Protein AF-0000000066908984 (afdb_homodimer)

InterPro domains:
  IPR007737 Mga helix-turn-helix domain [PF05043] (75-159)
  IPR050661 BglG family transcriptional antiterminators [PTHR30185] (11-255)

Organism: Trichuris trichiura (NCBI:txid36087)

Secondary structure (DSSP, 8-state):
-BGGGGS-HHHHHHHHHHHHHHH-TT-B-HHHHHHHHT--HHHHHHHHHHHHHH-SSEEEEEETTEEEEEE-TT--THHHHHHHHHH-HHHHHHHHHHHT--SSHHHHHHHTT--HHHHHHHHHHHHHHHHTTT-EEEETTEEEES-HHHHHHHHHHHHHHH-SSGGGG-TT--HHHHHHHHHHHHHHHHHHT----HHHHHHHHHHHHHHHHHHHTT-PPPGGG----PPP--HHHHHHHHHHHHHHH--PPPHHHHHHHTHHHHTTSS--SHHHHHHHHHSSSSHHHHHHHHHHHHHHHHHHHTS---HHHHHHHHHHHHHHHHTTTTTTPPPB-S--HHHHHHHHHHHH-HHHHHHHHHHHHHHHHHHT---SHHHHHHHHHHHHHHSTTHHHHHHHTSPPEEEEEE--S-HHHHHHHHHHHHHHS-SSEEEEE--TT--SSS--HHHHTTSSEEEESS--TTS-TTS-EEE--SS--HHHHHHHHHHHHHHH-/-BGGGGS-HHHHHHHHHHHHHHH-TT-EEHHHHHHHHT--HHHHHHHHHHHHHH-SSEEEEEETTEEEEEE-TT--THHHHHHHHHH-HHHHHHHHHHHT--SSHHHHHHHTT--HHHHHHHHHHHHHHHGGGT-EEEETTEEEES-HHHHHHHHHHHHHHH-SSTTTT-TT--HHHHHHHHHHHHHHHHHHT----HHHHHHHHHHHHHHHHHHHTT-PPPGGG----PPP--HHHHHHHHHHHHHHH--PPPHHHHHHHTHHHHTTSS--SHHHHHHHHHSSSSHHHHHHHHHHHHHHHHHHHTS---HHHHHHHHHHHHHHHHTTTTTT---B-S--HHHHHHHHHHHH-HHHHHHHHHHHHHHHHHHT---SHHHHHHHHHHHHHHSTTHHHHHHHTSPPEEEEEE--S-HHHHHHHHHHHHHHS-SSEEEEE--TT--SSS--HHHHTTSSEEEESS--TTS-TTS-EEE--SS--HHHHHHHHHHHHHHH-

pLDDT: mean 87.19, std 9.88, range [38.03, 97.12]

Sequence (994 aa):
MNFRDILGVSNLRHLRLVELLYACRIGLSSDQLLEELECSLSVLLKDVKLINSQQDAFRIVKYKGLYQLQIKSHVSINRLYADTIQQSPEFQIIEELLYEECENIIDLSKKLFLSPSKTQRNLKKIESVLLKTGITLQYRPLRLEGNESVIRHMYYRYFIEKSDRLDSLYRDLKEFQIKAITELVNQFIQVNKLEDNYISRKRLGYNMYISLWRIKNGHYYPTLELDSDLMLPERQILDAFKRMALEVFRVKLSSDKIKDCLWLSYADVVVASKTQLNSALRREDGYASYYYRHLELVEEFDSLLNFSLGNDKKQELAIVLMNEHRIYEPDGQLIDILFRQRRIFLDKLSETHDQAVKKVKKIVDHFVRRYQIYQEEDFIWNYVYLLITMVPQSLTLLASCDRPLKLLLLSELSPTEEFFLGSQIENQIYGNFEVHYVEKKLTNVNINRSELEKYDALITSSSVEEVPEEYPTVVIDPFLTNQDVYQLQQLVSKLAGMNFRDILGVSNLRHLRLVELLYACRIGLSSDQLLEELECSLSVLLKDVKLINSQQDAFRIVKYKGLYQLQIKSHVSINRLYADTIQQSPEFQIIEELLYEECENIIDLSKKLFLSPSKTQRNLKKIESVLLKTGITLQYRPLRLEGNESVIRHMYYRYFIEKSDRLDSLYRDLKEFQIKAITELVNQFIQVNKLEDNYISRKRLGYNMYISLWRIKNGHYYPTLELDSDLMLPERQILDAFKRMALEVFRVKLSSDKIKDCLWLSYADVVVASKTQLNSALRREDGYASYYYRHLELVEEFDSLLNFSLGNDKKQELAIVLMNEHRIYEPDGQLIDILFRQRRIFLDKLSETHDQAVKKVKKIVDHFVRRYQIYQEEDFIWNYVYLLITMVPQSLTLLASCDRPLKLLLLSELSPTEEFFLGSQIENQIYGNFEVHYVEKKLTNVNINRSELEKYDALITSSSVEEVPEEYPTVVIDPFLTNQDVYQLQQLVSKLAG

Structure (mmCIF, N/CA/C/O backbone):
data_AF-0000000066908984-model_v1
#
loop_
_entity.id
_entity.type
_entity.pdbx_description
1 polymer 'Related to origin recognition complex subunit 3'
#
loop_
_atom_site.group_PDB
_atom_site.id
_atom_site.type_symbol
_atom_site.label_atom_id
_atom_site.label_alt_id
_atom_site.label_comp_id
_atom_site.label_asym_id
_atom_site.label_entity_id
_atom_site.label_seq_id
_atom_site.pdbx_PDB_ins_code
_atom_site.Cartn_x
_atom_site.Cartn_y
_atom_site.Cartn_z
_atom_site.occupancy
_atom_site.B_iso_or_equiv
_atom_site.auth_seq_id
_atom_site.auth_comp_id
_atom_site.auth_asym_id
_atom_site.auth_atom_id
_atom_site.pdbx_PDB_model_num
ATOM 1 N N . MET A 1 1 ? 15.32 -24.828 -16.047 1 74.81 1 MET A N 1
ATOM 2 C CA . MET A 1 1 ? 14.938 -24.828 -17.453 1 74.81 1 MET A CA 1
ATOM 3 C C . MET A 1 1 ? 13.781 -23.859 -17.703 1 74.81 1 MET A C 1
ATOM 5 O O . MET A 1 1 ? 12.828 -23.812 -16.922 1 74.81 1 MET A O 1
ATOM 9 N N . ASN A 1 2 ? 13.906 -23.016 -18.734 1 80.62 2 ASN A N 1
ATOM 10 C CA . ASN A 1 2 ? 12.906 -22.016 -19.078 1 80.62 2 ASN A CA 1
ATOM 11 C C . ASN A 1 2 ? 12.461 -22.125 -20.531 1 80.62 2 ASN A C 1
ATOM 13 O O . ASN A 1 2 ? 13.258 -21.953 -21.453 1 80.62 2 ASN A O 1
ATOM 17 N N . PHE A 1 3 ? 11.211 -22.469 -20.766 1 90.12 3 PHE A N 1
ATOM 18 C CA . PHE A 1 3 ? 10.688 -22.719 -22.109 1 90.12 3 PHE A CA 1
ATOM 19 C C . PHE A 1 3 ? 10.438 -21.391 -22.844 1 90.12 3 PHE A C 1
ATOM 21 O O . PHE A 1 3 ? 10.047 -21.391 -24 1 90.12 3 PHE A O 1
ATOM 28 N N . ARG A 1 4 ? 10.734 -20.344 -22.156 1 90.88 4 ARG A N 1
ATOM 29 C CA . ARG A 1 4 ? 10.633 -19.047 -22.828 1 90.88 4 ARG A CA 1
ATOM 30 C C . ARG A 1 4 ? 11.594 -18.969 -24.016 1 90.88 4 ARG A C 1
ATOM 32 O O . ARG A 1 4 ? 11.328 -18.281 -24.984 1 90.88 4 ARG A O 1
ATOM 39 N N . ASP A 1 5 ? 12.633 -19.734 -23.953 1 87.94 5 ASP A N 1
ATOM 40 C CA . ASP A 1 5 ? 13.695 -19.672 -24.953 1 87.94 5 ASP A CA 1
ATOM 41 C C . ASP A 1 5 ? 13.25 -20.328 -26.266 1 87.94 5 ASP A C 1
ATOM 43 O O . ASP A 1 5 ? 13.883 -20.125 -27.312 1 87.94 5 ASP A O 1
ATOM 47 N N . ILE A 1 6 ? 12.195 -21.078 -26.234 1 93.25 6 ILE A N 1
ATOM 48 C CA . ILE A 1 6 ? 11.766 -21.766 -27.438 1 93.25 6 ILE A CA 1
ATOM 49 C C . ILE A 1 6 ? 10.898 -20.828 -28.281 1 93.25 6 ILE A C 1
ATOM 51 O O . ILE A 1 6 ? 10.664 -21.094 -29.469 1 93.25 6 ILE A O 1
ATOM 55 N N . LEU A 1 7 ? 10.438 -19.75 -27.672 1 94.31 7 LEU A N 1
ATOM 56 C CA . LEU A 1 7 ? 9.547 -18.844 -28.375 1 94.31 7 LEU A CA 1
ATOM 57 C C . LEU A 1 7 ? 10.289 -18.094 -29.484 1 94.31 7 LEU A C 1
ATOM 59 O O . LEU A 1 7 ? 11.477 -17.797 -29.344 1 94.31 7 LEU A O 1
ATOM 63 N N . GLY A 1 8 ? 9.547 -17.875 -30.547 1 91.25 8 GLY A N 1
ATOM 64 C CA . GLY A 1 8 ? 10.094 -17.016 -31.578 1 91.25 8 GLY A CA 1
ATOM 65 C C . GLY A 1 8 ? 10.367 -15.602 -31.094 1 91.25 8 GLY A C 1
ATOM 66 O O . GLY A 1 8 ? 9.812 -15.172 -30.078 1 91.25 8 GLY A O 1
ATOM 67 N N . VAL A 1 9 ? 11.078 -14.883 -31.828 1 90.44 9 VAL A N 1
ATOM 68 C CA . VAL A 1 9 ? 11.531 -13.555 -31.438 1 90.44 9 VAL A CA 1
ATOM 69 C C . VAL A 1 9 ? 10.336 -12.617 -31.281 1 90.44 9 VAL A C 1
ATOM 71 O O . VAL A 1 9 ? 10.242 -11.867 -30.312 1 90.44 9 VAL A O 1
ATOM 74 N N . SER A 1 10 ? 9.461 -12.664 -32.188 1 91.5 10 SER A N 1
ATOM 75 C CA . SER A 1 10 ? 8.297 -11.789 -32.156 1 91.5 10 SER A CA 1
ATOM 76 C C . SER A 1 10 ? 7.387 -12.125 -30.984 1 91.5 10 SER A C 1
ATOM 78 O O . SER A 1 10 ? 6.93 -11.234 -30.266 1 91.5 10 SER A O 1
ATOM 80 N N . ASN A 1 11 ? 7.156 -13.438 -30.781 1 91.56 11 ASN A N 1
ATOM 81 C CA . ASN A 1 11 ? 6.301 -13.867 -29.672 1 91.56 11 ASN A CA 1
ATOM 82 C C . ASN A 1 11 ? 6.906 -13.516 -28.328 1 91.56 11 ASN A C 1
ATOM 84 O O . ASN A 1 11 ? 6.184 -13.156 -27.391 1 91.56 11 ASN A O 1
ATOM 88 N N . LEU A 1 12 ? 8.148 -13.672 -28.297 1 93.81 12 LEU A N 1
ATOM 89 C CA . LEU A 1 12 ? 8.844 -13.32 -27.062 1 93.81 12 LEU A CA 1
ATOM 90 C C . LEU A 1 12 ? 8.742 -11.82 -26.797 1 93.81 12 LEU A C 1
ATOM 92 O O . LEU A 1 12 ? 8.547 -11.406 -25.641 1 93.81 12 LEU A O 1
ATOM 96 N N . ARG A 1 13 ? 8.867 -11.047 -27.781 1 94.56 13 ARG A N 1
ATOM 97 C CA . ARG A 1 13 ? 8.766 -9.602 -27.641 1 94.56 13 ARG A CA 1
ATOM 98 C C . ARG A 1 13 ? 7.348 -9.195 -27.234 1 94.56 13 ARG A C 1
ATOM 100 O O . ARG A 1 13 ? 7.168 -8.297 -26.406 1 94.56 13 ARG A O 1
ATOM 107 N N . HIS A 1 14 ? 6.34 -9.852 -27.828 1 93.5 14 HIS A N 1
ATOM 108 C CA . HIS A 1 14 ? 4.953 -9.586 -27.453 1 93.5 14 HIS A CA 1
ATOM 109 C C . HIS A 1 14 ? 4.711 -9.867 -25.984 1 93.5 14 HIS A C 1
ATOM 111 O O . HIS A 1 14 ? 4.078 -9.062 -25.281 1 93.5 14 HIS A O 1
ATOM 117 N N . LEU A 1 15 ? 5.203 -10.992 -25.578 1 93.56 15 LEU A N 1
ATOM 118 C CA . LEU A 1 15 ? 5.055 -11.391 -24.188 1 93.56 15 LEU A CA 1
ATOM 119 C C . LEU A 1 15 ? 5.719 -10.383 -23.266 1 93.56 15 LEU A C 1
ATOM 121 O O . LEU A 1 15 ? 5.121 -9.945 -22.281 1 93.56 15 LEU A O 1
ATOM 125 N N . ARG A 1 16 ? 6.863 -9.992 -23.578 1 94.5 16 ARG A N 1
ATOM 126 C CA . ARG A 1 16 ? 7.629 -9.055 -22.766 1 94.5 16 ARG A CA 1
ATOM 127 C C . ARG A 1 16 ? 6.957 -7.684 -22.734 1 94.5 16 ARG A C 1
ATOM 129 O O . ARG A 1 16 ? 6.98 -7.004 -21.703 1 94.5 16 ARG A O 1
ATOM 136 N N . LEU A 1 17 ? 6.438 -7.293 -23.828 1 95.56 17 LEU A N 1
ATOM 137 C CA . LEU A 1 17 ? 5.75 -6.012 -23.922 1 95.56 17 LEU A CA 1
ATOM 138 C C . LEU A 1 17 ? 4.578 -5.957 -22.938 1 95.56 17 LEU A C 1
ATOM 140 O O . LEU A 1 17 ? 4.457 -5.008 -22.156 1 95.56 17 LEU A O 1
ATOM 144 N N . VAL A 1 18 ? 3.797 -6.984 -22.938 1 93.5 18 VAL A N 1
ATOM 145 C CA . VAL A 1 18 ? 2.623 -7.02 -22.078 1 93.5 18 VAL A CA 1
ATOM 146 C C . VAL A 1 18 ? 3.059 -7.141 -20.625 1 93.5 18 VAL A C 1
ATOM 148 O O . VAL A 1 18 ? 2.453 -6.539 -19.734 1 93.5 18 VAL A O 1
ATOM 151 N N . GLU A 1 19 ? 4.062 -7.918 -20.391 1 92.69 19 GLU A N 1
ATOM 152 C CA . GLU A 1 19 ? 4.586 -8.062 -19.031 1 92.69 19 GLU A CA 1
ATOM 153 C C . GLU A 1 19 ? 5.066 -6.723 -18.484 1 92.69 19 GLU A C 1
ATOM 155 O O . GLU A 1 19 ? 4.82 -6.398 -17.312 1 92.69 19 GLU A O 1
ATOM 160 N N . LEU A 1 20 ? 5.734 -5.973 -19.297 1 92.88 20 LEU A N 1
ATOM 161 C CA . LEU A 1 20 ? 6.258 -4.676 -18.891 1 92.88 20 LEU A CA 1
ATOM 162 C C . LEU A 1 20 ? 5.125 -3.711 -18.547 1 92.88 20 LEU A C 1
ATOM 164 O O . LEU A 1 20 ? 5.176 -3.018 -17.531 1 92.88 20 LEU A O 1
ATOM 168 N N . LEU A 1 21 ? 4.188 -3.709 -19.391 1 93.12 21 LEU A N 1
ATOM 169 C CA . LEU A 1 21 ? 3.066 -2.795 -19.188 1 93.12 21 LEU A CA 1
ATOM 170 C C . LEU A 1 21 ? 2.211 -3.234 -18.016 1 93.12 21 LEU A C 1
ATOM 172 O O . LEU A 1 21 ? 1.615 -2.4 -17.328 1 93.12 21 LEU A O 1
ATOM 176 N N . TYR A 1 22 ? 2.166 -4.5 -17.812 1 89.12 22 TYR A N 1
ATOM 177 C CA . TYR A 1 22 ? 1.437 -5.02 -16.656 1 89.12 22 TYR A CA 1
ATOM 178 C C . TYR A 1 22 ? 2.113 -4.617 -15.359 1 89.12 22 TYR A C 1
ATOM 180 O O . TYR A 1 22 ? 1.441 -4.328 -14.367 1 89.12 22 TYR A O 1
ATOM 188 N N . ALA A 1 23 ? 3.375 -4.668 -15.398 1 83.38 23 ALA A N 1
ATOM 189 C CA . ALA A 1 23 ? 4.152 -4.336 -14.211 1 83.38 23 ALA A CA 1
ATOM 190 C C . ALA A 1 23 ? 4.062 -2.844 -13.891 1 83.38 23 ALA A C 1
ATOM 192 O O . ALA A 1 23 ? 4.125 -2.445 -12.727 1 83.38 23 ALA A O 1
ATOM 193 N N . CYS A 1 24 ? 3.92 -2.09 -14.938 1 82.19 24 CYS A N 1
ATOM 194 C CA . CYS A 1 24 ? 3.799 -0.646 -14.766 1 82.19 24 CYS A CA 1
ATOM 195 C C . CYS A 1 24 ? 2.416 -0.161 -15.188 1 82.19 24 CYS A C 1
ATOM 197 O O . CYS A 1 24 ? 2.227 0.285 -16.312 1 82.19 24 CYS A O 1
ATOM 199 N N . ARG A 1 25 ? 1.573 0.063 -14.211 1 75 25 ARG A N 1
ATOM 200 C CA . ARG A 1 25 ? 0.17 0.334 -14.508 1 75 25 ARG A CA 1
ATOM 201 C C . ARG A 1 25 ? -0.022 1.771 -14.977 1 75 25 ARG A C 1
ATOM 203 O O . ARG A 1 25 ? -1.01 2.082 -15.648 1 75 25 ARG A O 1
ATOM 210 N N . ILE A 1 26 ? 0.845 2.572 -14.602 1 72.38 26 ILE A N 1
ATOM 211 C CA . ILE A 1 26 ? 0.729 3.975 -14.984 1 72.38 26 ILE A CA 1
ATOM 212 C C . ILE A 1 26 ? 1.065 4.125 -16.469 1 72.38 26 ILE A C 1
ATOM 214 O O . ILE A 1 26 ? 0.646 5.094 -17.109 1 72.38 26 ILE A O 1
ATOM 218 N N . GLY A 1 27 ? 1.767 3.143 -17 1 84.06 27 GLY A N 1
ATOM 219 C CA . GLY A 1 27 ? 2.131 3.17 -18.406 1 84.06 27 GLY A CA 1
ATOM 220 C C . GLY A 1 27 ? 3.596 3.488 -18.641 1 84.06 27 GLY A C 1
ATOM 221 O O . GLY A 1 27 ? 4.305 3.887 -17.719 1 84.06 27 GLY A O 1
ATOM 222 N N . LEU A 1 28 ? 4.035 3.217 -19.812 1 87.25 28 LEU A N 1
ATOM 223 C CA . LEU A 1 28 ? 5.414 3.465 -20.219 1 87.25 28 LEU A CA 1
ATOM 224 C C . LEU A 1 28 ? 5.457 4.266 -21.516 1 87.25 28 LEU A C 1
ATOM 226 O O . LEU A 1 28 ? 4.57 4.137 -22.359 1 87.25 28 LEU A O 1
ATOM 230 N N . SER A 1 29 ? 6.473 5.047 -21.562 1 84.25 29 SER A N 1
ATOM 231 C CA . SER A 1 29 ? 6.637 5.832 -22.781 1 84.25 29 SER A CA 1
ATOM 232 C C . SER A 1 29 ? 7.211 4.984 -23.922 1 84.25 29 SER A C 1
ATOM 234 O O . SER A 1 29 ? 7.727 3.891 -23.672 1 84.25 29 SER A O 1
ATOM 236 N N . SER A 1 30 ? 7.109 5.523 -25.109 1 88.06 30 SER A N 1
ATOM 237 C CA . SER A 1 30 ? 7.672 4.848 -26.281 1 88.06 30 SER A CA 1
ATOM 238 C C . SER A 1 30 ? 9.172 4.625 -26.109 1 88.06 30 SER A C 1
ATOM 240 O O . SER A 1 30 ? 9.688 3.553 -26.438 1 88.06 30 SER A O 1
ATOM 242 N N . ASP A 1 31 ? 9.805 5.578 -25.531 1 84.44 31 ASP A N 1
ATOM 243 C CA . ASP A 1 31 ? 11.25 5.492 -25.375 1 84.44 31 ASP A CA 1
ATOM 244 C C . ASP A 1 31 ? 11.641 4.395 -24.391 1 84.44 31 ASP A C 1
ATOM 246 O O . ASP A 1 31 ? 12.594 3.648 -24.625 1 84.44 31 ASP A O 1
ATOM 250 N N . GLN A 1 32 ? 10.969 4.332 -23.375 1 85.31 32 GLN A N 1
ATOM 251 C CA . GLN A 1 32 ? 11.234 3.303 -22.375 1 85.31 32 GLN A CA 1
ATOM 252 C C . GLN A 1 32 ? 11 1.908 -22.953 1 85.31 32 GLN A C 1
ATOM 254 O O . GLN A 1 32 ? 11.789 0.992 -22.703 1 85.31 32 GLN A O 1
ATOM 259 N N . LEU A 1 33 ? 9.969 1.766 -23.688 1 92.56 33 LEU A N 1
ATOM 260 C CA . LEU A 1 33 ? 9.617 0.471 -24.266 1 92.56 33 LEU A CA 1
ATOM 261 C C . LEU A 1 33 ? 10.641 0.05 -25.312 1 92.56 33 LEU A C 1
ATOM 263 O O . LEU A 1 33 ? 11.008 -1.123 -25.391 1 92.56 33 LEU A O 1
ATOM 267 N N . LEU A 1 34 ? 11.125 1.039 -26.109 1 93.25 34 LEU A N 1
ATOM 268 C CA . LEU A 1 34 ? 12.109 0.742 -27.141 1 93.25 34 LEU A CA 1
ATOM 269 C C . LEU A 1 34 ? 13.422 0.279 -26.531 1 93.25 34 LEU A C 1
ATOM 271 O O . LEU A 1 34 ? 14.07 -0.634 -27.047 1 93.25 34 LEU A O 1
ATOM 275 N N . GLU A 1 35 ? 13.711 0.852 -25.453 1 90.44 35 GLU A N 1
ATOM 276 C CA . GLU A 1 35 ? 14.945 0.484 -24.766 1 90.44 35 GLU A CA 1
ATOM 277 C C . GLU A 1 35 ? 14.836 -0.905 -24.141 1 90.44 35 GLU A C 1
ATOM 279 O O . GLU A 1 35 ? 15.742 -1.73 -24.281 1 90.44 35 GLU A O 1
ATOM 284 N N . GLU A 1 36 ? 13.758 -1.178 -23.5 1 91.38 36 GLU A N 1
ATOM 285 C CA . GLU A 1 36 ? 13.57 -2.434 -22.781 1 91.38 36 GLU A CA 1
ATOM 286 C C . GLU A 1 36 ? 13.391 -3.602 -23.734 1 91.38 36 GLU A C 1
ATOM 288 O O . GLU A 1 36 ? 13.766 -4.734 -23.422 1 91.38 36 GLU A O 1
ATOM 293 N N . LEU A 1 37 ? 12.75 -3.342 -24.891 1 95.19 37 LEU A N 1
ATOM 294 C CA . LEU A 1 37 ? 12.43 -4.402 -25.828 1 95.19 37 LEU A CA 1
ATOM 295 C C . LEU A 1 37 ? 13.484 -4.488 -26.938 1 95.19 37 LEU A C 1
ATOM 297 O O . LEU A 1 37 ? 13.5 -5.438 -27.719 1 95.19 37 LEU A O 1
ATOM 301 N N . GLU A 1 38 ? 14.359 -3.5 -26.984 1 92.5 38 GLU A N 1
ATOM 302 C CA . GLU A 1 38 ? 15.422 -3.438 -28 1 92.5 38 GLU A CA 1
ATOM 303 C C . GLU A 1 38 ? 14.852 -3.561 -29.406 1 92.5 38 GLU A C 1
ATOM 305 O O . GLU A 1 38 ? 15.273 -4.422 -30.172 1 92.5 38 GLU A O 1
ATOM 310 N N . CYS A 1 39 ? 13.891 -2.732 -29.703 1 94.25 39 CYS A N 1
ATOM 311 C CA . CYS A 1 39 ? 13.266 -2.748 -31.031 1 94.25 39 CYS A CA 1
ATOM 312 C C . CYS A 1 39 ? 13.016 -1.331 -31.531 1 94.25 39 CYS A C 1
ATOM 314 O O . CYS A 1 39 ? 13.219 -0.364 -30.797 1 94.25 39 CYS A O 1
ATOM 316 N N . SER A 1 40 ? 12.68 -1.233 -32.812 1 93.81 40 SER A N 1
ATOM 317 C CA . SER A 1 40 ? 12.383 0.063 -33.406 1 93.81 40 SER A CA 1
ATOM 318 C C . SER A 1 40 ? 10.938 0.472 -33.156 1 93.81 40 SER A C 1
ATOM 320 O O . SER A 1 40 ? 10.109 -0.357 -32.75 1 93.81 40 SER A O 1
ATOM 322 N N . LEU A 1 41 ? 10.648 1.705 -33.406 1 93.5 41 LEU A N 1
ATOM 323 C CA . LEU A 1 41 ? 9.305 2.234 -33.188 1 93.5 41 LEU A CA 1
ATOM 324 C C . LEU A 1 41 ? 8.305 1.573 -34.125 1 93.5 41 LEU A C 1
ATOM 326 O O . LEU A 1 41 ? 7.16 1.308 -33.719 1 93.5 41 LEU A O 1
ATOM 330 N N . SER A 1 42 ? 8.711 1.348 -35.281 1 95.12 42 SER A N 1
ATOM 331 C CA . SER A 1 42 ? 7.836 0.708 -36.281 1 95.12 42 SER A CA 1
ATOM 332 C C . SER A 1 42 ? 7.441 -0.695 -35.812 1 95.12 42 SER A C 1
ATOM 334 O O . SER A 1 42 ? 6.281 -1.094 -35.969 1 95.12 42 SER A O 1
ATOM 336 N N . VAL A 1 43 ? 8.398 -1.35 -35.281 1 96.06 43 VAL A N 1
ATOM 337 C CA . VAL A 1 43 ? 8.156 -2.707 -34.812 1 96.06 43 VAL A CA 1
ATOM 338 C C . VAL A 1 43 ? 7.219 -2.668 -33.594 1 96.06 43 VAL A C 1
ATOM 340 O O . VAL A 1 43 ? 6.305 -3.49 -33.5 1 96.06 43 VAL A O 1
ATOM 343 N N . LEU A 1 44 ? 7.445 -1.773 -32.75 1 95.88 44 LEU A N 1
ATOM 344 C CA . LEU A 1 44 ? 6.602 -1.631 -31.578 1 95.88 44 LEU A CA 1
ATOM 345 C C . LEU A 1 44 ? 5.152 -1.369 -31.969 1 95.88 44 LEU A C 1
ATOM 347 O O . LEU A 1 44 ? 4.234 -1.978 -31.422 1 95.88 44 LEU A O 1
ATOM 351 N N . LEU A 1 45 ? 4.973 -0.497 -32.906 1 95.38 45 LEU A N 1
ATOM 352 C CA . LEU A 1 45 ? 3.627 -0.146 -33.344 1 95.38 45 LEU A CA 1
ATOM 353 C C . LEU A 1 45 ? 2.939 -1.341 -34 1 95.38 45 LEU A C 1
ATOM 355 O O . LEU A 1 45 ? 1.743 -1.562 -33.781 1 95.38 45 LEU A O 1
ATOM 359 N N . LYS A 1 46 ? 3.691 -2.008 -34.75 1 95.31 46 LYS A N 1
ATOM 360 C CA . LYS A 1 46 ? 3.15 -3.213 -35.344 1 95.31 46 LYS A CA 1
ATOM 361 C C . LYS A 1 46 ? 2.744 -4.238 -34.312 1 95.31 46 LYS A C 1
ATOM 363 O O . LYS A 1 46 ? 1.695 -4.879 -34.438 1 95.31 46 LYS A O 1
ATOM 368 N N . ASP A 1 47 ? 3.586 -4.391 -33.344 1 95.06 47 ASP A N 1
ATOM 369 C CA . ASP A 1 47 ? 3.309 -5.336 -32.25 1 95.06 47 ASP A CA 1
ATOM 370 C C . ASP A 1 47 ? 2.055 -4.938 -31.484 1 95.06 47 ASP A C 1
ATOM 372 O O . ASP A 1 47 ? 1.226 -5.789 -31.156 1 95.06 47 ASP A O 1
ATOM 376 N N . VAL A 1 48 ? 1.944 -3.709 -31.141 1 95.19 48 VAL A N 1
ATOM 377 C CA . VAL A 1 48 ? 0.791 -3.209 -30.406 1 95.19 48 VAL A CA 1
ATOM 378 C C . VAL A 1 48 ? -0.488 -3.488 -31.188 1 95.19 48 VAL A C 1
ATOM 380 O O . VAL A 1 48 ? -1.487 -3.936 -30.625 1 95.19 48 VAL A O 1
ATOM 383 N N . LYS A 1 49 ? -0.393 -3.227 -32.469 1 94 49 LYS A N 1
ATOM 384 C CA . LYS A 1 49 ? -1.548 -3.473 -33.344 1 94 49 LYS A CA 1
ATOM 385 C C . LYS A 1 49 ? -1.903 -4.957 -33.375 1 94 49 LYS A C 1
ATOM 387 O O . LYS A 1 49 ? -3.08 -5.32 -33.312 1 94 49 LYS A O 1
ATOM 392 N N . LEU A 1 50 ? -0.931 -5.727 -33.469 1 92.19 50 LEU A N 1
ATOM 393 C CA . LEU A 1 50 ? -1.141 -7.168 -33.531 1 92.19 50 LEU A CA 1
ATOM 394 C C . LEU A 1 50 ? -1.73 -7.691 -32.219 1 92.19 50 LEU A C 1
ATOM 396 O O . LEU A 1 50 ? -2.664 -8.492 -32.219 1 92.19 50 LEU A O 1
ATOM 400 N N . ILE A 1 51 ? -1.205 -7.281 -31.109 1 91.88 51 ILE A N 1
ATOM 401 C CA . ILE A 1 51 ? -1.69 -7.707 -29.797 1 91.88 51 ILE A CA 1
ATOM 402 C C . ILE A 1 51 ? -3.146 -7.277 -29.625 1 91.88 51 ILE A C 1
ATOM 404 O O . ILE A 1 51 ? -3.977 -8.055 -29.156 1 91.88 51 ILE A O 1
ATOM 408 N N . ASN A 1 52 ? -3.453 -6.102 -30.031 1 92.81 52 ASN A N 1
ATOM 409 C CA . ASN A 1 52 ? -4.805 -5.57 -29.875 1 92.81 52 ASN A CA 1
ATOM 410 C C . ASN A 1 52 ? -5.793 -6.285 -30.781 1 92.81 52 ASN A C 1
ATOM 412 O O . ASN A 1 52 ? -6.984 -6.363 -30.484 1 92.81 52 ASN A O 1
ATOM 416 N N . SER A 1 53 ? -5.27 -6.809 -31.844 1 90 53 SER A N 1
ATOM 417 C CA . SER A 1 53 ? -6.148 -7.508 -32.781 1 90 53 SER A CA 1
ATOM 418 C C . SER A 1 53 ? -6.367 -8.953 -32.344 1 90 53 SER A C 1
ATOM 420 O O . SER A 1 53 ? -7.418 -9.539 -32.625 1 90 53 SER A O 1
ATOM 422 N N . GLN A 1 54 ? -5.465 -9.531 -31.688 1 85 54 GLN A N 1
ATOM 423 C CA . GLN A 1 54 ? -5.5 -10.953 -31.391 1 85 54 GLN A CA 1
ATOM 424 C C . GLN A 1 54 ? -6.059 -11.211 -30 1 85 54 GLN A C 1
ATOM 426 O O . GLN A 1 54 ? -6.559 -12.297 -29.703 1 85 54 GLN A O 1
ATOM 431 N N . GLN A 1 55 ? -5.93 -10.281 -29.172 1 81.69 55 GLN A N 1
ATOM 432 C CA . GLN A 1 55 ? -6.309 -10.492 -27.781 1 81.69 55 GLN A CA 1
ATOM 433 C C . GLN A 1 55 ? -7.57 -9.711 -27.438 1 81.69 55 GLN A C 1
ATOM 435 O O . GLN A 1 55 ? -7.75 -8.578 -27.875 1 81.69 55 GLN A O 1
ATOM 440 N N . ASP A 1 56 ? -8.398 -10.336 -26.703 1 81.88 56 ASP A N 1
ATOM 441 C CA . ASP A 1 56 ? -9.617 -9.664 -26.266 1 81.88 56 ASP A CA 1
ATOM 442 C C . ASP A 1 56 ? -9.516 -9.242 -24.812 1 81.88 56 ASP A C 1
ATOM 444 O O . ASP A 1 56 ? -10.25 -8.359 -24.359 1 81.88 56 ASP A O 1
ATOM 448 N N . ALA A 1 57 ? -8.625 -9.914 -24.172 1 85.81 57 ALA A N 1
ATOM 449 C CA . ALA A 1 57 ? -8.555 -9.68 -22.734 1 85.81 57 ALA A CA 1
ATOM 450 C C . ALA A 1 57 ? -7.645 -8.5 -22.406 1 85.81 57 ALA A C 1
ATOM 452 O O . ALA A 1 57 ? -7.777 -7.871 -21.359 1 85.81 57 ALA A O 1
ATOM 453 N N . PHE A 1 58 ? -6.668 -8.273 -23.281 1 88.69 58 PHE A N 1
ATOM 454 C CA . PHE A 1 58 ? -5.68 -7.223 -23.062 1 88.69 58 PHE A CA 1
ATOM 455 C C . PHE A 1 58 ? -5.68 -6.242 -24.234 1 88.69 58 PHE A C 1
ATOM 457 O O . PHE A 1 58 ? -5.688 -6.656 -25.391 1 88.69 58 PHE A O 1
ATOM 464 N N . ARG A 1 59 ? -5.762 -4.98 -23.891 1 92.88 59 ARG A N 1
ATOM 465 C CA . ARG A 1 59 ? -5.676 -3.951 -24.922 1 92.88 59 ARG A CA 1
ATOM 466 C C . ARG A 1 59 ? -4.668 -2.873 -24.547 1 92.88 59 ARG A C 1
ATOM 468 O O . ARG A 1 59 ? -4.676 -2.377 -23.422 1 92.88 59 ARG A O 1
ATOM 475 N N . ILE A 1 60 ? -3.781 -2.66 -25.438 1 95 60 ILE A N 1
ATOM 476 C CA . ILE A 1 60 ? -2.785 -1.616 -25.219 1 95 60 ILE A CA 1
ATOM 477 C C . ILE A 1 60 ? -3.281 -0.299 -25.797 1 95 60 ILE A C 1
ATOM 479 O O . ILE A 1 60 ? -3.621 -0.232 -26.984 1 95 60 ILE A O 1
ATOM 483 N N . VAL A 1 61 ? -3.393 0.689 -25.016 1 93.81 61 VAL A N 1
ATOM 484 C CA . VAL A 1 61 ? -3.859 1.996 -25.469 1 93.81 61 VAL A CA 1
ATOM 485 C C . VAL A 1 61 ? -2.805 3.057 -25.156 1 93.81 61 VAL A C 1
ATOM 487 O O . VAL A 1 61 ? -2.029 2.91 -24.203 1 93.81 61 VAL A O 1
ATOM 490 N N . LYS A 1 62 ? -2.768 3.971 -25.969 1 87.38 62 LYS A N 1
ATOM 491 C CA . LYS A 1 62 ? -1.894 5.113 -25.734 1 87.38 62 LYS A CA 1
ATOM 492 C C . LYS A 1 62 ? -2.689 6.32 -25.25 1 87.38 62 LYS A C 1
ATOM 494 O O . LYS A 1 62 ? -3.625 6.77 -25.906 1 87.38 62 LYS A O 1
ATOM 499 N N . TYR A 1 63 ? -2.455 6.652 -24.031 1 79.81 63 TYR A N 1
ATOM 500 C CA . TYR A 1 63 ? -3.127 7.797 -23.422 1 79.81 63 TYR A CA 1
ATOM 501 C C . TYR A 1 63 ? -2.117 8.812 -22.906 1 79.81 63 TYR A C 1
ATOM 503 O O . TYR A 1 63 ? -1.268 8.484 -22.078 1 79.81 63 TYR A O 1
ATOM 511 N N . LYS A 1 64 ? -2.17 9.969 -23.375 1 72.25 64 LYS A N 1
ATOM 512 C CA . LYS A 1 64 ? -1.313 11.07 -22.969 1 72.25 64 LYS A CA 1
ATOM 513 C C . LYS A 1 64 ? 0.162 10.703 -23.078 1 72.25 64 LYS A C 1
ATOM 515 O O . LYS A 1 64 ? 0.93 10.898 -22.125 1 72.25 64 LYS A O 1
ATOM 520 N N . GLY A 1 65 ? 0.519 10.031 -24.141 1 75.31 65 GLY A N 1
ATOM 521 C CA . GLY A 1 65 ? 1.904 9.727 -24.469 1 75.31 65 GLY A CA 1
ATOM 522 C C . GLY A 1 65 ? 2.396 8.445 -23.812 1 75.31 65 GLY A C 1
ATOM 523 O O . GLY A 1 65 ? 3.525 8.008 -24.062 1 75.31 65 GLY A O 1
ATOM 524 N N . LEU A 1 66 ? 1.586 7.836 -23.062 1 84.12 66 LEU A N 1
ATOM 525 C CA . LEU A 1 66 ? 1.993 6.613 -22.375 1 84.12 66 LEU A CA 1
ATOM 526 C C . LEU A 1 66 ? 1.178 5.418 -22.859 1 84.12 66 LEU A C 1
ATOM 528 O O . LEU A 1 66 ? -0.028 5.539 -23.094 1 84.12 66 LEU A O 1
ATOM 532 N N . TYR A 1 67 ? 1.978 4.395 -23.141 1 90.81 67 TYR A N 1
ATOM 533 C CA . TYR A 1 67 ? 1.288 3.141 -23.422 1 90.81 67 TYR A CA 1
ATOM 534 C C . TYR A 1 67 ? 0.807 2.479 -22.141 1 90.81 67 TYR A C 1
ATOM 536 O O . TYR A 1 67 ? 1.578 2.314 -21.203 1 90.81 67 TYR A O 1
ATOM 544 N N . GLN A 1 68 ? -0.44 2.186 -22.125 1 92 68 GLN A N 1
ATOM 545 C CA . GLN A 1 68 ? -1.038 1.55 -20.953 1 92 68 GLN A CA 1
ATOM 546 C C . GLN A 1 68 ? -1.775 0.271 -21.344 1 92 68 GLN A C 1
ATOM 548 O O . GLN A 1 68 ? -2.221 0.124 -22.484 1 92 68 GLN A O 1
ATOM 553 N N . LEU A 1 69 ? -1.77 -0.612 -20.375 1 92.69 69 LEU A N 1
ATOM 554 C CA . LEU A 1 69 ? -2.461 -1.878 -20.594 1 92.69 69 LEU A CA 1
ATOM 555 C C . LEU A 1 69 ? -3.844 -1.856 -19.953 1 92.69 69 LEU A C 1
ATOM 557 O O . LEU A 1 69 ? -3.975 -1.576 -18.75 1 92.69 69 LEU A O 1
ATOM 561 N N . GLN A 1 70 ? -4.797 -1.979 -20.734 1 90.69 70 GLN A N 1
ATOM 562 C CA . GLN A 1 70 ? -6.156 -2.143 -20.219 1 90.69 70 GLN A CA 1
ATOM 563 C C . GLN A 1 70 ? -6.535 -3.617 -20.141 1 90.69 70 GLN A C 1
ATOM 565 O O . GLN A 1 70 ? -6.414 -4.352 -21.125 1 90.69 70 GLN A O 1
ATOM 570 N N . ILE A 1 71 ? -6.895 -4.047 -19.031 1 87.38 71 ILE A N 1
ATOM 571 C CA . ILE A 1 71 ? -7.238 -5.449 -18.812 1 87.38 71 ILE A CA 1
ATOM 572 C C . ILE A 1 71 ? -8.734 -5.57 -18.5 1 87.38 71 ILE A C 1
ATOM 574 O O . ILE A 1 71 ? -9.281 -4.773 -17.734 1 87.38 71 ILE A O 1
ATOM 578 N N . LYS A 1 72 ? -9.312 -6.492 -19.109 1 84.88 72 LYS A N 1
ATOM 579 C CA . LYS A 1 72 ? -10.727 -6.75 -18.859 1 84.88 72 LYS A CA 1
ATOM 580 C C . LYS A 1 72 ? -10.953 -7.203 -17.422 1 84.88 72 LYS A C 1
ATOM 582 O O . LYS A 1 72 ? -10.062 -7.785 -16.797 1 84.88 72 LYS A O 1
ATOM 587 N N . SER A 1 73 ? -12.148 -6.988 -17.031 1 80.62 73 SER A N 1
ATOM 588 C CA . SER A 1 73 ? -12.516 -7.41 -15.688 1 80.62 73 SER A CA 1
ATOM 589 C C . SER A 1 73 ? -12.438 -8.922 -15.539 1 80.62 73 SER A C 1
ATOM 591 O O . SER A 1 73 ? -12.75 -9.664 -16.484 1 80.62 73 SER A O 1
ATOM 593 N N . HIS A 1 74 ? -11.969 -9.461 -14.531 1 81.69 74 HIS A N 1
ATOM 594 C CA . HIS A 1 74 ? -11.961 -10.875 -14.164 1 81.69 74 HIS A CA 1
ATOM 595 C C . HIS A 1 74 ? -10.844 -11.625 -14.891 1 81.69 74 HIS A C 1
ATOM 597 O O . HIS A 1 74 ? -10.891 -12.852 -15.008 1 81.69 74 HIS A O 1
ATOM 603 N N . VAL A 1 75 ? -9.992 -10.805 -15.508 1 85.31 75 VAL A N 1
ATOM 604 C CA . VAL A 1 75 ? -8.883 -11.438 -16.219 1 85.31 75 VAL A CA 1
ATOM 605 C C . VAL A 1 75 ? -7.59 -11.242 -15.422 1 85.31 75 VAL A C 1
ATOM 607 O O . VAL A 1 75 ? -7.332 -10.164 -14.891 1 85.31 75 VAL A O 1
ATOM 610 N N . SER A 1 76 ? -6.914 -12.328 -15.312 1 85.75 76 SER A N 1
ATOM 611 C CA . SER A 1 76 ? -5.621 -12.289 -14.641 1 85.75 76 SER A CA 1
ATOM 612 C C . SER A 1 76 ? -4.473 -12.281 -15.641 1 85.75 76 SER A C 1
ATOM 614 O O . SER A 1 76 ? -4.68 -12.523 -16.828 1 85.75 76 SER A O 1
ATOM 616 N N . ILE A 1 77 ? -3.324 -12.078 -15.18 1 85.5 77 ILE A N 1
ATOM 617 C CA . ILE A 1 77 ? -2.137 -12.078 -16.031 1 85.5 77 ILE A CA 1
ATOM 618 C C . ILE A 1 77 ? -1.896 -13.484 -16.562 1 85.5 77 ILE A C 1
ATOM 620 O O . ILE A 1 77 ? -1.255 -13.656 -17.609 1 85.5 77 ILE A O 1
ATOM 624 N N . ASN A 1 78 ? -2.434 -14.422 -15.906 1 87.06 78 ASN A N 1
ATOM 625 C CA . ASN A 1 78 ? -2.301 -15.797 -16.359 1 87.06 78 ASN A CA 1
ATOM 626 C C . ASN A 1 78 ? -2.852 -15.977 -17.766 1 87.06 78 ASN A C 1
ATOM 628 O O . ASN A 1 78 ? -2.359 -16.812 -18.531 1 87.06 78 ASN A O 1
ATOM 632 N N . ARG A 1 79 ? -3.783 -15.227 -18.094 1 88 79 ARG A N 1
ATOM 633 C CA . ARG A 1 79 ? -4.402 -15.305 -19.406 1 88 79 ARG A CA 1
ATOM 634 C C . ARG A 1 79 ? -3.398 -14.977 -20.5 1 88 79 ARG A C 1
ATOM 636 O O . ARG A 1 79 ? -3.459 -15.539 -21.594 1 88 79 ARG A O 1
ATOM 643 N N . LEU A 1 80 ? -2.557 -14.086 -20.188 1 89.06 80 LEU A N 1
ATOM 644 C CA . LEU A 1 80 ? -1.506 -13.742 -21.125 1 89.06 80 LEU A CA 1
ATOM 645 C C . LEU A 1 80 ? -0.668 -14.961 -21.484 1 89.06 80 LEU A C 1
ATOM 647 O O . LEU A 1 80 ? -0.427 -15.227 -22.672 1 89.06 80 LEU A O 1
ATOM 651 N N . TYR A 1 81 ? -0.291 -15.648 -20.5 1 90.75 81 TYR A N 1
ATOM 652 C CA . TYR A 1 81 ? 0.566 -16.812 -20.703 1 90.75 81 TYR A CA 1
ATOM 653 C C . TYR A 1 81 ? -0.208 -17.953 -21.359 1 90.75 81 TYR A C 1
ATOM 655 O O . TYR A 1 81 ? 0.312 -18.641 -22.25 1 90.75 81 TYR A O 1
ATOM 663 N N . ALA A 1 82 ? -1.399 -18.109 -20.922 1 89.06 82 ALA A N 1
ATOM 664 C CA . ALA A 1 82 ? -2.246 -19.125 -21.531 1 89.06 82 ALA A CA 1
ATOM 665 C C . ALA A 1 82 ? -2.428 -18.859 -23.031 1 89.06 82 ALA A C 1
ATOM 667 O O . ALA A 1 82 ? -2.287 -19.781 -23.844 1 89.06 82 ALA A O 1
ATOM 668 N N . ASP A 1 83 ? -2.703 -17.688 -23.375 1 88.81 83 ASP A N 1
ATOM 669 C CA . ASP A 1 83 ? -2.896 -17.312 -24.766 1 88.81 83 ASP A CA 1
ATOM 670 C C . ASP A 1 83 ? -1.614 -17.516 -25.578 1 88.81 83 ASP A C 1
ATOM 672 O O . ASP A 1 83 ? -1.657 -17.969 -26.719 1 88.81 83 ASP A O 1
ATOM 676 N N . THR A 1 84 ? -0.545 -17.125 -24.969 1 91.12 84 THR A N 1
ATOM 677 C CA . THR A 1 84 ? 0.737 -17.266 -25.641 1 91.12 84 THR A CA 1
ATOM 678 C C . THR A 1 84 ? 1.03 -18.75 -25.922 1 91.12 84 THR A C 1
ATOM 680 O O . THR A 1 84 ? 1.477 -19.094 -27.016 1 91.12 84 THR A O 1
ATOM 683 N N . ILE A 1 85 ? 0.77 -19.547 -24.969 1 91.75 85 ILE A N 1
ATOM 684 C CA . ILE A 1 85 ? 1.001 -20.984 -25.109 1 91.75 85 ILE A CA 1
ATOM 685 C C . ILE A 1 85 ? 0.084 -21.547 -26.188 1 91.75 85 ILE A C 1
ATOM 687 O O . ILE A 1 85 ? 0.523 -22.344 -27.031 1 91.75 85 ILE A O 1
ATOM 691 N N . GLN A 1 86 ? -1.111 -21.172 -26.203 1 88.62 86 GLN A N 1
ATOM 692 C CA . GLN A 1 86 ? -2.109 -21.703 -27.109 1 88.62 86 GLN A CA 1
ATOM 693 C C . GLN A 1 86 ? -1.831 -21.266 -28.547 1 88.62 86 GLN A C 1
ATOM 695 O O . GLN A 1 86 ? -2.094 -22.016 -29.5 1 88.62 86 GLN A O 1
ATOM 700 N N . GLN A 1 87 ? -1.241 -20.156 -28.688 1 88.38 87 GLN A N 1
ATOM 701 C CA . GLN A 1 87 ? -1.113 -19.562 -30.031 1 88.38 87 GLN A CA 1
ATOM 702 C C . GLN A 1 87 ? 0.267 -19.844 -30.609 1 88.38 87 GLN A C 1
ATOM 704 O O . GLN A 1 87 ? 0.462 -19.75 -31.828 1 88.38 87 GLN A O 1
ATOM 709 N N . SER A 1 88 ? 1.193 -20.172 -29.828 1 92.19 88 SER A N 1
ATOM 710 C CA . SER A 1 88 ? 2.562 -20.375 -30.297 1 92.19 88 SER A CA 1
ATOM 711 C C . SER A 1 88 ? 2.738 -21.734 -30.938 1 92.19 88 SER A C 1
ATOM 713 O O . SER A 1 88 ? 2.418 -22.766 -30.328 1 92.19 88 SER A O 1
ATOM 715 N N . PRO A 1 89 ? 3.305 -21.766 -32.125 1 93.94 89 PRO A N 1
ATOM 716 C CA . PRO A 1 89 ? 3.531 -23.062 -32.781 1 93.94 89 PRO A CA 1
ATOM 717 C C . PRO A 1 89 ? 4.48 -23.953 -32 1 93.94 89 PRO A C 1
ATOM 719 O O . PRO A 1 89 ? 4.32 -25.188 -32 1 93.94 89 PRO A O 1
ATOM 722 N N . GLU A 1 90 ? 5.453 -23.359 -31.391 1 94.81 90 GLU A N 1
ATOM 723 C CA . GLU A 1 90 ? 6.41 -24.125 -30.609 1 94.81 90 GLU A CA 1
ATOM 724 C C . GLU A 1 90 ? 5.703 -24.953 -29.531 1 94.81 90 GLU A C 1
ATOM 726 O O . GLU A 1 90 ? 5.977 -26.141 -29.391 1 94.81 90 GLU A O 1
ATOM 731 N N . PHE A 1 91 ? 4.746 -24.391 -28.922 1 94.06 91 PHE A N 1
ATOM 732 C CA . PHE A 1 91 ? 4.043 -25.078 -27.844 1 94.06 91 PHE A CA 1
ATOM 733 C C . PHE A 1 91 ? 3.006 -26.047 -28.406 1 94.06 91 PHE A C 1
ATOM 735 O O . PHE A 1 91 ? 2.742 -27.094 -27.812 1 94.06 91 PHE A O 1
ATOM 742 N N . GLN A 1 92 ? 2.475 -25.719 -29.484 1 93.81 92 GLN A N 1
ATOM 743 C CA . GLN A 1 92 ? 1.59 -26.672 -30.156 1 93.81 92 GLN A CA 1
ATOM 744 C C . GLN A 1 92 ? 2.336 -27.953 -30.531 1 93.81 92 GLN A C 1
ATOM 746 O O . GLN A 1 92 ? 1.781 -29.047 -30.422 1 93.81 92 GLN A O 1
ATOM 751 N N . ILE A 1 93 ? 3.525 -27.719 -30.953 1 96.06 93 ILE A N 1
ATOM 752 C CA . ILE A 1 93 ? 4.363 -28.875 -31.281 1 96.06 93 ILE A CA 1
ATOM 753 C C . ILE A 1 93 ? 4.59 -29.719 -30.031 1 96.06 93 ILE A C 1
ATOM 755 O O . ILE A 1 93 ? 4.469 -30.938 -30.062 1 96.06 93 ILE A O 1
ATOM 759 N N . ILE A 1 94 ? 4.902 -29.078 -28.922 1 94.69 94 ILE A N 1
ATOM 760 C CA . ILE A 1 94 ? 5.137 -29.781 -27.656 1 94.69 94 ILE A CA 1
ATOM 761 C C . ILE A 1 94 ? 3.9 -30.594 -27.281 1 94.69 94 ILE A C 1
ATOM 763 O O . ILE A 1 94 ? 4.016 -31.734 -26.828 1 94.69 94 ILE A O 1
ATOM 767 N N . GLU A 1 95 ? 2.75 -30.031 -27.469 1 93.5 95 GLU A N 1
ATOM 768 C CA . GLU A 1 95 ? 1.504 -30.719 -27.141 1 93.5 95 GLU A CA 1
ATOM 769 C C . GLU A 1 95 ? 1.281 -31.922 -28.047 1 93.5 95 GLU A C 1
ATOM 771 O O . GLU A 1 95 ? 0.875 -33 -27.578 1 93.5 95 GLU A O 1
ATOM 776 N N . GLU A 1 96 ? 1.597 -31.781 -29.297 1 94.62 96 GLU A N 1
ATOM 777 C CA . GLU A 1 96 ? 1.4 -32.875 -30.25 1 94.62 96 GLU A CA 1
ATOM 778 C C . GLU A 1 96 ? 2.34 -34.031 -29.953 1 94.62 96 GLU A C 1
ATOM 780 O O . GLU A 1 96 ? 2.004 -35.188 -30.219 1 94.62 96 GLU A O 1
ATOM 785 N N . LEU A 1 97 ? 3.459 -33.688 -29.438 1 96.25 97 LEU A N 1
A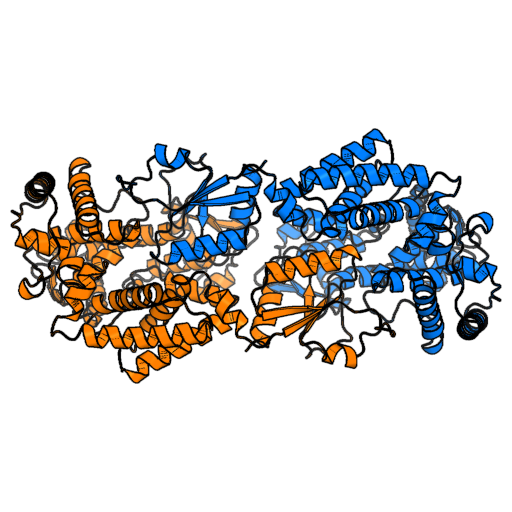TOM 786 C CA . LEU A 1 97 ? 4.418 -34.75 -29.094 1 96.25 97 LEU A CA 1
ATOM 787 C C . LEU A 1 97 ? 3.869 -35.656 -28 1 96.25 97 LEU A C 1
ATOM 789 O O . LEU A 1 97 ? 4.301 -36.781 -27.859 1 96.25 97 LEU A O 1
ATOM 793 N N . LEU A 1 98 ? 2.969 -35.156 -27.203 1 94.75 98 LEU A N 1
ATOM 794 C CA . LEU A 1 98 ? 2.332 -35.969 -26.172 1 94.75 98 LEU A CA 1
ATOM 795 C C . LEU A 1 98 ? 1.407 -37 -26.797 1 94.75 98 LEU A C 1
ATOM 797 O O . LEU A 1 98 ? 1.371 -38.156 -26.344 1 94.75 98 LEU A O 1
ATOM 801 N N . TYR A 1 99 ? 0.688 -36.562 -27.766 1 93.12 99 TYR A N 1
ATOM 802 C CA . TYR A 1 99 ? -0.35 -37.406 -28.344 1 93.12 99 TYR A CA 1
ATOM 803 C C . TYR A 1 99 ? 0.253 -38.438 -29.281 1 93.12 99 TYR A C 1
ATOM 805 O O . TYR A 1 99 ? -0.333 -39.5 -29.516 1 93.12 99 TYR A O 1
ATOM 813 N N . GLU A 1 100 ? 1.366 -38.156 -29.859 1 95 100 GLU A N 1
ATOM 814 C CA . GLU A 1 100 ? 2.135 -39.031 -30.719 1 95 100 GLU A CA 1
ATOM 815 C C . GLU A 1 100 ? 1.292 -39.531 -31.891 1 95 100 GLU A C 1
ATOM 817 O O . GLU A 1 100 ? 1.279 -40.75 -32.188 1 95 100 GLU A O 1
ATOM 822 N N . GLU A 1 101 ? 0.702 -38.656 -32.531 1 92 101 GLU A N 1
ATOM 823 C CA . GLU A 1 101 ? -0.141 -39 -33.688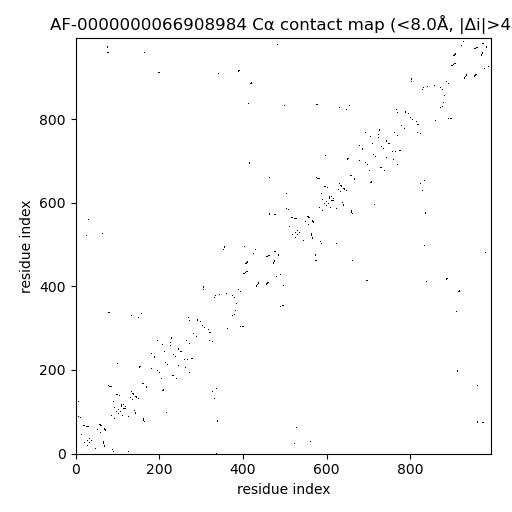 1 92 101 GLU A CA 1
ATOM 824 C C . GLU A 1 101 ? 0.591 -38.719 -35 1 92 101 GLU A C 1
ATOM 826 O O . GLU A 1 101 ? 0.109 -39.125 -36.062 1 92 101 GLU A O 1
ATOM 831 N N . CYS A 1 102 ? 1.732 -38.125 -34.844 1 95 102 CYS A N 1
ATOM 832 C CA . CYS A 1 102 ? 2.498 -37.812 -36.062 1 95 102 CYS A CA 1
ATOM 833 C C . CYS A 1 102 ? 3.711 -38.719 -36.188 1 95 102 CYS A C 1
ATOM 835 O O . CYS A 1 102 ? 4.535 -38.812 -35.281 1 95 102 CYS A O 1
ATOM 837 N N . GLU A 1 103 ? 3.871 -39.312 -37.375 1 94.75 103 GLU A N 1
ATOM 838 C CA . GLU A 1 103 ? 4.961 -40.25 -37.625 1 94.75 103 GLU A CA 1
ATOM 839 C C . GLU A 1 103 ? 6.27 -39.5 -37.906 1 94.75 103 GLU A C 1
ATOM 841 O O . GLU A 1 103 ? 7.352 -40.031 -37.625 1 94.75 103 GLU A O 1
ATOM 846 N N . ASN A 1 104 ? 6.098 -38.438 -38.594 1 94.88 104 ASN A N 1
ATOM 847 C CA . ASN A 1 104 ? 7.293 -37.688 -38.969 1 94.88 104 ASN A CA 1
ATOM 848 C C . ASN A 1 104 ? 7.02 -36.188 -39.031 1 94.88 104 ASN A C 1
ATOM 850 O O . ASN A 1 104 ? 5.926 -35.75 -38.688 1 94.88 104 ASN A O 1
ATOM 854 N N . ILE A 1 105 ? 8.008 -35.469 -39.406 1 95.94 105 ILE A N 1
ATOM 855 C CA . ILE A 1 105 ? 7.973 -34 -39.406 1 95.94 105 ILE A CA 1
ATOM 856 C C . ILE A 1 105 ? 6.949 -33.5 -40.406 1 95.94 105 ILE A C 1
ATOM 858 O O . ILE A 1 105 ? 6.281 -32.5 -40.188 1 95.94 105 ILE A O 1
ATOM 862 N N . ILE A 1 106 ? 6.848 -34.25 -41.469 1 95.5 106 ILE A N 1
ATOM 863 C CA . ILE A 1 106 ? 5.934 -33.844 -42.531 1 95.5 106 ILE A CA 1
ATOM 864 C C . ILE A 1 106 ? 4.492 -33.969 -42.062 1 95.5 106 ILE A C 1
ATOM 866 O O . ILE A 1 106 ? 3.676 -33.062 -42.281 1 95.5 106 ILE A O 1
ATOM 870 N N . ASP A 1 107 ? 4.238 -34.969 -41.375 1 96.38 107 ASP A N 1
ATOM 871 C CA . ASP A 1 107 ? 2.906 -35.156 -40.812 1 96.38 107 ASP A CA 1
ATOM 872 C C . ASP A 1 107 ? 2.572 -34.062 -39.812 1 96.38 107 ASP A C 1
ATOM 874 O O . ASP A 1 107 ? 1.455 -33.531 -39.812 1 96.38 107 ASP A O 1
ATOM 878 N N . LEU A 1 108 ? 3.547 -33.812 -39.031 1 96.94 108 LEU A N 1
ATOM 879 C CA . LEU A 1 108 ? 3.373 -32.75 -38 1 96.94 108 LEU A CA 1
ATOM 880 C C . LEU A 1 108 ? 3.139 -31.406 -38.656 1 96.94 108 LEU A C 1
ATOM 882 O O . LEU A 1 108 ? 2.273 -30.641 -38.219 1 96.94 108 LEU A O 1
ATOM 886 N N . SER A 1 109 ? 3.922 -31.078 -39.625 1 97.12 109 SER A N 1
ATOM 887 C CA . SER A 1 109 ? 3.787 -29.812 -40.312 1 97.12 109 SER A CA 1
ATOM 888 C C . SER A 1 109 ? 2.406 -29.672 -40.969 1 97.12 109 SER A C 1
ATOM 890 O O . SER A 1 109 ? 1.805 -28.594 -40.906 1 97.12 109 SER A O 1
ATOM 892 N N . LYS A 1 110 ? 1.889 -30.734 -41.531 1 95.75 110 LYS A N 1
ATOM 893 C CA . LYS A 1 110 ? 0.56 -30.719 -42.125 1 95.75 110 LYS A CA 1
ATOM 894 C C . LYS A 1 110 ? -0.523 -30.516 -41.062 1 95.75 110 LYS A C 1
ATOM 896 O O . LYS A 1 110 ? -1.461 -29.734 -41.281 1 95.75 110 LYS A O 1
ATOM 901 N N . LYS A 1 111 ? -0.362 -31.141 -40.062 1 94.88 111 LYS A N 1
ATOM 902 C CA . LYS A 1 111 ? -1.356 -31.094 -39 1 94.88 111 LYS A CA 1
ATOM 903 C C . LYS A 1 111 ? -1.46 -29.688 -38.406 1 94.88 111 LYS A C 1
ATOM 905 O O . LYS A 1 111 ? -2.553 -29.219 -38.094 1 94.88 111 LYS A O 1
ATOM 910 N N . LEU A 1 112 ? -0.331 -29.078 -38.25 1 95.38 112 LEU A N 1
ATOM 911 C CA . LEU A 1 112 ? -0.29 -27.781 -37.594 1 95.38 112 LEU A CA 1
ATOM 912 C C . LEU A 1 112 ? -0.312 -26.656 -38.656 1 95.38 112 LEU A C 1
ATOM 914 O O . LEU A 1 112 ? -0.211 -25.484 -38.281 1 95.38 112 LEU A O 1
ATOM 918 N N . PHE A 1 113 ? -0.379 -27.031 -39.969 1 95.25 113 PHE A N 1
ATOM 919 C CA . PHE A 1 113 ? -0.426 -26.078 -41.094 1 95.25 113 PHE A CA 1
ATOM 920 C C . PHE A 1 113 ? 0.807 -25.172 -41.062 1 95.25 113 PHE A C 1
ATOM 922 O O . PHE A 1 113 ? 0.691 -23.953 -41.156 1 95.25 113 PHE A O 1
ATOM 929 N N . LEU A 1 114 ? 1.928 -25.812 -40.812 1 95.5 114 LEU A N 1
ATOM 930 C CA . LEU A 1 114 ? 3.225 -25.156 -40.875 1 95.5 114 LEU A CA 1
ATOM 931 C C . LEU A 1 114 ? 4.059 -25.672 -42.031 1 95.5 114 LEU A C 1
ATOM 933 O O . LEU A 1 114 ? 3.764 -26.734 -42.594 1 95.5 114 LEU A O 1
ATOM 937 N N . SER A 1 115 ? 5.102 -24.922 -42.406 1 95.62 115 SER A N 1
ATOM 938 C CA . SER A 1 115 ? 6.066 -25.438 -43.375 1 95.62 115 SER A CA 1
ATOM 939 C C . SER A 1 115 ? 7.008 -26.453 -42.719 1 95.62 115 SER A C 1
ATOM 941 O O . SER A 1 115 ? 7.332 -26.344 -41.562 1 95.62 115 SER A O 1
ATOM 943 N N . PRO A 1 116 ? 7.441 -27.406 -43.5 1 95.62 116 PRO A N 1
ATOM 944 C CA . PRO A 1 116 ? 8.375 -28.391 -42.969 1 95.62 116 PRO A CA 1
ATOM 945 C C . PRO A 1 116 ? 9.656 -27.75 -42.406 1 95.62 116 PRO A C 1
ATOM 947 O O . PRO A 1 116 ? 10.18 -28.188 -41.375 1 95.62 116 PRO A O 1
ATOM 950 N N . SER A 1 117 ? 10.102 -26.75 -43.062 1 95.19 117 SER A N 1
ATOM 951 C CA . SER A 1 117 ? 11.32 -26.078 -42.656 1 95.19 117 SER A CA 1
ATOM 952 C C . SER A 1 117 ? 11.133 -25.391 -41.312 1 95.19 117 SER A C 1
ATOM 954 O O . SER A 1 117 ? 11.992 -25.5 -40.406 1 95.19 117 SER A O 1
ATOM 956 N N . LYS A 1 118 ? 10.047 -24.75 -41.125 1 94.62 118 LYS A N 1
ATOM 957 C CA . LYS A 1 118 ? 9.734 -24.094 -39.875 1 94.62 118 LYS A CA 1
ATOM 958 C C . LYS A 1 118 ? 9.531 -25.109 -38.75 1 94.62 118 LYS A C 1
ATOM 960 O O . LYS A 1 118 ? 9.992 -24.906 -37.625 1 94.62 118 LYS A O 1
ATOM 965 N N . THR A 1 119 ? 8.898 -26.156 -39.125 1 96.69 119 THR A N 1
ATOM 966 C CA . THR A 1 119 ? 8.656 -27.219 -38.156 1 96.69 119 THR A CA 1
ATOM 967 C C . THR A 1 119 ? 9.977 -27.828 -37.688 1 96.69 119 THR A C 1
ATOM 969 O O . THR A 1 119 ? 10.156 -28.078 -36.469 1 96.69 119 THR A O 1
ATOM 972 N N . GLN A 1 120 ? 10.844 -28.016 -38.594 1 96.38 120 GLN A N 1
ATOM 973 C CA . GLN A 1 120 ? 12.148 -28.578 -38.281 1 96.38 120 GLN A CA 1
ATOM 974 C C . GLN A 1 120 ? 12.938 -27.625 -37.375 1 96.38 120 GLN A C 1
ATOM 976 O O . GLN A 1 120 ? 13.57 -28.062 -36.406 1 96.38 120 GLN A O 1
ATOM 981 N N . ARG A 1 121 ? 12.906 -26.422 -37.656 1 95.12 121 ARG A N 1
ATOM 982 C CA . ARG A 1 121 ? 13.609 -25.422 -36.844 1 95.12 121 ARG A CA 1
ATOM 983 C C . ARG A 1 121 ? 13.055 -25.391 -35.406 1 95.12 121 ARG A C 1
ATOM 985 O O . ARG A 1 121 ? 13.82 -25.312 -34.438 1 95.12 121 ARG A O 1
ATOM 992 N N . ASN A 1 122 ? 11.758 -25.391 -35.312 1 95.5 122 ASN A N 1
ATOM 993 C CA . ASN A 1 122 ? 11.117 -25.375 -34 1 95.5 122 ASN A CA 1
ATOM 994 C C . ASN A 1 122 ? 11.445 -26.641 -33.219 1 95.5 122 ASN A C 1
ATOM 996 O O . ASN A 1 122 ? 11.68 -26.578 -32 1 95.5 122 ASN A O 1
ATOM 1000 N N . LEU A 1 123 ? 11.438 -27.734 -33.875 1 96.38 123 LEU A N 1
ATOM 1001 C CA . LEU A 1 123 ? 11.766 -29 -33.219 1 96.38 123 LEU A CA 1
ATOM 1002 C C . LEU A 1 123 ? 13.195 -28.984 -32.688 1 96.38 123 LEU A C 1
ATOM 1004 O O . LEU A 1 123 ? 13.461 -29.484 -31.594 1 96.38 123 LEU A O 1
ATOM 1008 N N . LYS A 1 124 ? 14.062 -28.438 -33.438 1 94.5 124 LYS A N 1
ATOM 1009 C CA . LYS A 1 124 ? 15.453 -28.344 -33 1 94.5 124 LYS A CA 1
ATOM 1010 C C . LYS A 1 124 ? 15.586 -27.453 -31.766 1 94.5 124 LYS A C 1
ATOM 1012 O O . LYS A 1 124 ? 16.375 -27.75 -30.859 1 94.5 124 LYS A O 1
ATOM 1017 N N . LYS A 1 125 ? 14.883 -26.438 -31.766 1 93 125 LYS A N 1
ATOM 1018 C CA . LYS A 1 125 ? 14.883 -25.547 -30.609 1 93 125 LYS A CA 1
ATOM 1019 C C . LYS A 1 125 ? 14.359 -26.25 -29.375 1 93 125 LYS A C 1
ATOM 1021 O O . LYS A 1 125 ? 14.922 -26.125 -28.281 1 93 125 LYS A O 1
ATOM 1026 N N . ILE A 1 126 ? 13.266 -26.969 -29.578 1 94 126 ILE A N 1
ATOM 1027 C CA . ILE A 1 126 ? 12.648 -27.719 -28.484 1 94 126 ILE A CA 1
ATOM 1028 C C . ILE A 1 126 ? 13.617 -28.781 -27.969 1 94 126 ILE A C 1
ATOM 1030 O O . ILE A 1 126 ? 13.773 -28.953 -26.766 1 94 126 ILE A O 1
ATOM 1034 N N . GLU A 1 127 ? 14.242 -29.391 -28.906 1 94 127 GLU A N 1
ATOM 1035 C CA . GLU A 1 127 ? 15.203 -30.438 -28.562 1 94 127 GLU A CA 1
ATOM 1036 C C . GLU A 1 127 ? 16.344 -29.875 -27.734 1 94 127 GLU A C 1
ATOM 1038 O O . GLU A 1 127 ? 16.797 -30.516 -26.781 1 94 127 GLU A O 1
ATOM 1043 N N . SER A 1 128 ? 16.781 -28.75 -28.078 1 90.56 128 SER A N 1
ATOM 1044 C CA . SER A 1 128 ? 17.875 -28.109 -27.359 1 90.56 128 SER A CA 1
ATOM 1045 C C . SER A 1 128 ? 17.516 -27.844 -25.906 1 90.56 128 SER A C 1
ATOM 1047 O O . SER A 1 128 ? 18.344 -27.984 -25 1 90.56 128 SER A O 1
ATOM 1049 N N . VAL A 1 129 ? 16.328 -27.484 -25.641 1 88.25 129 VAL A N 1
ATOM 1050 C CA . VAL A 1 129 ? 15.867 -27.172 -24.297 1 88.25 129 VAL A CA 1
ATOM 1051 C C . VAL A 1 129 ? 15.641 -28.469 -23.516 1 88.25 129 VAL A C 1
ATOM 1053 O O . VAL A 1 129 ? 15.961 -28.547 -22.328 1 88.25 129 VAL A O 1
ATOM 1056 N N . LEU A 1 130 ? 15.148 -29.5 -24.203 1 88.38 130 LEU A N 1
ATOM 1057 C CA . LEU A 1 130 ? 14.82 -30.766 -23.562 1 88.38 130 LEU A CA 1
ATOM 1058 C C . LEU A 1 130 ? 16.094 -31.531 -23.188 1 88.38 130 LEU A C 1
ATOM 1060 O O . LEU A 1 130 ? 16.109 -32.25 -22.203 1 88.38 130 LEU A O 1
ATOM 1064 N N . LEU A 1 131 ? 17.062 -31.344 -23.891 1 82 131 LEU A N 1
ATOM 1065 C CA . LEU A 1 131 ? 18.312 -32.062 -23.672 1 82 131 LEU A CA 1
ATOM 1066 C C . LEU A 1 131 ? 18.844 -31.797 -22.266 1 82 131 LEU A C 1
ATOM 1068 O O . LEU A 1 131 ? 19.438 -32.688 -21.641 1 82 131 LEU A O 1
ATOM 1072 N N . LYS A 1 132 ? 18.562 -30.734 -21.797 1 75.44 132 LYS A N 1
ATOM 1073 C CA . LYS A 1 132 ? 19.031 -30.359 -20.469 1 75.44 132 LYS A CA 1
ATOM 1074 C C . LYS A 1 132 ? 18.297 -31.141 -19.391 1 75.44 132 LYS A C 1
ATOM 1076 O O . LYS A 1 132 ? 18.781 -31.25 -18.266 1 75.44 132 LYS A O 1
ATOM 1081 N N . THR A 1 133 ? 17.156 -31.766 -19.734 1 75.06 133 THR A N 1
ATOM 1082 C CA . THR A 1 133 ? 16.328 -32.469 -18.75 1 75.06 133 THR A CA 1
ATOM 1083 C C . THR A 1 133 ? 16.5 -33.969 -18.891 1 75.06 133 THR A C 1
ATOM 1085 O O . THR A 1 133 ? 15.867 -34.719 -18.156 1 75.06 133 THR A O 1
ATOM 1088 N N . GLY A 1 134 ? 17.219 -34.375 -19.828 1 77.88 134 GLY A N 1
ATOM 1089 C CA . GLY A 1 134 ? 17.391 -35.812 -20.062 1 77.88 134 GLY A CA 1
ATOM 1090 C C . GLY A 1 134 ? 16.281 -36.375 -20.938 1 77.88 134 GLY A C 1
ATOM 1091 O O . GLY A 1 134 ? 16.156 -37.594 -21.047 1 77.88 134 GLY A O 1
ATOM 1092 N N . ILE A 1 135 ? 15.484 -35.562 -21.469 1 88.75 135 ILE A N 1
ATOM 1093 C CA . ILE A 1 135 ? 14.438 -35.969 -22.391 1 88.75 135 ILE A CA 1
ATOM 1094 C C . ILE A 1 135 ? 14.961 -35.938 -23.828 1 88.75 135 ILE A C 1
ATOM 1096 O O . ILE A 1 135 ? 15.656 -35 -24.219 1 88.75 135 ILE A O 1
ATOM 1100 N N . THR A 1 136 ? 14.672 -36.969 -24.5 1 92.69 136 THR A N 1
ATOM 1101 C CA . THR A 1 136 ? 15.117 -37.031 -25.891 1 92.69 136 THR A CA 1
ATOM 1102 C C . THR A 1 136 ? 13.93 -37 -26.844 1 92.69 136 THR A C 1
ATOM 1104 O O . THR A 1 136 ? 12.875 -37.562 -26.562 1 92.69 136 THR A O 1
ATOM 1107 N N . LEU A 1 137 ? 14.164 -36.344 -27.891 1 95.06 137 LEU A N 1
ATOM 1108 C CA . LEU A 1 137 ? 13.172 -36.25 -28.953 1 95.06 137 LEU A CA 1
ATOM 1109 C C . LEU A 1 137 ? 13.469 -37.281 -30.047 1 95.06 137 LEU A C 1
ATOM 1111 O O . LEU A 1 137 ? 14.57 -37.312 -30.594 1 95.06 137 LEU A O 1
ATOM 1115 N N . GLN A 1 138 ? 12.477 -38.156 -30.281 1 94.94 138 GLN A N 1
ATOM 1116 C CA . GLN A 1 138 ? 12.562 -39.094 -31.375 1 94.94 138 GLN A CA 1
ATOM 1117 C C . GLN A 1 138 ? 11.812 -38.594 -32.625 1 94.94 138 GLN A C 1
ATOM 1119 O O . GLN A 1 138 ? 10.695 -38.094 -32.5 1 94.94 138 GLN A O 1
ATOM 1124 N N . TYR A 1 139 ? 12.398 -38.844 -33.656 1 93.62 139 TYR A N 1
ATOM 1125 C CA . TYR A 1 139 ? 11.844 -38.25 -34.844 1 93.62 139 TYR A CA 1
ATOM 1126 C C . TYR A 1 139 ? 10.969 -39.25 -35.594 1 93.62 139 TYR A C 1
ATOM 1128 O O . TYR A 1 139 ? 10.18 -38.875 -36.469 1 93.62 139 TYR A O 1
ATOM 1136 N N . ARG A 1 140 ? 11.188 -40.531 -35.281 1 91.81 140 ARG A N 1
ATOM 1137 C CA . ARG A 1 140 ? 10.328 -41.531 -35.906 1 91.81 140 ARG A CA 1
ATOM 1138 C C . ARG A 1 140 ? 10 -42.656 -34.938 1 91.81 140 ARG A C 1
ATOM 1140 O O . ARG A 1 140 ? 10.844 -43.5 -34.656 1 91.81 140 ARG A O 1
ATOM 1147 N N . PRO A 1 141 ? 8.711 -42.75 -34.688 1 91.94 141 PRO A N 1
ATOM 1148 C CA . PRO A 1 141 ? 7.664 -41.719 -34.719 1 91.94 141 PRO A CA 1
ATOM 1149 C C . PRO A 1 141 ? 8.016 -40.5 -33.844 1 91.94 141 PRO A C 1
ATOM 1151 O O . PRO A 1 141 ? 8.891 -40.594 -32.969 1 91.94 141 PRO A O 1
ATOM 1154 N N . LEU A 1 142 ? 7.445 -39.406 -34.094 1 94.75 142 LEU A N 1
ATOM 1155 C CA . LEU A 1 142 ? 7.723 -38.219 -33.312 1 94.75 142 LEU A CA 1
ATOM 1156 C C . LEU A 1 142 ? 7.211 -38.344 -31.891 1 94.75 142 LEU A C 1
ATOM 1158 O O . LEU A 1 142 ? 6 -38.406 -31.672 1 94.75 142 LEU A O 1
ATOM 1162 N N . ARG A 1 143 ? 8.094 -38.344 -30.953 1 95.31 143 ARG A N 1
ATOM 1163 C CA . ARG A 1 143 ? 7.684 -38.562 -29.562 1 95.31 143 ARG A CA 1
ATOM 1164 C C . ARG A 1 143 ? 8.812 -38.219 -28.594 1 95.31 143 ARG A C 1
ATOM 1166 O O . ARG A 1 143 ? 9.945 -38 -29.016 1 95.31 143 ARG A O 1
ATOM 1173 N N . LEU A 1 144 ? 8.484 -38.094 -27.359 1 95.31 144 LEU A N 1
ATOM 1174 C CA . LEU A 1 144 ? 9.453 -37.812 -26.312 1 95.31 144 LEU A CA 1
ATOM 1175 C C . LEU A 1 144 ? 9.789 -39.094 -25.531 1 95.31 144 LEU A C 1
ATOM 1177 O O . LEU A 1 144 ? 8.898 -39.875 -25.219 1 95.31 144 LEU A O 1
ATOM 1181 N N . GLU A 1 145 ? 11.039 -39.312 -25.328 1 94.25 145 GLU A N 1
ATOM 1182 C CA . GLU A 1 145 ? 11.508 -40.438 -24.547 1 94.25 145 GLU A CA 1
ATOM 1183 C C . GLU A 1 145 ? 12.453 -39.969 -23.438 1 94.25 145 GLU A C 1
ATOM 1185 O O . GLU A 1 145 ? 13.133 -38.969 -23.578 1 94.25 145 GLU A O 1
ATOM 1190 N N . GLY A 1 146 ? 12.422 -40.656 -22.359 1 90.12 146 GLY A N 1
ATOM 1191 C CA . GLY A 1 146 ? 13.234 -40.344 -21.203 1 90.12 146 GLY A CA 1
ATOM 1192 C C . GLY A 1 146 ? 12.562 -40.688 -19.891 1 90.12 146 GLY A C 1
ATOM 1193 O O . GLY A 1 146 ? 11.758 -41.625 -19.828 1 90.12 146 GLY A O 1
ATOM 1194 N N . ASN A 1 147 ? 12.984 -40.031 -18.859 1 87.75 147 ASN A N 1
ATOM 1195 C CA . ASN A 1 147 ? 12.391 -40.281 -17.547 1 87.75 147 ASN A CA 1
ATOM 1196 C C . ASN A 1 147 ? 10.914 -39.875 -17.516 1 87.75 147 ASN A C 1
ATOM 1198 O O . ASN A 1 147 ? 10.578 -38.719 -17.688 1 87.75 147 ASN A O 1
ATOM 1202 N N . GLU A 1 148 ? 10.062 -40.781 -17.219 1 91.88 148 GLU A N 1
ATOM 1203 C CA . GLU A 1 148 ? 8.625 -40.562 -17.312 1 91.88 148 GLU A CA 1
ATOM 1204 C C . GLU A 1 148 ? 8.141 -39.562 -16.266 1 91.88 148 GLU A C 1
ATOM 1206 O O . GLU A 1 148 ? 7.199 -38.812 -16.5 1 91.88 148 GLU A O 1
ATOM 1211 N N . SER A 1 149 ? 8.773 -39.594 -15.102 1 88.69 149 SER A N 1
ATOM 1212 C CA . SER A 1 149 ? 8.383 -38.625 -14.07 1 88.69 149 SER A CA 1
ATOM 1213 C C . SER A 1 149 ? 8.594 -37.188 -14.539 1 88.69 149 SER A C 1
ATOM 1215 O O . SER A 1 149 ? 7.734 -36.344 -14.336 1 88.69 149 SER A O 1
ATOM 1217 N N . VAL A 1 150 ? 9.688 -37 -15.211 1 88.44 150 VAL A N 1
ATOM 1218 C CA . VAL A 1 150 ? 10.047 -35.656 -15.664 1 88.44 150 VAL A CA 1
ATOM 1219 C C . VAL A 1 150 ? 9.156 -35.25 -16.844 1 88.44 150 VAL A C 1
ATOM 1221 O O . VAL A 1 150 ? 8.672 -34.094 -16.891 1 88.44 150 VAL A O 1
ATOM 1224 N N . ILE A 1 151 ? 8.938 -36.156 -17.75 1 92.94 151 ILE A N 1
ATOM 1225 C CA . ILE A 1 151 ? 8.109 -35.875 -18.906 1 92.94 151 ILE A CA 1
ATOM 1226 C C . ILE A 1 151 ? 6.688 -35.531 -18.469 1 92.94 151 ILE A C 1
ATOM 1228 O O . ILE A 1 151 ? 6.109 -34.531 -18.906 1 92.94 151 ILE A O 1
ATOM 1232 N N . ARG A 1 152 ? 6.168 -36.312 -17.578 1 94.25 152 ARG A N 1
ATOM 1233 C CA . ARG A 1 152 ? 4.801 -36.125 -17.109 1 94.25 152 ARG A CA 1
ATOM 1234 C C . ARG A 1 152 ? 4.684 -34.812 -16.312 1 94.25 152 ARG A C 1
ATOM 1236 O O . ARG A 1 152 ? 3.686 -34.125 -16.422 1 94.25 152 ARG A O 1
ATOM 1243 N N . HIS A 1 153 ? 5.684 -34.562 -15.57 1 91.75 153 HIS A N 1
ATOM 1244 C CA . HIS A 1 153 ? 5.676 -33.312 -14.812 1 91.75 153 HIS A CA 1
ATOM 1245 C C . HIS A 1 153 ? 5.762 -32.125 -15.742 1 91.75 153 HIS A C 1
ATOM 1247 O O . HIS A 1 153 ? 5.125 -31.094 -15.484 1 91.75 153 HIS A O 1
ATOM 1253 N N . MET A 1 154 ? 6.555 -32.219 -16.703 1 92.06 154 MET A N 1
ATOM 1254 C CA . MET A 1 154 ? 6.66 -31.125 -17.672 1 92.06 154 MET A CA 1
ATOM 1255 C C . MET A 1 154 ? 5.297 -30.812 -18.297 1 92.06 154 MET A C 1
ATOM 1257 O O . MET A 1 154 ? 4.91 -29.656 -18.406 1 92.06 154 MET A O 1
ATOM 1261 N N . TYR A 1 155 ? 4.625 -31.844 -18.703 1 92.94 155 TYR A N 1
ATOM 1262 C CA . TYR A 1 155 ? 3.316 -31.656 -19.312 1 92.94 155 TYR A CA 1
ATOM 1263 C C . TYR A 1 155 ? 2.311 -31.109 -18.297 1 92.94 155 TYR A C 1
ATOM 1265 O O . TYR A 1 155 ? 1.418 -30.344 -18.656 1 92.94 155 TYR A O 1
ATOM 1273 N N . TYR A 1 156 ? 2.477 -31.531 -17.047 1 91.44 156 TYR A N 1
ATOM 1274 C CA . TYR A 1 156 ? 1.629 -30.953 -16 1 91.44 156 TYR A CA 1
ATOM 1275 C C . TYR A 1 156 ? 1.812 -29.453 -15.93 1 91.44 156 TYR A C 1
ATOM 1277 O O . TYR A 1 156 ? 0.833 -28.703 -15.922 1 91.44 156 TYR A O 1
ATOM 1285 N N . ARG A 1 157 ? 3.008 -29.047 -15.898 1 89.25 157 ARG A N 1
ATOM 1286 C CA . ARG A 1 157 ? 3.309 -27.625 -15.836 1 89.25 157 ARG A CA 1
ATOM 1287 C C . ARG A 1 157 ? 2.787 -26.906 -17.078 1 89.25 157 ARG A C 1
ATOM 1289 O O . ARG A 1 157 ? 2.293 -25.766 -16.984 1 89.25 157 ARG A O 1
ATOM 1296 N N . TYR A 1 158 ? 2.914 -27.562 -18.141 1 91.56 158 TYR A N 1
ATOM 1297 C CA . TYR A 1 158 ? 2.432 -27.031 -19.406 1 91.56 158 TYR A CA 1
ATOM 1298 C C . TYR A 1 158 ? 0.921 -26.828 -19.375 1 91.56 158 TYR A C 1
ATOM 1300 O O . TYR A 1 158 ? 0.424 -25.75 -19.688 1 91.56 158 TYR A O 1
ATOM 1308 N N . PHE A 1 159 ? 0.224 -27.812 -18.953 1 89.56 159 PHE A N 1
ATOM 1309 C CA . PHE A 1 159 ? -1.231 -27.766 -19.016 1 89.56 159 PHE A CA 1
ATOM 1310 C C . PHE A 1 159 ? -1.795 -26.828 -17.953 1 89.56 159 PHE A C 1
ATOM 1312 O O . PHE A 1 159 ? -2.818 -26.172 -18.172 1 89.56 159 PHE A O 1
ATOM 1319 N N . ILE A 1 160 ? -1.14 -26.75 -16.875 1 85.38 160 ILE A N 1
ATOM 1320 C CA . ILE A 1 160 ? -1.598 -25.844 -15.82 1 85.38 160 ILE A CA 1
ATOM 1321 C C . ILE A 1 160 ? -1.531 -24.391 -16.312 1 85.38 160 ILE A C 1
ATOM 1323 O O . ILE A 1 160 ? -2.395 -23.578 -15.984 1 85.38 160 ILE A O 1
ATOM 1327 N N . GLU A 1 161 ? -0.551 -24.062 -17.016 1 88.19 161 GLU A N 1
ATOM 1328 C CA . GLU A 1 161 ? -0.402 -22.719 -17.531 1 88.19 161 GLU A CA 1
ATOM 1329 C C . GLU A 1 161 ? -1.297 -22.484 -18.75 1 88.19 161 GLU A C 1
ATOM 1331 O O . GLU A 1 161 ? -1.771 -21.375 -18.984 1 88.19 161 GLU A O 1
ATOM 1336 N N . LYS A 1 162 ? -1.442 -23.484 -19.469 1 88.25 162 LYS A N 1
ATOM 1337 C CA . LYS A 1 162 ? -2.273 -23.359 -20.656 1 88.25 162 LYS A CA 1
ATOM 1338 C C . LYS A 1 162 ? -3.734 -23.125 -20.297 1 88.25 162 LYS A C 1
ATOM 1340 O O . LYS A 1 162 ? -4.461 -22.453 -21.031 1 88.25 162 LYS A O 1
ATOM 1345 N N . SER A 1 163 ? -4.16 -23.766 -19.188 1 73.69 163 SER A N 1
ATOM 1346 C CA . SER A 1 163 ? -5.574 -23.766 -18.828 1 73.69 163 SER A CA 1
ATOM 1347 C C . SER A 1 163 ? -5.926 -22.562 -17.969 1 73.69 163 SER A C 1
ATOM 1349 O O . SER A 1 163 ? -5.484 -22.453 -16.828 1 73.69 163 SER A O 1
ATOM 1351 N N . ASP A 1 164 ? -5.695 -21.391 -18.266 1 59.06 164 ASP A N 1
ATOM 1352 C CA . ASP A 1 164 ? -6.188 -20.375 -17.344 1 59.06 164 ASP A CA 1
ATOM 1353 C C . ASP A 1 164 ? -7.645 -20.641 -16.953 1 59.06 164 ASP A C 1
ATOM 1355 O O . ASP A 1 164 ? -8.109 -20.172 -15.922 1 59.06 164 ASP A O 1
ATOM 1359 N N . ARG A 1 165 ? -8.508 -21.312 -17.922 1 51.78 165 ARG A N 1
ATOM 1360 C CA . ARG A 1 165 ? -9.938 -21.516 -17.703 1 51.78 165 ARG A CA 1
ATOM 1361 C C . ARG A 1 165 ? -10.227 -22.984 -17.375 1 51.78 165 ARG A C 1
ATOM 1363 O O . ARG A 1 165 ? -9.398 -23.859 -17.641 1 51.78 165 ARG A O 1
ATOM 1370 N N . LEU A 1 166 ? -11.023 -23.297 -16.422 1 46.84 166 LEU A N 1
ATOM 1371 C CA . LEU A 1 166 ? -11.508 -24.609 -16.062 1 46.84 166 LEU A CA 1
ATOM 1372 C C . LEU A 1 166 ? -11.648 -25.5 -17.297 1 46.84 166 LEU A C 1
ATOM 1374 O O . LEU A 1 166 ? -11.414 -26.719 -17.219 1 46.84 166 LEU A O 1
ATOM 1378 N N . ASP A 1 167 ? -12.148 -25.172 -18.312 1 47.62 167 ASP A N 1
ATOM 1379 C CA . ASP A 1 167 ? -12.641 -26.031 -19.375 1 47.62 167 ASP A CA 1
ATOM 1380 C C . ASP A 1 167 ? -11.484 -26.703 -20.125 1 47.62 167 ASP A C 1
ATOM 1382 O O . ASP A 1 167 ? -11.664 -27.734 -20.766 1 47.62 167 ASP A O 1
ATOM 1386 N N . SER A 1 168 ? -10.516 -26.188 -20.5 1 53.38 168 SER A N 1
ATOM 1387 C CA . SER A 1 168 ? -9.805 -26.5 -21.734 1 53.38 168 SER A CA 1
ATOM 1388 C C . SER A 1 168 ? -8.875 -27.688 -21.547 1 53.38 168 SER A C 1
ATOM 1390 O O . SER A 1 168 ? -8.141 -28.062 -22.469 1 53.38 168 SER A O 1
ATOM 1392 N N . LEU A 1 169 ? -8.594 -28.109 -20.406 1 58.41 169 LEU A N 1
ATOM 1393 C CA . LEU A 1 169 ? -7.473 -29.031 -20.391 1 58.41 169 LEU A CA 1
ATOM 1394 C C . LEU A 1 169 ? -7.785 -30.281 -21.219 1 58.41 169 LEU A C 1
ATOM 1396 O O . LEU A 1 169 ? -6.906 -30.812 -21.891 1 58.41 169 LEU A O 1
ATOM 1400 N N . TYR A 1 170 ? -9.141 -30.625 -21.172 1 65.31 170 TYR A N 1
ATOM 1401 C CA . TYR A 1 170 ? -9.477 -31.938 -21.719 1 65.31 170 TYR A CA 1
ATOM 1402 C C . TYR A 1 170 ? -9.922 -31.828 -23.172 1 65.31 170 TYR A C 1
ATOM 1404 O O . TYR A 1 170 ? -11.078 -31.531 -23.453 1 65.31 170 TYR A O 1
ATOM 1412 N N . ARG A 1 171 ? -9.047 -31.469 -23.984 1 60.88 171 ARG A N 1
ATOM 1413 C CA . ARG A 1 171 ? -9.305 -31.203 -25.406 1 60.88 171 ARG A CA 1
ATOM 1414 C C . ARG A 1 171 ? -10.547 -31.953 -25.875 1 60.88 171 ARG A C 1
ATOM 1416 O O . ARG A 1 171 ? -11.406 -31.375 -26.531 1 60.88 171 ARG A O 1
ATOM 1423 N N . ASP A 1 172 ? -10.617 -33.25 -25.766 1 66.31 172 ASP A N 1
ATOM 1424 C CA . ASP A 1 172 ? -11.633 -34.031 -26.469 1 66.31 172 ASP A CA 1
ATOM 1425 C C . ASP A 1 172 ? -12.508 -34.812 -25.484 1 66.31 172 ASP A C 1
ATOM 1427 O O . ASP A 1 172 ? -13.266 -35.688 -25.875 1 66.31 172 ASP A O 1
ATOM 1431 N N . LEU A 1 173 ? -12.492 -34.344 -24.25 1 81.19 173 LEU A N 1
ATOM 1432 C CA . LEU A 1 173 ? -13.258 -35.156 -23.312 1 81.19 173 LEU A CA 1
ATOM 1433 C C . LEU A 1 173 ? -14.641 -34.531 -23.078 1 81.19 173 LEU A C 1
ATOM 1435 O O . LEU A 1 173 ? -14.797 -33.312 -23.031 1 81.19 173 LEU A O 1
ATOM 1439 N N . LYS A 1 174 ? -15.586 -35.438 -23.047 1 85.56 174 LYS A N 1
ATOM 1440 C CA . LYS A 1 174 ? -16.953 -35.062 -22.703 1 85.56 174 LYS A CA 1
ATOM 1441 C C . LYS A 1 174 ? -17.109 -34.875 -21.203 1 85.56 174 LYS A C 1
ATOM 1443 O O . LYS A 1 174 ? -16.25 -35.281 -20.422 1 85.56 174 LYS A O 1
ATOM 1448 N N . GLU A 1 175 ? -18.172 -34.375 -20.828 1 81.25 175 GLU A N 1
ATOM 1449 C CA . GLU A 1 175 ? -18.422 -34.062 -19.422 1 81.25 175 GLU A CA 1
ATOM 1450 C C . GLU A 1 175 ? -18.422 -35.312 -18.547 1 81.25 175 GLU A C 1
ATOM 1452 O O . GLU A 1 175 ? -17.844 -35.312 -17.453 1 81.25 175 GLU A O 1
ATOM 1457 N N . PHE A 1 176 ? -19.125 -36.25 -19.047 1 82.75 176 PHE A N 1
ATOM 1458 C CA . PHE A 1 176 ? -19.234 -37.469 -18.234 1 82.75 176 PHE A CA 1
ATOM 1459 C C . PHE A 1 176 ? -17.875 -38.156 -18.109 1 82.75 176 PHE A C 1
ATOM 1461 O O . PHE A 1 176 ? -17.594 -38.812 -17.109 1 82.75 176 PHE A O 1
ATOM 1468 N N . GLN A 1 177 ? -16.984 -38.031 -19.031 1 86.88 177 GLN A N 1
ATOM 1469 C CA . GLN A 1 177 ? -15.633 -38.594 -18.984 1 86.88 177 GLN A CA 1
ATOM 1470 C C . GLN A 1 177 ? -14.75 -37.812 -18 1 86.88 177 GLN A C 1
ATOM 1472 O O . GLN A 1 177 ? -13.969 -38.438 -17.266 1 86.88 177 GLN A O 1
ATOM 1477 N N . ILE A 1 178 ? -14.922 -36.531 -18.031 1 86.44 178 ILE A N 1
ATOM 1478 C CA . ILE A 1 178 ? -14.211 -35.688 -17.062 1 86.44 178 ILE A CA 1
ATOM 1479 C C . ILE A 1 178 ? -14.664 -36.031 -15.648 1 86.44 178 ILE A C 1
ATOM 1481 O O . ILE A 1 178 ? -13.844 -36.094 -14.727 1 86.44 178 ILE A O 1
ATOM 1485 N N . LYS A 1 179 ? -15.852 -36.281 -15.516 1 86.44 179 LYS A N 1
ATOM 1486 C CA . LYS A 1 179 ? -16.406 -36.656 -14.219 1 86.44 179 LYS A CA 1
ATOM 1487 C C . LYS A 1 179 ? -15.797 -37.969 -13.719 1 86.44 179 LYS A C 1
ATOM 1489 O O . LYS A 1 179 ? -15.594 -38.125 -12.516 1 86.44 179 LYS A O 1
ATOM 1494 N N . ALA A 1 180 ? -15.57 -38.844 -14.617 1 91.19 180 ALA A N 1
ATOM 1495 C CA . ALA A 1 180 ? -14.953 -40.094 -14.227 1 91.19 180 ALA A CA 1
ATOM 1496 C C . ALA A 1 180 ? -13.57 -39.875 -13.625 1 91.19 180 ALA A C 1
ATOM 1498 O O . ALA A 1 180 ? -13.195 -40.562 -12.656 1 91.19 180 ALA A O 1
ATOM 1499 N N . ILE A 1 181 ? -12.836 -39.031 -14.203 1 89.88 181 ILE A N 1
ATOM 1500 C CA . ILE A 1 181 ? -11.508 -38.719 -13.695 1 89.88 181 ILE A CA 1
ATOM 1501 C C . ILE A 1 181 ? -11.625 -38 -12.344 1 89.88 181 ILE A C 1
ATOM 1503 O O . ILE A 1 181 ? -10.945 -38.375 -11.383 1 89.88 181 ILE A O 1
ATOM 1507 N N . THR A 1 182 ? -12.523 -37.062 -12.25 1 87.81 182 THR A N 1
ATOM 1508 C CA . THR A 1 182 ? -12.656 -36.25 -11.047 1 87.81 182 THR A CA 1
ATOM 1509 C C . THR A 1 182 ? -13.18 -37.094 -9.883 1 87.81 182 THR A C 1
ATOM 1511 O O . THR A 1 182 ? -12.734 -36.906 -8.75 1 87.81 182 THR A O 1
ATOM 1514 N N . GLU A 1 183 ? -14.086 -37.906 -10.188 1 90.5 183 GLU A N 1
ATOM 1515 C CA . GLU A 1 183 ? -14.633 -38.781 -9.148 1 90.5 183 GLU A CA 1
ATOM 1516 C C . GLU A 1 183 ? -13.578 -39.75 -8.633 1 90.5 183 GLU A C 1
ATOM 1518 O O . GLU A 1 183 ? -13.539 -40.062 -7.434 1 90.5 183 GLU A O 1
ATOM 1523 N N . LEU A 1 184 ? -12.844 -40.25 -9.492 1 94.38 184 LEU A N 1
ATOM 1524 C CA . LEU A 1 184 ? -11.773 -41.125 -9.07 1 94.38 184 LEU A CA 1
ATOM 1525 C C . LEU A 1 184 ? -10.781 -40.406 -8.164 1 94.38 184 LEU A C 1
ATOM 1527 O O . LEU A 1 184 ? -10.391 -40.938 -7.121 1 94.38 184 LEU A O 1
ATOM 1531 N N . VAL A 1 185 ? -10.391 -39.281 -8.57 1 92.31 185 VAL A N 1
ATOM 1532 C CA . VAL A 1 185 ? -9.445 -38.469 -7.789 1 92.31 185 VAL A CA 1
ATOM 1533 C C . VAL A 1 185 ? -10.031 -38.156 -6.414 1 92.31 185 VAL A C 1
ATOM 1535 O O . VAL A 1 185 ? -9.352 -38.312 -5.395 1 92.31 185 VAL A O 1
ATOM 1538 N N . ASN A 1 186 ? -11.25 -37.781 -6.398 1 89.56 186 ASN A N 1
ATOM 1539 C CA . ASN A 1 186 ? -11.906 -37.438 -5.137 1 89.56 186 ASN A CA 1
ATOM 1540 C C . ASN A 1 186 ? -11.93 -38.625 -4.184 1 89.56 186 ASN A C 1
ATOM 1542 O O . ASN A 1 186 ? -11.602 -38.5 -3.004 1 89.56 186 ASN A O 1
ATOM 1546 N N . GLN A 1 187 ? -12.328 -39.688 -4.707 1 93.31 187 GLN A N 1
ATOM 1547 C CA . GLN A 1 187 ? -12.406 -40.906 -3.871 1 93.31 187 GLN A CA 1
ATOM 1548 C C . GLN A 1 187 ? -11.023 -41.344 -3.424 1 93.31 187 GLN A C 1
ATOM 1550 O O . GLN A 1 187 ? -10.859 -41.906 -2.33 1 93.31 187 GLN A O 1
ATOM 1555 N N . PHE A 1 188 ? -10.125 -41.25 -4.285 1 94.19 188 PHE A N 1
ATOM 1556 C CA . PHE A 1 188 ? -8.758 -41.625 -3.945 1 94.19 188 PHE A CA 1
ATOM 1557 C C . PHE A 1 188 ? -8.242 -40.781 -2.787 1 94.19 188 PHE A C 1
ATOM 1559 O O . PHE A 1 188 ? -7.605 -41.281 -1.867 1 94.19 188 PHE A O 1
ATOM 1566 N N . ILE A 1 189 ? -8.469 -39.531 -2.803 1 91 189 ILE A N 1
ATOM 1567 C CA . ILE A 1 189 ? -8.047 -38.594 -1.749 1 91 189 ILE A CA 1
ATOM 1568 C C . ILE A 1 189 ? -8.758 -38.969 -0.444 1 91 189 ILE A C 1
ATOM 1570 O O . ILE A 1 189 ? -8.133 -39 0.62 1 91 189 ILE A O 1
ATOM 1574 N N . GLN A 1 190 ? -9.969 -39.219 -0.573 1 90 190 GLN A N 1
ATOM 1575 C CA . GLN A 1 190 ? -10.781 -39.531 0.604 1 90 190 GLN A CA 1
ATOM 1576 C C . GLN A 1 190 ? -10.344 -40.812 1.269 1 90 190 GLN A C 1
ATOM 1578 O O . GLN A 1 190 ? -10.141 -40.875 2.484 1 90 190 GLN A O 1
ATOM 1583 N N . VAL A 1 191 ? -10.211 -41.812 0.475 1 91.88 191 VAL A N 1
ATOM 1584 C CA . VAL A 1 191 ? -9.922 -43.156 1 1 91.88 191 VAL A CA 1
ATOM 1585 C C . VAL A 1 191 ? -8.531 -43.156 1.63 1 91.88 191 VAL A C 1
ATOM 1587 O O . VAL A 1 191 ? -8.305 -43.844 2.627 1 91.88 191 VAL A O 1
ATOM 1590 N N . ASN A 1 192 ? -7.625 -42.406 1.085 1 91.62 192 ASN A N 1
ATOM 1591 C CA . ASN A 1 192 ? -6.246 -42.438 1.564 1 91.62 192 ASN A CA 1
ATOM 1592 C C . ASN A 1 192 ? -5.957 -41.25 2.471 1 91.62 192 ASN A C 1
ATOM 1594 O O . ASN A 1 192 ? -4.824 -41.062 2.92 1 91.62 192 ASN A O 1
ATOM 1598 N N . LYS A 1 193 ? -6.914 -40.312 2.68 1 87.38 193 LYS A N 1
ATOM 1599 C CA . LYS A 1 193 ? -6.805 -39.156 3.551 1 87.38 193 LYS A CA 1
ATOM 1600 C C . LYS A 1 193 ? -5.645 -38.25 3.125 1 87.38 193 LYS A C 1
ATOM 1602 O O . LYS A 1 193 ? -4.812 -37.875 3.951 1 87.38 193 LYS A O 1
ATOM 1607 N N . LEU A 1 194 ? -5.605 -38.094 1.869 1 86.94 194 LEU A N 1
ATOM 1608 C CA . LEU A 1 194 ? -4.582 -37.188 1.331 1 86.94 194 LEU A CA 1
ATOM 1609 C C . LEU A 1 194 ? -4.965 -35.719 1.543 1 86.94 194 LEU A C 1
ATOM 1611 O O . LEU A 1 194 ? -6.098 -35.438 1.927 1 86.94 194 LEU A O 1
ATOM 1615 N N . GLU A 1 195 ? -3.947 -34.938 1.416 1 76.56 195 GLU A N 1
ATOM 1616 C CA . GLU A 1 195 ? -4.234 -33.5 1.471 1 76.56 195 GLU A CA 1
ATOM 1617 C C . GLU A 1 195 ? -5.316 -33.094 0.466 1 76.56 195 GLU A C 1
ATOM 1619 O O . GLU A 1 195 ? -5.242 -33.5 -0.706 1 76.56 195 GLU A O 1
ATOM 1624 N N . ASP A 1 196 ? -6.258 -32.344 1.046 1 75.62 196 ASP A N 1
ATOM 1625 C CA . ASP A 1 196 ? -7.426 -32.031 0.226 1 75.62 196 ASP A CA 1
ATOM 1626 C C . ASP A 1 196 ? -7.508 -30.547 -0.066 1 75.62 196 ASP A C 1
ATOM 1628 O O . ASP A 1 196 ? -8.234 -29.812 0.611 1 75.62 196 ASP A O 1
ATOM 1632 N N . ASN A 1 197 ? -6.746 -30.109 -0.992 1 71.88 197 ASN A N 1
ATOM 1633 C CA . ASN A 1 197 ? -6.848 -28.734 -1.471 1 71.88 197 ASN A CA 1
ATOM 1634 C C . ASN A 1 197 ? -7.078 -28.672 -2.979 1 71.88 197 ASN A C 1
ATOM 1636 O O . ASN A 1 197 ? -6.906 -29.672 -3.674 1 71.88 197 ASN A O 1
ATOM 1640 N N . TYR A 1 198 ? -7.453 -27.625 -3.441 1 72.06 198 TYR A N 1
ATOM 1641 C CA . TYR A 1 198 ? -7.848 -27.453 -4.836 1 72.06 198 TYR A CA 1
ATOM 1642 C C . TYR A 1 198 ? -6.688 -27.781 -5.773 1 72.06 198 TYR A C 1
ATOM 1644 O O . TYR A 1 198 ? -6.863 -28.5 -6.762 1 72.06 198 TYR A O 1
ATOM 1652 N N . ILE A 1 199 ? -5.559 -27.359 -5.496 1 75.06 199 ILE A N 1
ATOM 1653 C CA . ILE A 1 199 ? -4.41 -27.516 -6.383 1 75.06 199 ILE A CA 1
ATOM 1654 C C . ILE A 1 199 ? -3.977 -28.984 -6.402 1 75.06 199 ILE A C 1
ATOM 1656 O O . ILE A 1 199 ? -3.529 -29.484 -7.434 1 75.06 199 ILE A O 1
ATOM 1660 N N . SER A 1 200 ? -4.113 -29.625 -5.305 1 79.56 200 SER A N 1
ATOM 1661 C CA . SER A 1 200 ? -3.744 -31.031 -5.246 1 79.56 200 SER A CA 1
ATOM 1662 C C . SER A 1 200 ? -4.688 -31.891 -6.086 1 79.56 200 SER A C 1
ATOM 1664 O O . SER A 1 200 ? -4.254 -32.844 -6.75 1 79.56 200 SER A O 1
ATOM 1666 N N . ARG A 1 201 ? -5.902 -31.5 -6.047 1 81.38 201 ARG A N 1
ATOM 1667 C CA . ARG A 1 201 ? -6.887 -32.219 -6.855 1 81.38 201 ARG A CA 1
ATOM 1668 C C . ARG A 1 201 ? -6.621 -32 -8.344 1 81.38 201 ARG A C 1
ATOM 1670 O O . ARG A 1 201 ? -6.66 -32.969 -9.125 1 81.38 201 ARG A O 1
ATOM 1677 N N . LYS A 1 202 ? -6.41 -30.812 -8.594 1 81 202 LYS A N 1
ATOM 1678 C CA . LYS A 1 202 ? -6.125 -30.469 -9.984 1 81 202 LYS A CA 1
ATOM 1679 C C . LYS A 1 202 ? -4.863 -31.172 -10.477 1 81 202 LYS A C 1
ATOM 1681 O O . LYS A 1 202 ? -4.82 -31.672 -11.609 1 81 202 LYS A O 1
ATOM 1686 N N . ARG A 1 203 ? -3.947 -31.234 -9.656 1 86.75 203 ARG A N 1
ATOM 1687 C CA . ARG A 1 203 ? -2.689 -31.891 -10.008 1 86.75 203 ARG A CA 1
ATOM 1688 C C . ARG A 1 203 ? -2.896 -33.375 -10.273 1 86.75 203 ARG A C 1
ATOM 1690 O O . ARG A 1 203 ? -2.381 -33.906 -11.25 1 86.75 203 ARG A O 1
ATOM 1697 N N . LEU A 1 204 ? -3.633 -34 -9.438 1 90.25 204 LEU A N 1
ATOM 1698 C CA . LEU A 1 204 ? -3.891 -35.406 -9.609 1 90.25 204 LEU A CA 1
ATOM 1699 C C . LEU A 1 204 ? -4.695 -35.688 -10.875 1 90.25 204 LEU A C 1
ATOM 1701 O O . LEU A 1 204 ? -4.402 -36.625 -11.625 1 90.25 204 LEU A O 1
ATOM 1705 N N . GLY A 1 205 ? -5.652 -34.844 -11.07 1 88.62 205 GLY A N 1
ATOM 1706 C CA . GLY A 1 205 ? -6.465 -35 -12.266 1 88.62 205 GLY A CA 1
ATOM 1707 C C . GLY A 1 205 ? -5.676 -34.812 -13.547 1 88.62 205 GLY A C 1
ATOM 1708 O O . GLY A 1 205 ? -5.809 -35.625 -14.477 1 88.62 205 GLY A O 1
ATOM 1709 N N . TYR A 1 206 ? -4.887 -33.812 -13.609 1 89.38 206 TYR A N 1
ATOM 1710 C CA . TYR A 1 206 ? -4.078 -33.562 -14.797 1 89.38 206 TYR A CA 1
ATOM 1711 C C . TYR A 1 206 ? -3.047 -34.656 -15.008 1 89.38 206 TYR A C 1
ATOM 1713 O O . TYR A 1 206 ? -2.814 -35.094 -16.141 1 89.38 206 TYR A O 1
ATOM 1721 N N . ASN A 1 207 ? -2.484 -35.031 -13.969 1 93 207 ASN A N 1
ATOM 1722 C CA . ASN A 1 207 ? -1.486 -36.094 -14.094 1 93 207 ASN A CA 1
ATOM 1723 C C . ASN A 1 207 ? -2.109 -37.406 -14.578 1 93 207 ASN A C 1
ATOM 1725 O O . ASN A 1 207 ? -1.472 -38.156 -15.305 1 93 207 ASN A O 1
ATOM 1729 N N . MET A 1 208 ? -3.32 -37.656 -14.148 1 93.75 208 MET A N 1
ATOM 1730 C CA . MET A 1 208 ? -4.023 -38.844 -14.633 1 93.75 208 MET A CA 1
ATOM 1731 C C . MET A 1 208 ? -4.266 -38.75 -16.141 1 93.75 208 MET A C 1
ATOM 1733 O O . MET A 1 208 ? -4.066 -39.75 -16.859 1 93.75 208 MET A O 1
ATOM 1737 N N . TYR A 1 209 ? -4.676 -37.625 -16.5 1 92.06 209 TYR A N 1
ATOM 1738 C CA . TYR A 1 209 ? -4.93 -37.406 -17.922 1 92.06 209 TYR A CA 1
ATOM 1739 C C . TYR A 1 209 ? -3.654 -37.594 -18.734 1 92.06 209 TYR A C 1
ATOM 1741 O O . TYR A 1 209 ? -3.66 -38.281 -19.766 1 92.06 209 TYR A O 1
ATOM 1749 N N . ILE A 1 210 ? -2.617 -37.031 -18.344 1 94.94 210 ILE A N 1
ATOM 1750 C CA . ILE A 1 210 ? -1.328 -37.125 -19.016 1 94.94 210 ILE A CA 1
ATOM 1751 C C . ILE A 1 210 ? -0.856 -38.562 -19.047 1 94.94 210 ILE A C 1
ATOM 1753 O O . ILE A 1 210 ? -0.393 -39.062 -20.078 1 94.94 210 ILE A O 1
ATOM 1757 N N . SER A 1 211 ? -1.017 -39.219 -17.953 1 96.81 211 SER A N 1
ATOM 1758 C CA . SER A 1 211 ? -0.586 -40.625 -17.844 1 96.81 211 SER A CA 1
ATOM 1759 C C . SER A 1 211 ? -1.369 -41.5 -18.797 1 96.81 211 SER A C 1
ATOM 1761 O O . SER A 1 211 ? -0.818 -42.438 -19.359 1 96.81 211 SER A O 1
ATOM 1763 N N . LEU A 1 212 ? -2.646 -41.219 -18.969 1 95.31 212 LEU A N 1
ATOM 1764 C CA . LEU A 1 212 ? -3.465 -42 -19.875 1 95.31 212 LEU A CA 1
ATOM 1765 C C . LEU A 1 212 ? -2.934 -41.906 -21.312 1 95.31 212 LEU A C 1
ATOM 1767 O O . LEU A 1 212 ? -2.891 -42.906 -22.031 1 95.31 212 LEU A O 1
ATOM 1771 N N . TRP A 1 213 ? -2.504 -40.781 -21.672 1 94.56 213 TRP A N 1
ATOM 1772 C CA . TRP A 1 213 ? -1.935 -40.625 -23 1 94.56 213 TRP A CA 1
ATOM 1773 C C . TRP A 1 213 ? -0.605 -41.344 -23.125 1 94.56 213 TRP A C 1
ATOM 1775 O O . TRP A 1 213 ? -0.333 -41.969 -24.156 1 94.56 213 TRP A O 1
ATOM 1785 N N . ARG A 1 214 ? 0.207 -41.219 -22.125 1 97.06 214 ARG A N 1
ATOM 1786 C CA . ARG A 1 214 ? 1.506 -41.875 -22.156 1 97.06 214 ARG A CA 1
ATOM 1787 C C . ARG A 1 214 ? 1.345 -43.406 -22.203 1 97.06 214 ARG A C 1
ATOM 1789 O O . ARG A 1 214 ? 2.021 -44.094 -22.969 1 97.06 214 ARG A O 1
ATOM 1796 N N . ILE A 1 215 ? 0.431 -43.906 -21.438 1 96.88 215 ILE A N 1
ATOM 1797 C CA . ILE A 1 215 ? 0.159 -45.312 -21.375 1 96.88 215 ILE A CA 1
ATOM 1798 C C . ILE A 1 215 ? -0.37 -45.812 -22.734 1 96.88 215 ILE A C 1
ATOM 1800 O O . ILE A 1 215 ? 0.062 -46.844 -23.25 1 96.88 215 ILE A O 1
ATOM 1804 N N . LYS A 1 216 ? -1.264 -45.062 -23.234 1 95.75 216 LYS A N 1
ATOM 1805 C CA . LYS A 1 216 ? -1.81 -45.406 -24.562 1 95.75 216 LYS A CA 1
ATOM 1806 C C . LYS A 1 216 ? -0.698 -45.531 -25.594 1 95.75 216 LYS A C 1
ATOM 1808 O O . LYS A 1 216 ? -0.761 -46.406 -26.453 1 95.75 216 LYS A O 1
ATOM 1813 N N . ASN A 1 217 ? 0.286 -44.75 -25.5 1 95.56 217 ASN A N 1
ATOM 1814 C CA . ASN A 1 217 ? 1.357 -44.688 -26.484 1 95.56 217 ASN A CA 1
ATOM 1815 C C . ASN A 1 217 ? 2.52 -45.594 -26.094 1 95.56 217 ASN A C 1
ATOM 1817 O O . ASN A 1 217 ? 3.596 -45.531 -26.688 1 95.56 217 ASN A O 1
ATOM 1821 N N . GLY A 1 218 ? 2.342 -46.344 -25.031 1 94.31 218 GLY A N 1
ATOM 1822 C CA . GLY A 1 218 ? 3.299 -47.375 -24.703 1 94.31 218 GLY A CA 1
ATOM 1823 C C . GLY A 1 218 ? 4.379 -46.906 -23.75 1 94.31 218 GLY A C 1
ATOM 1824 O O . GLY A 1 218 ? 5.41 -47.562 -23.594 1 94.31 218 GLY A O 1
ATOM 1825 N N . HIS A 1 219 ? 4.223 -45.781 -23.141 1 96.44 219 HIS A N 1
ATOM 1826 C CA . HIS A 1 219 ? 5.18 -45.281 -22.172 1 96.44 219 HIS A CA 1
ATOM 1827 C C . HIS A 1 219 ? 4.691 -45.531 -20.75 1 96.44 219 HIS A C 1
ATOM 1829 O O . HIS A 1 219 ? 3.939 -44.719 -20.188 1 96.44 219 HIS A O 1
ATOM 1835 N N . TYR A 1 220 ? 5.156 -46.562 -20.125 1 96 220 TYR A N 1
ATOM 1836 C CA . TYR A 1 220 ? 4.691 -46.969 -18.797 1 96 220 TYR A CA 1
ATOM 1837 C C . TYR A 1 220 ? 5.652 -46.469 -17.719 1 96 220 TYR A C 1
ATOM 1839 O O . TYR A 1 220 ? 6.859 -46.375 -17.953 1 96 220 TYR A O 1
ATOM 1847 N N . TYR A 1 221 ? 5.027 -46.094 -16.672 1 94.94 221 TYR A N 1
ATOM 1848 C CA . TYR A 1 221 ? 5.855 -45.844 -15.5 1 94.94 221 TYR A CA 1
ATOM 1849 C C . TYR A 1 221 ? 6.422 -47.156 -14.953 1 94.94 221 TYR A C 1
ATOM 1851 O O . TYR A 1 221 ? 5.742 -48.188 -14.961 1 94.94 221 TYR A O 1
ATOM 1859 N N . PRO A 1 222 ? 7.641 -47.125 -14.531 1 90.62 222 PRO A N 1
ATOM 1860 C CA . PRO A 1 222 ? 8.219 -48.375 -14.031 1 90.62 222 PRO A CA 1
ATOM 1861 C C . PRO A 1 222 ? 7.426 -48.969 -12.875 1 90.62 222 PRO A C 1
ATOM 1863 O O . PRO A 1 222 ? 7.297 -48.344 -11.812 1 90.62 222 PRO A O 1
ATOM 1866 N N . THR A 1 223 ? 7.012 -50.188 -13 1 90 223 THR A N 1
ATOM 1867 C CA . THR A 1 223 ? 6.125 -50.844 -12.055 1 90 223 THR A CA 1
ATOM 1868 C C . THR A 1 223 ? 6.816 -51.031 -10.703 1 90 223 THR A C 1
ATOM 1870 O O . THR A 1 223 ? 6.168 -51 -9.656 1 90 223 THR A O 1
ATOM 1873 N N . LEU A 1 224 ? 8.078 -51.219 -10.742 1 86.06 224 LEU A N 1
ATOM 1874 C CA . LEU A 1 224 ? 8.844 -51.469 -9.531 1 86.06 224 LEU A CA 1
ATOM 1875 C C . LEU A 1 224 ? 8.828 -50.25 -8.609 1 86.06 224 LEU A C 1
ATOM 1877 O O . LEU A 1 224 ? 9.008 -50.406 -7.395 1 86.06 224 LEU A O 1
ATOM 1881 N N . GLU A 1 225 ? 8.562 -49.188 -9.195 1 87.06 225 GLU A N 1
ATOM 1882 C CA . GLU A 1 225 ? 8.57 -47.938 -8.406 1 87.06 225 GLU A CA 1
ATOM 1883 C C . GLU A 1 225 ? 7.191 -47.656 -7.82 1 87.06 225 GLU A C 1
ATOM 1885 O O . GLU A 1 225 ? 7.059 -46.844 -6.906 1 87.06 225 GLU A O 1
ATOM 1890 N N . LEU A 1 226 ? 6.203 -48.312 -8.297 1 90 226 LEU A N 1
ATOM 1891 C CA . LEU A 1 226 ? 4.828 -48.094 -7.855 1 90 226 LEU A CA 1
ATOM 1892 C C . LEU A 1 226 ? 4.477 -49.031 -6.699 1 90 226 LEU A C 1
ATOM 1894 O O . LEU A 1 226 ? 3.59 -49.875 -6.824 1 90 226 LEU A O 1
ATOM 1898 N N . ASP A 1 227 ? 5.059 -48.844 -5.555 1 83.56 227 ASP A N 1
ATOM 1899 C CA . ASP A 1 227 ? 4.977 -49.844 -4.488 1 83.56 227 ASP A CA 1
ATOM 1900 C C . ASP A 1 227 ? 4.34 -49.25 -3.234 1 83.56 227 ASP A C 1
ATOM 1902 O O . ASP A 1 227 ? 4.406 -49.844 -2.158 1 83.56 227 ASP A O 1
ATOM 1906 N N . SER A 1 228 ? 3.697 -48.125 -3.354 1 86.69 228 SER A N 1
ATOM 1907 C CA . SER A 1 228 ? 3.033 -47.562 -2.191 1 86.69 228 SER A CA 1
ATOM 1908 C C . SER A 1 228 ? 1.834 -48.406 -1.763 1 86.69 228 SER A C 1
ATOM 1910 O O . SER A 1 228 ? 1.195 -49.031 -2.594 1 86.69 228 SER A O 1
ATOM 1912 N N . ASP A 1 229 ? 1.514 -48.312 -0.426 1 85.5 229 ASP A N 1
ATOM 1913 C CA . ASP A 1 229 ? 0.43 -49.125 0.125 1 85.5 229 ASP A CA 1
ATOM 1914 C C . ASP A 1 229 ? -0.898 -48.375 0.069 1 85.5 229 ASP A C 1
ATOM 1916 O O . ASP A 1 229 ? -1.828 -48.688 0.814 1 85.5 229 ASP A O 1
ATOM 1920 N N . LEU A 1 230 ? -1.019 -47.5 -0.784 1 90.62 230 LEU A N 1
ATOM 1921 C CA . LEU A 1 230 ? -2.258 -46.719 -0.9 1 90.62 230 LEU A CA 1
ATOM 1922 C C . LEU A 1 230 ? -3.373 -47.594 -1.481 1 90.62 230 LEU A C 1
ATOM 1924 O O . LEU A 1 230 ? -3.109 -48.531 -2.244 1 90.62 230 LEU A O 1
ATOM 1928 N N . MET A 1 231 ? -4.539 -47.219 -1.08 1 92.12 231 MET A N 1
ATOM 1929 C CA . MET A 1 231 ? -5.695 -48 -1.507 1 92.12 231 MET A CA 1
ATOM 1930 C C . MET A 1 231 ? -6.312 -47.406 -2.773 1 92.12 231 MET A C 1
ATOM 1932 O O . MET A 1 231 ? -6.344 -46.188 -2.947 1 92.12 231 MET A O 1
ATOM 1936 N N . LEU A 1 232 ? -6.758 -48.281 -3.596 1 94.25 232 LEU A N 1
ATOM 1937 C CA . LEU A 1 232 ? -7.496 -47.844 -4.777 1 94.25 232 LEU A CA 1
ATOM 1938 C C . LEU A 1 232 ? -8.945 -47.531 -4.422 1 94.25 232 LEU A C 1
ATOM 1940 O O . LEU A 1 232 ? -9.477 -48.031 -3.43 1 94.25 232 LEU A O 1
ATOM 1944 N N . PRO A 1 233 ? -9.539 -46.656 -5.172 1 94.5 233 PRO A N 1
ATOM 1945 C CA . PRO A 1 233 ? -10.945 -46.344 -4.934 1 94.5 233 PRO A CA 1
ATOM 1946 C C . PRO A 1 233 ? -11.867 -47.562 -5.09 1 94.5 233 PRO A C 1
ATOM 1948 O O . PRO A 1 233 ? -11.406 -48.625 -5.477 1 94.5 233 PRO A O 1
ATOM 1951 N N . GLU A 1 234 ? -13.156 -47.312 -4.793 1 93.81 234 GLU A N 1
ATOM 1952 C CA . GLU A 1 234 ? -14.156 -48.375 -4.844 1 93.81 234 GLU A CA 1
ATOM 1953 C C . GLU A 1 234 ? -14.344 -48.875 -6.27 1 93.81 234 GLU A C 1
ATOM 1955 O O . GLU A 1 234 ? -14.078 -48.156 -7.234 1 93.81 234 GLU A O 1
ATOM 1960 N N . ARG A 1 235 ? -14.938 -50.094 -6.367 1 94.06 235 ARG A N 1
ATOM 1961 C CA . ARG A 1 235 ? -15.039 -50.812 -7.633 1 94.06 235 ARG A CA 1
ATOM 1962 C C . ARG A 1 235 ? -15.914 -50.062 -8.625 1 94.06 235 ARG A C 1
ATOM 1964 O O . ARG A 1 235 ? -15.602 -49.969 -9.812 1 94.06 235 ARG A O 1
ATOM 1971 N N . GLN A 1 236 ? -16.922 -49.438 -8.086 1 94.12 236 GLN A N 1
ATOM 1972 C CA . GLN A 1 236 ? -17.844 -48.75 -8.977 1 94.12 236 GLN A CA 1
ATOM 1973 C C . GLN A 1 236 ? -17.156 -47.562 -9.672 1 94.12 236 GLN A C 1
ATOM 1975 O O . GLN A 1 236 ? -17.344 -47.344 -10.867 1 94.12 236 GLN A O 1
ATOM 1980 N N . ILE A 1 237 ? -16.391 -46.875 -8.961 1 94.38 237 ILE A N 1
ATOM 1981 C CA . ILE A 1 237 ? -15.688 -45.719 -9.469 1 94.38 237 ILE A CA 1
ATOM 1982 C C . ILE A 1 237 ? -14.57 -46.156 -10.414 1 94.38 237 ILE A C 1
ATOM 1984 O O . ILE A 1 237 ? -14.367 -45.562 -11.469 1 94.38 237 ILE A O 1
ATOM 1988 N N . LEU A 1 238 ? -13.906 -47.219 -10.094 1 95.88 238 LEU A N 1
ATOM 1989 C CA . LEU A 1 238 ? -12.836 -47.75 -10.938 1 95.88 238 LEU A CA 1
ATOM 1990 C C . LEU A 1 238 ? -13.391 -48.25 -12.273 1 95.88 238 LEU A C 1
ATOM 1992 O O . LEU A 1 238 ? -12.766 -48.031 -13.32 1 95.88 238 LEU A O 1
ATOM 1996 N N . ASP A 1 239 ? -14.531 -48.875 -12.164 1 95.31 239 ASP A N 1
ATOM 1997 C CA . ASP A 1 239 ? -15.141 -49.406 -13.383 1 95.31 239 ASP A CA 1
ATOM 1998 C C . ASP A 1 239 ? -15.539 -48.25 -14.328 1 95.31 239 ASP A C 1
ATOM 2000 O O . ASP A 1 239 ? -15.383 -48.375 -15.547 1 95.31 239 ASP A O 1
ATOM 2004 N N . ALA A 1 240 ? -16.047 -47.25 -13.711 1 94.69 240 ALA A N 1
ATOM 2005 C CA . ALA A 1 240 ? -16.406 -46.094 -14.531 1 94.69 240 ALA A CA 1
ATOM 2006 C C . ALA A 1 240 ? -15.164 -45.5 -15.203 1 94.69 240 ALA A C 1
ATOM 2008 O O . ALA A 1 240 ? -15.219 -45.094 -16.375 1 94.69 240 ALA A O 1
ATOM 2009 N N . PHE A 1 241 ? -14.141 -45.438 -14.539 1 96 241 PHE A N 1
ATOM 2010 C CA . PHE A 1 241 ? -12.891 -44.906 -15.062 1 96 241 PHE A CA 1
ATOM 2011 C C . PHE A 1 241 ? -12.32 -45.844 -16.141 1 96 241 PHE A C 1
ATOM 2013 O O . PHE A 1 241 ? -11.836 -45.375 -17.172 1 96 241 PHE A O 1
ATOM 2020 N N . LYS A 1 242 ? -12.398 -47.062 -15.953 1 96.5 242 LYS A N 1
ATOM 2021 C CA . LYS A 1 242 ? -11.93 -48.062 -16.938 1 96.5 242 LYS A CA 1
ATOM 2022 C C . LYS A 1 242 ? -12.727 -47.938 -18.234 1 96.5 242 LYS A C 1
ATOM 2024 O O . LYS A 1 242 ? -12.164 -48.031 -19.328 1 96.5 242 LYS A O 1
ATOM 2029 N N . ARG A 1 243 ? -13.992 -47.781 -18.031 1 95.44 243 ARG A N 1
ATOM 2030 C CA . ARG A 1 243 ? -14.852 -47.656 -19.203 1 95.44 243 ARG A CA 1
ATOM 2031 C C . ARG A 1 243 ? -14.492 -46.406 -20 1 95.44 243 ARG A C 1
ATOM 2033 O O . ARG A 1 243 ? -14.422 -46.438 -21.234 1 95.44 243 ARG A O 1
ATOM 2040 N N . MET A 1 244 ? -14.281 -45.406 -19.266 1 94.44 244 MET A N 1
ATOM 2041 C CA . MET A 1 244 ? -13.898 -44.156 -19.922 1 94.44 244 MET A CA 1
ATOM 2042 C C . MET A 1 244 ? -12.57 -44.312 -20.641 1 94.44 244 MET A C 1
ATOM 2044 O O . MET A 1 244 ? -12.422 -43.875 -21.797 1 94.44 244 MET A O 1
ATOM 2048 N N . ALA A 1 245 ? -11.578 -44.875 -20 1 95.69 245 ALA A N 1
ATOM 2049 C CA . ALA A 1 245 ? -10.258 -45.062 -20.594 1 95.69 245 ALA A CA 1
ATOM 2050 C C . ALA A 1 245 ? -10.328 -45.938 -21.844 1 95.69 245 ALA A C 1
ATOM 2052 O O . ALA A 1 245 ? -9.625 -45.656 -22.828 1 95.69 245 ALA A O 1
ATOM 2053 N N . LEU A 1 246 ? -11.156 -46.906 -21.812 1 95.94 246 LEU A N 1
ATOM 2054 C CA . LEU A 1 246 ? -11.328 -47.781 -22.953 1 95.94 246 LEU A CA 1
ATOM 2055 C C . LEU A 1 246 ? -12 -47.062 -24.109 1 95.94 246 LEU A C 1
ATOM 2057 O O . LEU A 1 246 ? -11.609 -47.219 -25.266 1 95.94 246 LEU A O 1
ATOM 2061 N N . GLU A 1 247 ? -12.945 -46.312 -23.781 1 93.5 247 GLU A N 1
ATOM 2062 C CA . GLU A 1 247 ? -13.711 -45.594 -24.797 1 93.5 247 GLU A CA 1
ATOM 2063 C C . GLU A 1 247 ? -12.867 -44.531 -25.469 1 93.5 247 GLU A C 1
ATOM 2065 O O . GLU A 1 247 ? -12.891 -44.375 -26.703 1 93.5 247 GLU A O 1
ATOM 2070 N N . VAL A 1 248 ? -12.188 -43.781 -24.719 1 91.25 248 VAL A N 1
ATOM 2071 C CA . VAL A 1 248 ? -11.531 -42.562 -25.219 1 91.25 248 VAL A CA 1
ATOM 2072 C C . VAL A 1 248 ? -10.109 -42.906 -25.656 1 91.25 248 VAL A C 1
ATOM 2074 O O . VAL A 1 248 ? -9.664 -42.438 -26.719 1 91.25 248 VAL A O 1
ATOM 2077 N N . PHE A 1 249 ? -9.391 -43.688 -24.891 1 92.88 249 PHE A N 1
ATOM 2078 C CA . PHE A 1 249 ? -7.969 -43.906 -25.141 1 92.88 249 PHE A CA 1
ATOM 2079 C C . PHE A 1 249 ? -7.73 -45.312 -25.719 1 92.88 249 PHE A C 1
ATOM 2081 O O . PHE A 1 249 ? -6.617 -45.625 -26.141 1 92.88 249 PHE A O 1
ATOM 2088 N N . ARG A 1 250 ? -8.703 -46.125 -25.688 1 93.94 250 ARG A N 1
ATOM 2089 C CA . ARG A 1 250 ? -8.609 -47.5 -26.188 1 93.94 250 ARG A CA 1
ATOM 2090 C C . ARG A 1 250 ? -7.574 -48.312 -25.391 1 93.94 250 ARG A C 1
ATOM 2092 O O . ARG A 1 250 ? -6.773 -49.031 -25.984 1 93.94 250 ARG A O 1
ATOM 2099 N N . VAL A 1 251 ? -7.621 -48.031 -24.125 1 95.19 251 VAL A N 1
ATOM 2100 C CA . VAL A 1 251 ? -6.703 -48.719 -23.219 1 95.19 251 VAL A CA 1
ATOM 2101 C C . VAL A 1 251 ? -7.492 -49.5 -22.188 1 95.19 251 VAL A C 1
ATOM 2103 O O . VAL A 1 251 ? -8.391 -48.969 -21.531 1 95.19 251 VAL A O 1
ATOM 2106 N N . LYS A 1 252 ? -7.195 -50.75 -22.109 1 95.62 252 LYS A N 1
ATOM 2107 C CA . LYS A 1 252 ? -7.734 -51.562 -21.031 1 95.62 252 LYS A CA 1
ATOM 2108 C C . LYS A 1 252 ? -6.887 -51.406 -19.766 1 95.62 252 LYS A C 1
ATOM 2110 O O . LYS A 1 252 ? -5.738 -51.844 -19.734 1 95.62 252 LYS A O 1
ATOM 2115 N N . LEU A 1 253 ? -7.52 -50.938 -18.781 1 95 253 LEU A N 1
ATOM 2116 C CA . LEU A 1 253 ? -6.758 -50.625 -17.578 1 95 253 LEU A CA 1
ATOM 2117 C C . LEU A 1 253 ? -6.801 -51.781 -16.578 1 95 253 LEU A C 1
ATOM 2119 O O . LEU A 1 253 ? -7.883 -52.219 -16.172 1 95 253 LEU A O 1
ATOM 2123 N N . SER A 1 254 ? -5.684 -52.281 -16.312 1 93.56 254 SER A N 1
ATOM 2124 C CA . SER A 1 254 ? -5.512 -53.188 -15.18 1 93.56 254 SER A CA 1
ATOM 2125 C C . SER A 1 254 ? -5.242 -52.406 -13.891 1 93.56 254 SER A C 1
ATOM 2127 O O . SER A 1 254 ? -5.102 -51.188 -13.914 1 93.56 254 SER A O 1
ATOM 2129 N N . SER A 1 255 ? -5.203 -53.062 -12.797 1 91 255 SER A N 1
ATOM 2130 C CA . SER A 1 255 ? -4.887 -52.438 -11.516 1 91 255 SER A CA 1
ATOM 2131 C C . SER A 1 255 ? -3.521 -51.75 -11.562 1 91 255 SER A C 1
ATOM 2133 O O . SER A 1 255 ? -3.346 -50.656 -11.016 1 91 255 SER A O 1
ATOM 2135 N N . ASP A 1 256 ? -2.662 -52.375 -12.25 1 92.5 256 ASP A N 1
ATOM 2136 C CA . ASP A 1 256 ? -1.313 -51.812 -12.359 1 92.5 256 ASP A CA 1
ATOM 2137 C C . ASP A 1 256 ? -1.304 -50.531 -13.195 1 92.5 256 ASP A C 1
ATOM 2139 O O . ASP A 1 256 ? -0.565 -49.594 -12.906 1 92.5 256 ASP A O 1
ATOM 2143 N N . LYS A 1 257 ? -2.068 -50.562 -14.172 1 95.44 257 LYS A N 1
ATOM 2144 C CA . LYS A 1 257 ? -2.131 -49.406 -15.039 1 95.44 257 LYS A CA 1
ATOM 2145 C C . LYS A 1 257 ? -2.822 -48.219 -14.336 1 95.44 257 LYS A C 1
ATOM 2147 O O . LYS A 1 257 ? -2.494 -47.062 -14.586 1 95.44 257 LYS A O 1
ATOM 2152 N N . ILE A 1 258 ? -3.73 -48.594 -13.5 1 95.81 258 ILE A N 1
ATOM 2153 C CA . ILE A 1 258 ? -4.383 -47.531 -12.727 1 95.81 258 ILE A CA 1
ATOM 2154 C C . ILE A 1 258 ? -3.381 -46.906 -11.758 1 95.81 258 ILE A C 1
ATOM 2156 O O . ILE A 1 258 ? -3.369 -45.688 -11.562 1 95.81 258 ILE A O 1
ATOM 2160 N N . LYS A 1 259 ? -2.582 -47.719 -11.133 1 95.19 259 LYS A N 1
ATOM 2161 C CA . LYS A 1 259 ? -1.516 -47.219 -10.281 1 95.19 259 LYS A CA 1
ATOM 2162 C C . LYS A 1 259 ? -0.554 -46.312 -11.07 1 95.19 259 LYS A C 1
ATOM 2164 O O . LYS A 1 259 ? -0.05 -45.312 -10.555 1 95.19 259 LYS A O 1
ATOM 2169 N N . ASP A 1 260 ? -0.34 -46.75 -12.32 1 97.06 260 ASP A N 1
ATOM 2170 C CA . ASP A 1 260 ? 0.487 -45.938 -13.227 1 97.06 260 ASP A CA 1
ATOM 2171 C C . ASP A 1 260 ? -0.128 -44.562 -13.469 1 97.06 260 ASP A C 1
ATOM 2173 O O . ASP A 1 260 ? 0.584 -43.562 -13.516 1 97.06 260 ASP A O 1
ATOM 2177 N N . CYS A 1 261 ? -1.426 -44.531 -13.57 1 96.81 261 CYS A N 1
ATOM 2178 C CA . CYS A 1 261 ? -2.129 -43.25 -13.734 1 96.81 261 CYS A CA 1
ATOM 2179 C C . CYS A 1 261 ? -1.964 -42.375 -12.5 1 96.81 261 CYS A C 1
ATOM 2181 O O . CYS A 1 261 ? -2.008 -41.156 -12.602 1 96.81 261 CYS A O 1
ATOM 2183 N N . LEU A 1 262 ? -1.771 -43.031 -11.414 1 96 262 LEU A N 1
ATOM 2184 C CA . LEU A 1 262 ? -1.617 -42.344 -10.133 1 96 262 LEU A CA 1
ATOM 2185 C C . LEU A 1 262 ? -0.173 -42.406 -9.648 1 96 262 LEU A C 1
ATOM 2187 O O . LEU A 1 262 ? 0.077 -42.5 -8.445 1 96 262 LEU A O 1
ATOM 2191 N N . TRP A 1 263 ? 0.732 -42.312 -10.547 1 94.69 263 TRP A N 1
ATOM 2192 C CA . TRP A 1 263 ? 2.148 -42.562 -10.281 1 94.69 263 TRP A CA 1
ATOM 2193 C C . TRP A 1 263 ? 2.67 -41.594 -9.219 1 94.69 263 TRP A C 1
ATOM 2195 O O . TRP A 1 263 ? 3.516 -41.969 -8.406 1 94.69 263 TRP A O 1
ATOM 2205 N N . LEU A 1 264 ? 2.189 -40.406 -9.195 1 92.38 264 LEU A N 1
ATOM 2206 C CA . LEU A 1 264 ? 2.637 -39.375 -8.242 1 92.38 264 LEU A CA 1
ATOM 2207 C C . LEU A 1 264 ? 2.518 -39.906 -6.809 1 92.38 264 LEU A C 1
ATOM 2209 O O . LEU A 1 264 ? 3.383 -39.625 -5.973 1 92.38 264 LEU A O 1
ATOM 2213 N N . SER A 1 265 ? 1.486 -40.562 -6.555 1 91.56 265 SER A N 1
ATOM 2214 C CA . SER A 1 265 ? 1.2 -41.062 -5.211 1 91.56 265 SER A CA 1
ATOM 2215 C C . SER A 1 265 ? 1.796 -42.438 -4.988 1 91.56 265 SER A C 1
ATOM 2217 O O . SER A 1 265 ? 2.441 -42.688 -3.967 1 91.56 265 SER A O 1
ATOM 2219 N N . TYR A 1 266 ? 1.662 -43.312 -5.934 1 91.62 266 TYR A N 1
ATOM 2220 C CA . TYR A 1 266 ? 2.059 -44.688 -5.738 1 91.62 266 TYR A CA 1
ATOM 2221 C C . TYR A 1 266 ? 3.574 -44.844 -5.801 1 91.62 266 TYR A C 1
ATOM 2223 O O . TYR A 1 266 ? 4.133 -45.812 -5.27 1 91.62 266 TYR A O 1
ATOM 2231 N N . ALA A 1 267 ? 4.223 -43.938 -6.461 1 88.69 267 ALA A N 1
ATOM 2232 C CA . ALA A 1 267 ? 5.684 -43.969 -6.484 1 88.69 267 ALA A CA 1
ATOM 2233 C C . ALA A 1 267 ? 6.266 -43.125 -5.352 1 88.69 267 ALA A C 1
ATOM 2235 O O . ALA A 1 267 ? 7.484 -42.938 -5.262 1 88.69 267 ALA A O 1
ATOM 2236 N N . ASP A 1 268 ? 5.395 -42.469 -4.551 1 87.38 268 ASP A N 1
ATOM 2237 C CA . ASP A 1 268 ? 5.773 -41.625 -3.428 1 87.38 268 ASP A CA 1
ATOM 2238 C C . ASP A 1 268 ? 6.621 -40.438 -3.898 1 87.38 268 ASP A C 1
ATOM 2240 O O . ASP A 1 268 ? 7.566 -40.031 -3.217 1 87.38 268 ASP A O 1
ATOM 2244 N N . VAL A 1 269 ? 6.379 -40.125 -5.059 1 87.12 269 VAL A N 1
ATOM 2245 C CA . VAL A 1 269 ? 7.008 -38.906 -5.551 1 87.12 269 VAL A CA 1
ATOM 2246 C C . VAL A 1 269 ? 6.473 -37.688 -4.781 1 87.12 269 VAL A C 1
ATOM 2248 O O . VAL A 1 269 ? 7.227 -36.781 -4.445 1 87.12 269 VAL A O 1
ATOM 2251 N N . VAL A 1 270 ? 5.219 -37.812 -4.539 1 87.81 270 VAL A N 1
ATOM 2252 C CA . VAL A 1 270 ? 4.57 -36.812 -3.686 1 87.81 270 VAL A CA 1
ATOM 2253 C C . VAL A 1 270 ? 3.947 -37.5 -2.477 1 87.81 270 VAL A C 1
ATOM 2255 O O . VAL A 1 270 ? 3.045 -38.344 -2.623 1 87.81 270 VAL A O 1
ATOM 2258 N N . VAL A 1 271 ? 4.477 -37.156 -1.394 1 87.5 271 VAL A N 1
ATOM 2259 C CA . VAL A 1 271 ? 3.932 -37.656 -0.139 1 87.5 271 VAL A CA 1
ATOM 2260 C C . VAL A 1 271 ? 2.914 -36.688 0.423 1 87.5 271 VAL A C 1
ATOM 2262 O O . VAL A 1 271 ? 3.227 -35.5 0.621 1 87.5 271 VAL A O 1
ATOM 2265 N N . ALA A 1 272 ? 1.688 -37.156 0.646 1 84.06 272 ALA A N 1
ATOM 2266 C CA . ALA A 1 272 ? 0.622 -36.25 1.013 1 84.06 272 ALA A CA 1
ATOM 2267 C C . ALA A 1 272 ? -0.11 -36.719 2.266 1 84.06 272 ALA A C 1
ATOM 2269 O O . ALA A 1 272 ? -1.149 -36.156 2.631 1 84.06 272 ALA A O 1
ATOM 2270 N N . SER A 1 273 ? 0.347 -37.75 2.887 1 84.06 273 SER A N 1
ATOM 2271 C CA . SER A 1 273 ? -0.275 -38.25 4.117 1 84.06 273 SER A CA 1
ATOM 2272 C C . SER A 1 273 ? 0.765 -38.812 5.082 1 84.06 273 SER A C 1
ATOM 2274 O O . SER A 1 273 ? 1.878 -39.125 4.672 1 84.06 273 SER A O 1
ATOM 2276 N N . LYS A 1 274 ? 0.309 -38.906 6.277 1 82.81 274 LYS A N 1
ATOM 2277 C CA . LYS A 1 274 ? 1.195 -39.438 7.305 1 82.81 274 LYS A CA 1
ATOM 2278 C C . LYS A 1 274 ? 1.487 -40.938 7.055 1 82.81 274 LYS A C 1
ATOM 2280 O O . LYS A 1 274 ? 2.605 -41.406 7.285 1 82.81 274 LYS A O 1
ATOM 2285 N N . THR A 1 275 ? 0.507 -41.562 6.602 1 81.5 275 THR A N 1
ATOM 2286 C CA . THR A 1 275 ? 0.663 -43 6.316 1 81.5 275 THR A CA 1
ATOM 2287 C C . THR A 1 275 ? 1.674 -43.219 5.195 1 81.5 275 THR A C 1
ATOM 2289 O O . THR A 1 275 ? 2.518 -44.125 5.281 1 81.5 275 THR A O 1
ATOM 2292 N N . GLN A 1 276 ? 1.539 -42.469 4.277 1 86.94 276 GLN A N 1
ATOM 2293 C CA . GLN A 1 276 ? 2.477 -42.562 3.164 1 86.94 276 GLN A CA 1
ATOM 2294 C C . GLN A 1 276 ? 3.9 -42.25 3.615 1 86.94 276 GLN A C 1
ATOM 2296 O O . GLN A 1 276 ? 4.859 -42.844 3.143 1 86.94 276 GLN A O 1
ATOM 2301 N N . LEU A 1 277 ? 3.949 -41.281 4.465 1 88.44 277 LEU A N 1
ATOM 2302 C CA . LEU A 1 277 ? 5.266 -40.875 4.957 1 88.44 277 LEU A CA 1
ATOM 2303 C C . LEU A 1 277 ? 5.934 -42.031 5.707 1 88.44 277 LEU A C 1
ATOM 2305 O O . LEU A 1 277 ? 7.109 -42.312 5.48 1 88.44 277 LEU A O 1
ATOM 2309 N N . ASN A 1 278 ? 5.184 -42.625 6.531 1 86.94 278 ASN A N 1
ATOM 2310 C CA . ASN A 1 278 ? 5.719 -43.75 7.316 1 86.94 278 ASN A CA 1
ATOM 2311 C C . ASN A 1 278 ? 6.191 -44.875 6.418 1 86.94 278 ASN A C 1
ATOM 2313 O O . ASN A 1 278 ? 7.223 -45.5 6.688 1 86.94 278 ASN A O 1
ATOM 2317 N N . SER A 1 279 ? 5.438 -45.094 5.438 1 84.88 279 SER A N 1
ATOM 2318 C CA . SER A 1 279 ? 5.793 -46.156 4.496 1 84.88 279 SER A CA 1
ATOM 2319 C C . SER A 1 279 ? 7.043 -45.781 3.701 1 84.88 279 SER A C 1
ATOM 2321 O O . SER A 1 279 ? 7.922 -46.625 3.492 1 84.88 279 SER A O 1
ATOM 2323 N N . ALA A 1 280 ? 7.047 -44.562 3.271 1 86.38 280 ALA A N 1
ATOM 2324 C CA . ALA A 1 280 ? 8.18 -44.125 2.48 1 86.38 280 ALA A CA 1
ATOM 2325 C C . ALA A 1 280 ? 9.469 -44.125 3.301 1 86.38 280 ALA A C 1
ATOM 2327 O O . ALA A 1 280 ? 10.547 -44.438 2.771 1 86.38 280 ALA A O 1
ATOM 2328 N N . LEU A 1 281 ? 9.383 -43.844 4.547 1 88.81 281 LEU A N 1
ATOM 2329 C CA . LEU A 1 281 ? 10.547 -43.75 5.426 1 88.81 281 LEU A CA 1
ATOM 2330 C C . LEU A 1 281 ? 11.117 -45.156 5.688 1 88.81 281 LEU A C 1
ATOM 2332 O O . LEU A 1 281 ? 12.289 -45.281 6.039 1 88.81 281 LEU A O 1
ATOM 2336 N N . ARG A 1 282 ? 10.375 -46.156 5.531 1 84.56 282 ARG A N 1
ATOM 2337 C CA . ARG A 1 282 ? 10.805 -47.5 5.797 1 84.56 282 ARG A CA 1
ATOM 2338 C C . ARG A 1 282 ? 11.5 -48.125 4.582 1 84.56 282 ARG A C 1
ATOM 2340 O O . ARG A 1 282 ? 12.242 -49.094 4.703 1 84.56 282 ARG A O 1
ATOM 2347 N N . ARG A 1 283 ? 11.289 -47.375 3.541 1 79.5 283 ARG A N 1
ATOM 2348 C CA . ARG A 1 283 ? 11.875 -47.906 2.32 1 79.5 283 ARG A CA 1
ATOM 2349 C C . ARG A 1 283 ? 13.375 -47.656 2.27 1 79.5 283 ARG A C 1
ATOM 2351 O O . ARG A 1 283 ? 13.859 -46.656 2.809 1 79.5 283 ARG A O 1
ATOM 2358 N N . GLU A 1 284 ? 14.047 -48.625 1.641 1 67.56 284 GLU A N 1
ATOM 2359 C CA . GLU A 1 284 ? 15.5 -48.562 1.555 1 67.56 284 GLU A CA 1
ATOM 2360 C C . GLU A 1 284 ? 15.938 -47.844 0.28 1 67.56 284 GLU A C 1
ATOM 2362 O O . GLU A 1 284 ? 16.734 -48.375 -0.493 1 67.56 284 GLU A O 1
ATOM 2367 N N . ASP A 1 285 ? 15.312 -46.719 -0.151 1 72.38 285 ASP A N 1
ATOM 2368 C CA . ASP A 1 285 ? 15.672 -46.062 -1.399 1 72.38 285 ASP A CA 1
ATOM 2369 C C . ASP A 1 285 ? 16.25 -44.656 -1.135 1 72.38 285 ASP A C 1
ATOM 2371 O O . ASP A 1 285 ? 16.297 -43.812 -2.037 1 72.38 285 ASP A O 1
ATOM 2375 N N . GLY A 1 286 ? 16.594 -44.312 0.125 1 80.69 286 GLY A N 1
ATOM 2376 C CA . GLY A 1 286 ? 17.25 -43.062 0.454 1 80.69 286 GLY A CA 1
ATOM 2377 C C . GLY A 1 286 ? 16.266 -41.969 0.856 1 80.69 286 GLY A C 1
ATOM 2378 O O . GLY A 1 286 ? 16.672 -40.875 1.231 1 80.69 286 GLY A O 1
ATOM 2379 N N . TYR A 1 287 ? 15.008 -42.281 0.702 1 84.81 287 TYR A N 1
ATOM 2380 C CA . TYR A 1 287 ? 14 -41.281 1.057 1 84.81 287 TYR A CA 1
ATOM 2381 C C . TYR A 1 287 ? 14.219 -40.75 2.473 1 84.81 287 TYR A C 1
ATOM 2383 O O . TYR A 1 287 ? 14.125 -39.562 2.725 1 84.81 287 TYR A O 1
ATOM 2391 N N . ALA A 1 288 ? 14.508 -41.688 3.311 1 89.81 288 ALA A N 1
ATOM 2392 C CA . ALA A 1 288 ? 14.695 -41.312 4.711 1 89.81 288 ALA A CA 1
ATOM 2393 C C . ALA A 1 288 ? 15.852 -40.344 4.875 1 89.81 288 ALA A C 1
ATOM 2395 O O . ALA A 1 288 ? 15.75 -39.375 5.637 1 89.81 288 ALA A O 1
ATOM 2396 N N . SER A 1 289 ? 16.891 -40.594 4.156 1 89.75 289 SER A N 1
ATOM 2397 C CA . SER A 1 289 ? 18.047 -39.719 4.246 1 89.75 289 SER A CA 1
ATOM 2398 C C . SER A 1 289 ? 17.703 -38.312 3.779 1 89.75 289 SER A C 1
ATOM 2400 O O . SER A 1 289 ? 18.047 -37.344 4.441 1 89.75 289 SER A O 1
ATOM 2402 N N . TYR A 1 290 ? 17.031 -38.219 2.709 1 89.31 290 TYR A N 1
ATOM 2403 C CA . TYR A 1 290 ? 16.641 -36.906 2.182 1 89.31 290 TYR A CA 1
ATOM 2404 C C . TYR A 1 290 ? 15.656 -36.219 3.115 1 89.31 290 TYR A C 1
ATOM 2406 O O . TYR A 1 290 ? 15.734 -35 3.324 1 89.31 290 TYR A O 1
ATOM 2414 N N . TYR A 1 291 ? 14.812 -37 3.654 1 91.94 291 TYR A N 1
ATOM 2415 C CA . TYR A 1 291 ? 13.82 -36.469 4.574 1 91.94 291 TYR A CA 1
ATOM 2416 C C . TYR A 1 291 ? 14.492 -35.812 5.785 1 91.94 291 TYR A C 1
ATOM 2418 O O . TYR A 1 291 ? 14.164 -34.688 6.152 1 91.94 291 TYR A O 1
ATOM 2426 N N . TYR A 1 292 ? 15.383 -36.5 6.363 1 93.56 292 TYR A N 1
ATOM 2427 C CA . TYR A 1 292 ? 16.016 -36 7.574 1 93.56 292 TYR A CA 1
ATOM 2428 C C . TYR A 1 292 ? 16.922 -34.812 7.262 1 93.56 292 TYR A C 1
ATOM 2430 O O . TYR A 1 292 ? 17.047 -33.875 8.078 1 93.56 292 TYR A O 1
ATOM 2438 N N . ARG A 1 293 ? 17.438 -34.781 6.066 1 93.88 293 ARG A N 1
ATOM 2439 C CA . ARG A 1 293 ? 18.188 -33.594 5.645 1 93.88 293 ARG A CA 1
ATOM 2440 C C . ARG A 1 293 ? 17.281 -32.375 5.551 1 93.88 293 ARG A C 1
ATOM 2442 O O . ARG A 1 293 ? 17.641 -31.281 5.996 1 93.88 293 ARG A O 1
ATOM 2449 N N . HIS A 1 294 ? 16.172 -32.625 4.953 1 94.88 294 HIS A N 1
ATOM 2450 C CA . HIS A 1 294 ? 15.234 -31.516 4.816 1 94.88 294 HIS A CA 1
ATOM 2451 C C . HIS A 1 294 ? 14.68 -31.094 6.172 1 94.88 294 HIS A C 1
ATOM 2453 O O . HIS A 1 294 ? 14.398 -29.906 6.395 1 94.88 294 HIS A O 1
ATOM 2459 N N . LEU A 1 295 ? 14.523 -32.062 7.039 1 95.94 295 LEU A N 1
ATOM 2460 C CA . LEU A 1 295 ? 14.094 -31.734 8.391 1 95.94 295 LEU A CA 1
ATOM 2461 C C . LEU A 1 295 ? 15.109 -30.828 9.094 1 95.94 295 LEU A C 1
ATOM 2463 O O . LEU A 1 295 ? 14.742 -29.953 9.867 1 95.94 295 LEU A O 1
ATOM 2467 N N . GLU A 1 296 ? 16.312 -31.078 8.797 1 96.38 296 GLU A N 1
ATOM 2468 C CA . GLU A 1 296 ? 17.359 -30.234 9.344 1 96.38 296 GLU A CA 1
ATOM 2469 C C . GLU A 1 296 ? 17.234 -28.797 8.844 1 96.38 296 GLU A C 1
ATOM 2471 O O . GLU A 1 296 ? 17.422 -27.844 9.609 1 96.38 296 GLU A O 1
ATOM 2476 N N . LEU A 1 297 ? 16.969 -28.641 7.602 1 96.5 297 LEU A N 1
ATOM 2477 C CA . LEU A 1 297 ? 16.75 -27.312 7.039 1 96.5 297 LEU A CA 1
ATOM 2478 C C . LEU A 1 297 ? 15.57 -26.625 7.723 1 96.5 297 LEU A C 1
ATOM 2480 O O . LEU A 1 297 ? 15.648 -25.438 8.055 1 96.5 297 LEU A O 1
ATOM 2484 N N . VAL A 1 298 ? 14.547 -27.391 7.949 1 97.06 298 VAL A N 1
ATOM 2485 C CA . VAL A 1 298 ? 13.352 -26.859 8.586 1 97.06 298 VAL A CA 1
ATOM 2486 C C . VAL A 1 298 ? 13.664 -26.453 10.023 1 97.06 298 VAL A C 1
ATOM 2488 O O . VAL A 1 298 ? 13.148 -25.453 10.523 1 97.06 298 VAL A O 1
ATOM 2491 N N . GLU A 1 299 ? 14.484 -27.234 10.672 1 96.44 299 GLU A N 1
ATOM 2492 C CA . GLU A 1 299 ? 14.891 -26.906 12.031 1 96.44 299 GLU A CA 1
ATOM 2493 C C . GLU A 1 299 ? 15.695 -25.609 12.062 1 96.44 299 GLU A C 1
ATOM 2495 O O . GLU A 1 299 ? 15.555 -24.797 12.984 1 96.44 299 GLU A O 1
ATOM 2500 N N . GLU A 1 300 ? 16.484 -25.453 11.102 1 96 300 GLU A N 1
ATOM 2501 C CA . GLU A 1 300 ? 17.219 -24.188 11 1 96 300 GLU A CA 1
ATOM 2502 C C . GLU A 1 300 ? 16.266 -23.016 10.781 1 96 300 GLU A C 1
ATOM 2504 O O . GLU A 1 300 ? 16.453 -21.938 11.344 1 96 300 GLU A O 1
ATOM 2509 N N . PHE A 1 301 ? 15.273 -23.188 9.953 1 96.62 301 PHE A N 1
ATOM 2510 C CA . PHE A 1 301 ? 14.266 -22.156 9.703 1 96.62 301 PHE A CA 1
ATOM 2511 C C . PHE A 1 301 ? 13.461 -21.859 10.969 1 96.62 301 PHE A C 1
ATOM 2513 O O . PHE A 1 301 ? 13.195 -20.703 11.281 1 96.62 301 PHE A O 1
ATOM 2520 N N . ASP A 1 302 ? 13.156 -22.906 11.602 1 95.75 302 ASP A N 1
ATOM 2521 C CA . ASP A 1 302 ? 12.438 -22.797 12.867 1 95.75 302 ASP A CA 1
ATOM 2522 C C . ASP A 1 302 ? 13.234 -21.953 13.867 1 95.75 302 ASP A C 1
ATOM 2524 O O . ASP A 1 302 ? 12.664 -21.125 14.578 1 95.75 302 ASP A O 1
ATOM 2528 N N . SER A 1 303 ? 14.5 -22.234 13.906 1 93.56 303 SER A N 1
ATOM 2529 C CA . SER A 1 303 ? 15.375 -21.469 14.789 1 93.56 303 SER A CA 1
ATOM 2530 C C . SER A 1 303 ? 15.453 -20 14.367 1 93.56 303 SER A C 1
ATOM 2532 O O . SER A 1 303 ? 15.562 -19.109 15.219 1 93.56 303 SER A O 1
ATOM 2534 N N . LEU A 1 304 ? 15.422 -19.812 13.117 1 93.06 304 LEU A N 1
ATOM 2535 C CA . LEU A 1 304 ? 15.484 -18.453 12.57 1 93.06 304 LEU A CA 1
ATOM 2536 C C . LEU A 1 304 ? 14.242 -17.656 12.961 1 93.06 304 LEU A C 1
ATOM 2538 O O . LEU A 1 304 ? 14.32 -16.453 13.148 1 93.06 304 LEU A O 1
ATOM 2542 N N . LEU A 1 305 ? 13.086 -18.281 13.055 1 92.62 305 LEU A N 1
ATOM 2543 C CA . LEU A 1 305 ? 11.812 -17.641 13.391 1 92.62 305 LEU A CA 1
ATOM 2544 C C . LEU A 1 305 ? 11.734 -17.328 14.875 1 92.62 305 LEU A C 1
ATOM 2546 O O . LEU A 1 305 ? 10.922 -16.5 15.297 1 92.62 305 LEU A O 1
ATOM 2550 N N . ASN A 1 306 ? 12.547 -17.922 15.656 1 85.81 306 ASN A N 1
ATOM 2551 C CA . ASN A 1 306 ? 12.5 -17.797 17.109 1 85.81 306 ASN A CA 1
ATOM 2552 C C . ASN A 1 306 ? 11.109 -18.109 17.656 1 85.81 306 ASN A C 1
ATOM 2554 O O . ASN A 1 306 ? 10.602 -17.391 18.516 1 85.81 306 ASN A O 1
ATOM 2558 N N . PHE A 1 307 ? 10.43 -18.828 16.922 1 86.31 307 PHE A N 1
ATOM 2559 C CA . PHE A 1 307 ? 9.102 -19.344 17.234 1 86.31 307 PHE A CA 1
ATOM 2560 C C . PHE A 1 307 ? 9.008 -20.828 16.875 1 86.31 307 PHE A C 1
ATOM 2562 O O . PHE A 1 307 ? 9.32 -21.219 15.758 1 86.31 307 PHE A O 1
ATOM 2569 N N . SER A 1 308 ? 8.602 -21.5 17.797 1 89.62 308 SER A N 1
ATOM 2570 C CA . SER A 1 308 ? 8.57 -22.938 17.516 1 89.62 308 SER A CA 1
ATOM 2571 C C . SER A 1 308 ? 7.301 -23.328 16.766 1 89.62 308 SER A C 1
ATOM 2573 O O . SER A 1 308 ? 6.195 -23.188 17.297 1 89.62 308 SER A O 1
ATOM 2575 N N . LEU A 1 309 ? 7.305 -23.734 15.57 1 91.25 309 LEU A N 1
ATOM 2576 C CA . LEU A 1 309 ? 6.188 -24.141 14.727 1 91.25 309 LEU A CA 1
ATOM 2577 C C . LEU A 1 309 ? 5.551 -25.422 15.258 1 91.25 309 LEU A C 1
ATOM 2579 O O . LEU A 1 309 ? 4.379 -25.703 14.984 1 91.25 309 LEU A O 1
ATOM 2583 N N . GLY A 1 310 ? 6.117 -26.141 16.141 1 92.44 310 GLY A N 1
ATOM 2584 C CA . GLY A 1 310 ? 5.648 -27.438 16.562 1 92.44 310 GLY A CA 1
ATOM 2585 C C . GLY A 1 310 ? 6.105 -28.562 15.656 1 92.44 310 GLY A C 1
ATOM 2586 O O . GLY A 1 310 ? 6.445 -28.328 14.492 1 92.44 310 GLY A O 1
ATOM 2587 N N . ASN A 1 311 ? 6.043 -29.766 16.047 1 92.19 311 ASN A N 1
ATOM 2588 C CA . ASN A 1 311 ? 6.59 -30.922 15.328 1 92.19 311 ASN A CA 1
ATOM 2589 C C . ASN A 1 311 ? 5.766 -31.25 14.094 1 92.19 311 ASN A C 1
ATOM 2591 O O . ASN A 1 311 ? 6.316 -31.625 13.055 1 92.19 311 ASN A O 1
ATOM 2595 N N . ASP A 1 312 ? 4.535 -31.109 14.172 1 90.81 312 ASP A N 1
ATOM 2596 C CA . ASP A 1 312 ? 3.66 -31.438 13.047 1 90.81 312 ASP A CA 1
ATOM 2597 C C . ASP A 1 312 ? 3.908 -30.484 11.867 1 90.81 312 ASP A C 1
ATOM 2599 O O . ASP A 1 312 ? 4.004 -30.938 10.727 1 90.81 312 ASP A O 1
ATOM 2603 N N . LYS A 1 313 ? 4 -29.25 12.25 1 91.75 313 LYS A N 1
ATOM 2604 C CA . LYS A 1 313 ? 4.23 -28.266 11.195 1 91.75 313 LYS A CA 1
ATOM 2605 C C . LYS A 1 313 ? 5.621 -28.422 10.586 1 91.75 313 LYS A C 1
ATOM 2607 O O . LYS A 1 313 ? 5.805 -28.219 9.383 1 91.75 313 LYS A O 1
ATOM 2612 N N . LYS A 1 314 ? 6.609 -28.828 11.383 1 93.81 314 LYS A N 1
ATOM 2613 C CA . LYS A 1 314 ? 7.961 -29.062 10.891 1 93.81 314 LYS A CA 1
ATOM 2614 C C . LYS A 1 314 ? 7.996 -30.25 9.93 1 93.81 314 LYS A C 1
ATOM 2616 O O . LYS A 1 314 ? 8.648 -30.188 8.883 1 93.81 314 LYS A O 1
ATOM 2621 N N . GLN A 1 315 ? 7.273 -31.156 10.297 1 92.62 315 GLN A N 1
ATOM 2622 C CA . GLN A 1 315 ? 7.203 -32.344 9.43 1 92.62 315 GLN A CA 1
ATOM 2623 C C . GLN A 1 315 ? 6.516 -32 8.109 1 92.62 315 GLN A C 1
ATOM 2625 O O . GLN A 1 315 ? 6.965 -32.406 7.047 1 92.62 315 GLN A O 1
ATOM 2630 N N . GLU A 1 316 ? 5.492 -31.297 8.234 1 90.25 316 GLU A N 1
ATOM 2631 C CA . GLU A 1 316 ? 4.762 -30.891 7.035 1 90.25 316 GLU A CA 1
ATOM 2632 C C . GLU A 1 316 ? 5.66 -30.094 6.09 1 90.25 316 GLU A C 1
ATOM 2634 O O . GLU A 1 316 ? 5.641 -30.328 4.875 1 90.25 316 GLU A O 1
ATOM 2639 N N . LEU A 1 317 ? 6.41 -29.219 6.656 1 92.81 317 LEU A N 1
ATOM 2640 C CA . LEU A 1 317 ? 7.312 -28.391 5.863 1 92.81 317 LEU A CA 1
ATOM 2641 C C . LEU A 1 317 ? 8.375 -29.25 5.188 1 92.81 317 LEU A C 1
ATOM 2643 O O . LEU A 1 317 ? 8.695 -29.047 4.012 1 92.81 317 LEU A O 1
ATOM 2647 N N . ALA A 1 318 ? 8.875 -30.141 5.918 1 94.44 318 ALA A N 1
ATOM 2648 C CA . ALA A 1 318 ? 9.898 -31.031 5.367 1 94.44 318 ALA A CA 1
ATOM 2649 C C . ALA A 1 318 ? 9.352 -31.844 4.203 1 94.44 318 ALA A C 1
ATOM 2651 O O . ALA A 1 318 ? 10.023 -32.031 3.188 1 94.44 318 ALA A O 1
ATOM 2652 N N . ILE A 1 319 ? 8.164 -32.281 4.359 1 91.25 319 ILE A N 1
ATOM 2653 C CA . ILE A 1 319 ? 7.523 -33.094 3.328 1 91.25 319 ILE A CA 1
ATOM 2654 C C . ILE A 1 319 ? 7.309 -32.25 2.07 1 91.25 319 ILE A C 1
ATOM 2656 O O . ILE A 1 319 ? 7.574 -32.688 0.958 1 91.25 319 ILE A O 1
ATOM 2660 N N . VAL A 1 320 ? 6.852 -31.047 2.254 1 89.69 320 VAL A N 1
ATOM 2661 C CA . VAL A 1 320 ? 6.566 -30.172 1.123 1 89.69 320 VAL A CA 1
ATOM 2662 C C . VAL A 1 320 ? 7.855 -29.875 0.358 1 89.69 320 VAL A C 1
ATOM 2664 O O . VAL A 1 320 ? 7.871 -29.891 -0.875 1 89.69 320 VAL A O 1
ATOM 2667 N N . LEU A 1 321 ? 8.898 -29.625 1.093 1 91.19 321 LEU A N 1
ATOM 2668 C CA . LEU A 1 321 ? 10.188 -29.375 0.46 1 91.19 321 LEU A CA 1
ATOM 2669 C C . LEU A 1 321 ? 10.68 -30.609 -0.289 1 91.19 321 LEU A C 1
ATOM 2671 O O . LEU A 1 321 ? 11.117 -30.5 -1.437 1 91.19 321 LEU A O 1
ATOM 2675 N N . MET A 1 322 ? 10.523 -31.688 0.306 1 89.56 322 MET A N 1
ATOM 2676 C CA . MET A 1 322 ? 10.977 -32.938 -0.299 1 89.56 322 MET A CA 1
ATOM 2677 C C . MET A 1 322 ? 10.172 -33.25 -1.555 1 89.56 322 MET A C 1
ATOM 2679 O O . MET A 1 322 ? 10.727 -33.719 -2.559 1 89.56 322 MET A O 1
ATOM 2683 N N . ASN A 1 323 ? 8.875 -33.062 -1.45 1 86.81 323 ASN A N 1
ATOM 2684 C CA . ASN A 1 323 ? 8.008 -33.281 -2.6 1 86.81 323 ASN A CA 1
ATOM 2685 C C . ASN A 1 323 ? 8.438 -32.469 -3.809 1 86.81 323 ASN A C 1
ATOM 2687 O O . ASN A 1 323 ? 8.352 -32.938 -4.945 1 86.81 323 ASN A O 1
ATOM 2691 N N . GLU A 1 324 ? 8.883 -31.359 -3.572 1 82.56 324 GLU A N 1
ATOM 2692 C CA . GLU A 1 324 ? 9.281 -30.453 -4.652 1 82.56 324 GLU A CA 1
ATOM 2693 C C . GLU A 1 324 ? 10.57 -30.922 -5.309 1 82.56 324 GLU A C 1
ATOM 2695 O O . GLU A 1 324 ? 10.773 -30.719 -6.508 1 82.56 324 GLU A O 1
ATOM 2700 N N . HIS A 1 325 ? 11.32 -31.562 -4.586 1 78.19 325 HIS A N 1
ATOM 2701 C CA . HIS A 1 325 ? 12.617 -32 -5.102 1 78.19 325 HIS A CA 1
ATOM 2702 C C . HIS A 1 325 ? 12.516 -33.375 -5.762 1 78.19 325 HIS A C 1
ATOM 2704 O O . HIS A 1 325 ? 13.172 -33.625 -6.77 1 78.19 325 HIS A O 1
ATOM 2710 N N . ARG A 1 326 ? 11.734 -34.094 -5.254 1 81.94 326 ARG A N 1
ATOM 2711 C CA . ARG A 1 326 ? 11.672 -35.5 -5.691 1 81.94 326 ARG A CA 1
ATOM 2712 C C . ARG A 1 326 ? 11.18 -35.594 -7.129 1 81.94 326 ARG A C 1
ATOM 2714 O O . ARG A 1 326 ? 11.602 -36.5 -7.875 1 81.94 326 ARG A O 1
ATOM 2721 N N . ILE A 1 327 ? 10.453 -34.656 -7.477 1 78.81 327 ILE A N 1
ATOM 2722 C CA . ILE A 1 327 ? 9.867 -34.688 -8.812 1 78.81 327 ILE A CA 1
ATOM 2723 C C . ILE A 1 327 ? 10.969 -34.5 -9.859 1 78.81 327 ILE A C 1
ATOM 2725 O O . ILE A 1 327 ? 10.859 -35.031 -10.977 1 78.81 327 ILE A O 1
ATOM 2729 N N . TYR A 1 328 ? 12.023 -33.844 -9.5 1 73.75 328 TYR A N 1
ATOM 2730 C CA . TYR A 1 328 ? 13.047 -33.469 -10.469 1 73.75 328 TYR A CA 1
ATOM 2731 C C . TYR A 1 328 ? 14.266 -34.375 -10.352 1 73.75 328 TYR A C 1
ATOM 2733 O O . TYR A 1 328 ? 15.281 -34.156 -11.008 1 73.75 328 TYR A O 1
ATOM 2741 N N . GLU A 1 329 ? 14.258 -35.281 -9.492 1 68.12 329 GLU A N 1
ATOM 2742 C CA . GLU A 1 329 ? 15.391 -36.188 -9.383 1 68.12 329 GLU A CA 1
ATOM 2743 C C . GLU A 1 329 ? 15.625 -36.938 -10.695 1 68.12 329 GLU A C 1
ATOM 2745 O O . GLU A 1 329 ? 14.68 -37.25 -11.406 1 68.12 329 GLU A O 1
ATOM 2750 N N . PRO A 1 330 ? 16.891 -37.125 -11.141 1 62.06 330 PRO A N 1
ATOM 2751 C CA . PRO A 1 330 ? 18.094 -36.938 -10.32 1 62.06 330 PRO A CA 1
ATOM 2752 C C . PRO A 1 330 ? 18.75 -35.562 -10.531 1 62.06 330 PRO A C 1
ATOM 2754 O O . PRO A 1 330 ? 19.594 -35.156 -9.734 1 62.06 330 PRO A O 1
ATOM 2757 N N . ASP A 1 331 ? 18.422 -34.906 -11.555 1 62.12 331 ASP A N 1
ATOM 2758 C CA . ASP A 1 331 ? 19.219 -33.75 -11.992 1 62.12 331 ASP A CA 1
ATOM 2759 C C . ASP A 1 331 ? 18.734 -32.469 -11.328 1 62.12 331 ASP A C 1
ATOM 2761 O O . ASP A 1 331 ? 19.469 -31.484 -11.258 1 62.12 331 ASP A O 1
ATOM 2765 N N . GLY A 1 332 ? 17.672 -32.531 -10.617 1 63 332 GLY A N 1
ATOM 2766 C CA . GLY A 1 332 ? 17.172 -31.406 -9.852 1 63 332 GLY A CA 1
ATOM 2767 C C . GLY A 1 332 ? 16.922 -30.172 -10.695 1 63 332 GLY A C 1
ATOM 2768 O O . GLY A 1 332 ? 17.125 -29.047 -10.242 1 63 332 GLY A O 1
ATOM 2769 N N . GLN A 1 333 ? 16.531 -30.172 -11.945 1 74.06 333 GLN A N 1
ATOM 2770 C CA . GLN A 1 333 ? 16.297 -28.969 -12.75 1 74.06 333 GLN A CA 1
ATOM 2771 C C . GLN A 1 333 ? 14.828 -28.578 -12.742 1 74.06 333 GLN A C 1
ATOM 2773 O O . GLN A 1 333 ? 13.977 -29.328 -13.219 1 74.06 333 GLN A O 1
ATOM 2778 N N . LEU A 1 334 ? 14.609 -27.391 -12.219 1 82.25 334 LEU A N 1
ATOM 2779 C CA . LEU A 1 334 ? 13.242 -26.875 -12.164 1 82.25 334 LEU A CA 1
ATOM 2780 C C . LEU A 1 334 ? 12.734 -26.531 -13.562 1 82.25 334 LEU A C 1
ATOM 2782 O O . LEU A 1 334 ? 13.477 -25.969 -14.375 1 82.25 334 LEU A O 1
ATOM 2786 N N . ILE A 1 335 ? 11.523 -26.922 -13.836 1 84.56 335 ILE A N 1
ATOM 2787 C CA . ILE A 1 335 ? 10.922 -26.688 -15.141 1 84.56 335 ILE A CA 1
ATOM 2788 C C . ILE A 1 335 ? 9.945 -25.516 -15.055 1 84.56 335 ILE A C 1
ATOM 2790 O O . ILE A 1 335 ? 8.961 -25.578 -14.312 1 84.56 335 ILE A O 1
ATOM 2794 N N . ASP A 1 336 ? 10.258 -24.516 -15.75 1 86.94 336 ASP A N 1
ATOM 2795 C CA . ASP A 1 336 ? 9.352 -23.375 -15.93 1 86.94 336 ASP A CA 1
ATOM 2796 C C . ASP A 1 336 ? 8.914 -23.25 -17.391 1 86.94 336 ASP A C 1
ATOM 2798 O O . ASP A 1 336 ? 9.727 -23.391 -18.297 1 86.94 336 ASP A O 1
ATOM 2802 N N . ILE A 1 337 ? 7.664 -23.047 -17.516 1 91.88 337 ILE A N 1
ATOM 2803 C CA . ILE A 1 337 ? 7.172 -22.906 -18.891 1 91.88 337 ILE A CA 1
ATOM 2804 C C . ILE A 1 337 ? 7.301 -21.469 -19.344 1 91.88 337 ILE A C 1
ATOM 2806 O O . ILE A 1 337 ? 8.305 -21.078 -19.938 1 91.88 337 ILE A O 1
ATOM 2810 N N . LEU A 1 338 ? 6.363 -20.641 -18.906 1 92.88 338 LEU A N 1
ATOM 2811 C CA . LEU A 1 338 ? 6.465 -19.234 -19.266 1 92.88 338 LEU A CA 1
ATOM 2812 C C . LEU A 1 338 ? 6.402 -18.344 -18.031 1 92.88 338 LEU A C 1
ATOM 2814 O O . LEU A 1 338 ? 7.207 -17.422 -17.891 1 92.88 338 LEU A O 1
ATOM 2818 N N . PHE A 1 339 ? 5.477 -18.547 -17.203 1 89.25 339 PHE A N 1
ATOM 2819 C CA . PHE A 1 339 ? 5.188 -17.672 -16.062 1 89.25 339 PHE A CA 1
ATOM 2820 C C . PHE A 1 339 ? 6.043 -18.047 -14.867 1 89.25 339 PHE A C 1
ATOM 2822 O O . PHE A 1 339 ? 5.883 -19.141 -14.297 1 89.25 339 PHE A O 1
ATOM 2829 N N . ARG A 1 340 ? 6.938 -17.125 -14.477 1 87.94 340 ARG A N 1
ATOM 2830 C CA . ARG A 1 340 ? 7.777 -17.359 -13.305 1 87.94 340 ARG A CA 1
ATOM 2831 C C . ARG A 1 340 ? 7.152 -16.734 -12.062 1 87.94 340 ARG A C 1
ATOM 2833 O O . ARG A 1 340 ? 7.738 -15.844 -11.445 1 87.94 340 ARG A O 1
ATOM 2840 N N . GLN A 1 341 ? 6.164 -17.312 -11.625 1 84.62 341 GLN A N 1
ATOM 2841 C CA . GLN A 1 341 ? 5.301 -16.75 -10.594 1 84.62 341 GLN A CA 1
ATOM 2842 C C . GLN A 1 341 ? 6.031 -16.656 -9.258 1 84.62 341 GLN A C 1
ATOM 2844 O O . GLN A 1 341 ? 5.969 -15.617 -8.586 1 84.62 341 GLN A O 1
ATOM 2849 N N . ARG A 1 342 ? 6.719 -17.734 -8.883 1 87.19 342 ARG A N 1
ATOM 2850 C CA . ARG A 1 342 ? 7.367 -17.781 -7.574 1 87.19 342 ARG A CA 1
ATOM 2851 C C . ARG A 1 342 ? 8.516 -16.781 -7.496 1 87.19 342 ARG A C 1
ATOM 2853 O O . ARG A 1 342 ? 8.719 -16.141 -6.465 1 87.19 342 ARG A O 1
ATOM 2860 N N . ARG A 1 343 ? 9.203 -16.703 -8.586 1 88.25 343 ARG A N 1
ATOM 2861 C CA . ARG A 1 343 ? 10.297 -15.734 -8.617 1 88.25 343 ARG A CA 1
ATOM 2862 C C . ARG A 1 343 ? 9.766 -14.305 -8.547 1 88.25 343 ARG A C 1
ATOM 2864 O O . ARG A 1 343 ? 10.32 -13.469 -7.828 1 88.25 343 ARG A O 1
ATOM 2871 N N . ILE A 1 344 ? 8.758 -14.062 -9.281 1 85.75 344 ILE A N 1
ATOM 2872 C CA . ILE A 1 344 ? 8.141 -12.734 -9.273 1 85.75 344 ILE A CA 1
ATOM 2873 C C . ILE A 1 344 ? 7.633 -12.406 -7.875 1 85.75 344 ILE A C 1
ATOM 2875 O O . ILE A 1 344 ? 7.781 -11.281 -7.398 1 85.75 344 ILE A O 1
ATOM 2879 N N . PHE A 1 345 ? 7.098 -13.352 -7.246 1 89.06 345 PHE A N 1
ATOM 2880 C CA . PHE A 1 345 ? 6.621 -13.203 -5.879 1 89.06 345 PHE A CA 1
ATOM 2881 C C . PHE A 1 345 ? 7.754 -12.773 -4.953 1 89.06 345 PHE A C 1
ATOM 2883 O O . PHE A 1 345 ? 7.613 -11.812 -4.191 1 89.06 345 PHE A O 1
ATOM 2890 N N . LEU A 1 346 ? 8.805 -13.477 -5.062 1 91.5 346 LEU A N 1
ATOM 2891 C CA . LEU A 1 346 ? 9.93 -13.219 -4.168 1 91.5 346 LEU A CA 1
ATOM 2892 C C . LEU A 1 346 ? 10.586 -11.883 -4.488 1 91.5 346 LEU A C 1
ATOM 2894 O O . LEU A 1 346 ? 11.047 -11.18 -3.588 1 91.5 346 LEU A O 1
ATOM 2898 N N . ASP A 1 347 ? 10.609 -11.562 -5.73 1 89.12 347 ASP A N 1
ATOM 2899 C CA . ASP A 1 347 ? 11.148 -10.266 -6.121 1 89.12 347 ASP A CA 1
ATOM 2900 C C . ASP A 1 347 ? 10.312 -9.125 -5.531 1 89.12 347 ASP A C 1
ATOM 2902 O O . ASP A 1 347 ? 10.867 -8.156 -5.016 1 89.12 347 ASP A O 1
ATOM 2906 N N . LYS A 1 348 ? 9.086 -9.297 -5.617 1 85.06 348 LYS A N 1
ATOM 2907 C CA . LYS A 1 348 ? 8.195 -8.281 -5.07 1 85.06 348 LYS A CA 1
ATOM 2908 C C . LYS A 1 348 ? 8.266 -8.25 -3.545 1 85.06 348 LYS A C 1
ATOM 2910 O O . LYS A 1 348 ? 8.211 -7.18 -2.938 1 85.06 348 LYS A O 1
ATOM 2915 N N . LEU A 1 349 ? 8.344 -9.375 -2.994 1 86.69 349 LEU A N 1
ATOM 2916 C CA . LEU A 1 349 ? 8.461 -9.477 -1.544 1 86.69 349 LEU A CA 1
ATOM 2917 C C . LEU A 1 349 ? 9.742 -8.805 -1.058 1 86.69 349 LEU A C 1
ATOM 2919 O O . LEU A 1 349 ? 9.75 -8.172 -0.003 1 86.69 349 LEU A O 1
ATOM 2923 N N . SER A 1 350 ? 10.742 -8.953 -1.818 1 87.38 350 SER A N 1
ATOM 2924 C CA . SER A 1 350 ? 12.047 -8.422 -1.444 1 87.38 350 SER A CA 1
ATOM 2925 C C . SER A 1 350 ? 12.047 -6.895 -1.463 1 87.38 350 SER A C 1
ATOM 2927 O O . SER A 1 350 ? 12.883 -6.262 -0.816 1 87.38 350 SER A O 1
ATOM 2929 N N . GLU A 1 351 ? 11.133 -6.383 -2.164 1 77 351 GLU A N 1
ATOM 2930 C CA . GLU A 1 351 ? 11.023 -4.93 -2.188 1 77 351 GLU A CA 1
ATOM 2931 C C . GLU A 1 351 ? 10.656 -4.379 -0.812 1 77 351 GLU A C 1
ATOM 2933 O O . GLU A 1 351 ? 11.086 -3.285 -0.44 1 77 351 GLU A O 1
ATOM 2938 N N . THR A 1 352 ? 9.906 -5.109 -0.056 1 74.94 352 THR A N 1
ATOM 2939 C CA . THR A 1 352 ? 9.438 -4.633 1.237 1 74.94 352 THR A CA 1
ATOM 2940 C C . THR A 1 352 ? 10.086 -5.414 2.375 1 74.94 352 THR A C 1
ATOM 2942 O O . THR A 1 352 ? 10.227 -4.902 3.486 1 74.94 352 THR A O 1
ATOM 2945 N N . HIS A 1 353 ? 10.445 -6.656 2.08 1 82.56 353 HIS A N 1
ATOM 2946 C CA . HIS A 1 353 ? 10.984 -7.531 3.111 1 82.56 353 HIS A CA 1
ATOM 2947 C C . HIS A 1 353 ? 12.312 -8.141 2.676 1 82.56 353 HIS A C 1
ATOM 2949 O O . HIS A 1 353 ? 12.5 -9.359 2.748 1 82.56 353 HIS A O 1
ATOM 2955 N N . ASP A 1 354 ? 13.156 -7.273 2.328 1 85 354 ASP A N 1
ATOM 2956 C CA . ASP A 1 354 ? 14.422 -7.723 1.751 1 85 354 ASP A CA 1
ATOM 2957 C C . ASP A 1 354 ? 15.227 -8.539 2.758 1 85 354 ASP A C 1
ATOM 2959 O O . ASP A 1 354 ? 15.727 -9.617 2.426 1 85 354 ASP A O 1
ATOM 2963 N N . GLN A 1 355 ? 15.297 -8.102 3.953 1 84.69 355 GLN A N 1
ATOM 2964 C CA . GLN A 1 355 ? 16.109 -8.766 4.961 1 84.69 355 GLN A CA 1
ATOM 2965 C C . GLN A 1 355 ? 15.547 -10.141 5.301 1 84.69 355 GLN A C 1
ATOM 2967 O O . GLN A 1 355 ? 16.312 -11.094 5.512 1 84.69 355 GLN A O 1
ATOM 2972 N N . ALA A 1 356 ? 14.289 -10.172 5.406 1 88.38 356 ALA A N 1
ATOM 2973 C CA . ALA A 1 356 ? 13.656 -11.461 5.703 1 88.38 356 ALA A CA 1
ATOM 2974 C C . ALA A 1 356 ? 13.969 -12.484 4.617 1 88.38 356 ALA A C 1
ATOM 2976 O O . ALA A 1 356 ? 14.312 -13.633 4.918 1 88.38 356 ALA A O 1
ATOM 2977 N N . VAL A 1 357 ? 13.875 -12.078 3.342 1 92.38 357 VAL A N 1
ATOM 2978 C CA . VAL A 1 357 ? 14.125 -12.969 2.215 1 92.38 357 VAL A CA 1
ATOM 2979 C C . VAL A 1 357 ? 15.594 -13.391 2.205 1 92.38 357 VAL A C 1
ATOM 2981 O O . VAL A 1 357 ? 15.914 -14.562 1.981 1 92.38 357 VAL A O 1
ATOM 2984 N N . LYS A 1 358 ? 16.422 -12.461 2.531 1 91.69 358 LYS A N 1
ATOM 2985 C CA . LYS A 1 358 ? 17.859 -12.742 2.541 1 91.69 358 LYS A CA 1
ATOM 2986 C C . LYS A 1 358 ? 18.219 -13.734 3.643 1 91.69 358 LYS A C 1
ATOM 2988 O O . LYS A 1 358 ? 19.062 -14.609 3.443 1 91.69 358 LYS A O 1
ATOM 2993 N N . LYS A 1 359 ? 17.641 -13.586 4.781 1 92.31 359 LYS A N 1
ATOM 2994 C CA . LYS A 1 359 ? 17.906 -14.492 5.898 1 92.31 359 LYS A CA 1
ATOM 2995 C C . LYS A 1 359 ? 17.516 -15.922 5.547 1 92.31 359 LYS A C 1
ATOM 2997 O O . LYS A 1 359 ? 18.266 -16.859 5.828 1 92.31 359 LYS A O 1
ATOM 3002 N N . VAL A 1 360 ? 16.359 -16.062 4.949 1 96.44 360 VAL A N 1
ATOM 3003 C CA . VAL A 1 360 ? 15.891 -17.391 4.578 1 96.44 360 VAL A CA 1
ATOM 3004 C C . VAL A 1 360 ? 16.766 -17.953 3.467 1 96.44 360 VAL A C 1
ATOM 3006 O O . VAL A 1 360 ? 17.109 -19.141 3.482 1 96.44 360 VAL A O 1
ATOM 3009 N N . LYS A 1 361 ? 17.094 -17.125 2.479 1 96.56 361 LYS A N 1
ATOM 3010 C CA . LYS A 1 361 ? 17.969 -17.594 1.39 1 96.56 361 LYS A CA 1
ATOM 3011 C C . LYS A 1 361 ? 19.297 -18.078 1.921 1 96.56 361 LYS A C 1
ATOM 3013 O O . LYS A 1 361 ? 19.859 -19.062 1.408 1 96.56 361 LYS A O 1
ATOM 3018 N N . LYS A 1 362 ? 19.797 -17.453 2.932 1 95.25 362 LYS A N 1
ATOM 3019 C CA . LYS A 1 362 ? 21.078 -17.812 3.512 1 95.25 362 LYS A CA 1
ATOM 3020 C C . LYS A 1 362 ? 21.047 -19.234 4.066 1 95.25 362 LYS A C 1
ATOM 3022 O O . LYS A 1 362 ? 21.984 -20.016 3.863 1 95.25 362 LYS A O 1
ATOM 3027 N N . ILE A 1 363 ? 20.031 -19.531 4.742 1 96.25 363 ILE A N 1
ATOM 3028 C CA . ILE A 1 363 ? 19.969 -20.859 5.332 1 96.25 363 ILE A CA 1
ATOM 3029 C C . ILE A 1 363 ? 19.781 -21.906 4.234 1 96.25 363 ILE A C 1
ATOM 3031 O O . ILE A 1 363 ? 20.297 -23.016 4.328 1 96.25 363 ILE A O 1
ATOM 3035 N N . VAL A 1 364 ? 19.078 -21.578 3.178 1 96.56 364 VAL A N 1
ATOM 3036 C CA . VAL A 1 364 ? 18.891 -22.516 2.072 1 96.56 364 VAL A CA 1
ATOM 3037 C C . VAL A 1 364 ? 20.219 -22.703 1.324 1 96.56 364 VAL A C 1
ATOM 3039 O O . VAL A 1 364 ? 20.562 -23.812 0.935 1 96.56 364 VAL A O 1
ATOM 3042 N N . ASP A 1 365 ? 20.906 -21.594 1.149 1 95.5 365 ASP A N 1
ATOM 3043 C CA . ASP A 1 365 ? 22.219 -21.672 0.519 1 95.5 365 ASP A CA 1
ATOM 3044 C C . ASP A 1 365 ? 23.156 -22.594 1.301 1 95.5 365 ASP A C 1
ATOM 3046 O O . ASP A 1 365 ? 23.891 -23.391 0.709 1 95.5 365 ASP A O 1
ATOM 3050 N N . HIS A 1 366 ? 23.125 -22.438 2.539 1 95.19 366 HIS A N 1
ATOM 3051 C CA . HIS A 1 366 ? 23.938 -23.297 3.396 1 95.19 366 HIS A CA 1
ATOM 3052 C C . HIS A 1 366 ? 23.547 -24.766 3.252 1 95.19 366 HIS A C 1
ATOM 3054 O O . HIS A 1 366 ? 24.422 -25.625 3.168 1 95.19 366 HIS A O 1
ATOM 3060 N N . PHE A 1 367 ? 22.312 -25 3.252 1 94.62 367 PHE A N 1
ATOM 3061 C CA . PHE A 1 367 ? 21.781 -26.359 3.105 1 94.62 367 PHE A CA 1
ATOM 3062 C C . PHE A 1 367 ? 22.234 -26.969 1.792 1 94.62 367 PHE A C 1
ATOM 3064 O O . PHE A 1 367 ? 22.734 -28.109 1.772 1 94.62 367 PHE A O 1
ATOM 3071 N N . VAL A 1 368 ? 22.078 -26.234 0.721 1 91.19 368 VAL A N 1
ATOM 3072 C CA . VAL A 1 368 ? 22.406 -26.734 -0.608 1 91.19 368 VAL A CA 1
ATOM 3073 C C . VAL A 1 368 ? 23.906 -26.969 -0.706 1 91.19 368 VAL A C 1
ATOM 3075 O O . VAL A 1 368 ? 24.359 -27.953 -1.309 1 91.19 368 VAL A O 1
ATOM 3078 N N . ARG A 1 369 ? 24.641 -26.188 -0.17 1 91.81 369 ARG A N 1
ATOM 3079 C CA . ARG A 1 369 ? 26.094 -26.328 -0.196 1 91.81 369 ARG A CA 1
ATOM 3080 C C . ARG A 1 369 ? 26.547 -27.5 0.658 1 91.81 369 ARG A C 1
ATOM 3082 O O . ARG A 1 369 ? 27.406 -28.281 0.246 1 91.81 369 ARG A O 1
ATOM 3089 N N . ARG A 1 370 ? 26.016 -27.594 1.739 1 93.44 370 ARG A N 1
ATOM 3090 C CA . ARG A 1 370 ? 26.391 -28.625 2.693 1 93.44 370 ARG A CA 1
ATOM 3091 C C . ARG A 1 370 ? 26.141 -30.016 2.119 1 93.44 370 ARG A C 1
ATOM 3093 O O . ARG A 1 370 ? 27 -30.906 2.211 1 93.44 370 ARG A O 1
ATOM 3100 N N . TYR A 1 371 ? 25.016 -30.172 1.528 1 90.5 371 TYR A N 1
ATOM 3101 C CA . TYR A 1 371 ? 24.625 -31.5 1.083 1 90.5 371 TYR A CA 1
ATOM 3102 C C . TYR A 1 371 ? 24.875 -31.672 -0.412 1 90.5 371 TYR A C 1
ATOM 3104 O O . TYR A 1 371 ? 24.672 -32.75 -0.96 1 90.5 371 TYR A O 1
ATOM 3112 N N . GLN A 1 372 ? 25.281 -30.578 -1.103 1 86.5 372 GLN A N 1
ATOM 3113 C CA . GLN A 1 372 ? 25.625 -30.594 -2.52 1 86.5 372 GLN A CA 1
ATOM 3114 C C . GLN A 1 372 ? 24.469 -31.109 -3.365 1 86.5 372 GLN A C 1
ATOM 3116 O O . GLN A 1 372 ? 24.641 -32 -4.207 1 86.5 372 GLN A O 1
ATOM 3121 N N . ILE A 1 373 ? 23.328 -30.672 -2.971 1 80.06 373 ILE A N 1
ATOM 3122 C CA . ILE A 1 373 ? 22.109 -31.031 -3.711 1 80.06 373 ILE A CA 1
ATOM 3123 C C . ILE A 1 373 ? 21.453 -29.766 -4.246 1 80.06 373 ILE A C 1
ATOM 3125 O O . ILE A 1 373 ? 21.594 -28.688 -3.66 1 80.06 373 ILE A O 1
ATOM 3129 N N . TYR A 1 374 ? 20.859 -29.812 -5.391 1 75.94 374 TYR A N 1
ATOM 3130 C CA . TYR A 1 374 ? 19.969 -28.781 -5.895 1 75.94 374 TYR A CA 1
ATOM 3131 C C . TYR A 1 374 ? 20.703 -27.453 -6.023 1 75.94 374 TYR A C 1
ATOM 3133 O O . TYR A 1 374 ? 20.234 -26.422 -5.52 1 75.94 374 TYR A O 1
ATOM 3141 N N . GLN A 1 375 ? 21.766 -27.469 -6.656 1 77.88 375 GLN A N 1
ATOM 3142 C CA . GLN A 1 375 ? 22.688 -26.328 -6.629 1 77.88 375 GLN A CA 1
ATOM 3143 C C . GLN A 1 375 ? 22.25 -25.234 -7.602 1 77.88 375 GLN A C 1
ATOM 3145 O O . GLN A 1 375 ? 22.719 -24.109 -7.527 1 77.88 375 GLN A O 1
ATOM 3150 N N . GLU A 1 376 ? 21.234 -25.453 -8.273 1 83.06 376 GLU A N 1
ATOM 3151 C CA . GLU A 1 376 ? 20.75 -24.438 -9.195 1 83.06 376 GLU A CA 1
ATOM 3152 C C . GLU A 1 376 ? 20.047 -23.312 -8.453 1 83.06 376 GLU A C 1
ATOM 3154 O O . GLU A 1 376 ? 19.312 -23.547 -7.496 1 83.06 376 GLU A O 1
ATOM 3159 N N . GLU A 1 377 ? 20.188 -22.078 -8.93 1 86.06 377 GLU A N 1
ATOM 3160 C CA . GLU A 1 377 ? 19.641 -20.891 -8.281 1 86.06 377 GLU A CA 1
ATOM 3161 C C . GLU A 1 377 ? 18.109 -20.953 -8.211 1 86.06 377 GLU A C 1
ATOM 3163 O O . GLU A 1 377 ? 17.516 -20.5 -7.227 1 86.06 377 GLU A O 1
ATOM 3168 N N . ASP A 1 378 ? 17.547 -21.469 -9.188 1 85.62 378 ASP A N 1
ATOM 3169 C CA . ASP A 1 378 ? 16.078 -21.547 -9.219 1 85.62 378 ASP A CA 1
ATOM 3170 C C . ASP A 1 378 ? 15.555 -22.438 -8.109 1 85.62 378 ASP A C 1
ATOM 3172 O O . ASP A 1 378 ? 14.469 -22.203 -7.57 1 85.62 378 ASP A O 1
ATOM 3176 N N . PHE A 1 379 ? 16.312 -23.422 -7.812 1 87.44 379 PHE A N 1
ATOM 3177 C CA . PHE A 1 379 ? 15.891 -24.312 -6.746 1 87.44 379 PHE A CA 1
ATOM 3178 C C . PHE A 1 379 ? 15.992 -23.625 -5.387 1 87.44 379 PHE A C 1
ATOM 3180 O O . PHE A 1 379 ? 15.133 -23.828 -4.523 1 87.44 379 PHE A O 1
ATOM 3187 N N . ILE A 1 380 ? 17 -22.922 -5.277 1 91.19 380 ILE A N 1
ATOM 3188 C CA . ILE A 1 380 ? 17.188 -22.188 -4.031 1 91.19 380 ILE A CA 1
ATOM 3189 C C . ILE A 1 380 ? 16.016 -21.25 -3.799 1 91.19 380 ILE A C 1
ATOM 3191 O O . ILE A 1 380 ? 15.414 -21.25 -2.719 1 91.19 380 ILE A O 1
ATOM 3195 N N . TRP A 1 381 ? 15.648 -20.562 -4.805 1 91.94 381 TRP A N 1
ATOM 3196 C CA . TRP A 1 381 ? 14.562 -19.594 -4.691 1 91.94 381 TRP A CA 1
ATOM 3197 C C . TRP A 1 381 ? 13.227 -20.312 -4.469 1 91.94 381 TRP A C 1
ATOM 3199 O O . TRP A 1 381 ? 12.352 -19.797 -3.771 1 91.94 381 TRP A O 1
ATOM 3209 N N . ASN A 1 382 ? 13.117 -21.422 -5.055 1 91 382 ASN A N 1
ATOM 3210 C CA . ASN A 1 382 ? 11.906 -22.203 -4.828 1 91 382 ASN A CA 1
ATOM 3211 C C . ASN A 1 382 ? 11.758 -22.594 -3.359 1 91 382 ASN A C 1
ATOM 3213 O O . ASN A 1 382 ? 10.664 -22.547 -2.803 1 91 382 ASN A O 1
ATOM 3217 N N . TYR A 1 383 ? 12.875 -23 -2.734 1 93 383 TYR A N 1
ATOM 3218 C CA . TYR A 1 383 ? 12.852 -23.375 -1.324 1 93 383 TYR A CA 1
ATOM 3219 C C . TYR A 1 383 ? 12.531 -22.172 -0.449 1 93 383 TYR A C 1
ATOM 3221 O O . TYR A 1 383 ? 11.766 -22.266 0.509 1 93 383 TYR A O 1
ATOM 3229 N N . VAL A 1 384 ? 13.117 -21.062 -0.845 1 95.06 384 VAL A N 1
ATOM 3230 C CA . VAL A 1 384 ? 12.852 -19.828 -0.103 1 95.06 384 VAL A CA 1
ATOM 3231 C C . VAL A 1 384 ? 11.359 -19.5 -0.165 1 95.06 384 VAL A C 1
ATOM 3233 O O . VAL A 1 384 ? 10.75 -19.172 0.854 1 95.06 384 VAL A O 1
ATOM 3236 N N . TYR A 1 385 ? 10.836 -19.625 -1.326 1 93.56 385 TYR A N 1
ATOM 3237 C CA . TYR A 1 385 ? 9.422 -19.359 -1.548 1 93.56 385 TYR A CA 1
ATOM 3238 C C . TYR A 1 385 ? 8.547 -20.25 -0.673 1 93.56 385 TYR A C 1
ATOM 3240 O O . TYR A 1 385 ? 7.629 -19.781 -0.008 1 93.56 385 TYR A O 1
ATOM 3248 N N . LEU A 1 386 ? 8.859 -21.484 -0.625 1 92.56 386 LEU A N 1
ATOM 3249 C CA . LEU A 1 386 ? 8.047 -22.453 0.102 1 92.56 386 LEU A CA 1
ATOM 3250 C C . LEU A 1 386 ? 8.141 -22.219 1.606 1 92.56 386 LEU A C 1
ATOM 3252 O O . LEU A 1 386 ? 7.137 -22.266 2.314 1 92.56 386 LEU A O 1
ATOM 3256 N N . LEU A 1 387 ? 9.305 -22 2.061 1 95 387 LEU A N 1
ATOM 3257 C CA . LEU A 1 387 ? 9.5 -21.781 3.49 1 95 387 LEU A CA 1
ATOM 3258 C C . LEU A 1 387 ? 8.695 -20.578 3.965 1 95 387 LEU A C 1
ATOM 3260 O O . LEU A 1 387 ? 8.008 -20.641 4.984 1 95 387 LEU A O 1
ATOM 3264 N N . ILE A 1 388 ? 8.719 -19.578 3.207 1 93.06 388 ILE A N 1
ATOM 3265 C CA . ILE A 1 388 ? 8.07 -18.328 3.602 1 93.06 388 ILE A CA 1
ATOM 3266 C C . ILE A 1 388 ? 6.555 -18.484 3.516 1 93.06 388 ILE A C 1
ATOM 3268 O O . ILE A 1 388 ? 5.832 -18.125 4.445 1 93.06 388 ILE A O 1
ATOM 3272 N N . THR A 1 389 ? 6.059 -19.109 2.473 1 91.44 389 THR A N 1
ATOM 3273 C CA . THR A 1 389 ? 4.621 -19.125 2.217 1 91.44 389 THR A CA 1
ATOM 3274 C C . THR A 1 389 ? 3.938 -20.203 3.045 1 91.44 389 THR A C 1
ATOM 3276 O O . THR A 1 389 ? 2.738 -20.125 3.314 1 91.44 389 THR A O 1
ATOM 3279 N N . MET A 1 390 ? 4.699 -21.156 3.521 1 91.81 390 MET A N 1
ATOM 3280 C CA . MET A 1 390 ? 4.102 -22.234 4.309 1 91.81 390 MET A CA 1
ATOM 3281 C C . MET A 1 390 ? 3.83 -21.781 5.738 1 91.81 390 MET A C 1
ATOM 3283 O O . MET A 1 390 ? 3.047 -22.406 6.457 1 91.81 390 MET A O 1
ATOM 3287 N N . VAL A 1 391 ? 4.535 -20.781 6.09 1 92.31 391 VAL A N 1
ATOM 3288 C CA . VAL A 1 391 ? 4.324 -20.203 7.406 1 92.31 391 VAL A CA 1
ATOM 3289 C C . VAL A 1 391 ? 3.803 -18.766 7.254 1 92.31 391 VAL A C 1
ATOM 3291 O O . VAL A 1 391 ? 4.586 -17.812 7.18 1 92.31 391 VAL A O 1
ATOM 3294 N N . PRO A 1 392 ? 2.559 -18.641 7.359 1 87.5 392 PRO A N 1
ATOM 3295 C CA . PRO A 1 392 ? 1.942 -17.344 7.074 1 87.5 392 PRO A CA 1
ATOM 3296 C C . PRO A 1 392 ? 2.518 -16.203 7.93 1 87.5 392 PRO A C 1
ATOM 3298 O O . PRO A 1 392 ? 2.633 -15.07 7.461 1 87.5 392 PRO A O 1
ATOM 3301 N N . GLN A 1 393 ? 2.975 -16.484 9.102 1 88.25 393 GLN A N 1
ATOM 3302 C CA . GLN A 1 393 ? 3.463 -15.453 10.016 1 88.25 393 GLN A CA 1
ATOM 3303 C C . GLN A 1 393 ? 4.98 -15.305 9.914 1 88.25 393 GLN A C 1
ATOM 3305 O O . GLN A 1 393 ? 5.594 -14.609 10.727 1 88.25 393 GLN A O 1
ATOM 3310 N N . SER A 1 394 ? 5.523 -15.938 8.945 1 91.44 394 SER A N 1
ATOM 3311 C CA . SER A 1 394 ? 6.977 -16.016 8.859 1 91.44 394 SER A CA 1
ATOM 3312 C C . SER A 1 394 ? 7.605 -14.625 8.805 1 91.44 394 SER A C 1
ATOM 3314 O O . SER A 1 394 ? 8.594 -14.359 9.492 1 91.44 394 SER A O 1
ATOM 3316 N N . LEU A 1 395 ? 7.027 -13.727 8.055 1 87.25 395 LEU A N 1
ATOM 3317 C CA . LEU A 1 395 ? 7.621 -12.406 7.871 1 87.25 395 LEU A CA 1
ATOM 3318 C C . LEU A 1 395 ? 7.629 -11.625 9.18 1 87.25 395 LEU A C 1
ATOM 3320 O O . LEU A 1 395 ? 8.625 -10.984 9.523 1 87.25 395 LEU A O 1
ATOM 3324 N N . THR A 1 396 ? 6.535 -11.695 9.859 1 85.38 396 THR A N 1
ATOM 3325 C CA . THR A 1 396 ? 6.438 -11.016 11.148 1 85.38 396 THR A CA 1
ATOM 3326 C C . THR A 1 396 ? 7.418 -11.625 12.156 1 85.38 396 THR A C 1
ATOM 3328 O O . THR A 1 396 ? 8.055 -10.898 12.922 1 85.38 396 THR A O 1
ATOM 3331 N N . LEU A 1 397 ? 7.535 -12.875 12.117 1 88.25 397 LEU A N 1
ATOM 3332 C CA . LEU A 1 397 ? 8.406 -13.586 13.047 1 88.25 397 LEU A CA 1
ATOM 3333 C C . LEU A 1 397 ? 9.875 -13.305 12.734 1 88.25 397 LEU A C 1
ATOM 3335 O O . LEU A 1 397 ? 10.672 -13.094 13.648 1 88.25 397 LEU A O 1
ATOM 3339 N N . LEU A 1 398 ? 10.156 -13.297 11.508 1 89.25 398 LEU A N 1
ATOM 3340 C CA . LEU A 1 398 ? 11.531 -13.008 11.109 1 89.25 398 LEU A CA 1
ATOM 3341 C C . LEU A 1 398 ? 11.914 -11.578 11.477 1 89.25 398 LEU A C 1
ATOM 3343 O O . LEU A 1 398 ? 13.039 -11.32 11.914 1 89.25 398 LEU A O 1
ATOM 3347 N N . ALA A 1 399 ? 10.984 -10.703 11.336 1 83.56 399 ALA A N 1
ATOM 3348 C CA . ALA A 1 399 ? 11.219 -9.297 11.664 1 83.56 399 ALA A CA 1
ATOM 3349 C C . ALA A 1 399 ? 11.406 -9.102 13.164 1 83.56 399 ALA A C 1
ATOM 3351 O O . ALA A 1 399 ? 12.188 -8.258 13.594 1 83.56 399 ALA A O 1
ATOM 3352 N N . SER A 1 400 ? 10.695 -9.859 13.906 1 84.19 400 SER A N 1
ATOM 3353 C CA . SER A 1 400 ? 10.734 -9.719 15.359 1 84.19 400 SER A CA 1
ATOM 3354 C C . SER A 1 400 ? 12.102 -10.102 15.914 1 84.19 400 SER A C 1
ATOM 3356 O O . SER A 1 400 ? 12.445 -9.734 17.047 1 84.19 400 SER A O 1
ATOM 3358 N N . CYS A 1 401 ? 12.844 -10.82 15.172 1 82.88 401 CYS A N 1
ATOM 3359 C CA . CYS A 1 401 ? 14.156 -11.266 15.617 1 82.88 401 CYS A CA 1
ATOM 3360 C C . CYS A 1 401 ? 15.211 -10.211 15.352 1 82.88 401 CYS A C 1
ATOM 3362 O O . CYS A 1 401 ? 16.328 -10.297 15.859 1 82.88 401 CYS A O 1
ATOM 3364 N N . ASP A 1 402 ? 14.867 -9.234 14.68 1 84.25 402 ASP A N 1
ATOM 3365 C CA . ASP A 1 402 ? 15.797 -8.148 14.406 1 84.25 402 ASP A CA 1
ATOM 3366 C C . ASP A 1 402 ? 15.953 -7.23 15.617 1 84.25 402 ASP A C 1
ATOM 3368 O O . ASP A 1 402 ? 15.156 -7.289 16.547 1 84.25 402 ASP A O 1
ATOM 3372 N N . ARG A 1 403 ? 17.031 -6.52 15.594 1 86.81 403 ARG A N 1
ATOM 3373 C CA . ARG A 1 403 ? 17.219 -5.512 16.641 1 86.81 403 ARG A CA 1
ATOM 3374 C C . ARG A 1 403 ? 16.062 -4.508 16.625 1 86.81 403 ARG A C 1
ATOM 3376 O O . ARG A 1 403 ? 15.641 -4.043 15.57 1 86.81 403 ARG A O 1
ATOM 3383 N N . PRO A 1 404 ? 15.484 -4.285 17.828 1 91.31 404 PRO A N 1
ATOM 3384 C CA . PRO A 1 404 ? 14.391 -3.311 17.875 1 91.31 404 PRO A CA 1
ATOM 3385 C C . PRO A 1 404 ? 14.844 -1.895 17.531 1 91.31 404 PRO A C 1
ATOM 3387 O O . PRO A 1 404 ? 15.844 -1.416 18.062 1 91.31 404 PRO A O 1
ATOM 3390 N N . LEU A 1 405 ? 14.188 -1.296 16.672 1 94.12 405 LEU A N 1
ATOM 3391 C CA . LEU A 1 405 ? 14.508 0.062 16.25 1 94.12 405 LEU A CA 1
ATOM 3392 C C . LEU A 1 405 ? 13.641 1.08 16.984 1 94.12 405 LEU A C 1
ATOM 3394 O O . LEU A 1 405 ? 12.461 0.826 17.234 1 94.12 405 LEU A O 1
ATOM 3398 N N . LYS A 1 406 ? 14.25 2.166 17.344 1 94.56 406 LYS A N 1
ATOM 3399 C CA . LYS A 1 406 ? 13.531 3.301 17.922 1 94.56 406 LYS A CA 1
ATOM 3400 C C . LYS A 1 406 ? 13.289 4.383 16.875 1 94.56 406 LYS A C 1
ATOM 3402 O O . LYS A 1 406 ? 14.227 5.082 16.469 1 94.56 406 LYS A O 1
ATOM 3407 N N . LEU A 1 407 ? 12.047 4.531 16.5 1 94 407 LEU A N 1
ATOM 3408 C CA . LEU A 1 407 ? 11.688 5.531 15.508 1 94 407 LEU A CA 1
ATOM 3409 C C . LEU A 1 407 ? 11.023 6.738 16.156 1 94 407 LEU A C 1
ATOM 3411 O O . LEU A 1 407 ? 10.047 6.59 16.891 1 94 407 LEU A O 1
ATOM 3415 N N . LEU A 1 408 ? 11.547 7.91 15.906 1 90.75 408 LEU A N 1
ATOM 3416 C CA . LEU A 1 408 ? 10.945 9.133 16.422 1 90.75 408 LEU A CA 1
ATOM 3417 C C . LEU A 1 408 ? 9.961 9.719 15.414 1 90.75 408 LEU A C 1
ATOM 3419 O O . LEU A 1 408 ? 10.312 9.961 14.258 1 90.75 408 LEU A O 1
ATOM 3423 N N . LEU A 1 409 ? 8.703 9.844 15.836 1 88.94 409 LEU A N 1
ATOM 3424 C CA . LEU A 1 409 ? 7.68 10.445 14.984 1 88.94 409 LEU A CA 1
ATOM 3425 C C . LEU A 1 409 ? 7.395 11.883 15.398 1 88.94 409 LEU A C 1
ATOM 3427 O O . LEU A 1 409 ? 7.043 12.141 16.562 1 88.94 409 LEU A O 1
ATOM 3431 N N . LEU A 1 410 ? 7.648 12.773 14.492 1 80.75 410 LEU A N 1
ATOM 3432 C CA . LEU A 1 410 ? 7.367 14.188 14.703 1 80.75 410 LEU A CA 1
ATOM 3433 C C . LEU A 1 410 ? 6.344 14.695 13.695 1 80.75 410 LEU A C 1
ATOM 3435 O O . LEU A 1 410 ? 6.629 14.781 12.5 1 80.75 410 LEU A O 1
ATOM 3439 N N . SER A 1 411 ? 5.133 14.945 14.188 1 76.88 411 SER A N 1
ATOM 3440 C CA . SER A 1 411 ? 4.102 15.484 13.305 1 76.88 411 SER A CA 1
ATOM 3441 C C . SER A 1 411 ? 3.707 16.906 13.719 1 76.88 411 SER A C 1
ATOM 3443 O O . SER A 1 411 ? 3.568 17.188 14.906 1 76.88 411 SER A O 1
ATOM 3445 N N . GLU A 1 412 ? 3.723 17.844 12.797 1 66.5 412 GLU A N 1
ATOM 3446 C CA . GLU A 1 412 ? 3.363 19.234 13.078 1 66.5 412 GLU A CA 1
ATOM 3447 C C . GLU A 1 412 ? 1.896 19.5 12.75 1 66.5 412 GLU A C 1
ATOM 3449 O O . GLU A 1 412 ? 1.455 20.656 12.742 1 66.5 412 GLU A O 1
ATOM 3454 N N . LEU A 1 413 ? 1.181 18.516 12.461 1 62.16 413 LEU A N 1
ATOM 3455 C CA . LEU A 1 413 ? -0.172 18.766 11.977 1 62.16 413 LEU A CA 1
ATOM 3456 C C . LEU A 1 413 ? -1.137 18.969 13.141 1 62.16 413 LEU A C 1
ATOM 3458 O O . LEU A 1 413 ? -1.795 20.016 13.227 1 62.16 413 LEU A O 1
ATOM 3462 N N . SER A 1 414 ? -1.573 17.984 13.773 1 66.62 414 SER A N 1
ATOM 3463 C CA . SER A 1 414 ? -2.51 18.078 14.883 1 66.62 414 SER A CA 1
ATOM 3464 C C . SER A 1 414 ? -2.092 17.172 16.031 1 66.62 414 SER A C 1
ATOM 3466 O O . SER A 1 414 ? -1.377 16.188 15.828 1 66.62 414 SER A O 1
ATOM 3468 N N . PRO A 1 415 ? -2.348 17.781 17.141 1 63.25 415 PRO A N 1
ATOM 3469 C CA . PRO A 1 415 ? -2.018 16.938 18.312 1 63.25 415 PRO A CA 1
ATOM 3470 C C . PRO A 1 415 ? -2.611 15.539 18.203 1 63.25 415 PRO A C 1
ATOM 3472 O O . PRO A 1 415 ? -2.057 14.594 18.766 1 63.25 415 PRO A O 1
ATOM 3475 N N . THR A 1 416 ? -3.582 15.469 17.547 1 66.94 416 THR A N 1
ATOM 3476 C CA . THR A 1 416 ? -4.285 14.195 17.5 1 66.94 416 THR A CA 1
ATOM 3477 C C . THR A 1 416 ? -3.73 13.305 16.391 1 66.94 416 THR A C 1
ATOM 3479 O O . THR A 1 416 ? -3.816 12.078 16.469 1 66.94 416 THR A O 1
ATOM 3482 N N . GLU A 1 417 ? -3.082 13.883 15.547 1 77.38 417 GLU A N 1
ATOM 3483 C CA . GLU A 1 417 ? -2.684 13.188 14.328 1 77.38 417 GLU A CA 1
ATOM 3484 C C . GLU A 1 417 ? -1.45 12.32 14.57 1 77.38 417 GLU A C 1
ATOM 3486 O O . GLU A 1 417 ? -1.271 11.289 13.914 1 77.38 417 GLU A O 1
ATOM 3491 N N . GLU A 1 418 ? -0.753 12.742 15.508 1 78.69 418 GLU A N 1
ATOM 3492 C CA . GLU A 1 418 ? 0.513 12.039 15.711 1 78.69 418 GLU A CA 1
ATOM 3493 C C . GLU A 1 418 ? 0.284 10.594 16.156 1 78.69 418 GLU A C 1
ATOM 3495 O O . GLU A 1 418 ? 0.915 9.68 15.625 1 78.69 418 GLU A O 1
ATOM 3500 N N . PHE A 1 419 ? -0.629 10.461 17.047 1 81.81 419 PHE A N 1
ATOM 3501 C CA . PHE A 1 419 ? -0.893 9.117 17.562 1 81.81 419 PHE A CA 1
ATOM 3502 C C . PHE A 1 419 ? -1.629 8.281 16.516 1 81.81 419 PHE A C 1
ATOM 3504 O O . PHE A 1 419 ? -1.433 7.066 16.438 1 81.81 419 PHE A O 1
ATOM 3511 N N . PHE A 1 420 ? -2.422 8.953 15.844 1 88.94 420 PHE A N 1
ATOM 3512 C CA . PHE A 1 420 ? -3.113 8.258 14.766 1 88.94 420 PHE A CA 1
ATOM 3513 C C . PHE A 1 420 ? -2.119 7.75 13.727 1 88.94 420 PHE A C 1
ATOM 3515 O O . PHE A 1 420 ? -2.189 6.594 13.312 1 88.94 420 PHE A O 1
ATOM 3522 N N . LEU A 1 421 ? -1.172 8.586 13.375 1 88.5 421 LEU A N 1
ATOM 3523 C CA . LEU A 1 421 ? -0.146 8.219 12.406 1 88.5 421 LEU A CA 1
ATOM 3524 C C . LEU A 1 421 ? 0.749 7.113 12.945 1 88.5 421 LEU A C 1
ATOM 3526 O O . LEU A 1 421 ? 1.127 6.199 12.211 1 88.5 421 LEU A O 1
ATOM 3530 N N . GLY A 1 422 ? 1.104 7.289 14.18 1 88.56 422 GLY A N 1
ATOM 3531 C CA . GLY A 1 422 ? 1.904 6.25 14.805 1 88.56 422 GLY A CA 1
ATOM 3532 C C . GLY A 1 422 ? 1.25 4.883 14.75 1 88.56 422 GLY A C 1
ATOM 3533 O O . GLY A 1 422 ? 1.908 3.883 14.445 1 88.56 422 GLY A O 1
ATOM 3534 N N . SER A 1 423 ? 0.007 4.91 15.031 1 88.56 423 SER A N 1
ATOM 3535 C CA . SER A 1 423 ? -0.742 3.658 14.992 1 88.56 423 SER A CA 1
ATOM 3536 C C . SER A 1 423 ? -0.796 3.088 13.578 1 88.56 423 SER A C 1
ATOM 3538 O O . SER A 1 423 ? -0.692 1.874 13.391 1 88.56 423 SER A O 1
ATOM 3540 N N . GLN A 1 424 ? -0.971 3.91 12.625 1 87.56 424 GLN A N 1
ATOM 3541 C CA . GLN A 1 424 ? -0.988 3.467 11.234 1 87.56 424 GLN A CA 1
ATOM 3542 C C . GLN A 1 424 ? 0.356 2.867 10.828 1 87.56 424 GLN A C 1
ATOM 3544 O O . GLN A 1 424 ? 0.404 1.862 10.117 1 87.56 424 GLN A O 1
ATOM 3549 N N . ILE A 1 425 ? 1.393 3.479 11.266 1 90.06 425 ILE A N 1
ATOM 3550 C CA . ILE A 1 425 ? 2.736 3.01 10.945 1 90.06 425 ILE A CA 1
ATOM 3551 C C . ILE A 1 425 ? 2.969 1.639 11.578 1 90.06 425 ILE A C 1
ATOM 3553 O O . ILE A 1 425 ? 3.461 0.72 10.922 1 90.06 425 ILE A O 1
ATOM 3557 N N . GLU A 1 426 ? 2.551 1.483 12.766 1 87.56 426 GLU A N 1
ATOM 3558 C CA . GLU A 1 426 ? 2.73 0.22 13.469 1 87.56 426 GLU A CA 1
ATOM 3559 C C . GLU A 1 426 ? 1.927 -0.9 12.82 1 87.56 426 GLU A C 1
ATOM 3561 O O . GLU A 1 426 ? 2.35 -2.059 12.82 1 87.56 426 GLU A O 1
ATOM 3566 N N . ASN A 1 427 ? 0.905 -0.533 12.25 1 82.44 427 ASN A N 1
ATOM 3567 C CA . ASN A 1 427 ? 0.02 -1.535 11.664 1 82.44 427 ASN A CA 1
ATOM 3568 C C . ASN A 1 427 ? 0.432 -1.882 10.234 1 82.44 427 ASN A C 1
ATOM 3570 O O . ASN A 1 427 ? 0.199 -3 9.773 1 82.44 427 ASN A O 1
ATOM 3574 N N . GLN A 1 428 ? 1.018 -0.96 9.562 1 81.69 428 GLN A N 1
ATOM 3575 C CA . GLN A 1 428 ? 1.23 -1.15 8.125 1 81.69 428 GLN A CA 1
ATOM 3576 C C . GLN A 1 428 ? 2.678 -1.535 7.832 1 81.69 428 GLN A C 1
ATOM 3578 O O . GLN A 1 428 ? 2.965 -2.145 6.801 1 81.69 428 GLN A O 1
ATOM 3583 N N . ILE A 1 429 ? 3.537 -1.111 8.641 1 85.81 429 ILE A N 1
ATOM 3584 C CA . ILE A 1 429 ? 4.953 -1.358 8.398 1 85.81 429 ILE A CA 1
ATOM 3585 C C . ILE A 1 429 ? 5.402 -2.605 9.156 1 85.81 429 ILE A C 1
ATOM 3587 O O . ILE A 1 429 ? 5.094 -2.76 10.344 1 85.81 429 ILE A O 1
ATOM 3591 N N . TYR A 1 430 ? 6.086 -3.393 8.414 1 81.12 430 TYR A N 1
ATOM 3592 C CA . TYR A 1 430 ? 6.621 -4.602 9.031 1 81.12 430 TYR A CA 1
ATOM 3593 C C . TYR A 1 430 ? 8.008 -4.352 9.609 1 81.12 430 TYR A C 1
ATOM 3595 O O . TYR A 1 430 ? 8.82 -3.648 9 1 81.12 430 TYR A O 1
ATOM 3603 N N . GLY A 1 431 ? 8.172 -4.977 10.727 1 84 431 GLY A N 1
ATOM 3604 C CA . GLY A 1 431 ? 9.484 -4.867 11.352 1 84 431 GLY A CA 1
ATOM 3605 C C . GLY A 1 431 ? 9.422 -4.785 12.867 1 84 431 GLY A C 1
ATOM 3606 O O . GLY A 1 431 ? 8.336 -4.766 13.445 1 84 431 GLY A O 1
ATOM 3607 N N . ASN A 1 432 ? 10.547 -4.906 13.422 1 89.5 432 ASN A N 1
ATOM 3608 C CA . ASN A 1 432 ? 10.664 -4.773 14.867 1 89.5 432 ASN A CA 1
ATOM 3609 C C . ASN A 1 432 ? 11.055 -3.355 15.273 1 89.5 432 ASN A C 1
ATOM 3611 O O . ASN A 1 432 ? 12.242 -3.053 15.43 1 89.5 432 ASN A O 1
ATOM 3615 N N . PHE A 1 433 ? 10.039 -2.57 15.5 1 92.69 433 PHE A N 1
ATOM 3616 C CA . PHE A 1 433 ? 10.312 -1.184 15.859 1 92.69 433 PHE A CA 1
ATOM 3617 C C . PHE A 1 433 ? 9.258 -0.646 16.812 1 92.69 433 PHE A C 1
ATOM 3619 O O . PHE A 1 433 ? 8.195 -1.249 16.969 1 92.69 433 PHE A O 1
ATOM 3626 N N . GLU A 1 434 ? 9.656 0.362 17.531 1 93.19 434 GLU A N 1
ATOM 3627 C CA . GLU A 1 434 ? 8.75 1.127 18.375 1 93.19 434 GLU A CA 1
ATOM 3628 C C . GLU A 1 434 ? 8.719 2.598 17.969 1 93.19 434 GLU A C 1
ATOM 3630 O O . GLU A 1 434 ? 9.758 3.184 17.656 1 93.19 434 GLU A O 1
ATOM 3635 N N . VAL A 1 435 ? 7.5 3.113 17.891 1 91.94 435 VAL A N 1
ATOM 3636 C CA . VAL A 1 435 ? 7.348 4.523 17.547 1 91.94 435 VAL A CA 1
ATOM 3637 C C . VAL A 1 435 ? 7.371 5.371 18.828 1 91.94 435 VAL A C 1
ATOM 3639 O O . VAL A 1 435 ? 6.605 5.117 19.75 1 91.94 435 VAL A O 1
ATOM 3642 N N . HIS A 1 436 ? 8.273 6.305 18.859 1 89.19 436 HIS A N 1
ATOM 3643 C CA . HIS A 1 436 ? 8.398 7.223 19.984 1 89.19 436 HIS A CA 1
ATOM 3644 C C . HIS A 1 436 ? 7.949 8.633 19.594 1 89.19 436 HIS A C 1
ATOM 3646 O O . HIS A 1 436 ? 7.996 9 18.422 1 89.19 436 HIS A O 1
ATOM 3652 N N . TYR A 1 437 ? 7.496 9.336 20.578 1 81.69 437 TYR A N 1
ATOM 3653 C CA . TYR A 1 437 ? 7.02 10.703 20.406 1 81.69 437 TYR A CA 1
ATOM 3654 C C . TYR A 1 437 ? 7.855 11.688 21.219 1 81.69 437 TYR A C 1
ATOM 3656 O O . TYR A 1 437 ? 8.531 11.297 22.172 1 81.69 437 TYR A O 1
ATOM 3664 N N . VAL A 1 438 ? 7.98 12.836 20.609 1 68.56 438 VAL A N 1
ATOM 3665 C CA . VAL A 1 438 ? 8.789 13.82 21.328 1 68.56 438 VAL A CA 1
ATOM 3666 C C . VAL A 1 438 ? 8.219 14.047 22.719 1 68.56 438 VAL A C 1
ATOM 3668 O O . VAL A 1 438 ? 7.031 14.336 22.875 1 68.56 438 VAL A O 1
ATOM 3671 N N . GLU A 1 439 ? 8.852 13.25 23.641 1 56.53 439 GLU A N 1
ATOM 3672 C CA . GLU A 1 439 ? 8.461 13.352 25.047 1 56.53 439 GLU A CA 1
ATOM 3673 C C . GLU A 1 439 ? 8.617 14.781 25.547 1 56.53 439 GLU A C 1
ATOM 3675 O O . GLU A 1 439 ? 9.344 15.586 24.953 1 56.53 439 GLU A O 1
ATOM 3680 N N . LYS A 1 440 ? 7.953 15.156 26.75 1 50.91 440 LYS A N 1
ATOM 3681 C CA . LYS A 1 440 ? 7.762 16.281 27.656 1 50.91 440 LYS A CA 1
ATOM 3682 C C . LYS A 1 440 ? 8.992 17.172 27.688 1 50.91 440 LYS A C 1
ATOM 3684 O O . LYS A 1 440 ? 8.875 18.406 27.781 1 50.91 440 LYS A O 1
ATOM 3689 N N . LYS A 1 441 ? 10.219 16.641 27.797 1 44.12 441 LYS A N 1
ATOM 3690 C CA . LYS A 1 441 ? 11.344 17.453 28.25 1 44.12 441 LYS A CA 1
ATOM 3691 C C . LYS A 1 441 ? 12.023 18.156 27.078 1 44.12 441 LYS A C 1
ATOM 3693 O O . LYS A 1 441 ? 13.18 18.578 27.172 1 44.12 441 LYS A O 1
ATOM 3698 N N . LEU A 1 442 ? 11.516 17.859 25.953 1 45.56 442 LEU A N 1
ATOM 3699 C CA . LEU A 1 442 ? 12.289 18.531 24.906 1 45.56 442 LEU A CA 1
ATOM 3700 C C . LEU A 1 442 ? 12.156 20.047 25.047 1 45.56 442 LEU A C 1
ATOM 3702 O O . LEU A 1 442 ? 11.094 20.609 24.766 1 45.56 442 LEU A O 1
ATOM 3706 N N . THR A 1 443 ? 12.758 20.5 25.953 1 38.97 443 THR A N 1
ATOM 3707 C CA . THR A 1 443 ? 12.867 21.938 26.125 1 38.97 443 THR A CA 1
ATOM 3708 C C . THR A 1 443 ? 12.953 22.641 24.766 1 38.97 443 THR A C 1
ATOM 3710 O O . THR A 1 443 ? 12.242 23.625 24.531 1 38.97 443 THR A O 1
ATOM 3713 N N . ASN A 1 444 ? 14.305 22.688 24.203 1 39.28 444 ASN A N 1
ATOM 3714 C CA . ASN A 1 444 ? 14.633 23.578 23.094 1 39.28 444 ASN A CA 1
ATOM 3715 C C . ASN A 1 444 ? 14.078 23.047 21.766 1 39.28 444 ASN A C 1
ATOM 3717 O O . ASN A 1 444 ? 14.195 21.844 21.484 1 39.28 444 ASN A O 1
ATOM 3721 N N . VAL A 1 445 ? 13.078 23.672 21.203 1 47.03 445 VAL A N 1
ATOM 3722 C CA . VAL A 1 445 ? 12.391 23.594 19.906 1 47.03 445 VAL A CA 1
ATOM 3723 C C . VAL A 1 445 ? 13.281 22.891 18.891 1 47.03 445 VAL A C 1
ATOM 3725 O O . VAL A 1 445 ? 12.781 22.297 17.938 1 47.03 445 VAL A O 1
ATOM 3728 N N . ASN A 1 446 ? 14.539 23.25 18.828 1 51.41 446 ASN A N 1
ATOM 3729 C CA . ASN A 1 446 ? 15.391 22.703 17.781 1 51.41 446 ASN A CA 1
ATOM 3730 C C . ASN A 1 446 ? 15.75 21.234 18.062 1 51.41 446 ASN A C 1
ATOM 3732 O O . ASN A 1 446 ? 16.328 20.922 19.094 1 51.41 446 ASN A O 1
ATOM 3736 N N . ILE A 1 447 ? 14.898 20.297 17.594 1 56.06 447 ILE A N 1
ATOM 3737 C CA . ILE A 1 447 ? 15.344 18.906 17.656 1 56.06 447 ILE A CA 1
ATOM 3738 C C . ILE A 1 447 ? 16.859 18.844 17.578 1 56.06 447 ILE A C 1
ATOM 3740 O O . ILE A 1 447 ? 17.453 19.062 16.516 1 56.06 447 ILE A O 1
ATOM 3744 N N . ASN A 1 448 ? 17.516 19.094 18.75 1 61.56 448 ASN A N 1
ATOM 3745 C CA . ASN A 1 448 ? 18.984 19.094 18.812 1 61.56 448 ASN A CA 1
ATOM 3746 C C . ASN A 1 448 ? 19.547 17.734 18.422 1 61.56 448 ASN A C 1
ATOM 3748 O O . ASN A 1 448 ? 18.875 16.719 18.531 1 61.56 448 ASN A O 1
ATOM 3752 N N . ARG A 1 449 ? 20.672 17.75 17.781 1 67.19 449 ARG A N 1
ATOM 3753 C CA . ARG A 1 449 ? 21.406 16.594 17.281 1 67.19 449 ARG A CA 1
ATOM 3754 C C . ARG A 1 449 ? 21.516 15.516 18.359 1 67.19 449 ARG A C 1
ATOM 3756 O O . ARG A 1 449 ? 21.391 14.328 18.078 1 67.19 449 ARG A O 1
ATOM 3763 N N . SER A 1 450 ? 21.5 15.969 19.594 1 72.56 450 SER A N 1
ATOM 3764 C CA . SER A 1 450 ? 21.703 15.023 20.688 1 72.56 450 SER A CA 1
ATOM 3765 C C . SER A 1 450 ? 20.438 14.219 20.953 1 72.56 450 SER A C 1
ATOM 3767 O O . SER A 1 450 ? 20.516 13.039 21.297 1 72.56 450 SER A O 1
ATOM 3769 N N . GLU A 1 451 ? 19.375 14.836 20.75 1 76.31 451 GLU A N 1
ATOM 3770 C CA . GLU A 1 451 ? 18.125 14.133 20.953 1 76.31 451 GLU A CA 1
ATOM 3771 C C . GLU A 1 451 ? 17.859 13.125 19.844 1 76.31 451 GLU A C 1
ATOM 3773 O O . GLU A 1 451 ? 17.312 12.039 20.094 1 76.31 451 GLU A O 1
ATOM 3778 N N . LEU A 1 452 ? 18.312 13.469 18.703 1 82.62 452 LEU A N 1
ATOM 3779 C CA . LEU A 1 452 ? 18.094 12.617 17.547 1 82.62 452 LEU A CA 1
ATOM 3780 C C . LEU A 1 452 ? 18.906 11.328 17.641 1 82.62 452 LEU A C 1
ATOM 3782 O O . LEU A 1 452 ? 18.5 10.289 17.125 1 82.62 452 LEU A O 1
ATOM 3786 N N . GLU A 1 453 ? 19.984 11.406 18.344 1 84.94 453 GLU A N 1
ATOM 3787 C CA . GLU A 1 453 ? 20.891 10.258 18.453 1 84.94 453 GLU A CA 1
ATOM 3788 C C . GLU A 1 453 ? 20.266 9.141 19.281 1 84.94 453 GLU A C 1
ATOM 3790 O O . GLU A 1 453 ? 20.703 7.988 19.188 1 84.94 453 GLU A O 1
ATOM 3795 N N . LYS A 1 454 ? 19.266 9.492 20.031 1 87.5 454 LYS A N 1
ATOM 3796 C CA . LYS A 1 454 ? 18.609 8.492 20.859 1 87.5 454 LYS A CA 1
ATOM 3797 C C . LYS A 1 454 ? 17.719 7.574 20.016 1 87.5 454 LYS A C 1
ATOM 3799 O O . LYS A 1 454 ? 17.312 6.508 20.484 1 87.5 454 LYS A O 1
ATOM 3804 N N . TYR A 1 455 ? 17.531 8.031 18.875 1 92.12 455 TYR A N 1
ATOM 3805 C CA . TYR A 1 455 ? 16.641 7.285 17.984 1 92.12 455 TYR A CA 1
ATOM 3806 C C . TYR A 1 455 ? 17.375 6.828 16.734 1 92.12 455 TYR A C 1
ATOM 3808 O O . TYR A 1 455 ? 18.406 7.406 16.359 1 92.12 455 TYR A O 1
ATOM 3816 N N . ASP A 1 456 ? 16.891 5.793 16.203 1 93.94 456 ASP A N 1
ATOM 3817 C CA . ASP A 1 456 ? 17.562 5.219 15.031 1 93.94 456 ASP A CA 1
ATOM 3818 C C . ASP A 1 456 ? 17.172 5.961 13.75 1 93.94 456 ASP A C 1
ATOM 3820 O O . ASP A 1 456 ? 17.922 5.973 12.781 1 93.94 456 ASP A O 1
ATOM 3824 N N . ALA A 1 457 ? 15.969 6.527 13.742 1 94.12 457 ALA A N 1
ATOM 3825 C CA . ALA A 1 457 ? 15.492 7.254 12.57 1 94.12 457 ALA A CA 1
ATOM 3826 C C . ALA A 1 457 ? 14.422 8.273 12.953 1 94.12 457 ALA A C 1
ATOM 3828 O O . ALA A 1 457 ? 13.828 8.188 14.031 1 94.12 457 ALA A O 1
ATOM 3829 N N . LEU A 1 458 ? 14.258 9.18 12.031 1 92.19 458 LEU A N 1
ATOM 3830 C CA . LEU A 1 458 ? 13.266 10.234 12.219 1 92.19 458 LEU A CA 1
ATOM 3831 C C . LEU A 1 458 ? 12.172 10.148 11.156 1 92.19 458 LEU A C 1
ATOM 3833 O O . LEU A 1 458 ? 12.469 10.047 9.969 1 92.19 458 LEU A O 1
ATOM 3837 N N . ILE A 1 459 ? 10.953 10.078 11.625 1 90.75 459 ILE A N 1
ATOM 3838 C CA . ILE A 1 459 ? 9.789 10.203 10.758 1 90.75 459 ILE A CA 1
ATOM 3839 C C . ILE A 1 459 ? 9.094 11.539 11.008 1 90.75 459 ILE A C 1
ATOM 3841 O O . ILE A 1 459 ? 8.727 11.852 12.148 1 90.75 459 ILE A O 1
ATOM 3845 N N . THR A 1 460 ? 8.938 12.305 9.945 1 87.25 460 THR A N 1
ATOM 3846 C CA . THR A 1 460 ? 8.352 13.617 10.164 1 87.25 460 THR A CA 1
ATOM 3847 C C . THR A 1 460 ? 7.445 14.008 9 1 87.25 460 THR A C 1
ATOM 3849 O O . THR A 1 460 ? 7.594 13.5 7.895 1 87.25 460 THR A O 1
ATOM 3852 N N . SER A 1 461 ? 6.512 14.805 9.305 1 82.19 461 SER A N 1
ATOM 3853 C CA . SER A 1 461 ? 5.637 15.336 8.273 1 82.19 461 SER A CA 1
ATOM 3854 C C . SER A 1 461 ? 6.094 16.719 7.816 1 82.19 461 SER A C 1
ATOM 3856 O O . SER A 1 461 ? 5.504 17.312 6.914 1 82.19 461 SER A O 1
ATOM 3858 N N . SER A 1 462 ? 7.172 17.219 8.398 1 80.25 462 SER A N 1
ATOM 3859 C CA . SER A 1 462 ? 7.707 18.547 8.078 1 80.25 462 SER A CA 1
ATOM 3860 C C . SER A 1 462 ? 9.133 18.453 7.543 1 80.25 462 SER A C 1
ATOM 3862 O O . SER A 1 462 ? 9.789 17.422 7.695 1 80.25 462 SER A O 1
ATOM 3864 N N . SER A 1 463 ? 9.461 19.531 6.93 1 80.5 463 SER A N 1
ATOM 3865 C CA . SER A 1 463 ? 10.836 19.562 6.43 1 80.5 463 SER A CA 1
ATOM 3866 C C . SER A 1 463 ? 11.836 19.672 7.574 1 80.5 463 SER A C 1
ATOM 3868 O O . SER A 1 463 ? 11.586 20.344 8.57 1 80.5 463 SER A O 1
ATOM 3870 N N . VAL A 1 464 ? 12.852 18.938 7.445 1 76.75 464 VAL A N 1
ATOM 3871 C CA . VAL A 1 464 ? 13.906 18.969 8.453 1 76.75 464 VAL A CA 1
ATOM 3872 C C . VAL A 1 464 ? 15.266 19.172 7.777 1 76.75 464 VAL A C 1
ATOM 3874 O O . VAL A 1 464 ? 16.156 18.344 7.902 1 76.75 464 VAL A O 1
ATOM 3877 N N . GLU A 1 465 ? 15.422 20.25 7.328 1 68.38 465 GLU A N 1
ATOM 3878 C CA . GLU A 1 465 ? 16.641 20.531 6.586 1 68.38 465 GLU A CA 1
ATOM 3879 C C . GLU A 1 465 ? 17.859 20.625 7.516 1 68.38 465 GLU A C 1
ATOM 3881 O O . GLU A 1 465 ? 19 20.453 7.082 1 68.38 465 GLU A O 1
ATOM 3886 N N . GLU A 1 466 ? 17.547 20.797 8.82 1 71.19 466 GLU A N 1
ATOM 3887 C CA . GLU A 1 466 ? 18.625 20.922 9.805 1 71.19 466 GLU A CA 1
ATOM 3888 C C . GLU A 1 466 ? 19.172 19.547 10.18 1 71.19 466 GLU A C 1
ATOM 3890 O O . GLU A 1 466 ? 20.266 19.453 10.742 1 71.19 466 GLU A O 1
ATOM 3895 N N . VAL A 1 467 ? 18.453 18.547 9.898 1 77.81 467 VAL A N 1
ATOM 3896 C CA . VAL A 1 467 ? 18.906 17.188 10.188 1 77.81 467 VAL A CA 1
ATOM 3897 C C . VAL A 1 467 ? 19.922 16.75 9.141 1 77.81 467 VAL A C 1
ATOM 3899 O O . VAL A 1 467 ? 19.703 16.938 7.938 1 77.81 467 VAL A O 1
ATOM 3902 N N . PRO A 1 468 ? 21.016 16.312 9.641 1 80.62 468 PRO A N 1
ATOM 3903 C CA . PRO A 1 468 ? 22.031 15.859 8.695 1 80.62 468 PRO A CA 1
ATOM 3904 C C . PRO A 1 468 ? 21.484 14.867 7.668 1 80.62 468 PRO A C 1
ATOM 3906 O O . PRO A 1 468 ? 20.656 14.016 8.008 1 80.62 468 PRO A O 1
ATOM 3909 N N . GLU A 1 469 ? 21.938 14.984 6.477 1 80.38 469 GLU A N 1
ATOM 3910 C CA . GLU A 1 469 ? 21.469 14.156 5.367 1 80.38 469 GLU A CA 1
ATOM 3911 C C . GLU A 1 469 ? 21.734 12.672 5.633 1 80.38 469 GLU A C 1
ATOM 3913 O O . GLU A 1 469 ? 21 11.812 5.152 1 80.38 469 GLU A O 1
ATOM 3918 N N . GLU A 1 470 ? 22.703 12.453 6.445 1 84.81 470 GLU A N 1
ATOM 3919 C CA . GLU A 1 470 ? 23.109 11.07 6.703 1 84.81 470 GLU A CA 1
ATOM 3920 C C . GLU A 1 470 ? 22.188 10.414 7.723 1 84.81 470 GLU A C 1
ATOM 3922 O O . GLU A 1 470 ? 22.141 9.188 7.82 1 84.81 470 GLU A O 1
ATOM 3927 N N . TYR A 1 471 ? 21.562 11.266 8.484 1 89.44 471 TYR A N 1
ATOM 3928 C CA . TYR A 1 471 ? 20.656 10.703 9.477 1 89.44 471 TYR A CA 1
ATOM 3929 C C . TYR A 1 471 ? 19.406 10.133 8.812 1 89.44 471 TYR A C 1
ATOM 3931 O O . TYR A 1 471 ? 18.75 10.812 8.016 1 89.44 471 TYR A O 1
ATOM 3939 N N . PRO A 1 472 ? 19.109 8.891 9.055 1 92 472 PRO A N 1
ATOM 3940 C CA . PRO A 1 472 ? 17.953 8.273 8.414 1 92 472 PRO A CA 1
ATOM 3941 C C . PRO A 1 472 ? 16.656 9.023 8.719 1 92 472 PRO A C 1
ATOM 3943 O O . PRO A 1 472 ? 16.219 9.094 9.875 1 92 472 PRO A O 1
ATOM 3946 N N . THR A 1 473 ? 16.125 9.594 7.707 1 91.25 473 THR A N 1
ATOM 3947 C CA . THR A 1 473 ? 14.93 10.406 7.863 1 91.25 473 THR A CA 1
ATOM 3948 C C . THR A 1 473 ? 13.945 10.148 6.727 1 91.25 473 THR A C 1
ATOM 3950 O O . THR A 1 473 ? 14.352 10 5.57 1 91.25 473 THR A O 1
ATOM 3953 N N . VAL A 1 474 ? 12.711 9.969 7.125 1 91.44 474 VAL A N 1
ATOM 3954 C CA . VAL A 1 474 ? 11.664 9.867 6.117 1 91.44 474 VAL A CA 1
ATOM 3955 C C . VAL A 1 474 ? 10.625 10.969 6.344 1 91.44 474 VAL A C 1
ATOM 3957 O O . VAL A 1 474 ? 10.102 11.117 7.453 1 91.44 474 VAL A O 1
ATOM 3960 N N . VAL A 1 475 ? 10.438 11.719 5.332 1 89.62 475 VAL A N 1
ATOM 3961 C CA . VAL A 1 475 ? 9.383 12.734 5.363 1 89.62 475 VAL A CA 1
ATOM 3962 C C . VAL A 1 475 ? 8.086 12.141 4.809 1 89.62 475 VAL A C 1
ATOM 3964 O O . VAL A 1 475 ? 8.055 11.664 3.674 1 89.62 475 VAL A O 1
ATOM 3967 N N . ILE A 1 476 ? 7.051 12.18 5.625 1 88.25 476 ILE A N 1
ATOM 3968 C CA . ILE A 1 476 ? 5.801 11.547 5.219 1 88.25 476 ILE A CA 1
ATOM 3969 C C . ILE A 1 476 ? 4.73 12.617 5 1 88.25 476 ILE A C 1
ATOM 3971 O O . ILE A 1 476 ? 4.867 13.75 5.469 1 88.25 476 ILE A O 1
ATOM 3975 N N . ASP A 1 477 ? 3.705 12.227 4.324 1 84.06 477 ASP A N 1
ATOM 3976 C CA . ASP A 1 477 ? 2.531 13.07 4.121 1 84.06 477 ASP A CA 1
ATOM 3977 C C . ASP A 1 477 ? 1.605 13.023 5.336 1 84.06 477 ASP A C 1
ATOM 3979 O O . ASP A 1 477 ? 1.765 12.172 6.211 1 84.06 477 ASP A O 1
ATOM 3983 N N . PRO A 1 478 ? 0.754 14 5.352 1 77.38 478 PRO A N 1
ATOM 3984 C CA . PRO A 1 478 ? -0.183 14 6.48 1 77.38 478 PRO A CA 1
ATOM 3985 C C . PRO A 1 478 ? -0.992 12.711 6.574 1 77.38 478 PRO A C 1
ATOM 3987 O O . PRO A 1 478 ? -1.412 12.32 7.664 1 77.38 478 PRO A O 1
ATOM 3990 N N . PHE A 1 479 ? -1.239 12.172 5.5 1 80.12 479 PHE A N 1
ATOM 3991 C CA . PHE A 1 479 ? -1.809 10.828 5.426 1 80.12 479 PHE A CA 1
ATOM 3992 C C . PHE A 1 479 ? -0.789 9.836 4.883 1 80.12 479 PHE A C 1
ATOM 3994 O O . PHE A 1 479 ? -0.009 10.164 3.988 1 80.12 479 PHE A O 1
ATOM 4001 N N . LEU A 1 480 ? -0.804 8.758 5.574 1 85.38 480 LEU A N 1
ATOM 4002 C CA . LEU A 1 480 ? 0.168 7.758 5.141 1 85.38 480 LEU A CA 1
ATOM 4003 C C . LEU A 1 480 ? -0.214 7.18 3.783 1 85.38 480 LEU A C 1
ATOM 4005 O O . LEU A 1 480 ? -1.006 6.238 3.705 1 85.38 480 LEU A O 1
ATOM 4009 N N . THR A 1 481 ? 0.498 7.598 2.785 1 81 481 THR A N 1
ATOM 4010 C CA . THR A 1 481 ? 0.257 7.098 1.436 1 81 481 THR A CA 1
ATOM 4011 C C . THR A 1 481 ? 1.015 5.797 1.195 1 81 481 THR A C 1
ATOM 4013 O O . THR A 1 481 ? 1.863 5.41 2 1 81 481 THR A O 1
ATOM 4016 N N . ASN A 1 482 ? 0.744 5.141 0.067 1 76.12 482 ASN A N 1
ATOM 4017 C CA . ASN A 1 482 ? 1.464 3.928 -0.298 1 76.12 482 ASN A CA 1
ATOM 4018 C C . ASN A 1 482 ? 2.955 4.195 -0.489 1 76.12 482 ASN A C 1
ATOM 4020 O O . ASN A 1 482 ? 3.787 3.344 -0.174 1 76.12 482 ASN A O 1
ATOM 4024 N N . GLN A 1 483 ? 3.193 5.309 -0.996 1 78.94 483 GLN A N 1
ATOM 4025 C CA . GLN A 1 483 ? 4.594 5.684 -1.179 1 78.94 483 GLN A CA 1
ATOM 4026 C C . GLN A 1 483 ? 5.297 5.855 0.164 1 78.94 483 GLN A C 1
ATOM 4028 O O . GLN A 1 483 ? 6.453 5.461 0.32 1 78.94 483 GLN A O 1
ATOM 4033 N N . ASP A 1 484 ? 4.574 6.492 1.077 1 87.38 484 ASP A N 1
ATOM 4034 C CA . ASP A 1 484 ? 5.129 6.641 2.418 1 87.38 484 ASP A CA 1
ATOM 4035 C C . ASP A 1 484 ? 5.418 5.277 3.049 1 87.38 484 ASP A C 1
ATOM 4037 O O . ASP A 1 484 ? 6.473 5.078 3.652 1 87.38 484 ASP A O 1
ATOM 4041 N N . VAL A 1 485 ? 4.457 4.457 2.889 1 85.62 485 VAL A N 1
ATOM 4042 C CA . VAL A 1 485 ? 4.586 3.123 3.469 1 85.62 485 VAL A CA 1
ATOM 4043 C C . VAL A 1 485 ? 5.801 2.414 2.875 1 85.62 485 VAL A C 1
ATOM 4045 O O . VAL A 1 485 ? 6.562 1.769 3.596 1 85.62 485 VAL A O 1
ATOM 4048 N N . TYR A 1 486 ? 5.941 2.539 1.631 1 82.56 486 TYR A N 1
ATOM 4049 C CA . TYR A 1 486 ? 7.082 1.927 0.957 1 82.56 486 TYR A CA 1
ATOM 4050 C C . TYR A 1 486 ? 8.398 2.488 1.487 1 82.56 486 TYR A C 1
ATOM 4052 O O . TYR A 1 486 ? 9.32 1.734 1.796 1 82.56 486 TYR A O 1
ATOM 4060 N N . GLN A 1 487 ? 8.5 3.801 1.546 1 87.5 487 GLN A N 1
ATOM 4061 C CA . GLN A 1 487 ? 9.719 4.445 2.014 1 87.5 487 GLN A CA 1
ATOM 4062 C C . GLN A 1 487 ? 10.016 4.074 3.463 1 87.5 487 GLN A C 1
ATOM 4064 O O . GLN A 1 487 ? 11.18 3.854 3.828 1 87.5 487 GLN A O 1
ATOM 4069 N N . LEU A 1 488 ? 8.992 4.086 4.242 1 91.31 488 LEU A N 1
ATOM 4070 C CA . LEU A 1 488 ? 9.156 3.715 5.645 1 91.31 488 LEU A CA 1
ATOM 4071 C C . LEU A 1 488 ? 9.617 2.268 5.777 1 91.31 488 LEU A C 1
ATOM 4073 O O . LEU A 1 488 ? 10.484 1.961 6.594 1 91.31 488 LEU A O 1
ATOM 4077 N N . GLN A 1 489 ? 8.977 1.418 4.973 1 87.12 489 GLN A N 1
ATOM 4078 C CA . GLN A 1 489 ? 9.367 0.011 4.992 1 87.12 489 GLN A CA 1
ATOM 4079 C C . GLN A 1 489 ? 10.828 -0.164 4.59 1 87.12 489 GLN A C 1
ATOM 4081 O O . GLN A 1 489 ? 11.547 -0.967 5.184 1 87.12 489 GLN A O 1
ATOM 4086 N N . GLN A 1 490 ? 11.219 0.536 3.553 1 85.62 490 GLN A N 1
ATOM 4087 C CA . GLN A 1 490 ? 12.617 0.484 3.115 1 85.62 490 GLN A CA 1
ATOM 4088 C C . GLN A 1 490 ? 13.555 0.966 4.215 1 85.62 490 GLN A C 1
ATOM 4090 O O . GLN A 1 490 ? 14.625 0.39 4.422 1 85.62 490 GLN A O 1
ATOM 4095 N N . LEU A 1 491 ? 13.156 2.035 4.852 1 90.88 491 LEU A N 1
ATOM 4096 C CA . LEU A 1 491 ? 13.953 2.58 5.941 1 90.88 491 LEU A CA 1
ATOM 4097 C C . LEU A 1 491 ? 14.133 1.553 7.055 1 90.88 491 LEU A C 1
ATOM 4099 O O . LEU A 1 491 ? 15.25 1.314 7.512 1 90.88 491 LEU A O 1
ATOM 4103 N N . VAL A 1 492 ? 13.078 0.931 7.465 1 89.56 492 VAL A N 1
ATOM 4104 C CA . VAL A 1 492 ? 13.109 -0.036 8.555 1 89.56 492 VAL A CA 1
ATOM 4105 C C . VAL A 1 492 ? 13.938 -1.252 8.148 1 89.56 492 VAL A C 1
ATOM 4107 O O . VAL A 1 492 ? 14.734 -1.763 8.938 1 89.56 492 VAL A O 1
ATOM 4110 N N . SER A 1 493 ? 13.734 -1.663 6.902 1 83.75 493 SER A N 1
ATOM 4111 C CA . SER A 1 493 ? 14.484 -2.816 6.41 1 83.75 493 SER A CA 1
ATOM 4112 C C . SER A 1 493 ? 15.977 -2.525 6.359 1 83.75 493 SER A C 1
ATOM 4114 O O . SER A 1 493 ? 16.797 -3.385 6.699 1 83.75 493 SER A O 1
ATOM 4116 N N . LYS A 1 494 ? 16.312 -1.375 5.93 1 85.81 494 LYS A N 1
ATOM 4117 C CA . LYS A 1 494 ? 17.719 -0.98 5.828 1 85.81 494 LYS A CA 1
ATOM 4118 C C . LYS A 1 494 ? 18.359 -0.889 7.203 1 85.81 494 LYS A C 1
ATOM 4120 O O . LYS A 1 494 ? 19.531 -1.257 7.375 1 85.81 494 LYS A O 1
ATOM 4125 N N . LEU A 1 495 ? 17.641 -0.381 8.117 1 89.38 495 LEU A N 1
ATOM 4126 C CA . LEU A 1 495 ? 18.172 -0.18 9.461 1 89.38 495 LEU A CA 1
ATOM 4127 C C . LEU A 1 495 ? 18.266 -1.505 10.211 1 89.38 495 LEU A C 1
ATOM 4129 O O . LEU A 1 495 ? 19.094 -1.648 11.117 1 89.38 495 LEU A O 1
ATOM 4133 N N . ALA A 1 496 ? 17.391 -2.402 9.891 1 83.38 496 ALA A N 1
ATOM 4134 C CA . ALA A 1 496 ? 17.391 -3.703 10.555 1 83.38 496 ALA A CA 1
ATOM 4135 C C . ALA A 1 496 ? 18.562 -4.555 10.078 1 83.38 496 ALA A C 1
ATOM 4137 O O . ALA A 1 496 ? 18.969 -5.512 10.75 1 83.38 496 ALA A O 1
ATOM 4138 N N . GLY A 1 497 ? 19.109 -4.461 8.812 1 73.5 497 GLY A N 1
ATOM 4139 C CA . GLY A 1 497 ? 20.219 -5.23 8.281 1 73.5 497 GLY A CA 1
ATOM 4140 C C . GLY A 1 497 ? 21.578 -4.664 8.664 1 73.5 497 GLY A C 1
ATOM 4141 O O . GLY A 1 497 ? 22.484 -5.41 9 1 73.5 497 GLY A O 1
ATOM 4142 N N . MET B 1 1 ? -12.984 30.234 5.066 1 74.62 1 MET B N 1
ATOM 4143 C CA . MET B 1 1 ? -12.172 31.25 4.383 1 74.62 1 MET B CA 1
ATOM 4144 C C . MET B 1 1 ? -10.883 30.641 3.855 1 74.62 1 MET B C 1
ATOM 4146 O O . MET B 1 1 ? -10.211 29.875 4.562 1 74.62 1 MET B O 1
ATOM 4150 N N . ASN B 1 2 ? -10.547 30.922 2.588 1 80.81 2 ASN B N 1
ATOM 4151 C CA . ASN B 1 2 ? -9.375 30.375 1.92 1 80.81 2 ASN B CA 1
ATOM 4152 C C . ASN B 1 2 ? -8.508 31.484 1.317 1 80.81 2 ASN B C 1
ATOM 4154 O O . ASN B 1 2 ? -8.945 32.188 0.4 1 80.81 2 ASN B O 1
ATOM 4158 N N . PHE B 1 3 ? -7.316 31.703 1.819 1 90.25 3 PHE B N 1
ATOM 4159 C CA . PHE B 1 3 ? -6.441 32.781 1.398 1 90.25 3 PHE B CA 1
ATOM 4160 C C . PHE B 1 3 ? -5.793 32.469 0.055 1 90.25 3 PHE B C 1
ATOM 4162 O O . PHE B 1 3 ? -5.066 33.312 -0.5 1 90.25 3 PHE B O 1
ATOM 4169 N N . ARG B 1 4 ? -6.117 31.344 -0.45 1 90.94 4 ARG B N 1
ATOM 4170 C CA . ARG B 1 4 ? -5.629 31.016 -1.785 1 90.94 4 ARG B CA 1
ATOM 4171 C C . ARG B 1 4 ? -6.156 32 -2.818 1 90.94 4 ARG B C 1
ATOM 4173 O O . ARG B 1 4 ? -5.5 32.25 -3.828 1 90.94 4 ARG B O 1
ATOM 4180 N N . ASP B 1 5 ? -7.25 32.594 -2.521 1 87.94 5 ASP B N 1
ATOM 4181 C CA . ASP B 1 5 ? -7.934 33.5 -3.457 1 87.94 5 ASP B CA 1
ATOM 4182 C C . ASP B 1 5 ? -7.203 34.844 -3.576 1 87.94 5 ASP B C 1
ATOM 4184 O O . ASP B 1 5 ? -7.445 35.594 -4.516 1 87.94 5 ASP B O 1
ATOM 4188 N N . ILE B 1 6 ? -6.332 35.094 -2.662 1 93.31 6 ILE B N 1
ATOM 4189 C CA . ILE B 1 6 ? -5.652 36.406 -2.705 1 93.31 6 ILE B CA 1
ATOM 4190 C C . ILE B 1 6 ? -4.441 36.312 -3.633 1 93.31 6 ILE B C 1
ATOM 4192 O O . ILE B 1 6 ? -3.898 37.344 -4.051 1 93.31 6 ILE B O 1
ATOM 4196 N N . LEU B 1 7 ? -4.047 35.094 -3.959 1 94.31 7 LEU B N 1
ATOM 4197 C CA . LEU B 1 7 ? -2.861 34.906 -4.789 1 94.31 7 LEU B CA 1
ATOM 4198 C C . LEU B 1 7 ? -3.117 35.375 -6.215 1 94.31 7 LEU B C 1
ATOM 4200 O O . LEU B 1 7 ? -4.234 35.25 -6.723 1 94.31 7 LEU B O 1
ATOM 4204 N N . GLY B 1 8 ? -2.057 35.938 -6.773 1 91.31 8 GLY B N 1
ATOM 4205 C CA . GLY B 1 8 ? -2.129 36.25 -8.195 1 91.31 8 GLY B CA 1
ATOM 4206 C C . GLY B 1 8 ? -2.336 35.031 -9.062 1 91.31 8 GLY B C 1
ATOM 4207 O O . GLY B 1 8 ? -2.055 33.906 -8.641 1 91.31 8 GLY B O 1
ATOM 4208 N N . VAL B 1 9 ? -2.678 35.25 -10.266 1 90.44 9 VAL B N 1
ATOM 4209 C CA . VAL B 1 9 ? -3.035 34.188 -11.188 1 90.44 9 VAL B CA 1
ATOM 4210 C C . VAL B 1 9 ? -1.817 33.281 -11.445 1 90.44 9 VAL B C 1
ATOM 4212 O O . VAL B 1 9 ? -1.92 32.062 -11.43 1 90.44 9 VAL B O 1
ATOM 4215 N N . SER B 1 10 ? -0.725 33.875 -11.656 1 91.38 10 SER B N 1
ATOM 4216 C CA . SER B 1 10 ? 0.489 33.125 -11.945 1 91.38 10 SER B CA 1
ATOM 4217 C C . SER B 1 10 ? 0.934 32.312 -10.742 1 91.38 10 SER B C 1
ATOM 4219 O O . SER B 1 10 ? 1.275 31.141 -10.867 1 91.38 10 SER B O 1
ATOM 4221 N N . ASN B 1 11 ? 0.895 32.938 -9.562 1 91.56 11 ASN B N 1
ATOM 4222 C CA . ASN B 1 11 ? 1.306 32.25 -8.344 1 91.56 11 ASN B CA 1
ATOM 4223 C C . ASN B 1 11 ? 0.371 31.094 -8.016 1 91.56 11 ASN B C 1
ATOM 4225 O O . ASN B 1 11 ? 0.815 30.047 -7.535 1 91.56 11 ASN B O 1
ATOM 4229 N N . LEU B 1 12 ? -0.832 31.375 -8.266 1 93.88 12 LEU B N 1
ATOM 4230 C CA . LEU B 1 12 ? -1.812 30.312 -8.031 1 93.88 12 LEU B CA 1
ATOM 4231 C C . LEU B 1 12 ? -1.587 29.156 -8.984 1 93.88 12 LEU B C 1
ATOM 4233 O O . LEU B 1 12 ? -1.697 27.984 -8.586 1 93.88 12 LEU B O 1
ATOM 4237 N N . ARG B 1 13 ? -1.29 29.438 -10.195 1 94.62 13 ARG B N 1
ATOM 4238 C CA . ARG B 1 13 ? -1.025 28.406 -11.18 1 94.62 13 ARG B CA 1
ATOM 4239 C C . ARG B 1 13 ? 0.238 27.625 -10.828 1 94.62 13 ARG B C 1
ATOM 4241 O O . ARG B 1 13 ? 0.285 26.406 -10.984 1 94.62 13 ARG B O 1
ATOM 4248 N N . HIS B 1 14 ? 1.279 28.328 -10.352 1 93.62 14 HIS B N 1
ATOM 4249 C CA . HIS B 1 14 ? 2.51 27.672 -9.922 1 93.62 14 HIS B CA 1
ATOM 4250 C C . HIS B 1 14 ? 2.242 26.688 -8.789 1 93.62 14 HIS B C 1
ATOM 4252 O O . HIS B 1 14 ? 2.736 25.562 -8.812 1 93.62 14 HIS B O 1
ATOM 4258 N N . LEU B 1 15 ? 1.498 27.172 -7.859 1 93.69 15 LEU B N 1
ATOM 4259 C CA . LEU B 1 15 ? 1.151 26.344 -6.711 1 93.69 15 LEU B CA 1
ATOM 4260 C C . LEU B 1 15 ? 0.383 25.109 -7.145 1 93.69 15 LEU B C 1
ATOM 4262 O O . LEU B 1 15 ? 0.708 23.984 -6.73 1 93.69 15 LEU B O 1
ATOM 4266 N N . ARG B 1 16 ? -0.54 25.266 -7.973 1 94.44 16 ARG B N 1
ATOM 4267 C CA . ARG B 1 16 ? -1.377 24.172 -8.445 1 94.44 16 ARG B CA 1
ATOM 4268 C C . ARG B 1 16 ? -0.562 23.172 -9.266 1 94.44 16 ARG B C 1
ATOM 4270 O O . ARG B 1 16 ? -0.801 21.969 -9.195 1 94.44 16 ARG B O 1
ATOM 4277 N N . LEU B 1 17 ? 0.314 23.688 -10.031 1 95.62 17 LEU B N 1
ATOM 4278 C CA . LEU B 1 17 ? 1.17 22.844 -10.844 1 95.62 17 LEU B CA 1
ATOM 4279 C C . LEU B 1 17 ? 1.979 21.891 -9.977 1 95.62 17 LEU B C 1
ATOM 4281 O O . LEU B 1 17 ? 1.987 20.672 -10.211 1 95.62 17 LEU B O 1
ATOM 4285 N N . VAL B 1 18 ? 2.568 22.422 -8.953 1 93.5 18 VAL B N 1
ATOM 4286 C CA . VAL B 1 18 ? 3.4 21.609 -8.078 1 93.5 18 VAL B CA 1
ATOM 4287 C C . VAL B 1 18 ? 2.525 20.641 -7.277 1 93.5 18 VAL B C 1
ATOM 4289 O O . VAL B 1 18 ? 2.904 19.5 -7.047 1 93.5 18 VAL B O 1
ATOM 4292 N N . GLU B 1 19 ? 1.399 21.109 -6.855 1 92.75 19 GLU B N 1
ATOM 4293 C CA . GLU B 1 19 ? 0.471 20.25 -6.125 1 92.75 19 GLU B CA 1
ATOM 4294 C C . GLU B 1 19 ? 0.037 19.062 -6.973 1 92.75 19 GLU B C 1
ATOM 4296 O O . GLU B 1 19 ? -0.041 17.938 -6.473 1 92.75 19 GLU B O 1
ATOM 4301 N N . LEU B 1 20 ? -0.243 19.312 -8.219 1 93.12 20 LEU B N 1
ATOM 4302 C CA . LEU B 1 20 ? -0.68 18.266 -9.125 1 93.12 20 LEU B CA 1
ATOM 4303 C C . LEU B 1 20 ? 0.418 17.219 -9.328 1 93.12 20 LEU B C 1
ATOM 4305 O O . LEU B 1 20 ? 0.155 16.016 -9.273 1 93.12 20 LEU B O 1
ATOM 4309 N N . LEU B 1 21 ? 1.564 17.703 -9.523 1 93.19 21 LEU B N 1
ATOM 4310 C CA . LEU B 1 21 ? 2.686 16.812 -9.766 1 93.19 21 LEU B CA 1
ATOM 4311 C C . LEU B 1 21 ? 3.066 16.062 -8.492 1 93.19 21 LEU B C 1
ATOM 4313 O O . LEU B 1 21 ? 3.535 14.922 -8.547 1 93.19 21 LEU B O 1
ATOM 4317 N N . TYR B 1 22 ? 2.871 16.703 -7.395 1 89.25 22 TYR B N 1
ATOM 4318 C CA . TYR B 1 22 ? 3.131 16.047 -6.117 1 89.25 22 TYR B CA 1
ATOM 4319 C C . TYR B 1 22 ? 2.148 14.906 -5.879 1 89.25 22 TYR B C 1
ATOM 4321 O O . TYR B 1 22 ? 2.518 13.867 -5.328 1 89.25 22 TYR B O 1
ATOM 4329 N N . ALA B 1 23 ? 0.969 15.164 -6.258 1 83.38 23 ALA B N 1
ATOM 4330 C CA . ALA B 1 23 ? -0.081 14.164 -6.062 1 83.38 23 ALA B CA 1
ATOM 4331 C C . ALA B 1 23 ? 0.119 12.969 -6.992 1 83.38 23 ALA B C 1
ATOM 4333 O O . ALA B 1 23 ? -0.238 11.844 -6.645 1 83.38 23 ALA B O 1
ATOM 4334 N N . CYS B 1 24 ? 0.686 13.258 -8.117 1 82.44 24 CYS B N 1
ATOM 4335 C CA . CYS B 1 24 ? 0.95 12.195 -9.086 1 82.44 24 CYS B CA 1
ATOM 4336 C C . CYS B 1 24 ? 2.447 11.992 -9.273 1 82.44 24 CYS B C 1
ATOM 4338 O O . CYS B 1 24 ? 3.039 12.531 -10.211 1 82.44 24 CYS B O 1
ATOM 4340 N N . ARG B 1 25 ? 2.963 10.984 -8.633 1 75.5 25 ARG B N 1
ATOM 4341 C CA . ARG B 1 25 ? 4.41 10.82 -8.578 1 75.5 25 ARG B CA 1
ATOM 4342 C C . ARG B 1 25 ? 4.941 10.234 -9.891 1 75.5 25 ARG B C 1
ATOM 4344 O O . ARG B 1 25 ? 6.121 10.391 -10.211 1 75.5 25 ARG B O 1
ATOM 4351 N N . ILE B 1 26 ? 4.125 9.562 -10.531 1 72.81 26 ILE B N 1
ATOM 4352 C CA . ILE B 1 26 ? 4.551 8.953 -11.781 1 72.81 26 ILE B CA 1
ATOM 4353 C C . ILE B 1 26 ? 4.715 10.023 -12.852 1 72.81 26 ILE B C 1
ATOM 4355 O O . ILE B 1 26 ? 5.453 9.836 -13.828 1 72.81 26 ILE B O 1
ATOM 4359 N N . GLY B 1 27 ? 4.07 11.164 -12.641 1 84.25 27 GLY B N 1
ATOM 4360 C CA . GLY B 1 27 ? 4.168 12.266 -13.578 1 84.25 27 GLY B CA 1
ATOM 4361 C C . GLY B 1 27 ? 2.906 12.477 -14.391 1 84.25 27 GLY B C 1
ATOM 4362 O O . GLY B 1 27 ? 2.008 11.633 -14.383 1 84.25 27 GLY B O 1
ATOM 4363 N N . LEU B 1 28 ? 2.805 13.602 -15 1 87.19 28 LEU B N 1
ATOM 4364 C CA . LEU B 1 28 ? 1.669 13.969 -15.836 1 87.19 28 LEU B CA 1
ATOM 4365 C C . LEU B 1 28 ? 2.139 14.453 -17.203 1 87.19 28 LEU B C 1
ATOM 4367 O O . LEU B 1 28 ? 3.219 15.031 -17.328 1 87.19 28 LEU B O 1
ATOM 4371 N N . SER B 1 29 ? 1.307 14.156 -18.141 1 84.44 29 SER B N 1
ATOM 4372 C CA . SER B 1 29 ? 1.635 14.609 -19.484 1 84.44 29 SER B CA 1
ATOM 4373 C C . SER B 1 29 ? 1.328 16.094 -19.656 1 84.44 29 SER B C 1
ATOM 4375 O O . SER B 1 29 ? 0.621 16.688 -18.844 1 84.44 29 SER B O 1
ATOM 4377 N N . SER B 1 30 ? 1.877 16.656 -20.734 1 88.06 30 SER B N 1
ATOM 4378 C CA . SER B 1 30 ? 1.613 18.047 -21.047 1 88.06 30 SER B CA 1
ATOM 4379 C C . SER B 1 30 ? 0.121 18.297 -21.25 1 88.06 30 SER B C 1
ATOM 4381 O O . SER B 1 30 ? -0.41 19.312 -20.766 1 88.06 30 SER B O 1
ATOM 4383 N N . ASP B 1 31 ? -0.526 17.359 -21.828 1 84.44 31 ASP B N 1
ATOM 4384 C CA . ASP B 1 31 ? -1.947 17.531 -22.109 1 84.44 31 ASP B CA 1
ATOM 4385 C C . ASP B 1 31 ? -2.77 17.531 -20.812 1 84.44 31 ASP B C 1
ATOM 4387 O O . ASP B 1 31 ? -3.701 18.328 -20.672 1 84.44 31 ASP B O 1
ATOM 4391 N N . GLN B 1 32 ? -2.467 16.688 -19.984 1 85.5 32 GLN B N 1
ATOM 4392 C CA . GLN B 1 32 ? -3.164 16.625 -18.703 1 85.5 32 GLN B CA 1
ATOM 4393 C C . GLN B 1 32 ? -2.961 17.906 -17.906 1 85.5 32 GLN B C 1
ATOM 4395 O O . GLN B 1 32 ? -3.904 18.422 -17.297 1 85.5 32 GLN B O 1
ATOM 4400 N N . LEU B 1 33 ? -1.777 18.391 -17.906 1 92.69 33 LEU B N 1
ATOM 4401 C CA . LEU B 1 33 ? -1.451 19.594 -17.156 1 92.69 33 LEU B CA 1
ATOM 4402 C C . LEU B 1 33 ? -2.141 20.812 -17.75 1 92.69 33 LEU B C 1
ATOM 4404 O O . LEU B 1 33 ? -2.623 21.688 -17.016 1 92.69 33 LEU B O 1
ATOM 4408 N N . LEU B 1 34 ? -2.227 20.875 -19.094 1 93.38 34 LEU B N 1
ATOM 4409 C CA . LEU B 1 34 ? -2.871 22 -19.766 1 93.38 34 LEU B CA 1
ATOM 4410 C C . LEU B 1 34 ? -4.363 22.031 -19.453 1 93.38 34 LEU B C 1
ATOM 4412 O O . LEU B 1 34 ? -4.938 23.109 -19.25 1 93.38 34 LEU B O 1
ATOM 4416 N N . GLU B 1 35 ? -4.895 20.891 -19.359 1 90.56 35 GLU B N 1
ATOM 4417 C CA . GLU B 1 35 ? -6.316 20.797 -19.047 1 90.56 35 GLU B CA 1
ATOM 4418 C C . GLU B 1 35 ? -6.602 21.188 -17.609 1 90.56 35 GLU B C 1
ATOM 4420 O O . GLU B 1 35 ? -7.516 21.969 -17.328 1 90.56 35 GLU B O 1
ATOM 4425 N N . GLU B 1 36 ? -5.809 20.688 -16.719 1 91.44 36 GLU B N 1
ATOM 4426 C CA . GLU B 1 36 ? -6.031 20.906 -15.289 1 91.44 36 GLU B CA 1
ATOM 4427 C C . GLU B 1 36 ? -5.727 22.359 -14.898 1 91.44 36 GLU B C 1
ATOM 4429 O O . GLU B 1 36 ? -6.332 22.891 -13.961 1 91.44 36 GLU B O 1
ATOM 4434 N N . LEU B 1 37 ? -4.738 22.969 -15.562 1 95.25 37 LEU B N 1
ATOM 4435 C CA . LEU B 1 37 ? -4.301 24.312 -15.203 1 95.25 37 LEU B CA 1
ATOM 4436 C C . LEU B 1 37 ? -4.965 25.359 -16.094 1 95.25 37 LEU B C 1
ATOM 4438 O O . LEU B 1 37 ? -4.867 26.562 -15.82 1 95.25 37 LEU B O 1
ATOM 4442 N N . GLU B 1 38 ? -5.645 24.906 -17.125 1 92.56 38 GLU B N 1
ATOM 4443 C CA . GLU B 1 38 ? -6.316 25.781 -18.078 1 92.56 38 GLU B CA 1
ATOM 4444 C C . GLU B 1 38 ? -5.355 26.844 -18.625 1 92.56 38 GLU B C 1
ATOM 4446 O O . GLU B 1 38 ? -5.629 28.047 -18.547 1 92.56 38 GLU B O 1
ATOM 4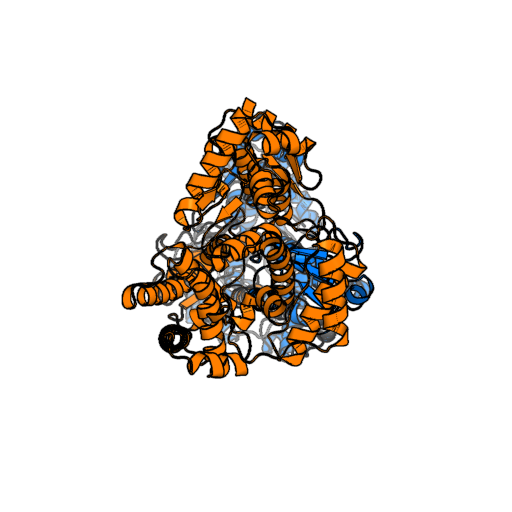451 N N . CYS B 1 39 ? -4.242 26.391 -19.141 1 94.31 39 CYS B N 1
ATOM 4452 C CA . CYS B 1 39 ? -3.244 27.297 -19.688 1 94.31 39 CYS B CA 1
ATOM 4453 C C . CYS B 1 39 ? -2.658 26.734 -20.984 1 94.31 39 CYS B C 1
ATOM 4455 O O . CYS B 1 39 ? -2.955 25.609 -21.359 1 94.31 39 CYS B O 1
ATOM 4457 N N . SER B 1 40 ? -1.944 27.609 -21.688 1 93.88 40 SER B N 1
ATOM 4458 C CA . SER B 1 40 ? -1.302 27.188 -22.922 1 93.88 40 SER B CA 1
ATOM 4459 C C . SER B 1 40 ? 0.041 26.516 -22.656 1 93.88 40 SER B C 1
ATOM 4461 O O . SER B 1 40 ? 0.581 26.625 -21.547 1 93.88 40 SER B O 1
ATOM 4463 N N . LEU B 1 41 ? 0.568 25.875 -23.656 1 93.62 41 LEU B N 1
ATOM 4464 C CA . LEU B 1 41 ? 1.839 25.172 -23.531 1 93.62 41 LEU B CA 1
ATOM 4465 C C . LEU B 1 41 ? 2.979 26.156 -23.266 1 93.62 41 LEU B C 1
ATOM 4467 O O . LEU B 1 41 ? 3.895 25.844 -22.5 1 93.62 41 LEU B O 1
ATOM 4471 N N . SER B 1 42 ? 2.922 27.25 -23.891 1 95.19 42 SER B N 1
ATOM 4472 C CA . SER B 1 42 ? 3.957 28.266 -23.703 1 95.19 42 SER B CA 1
ATOM 4473 C C . SER B 1 42 ? 3.99 28.75 -22.25 1 95.19 42 SER B C 1
ATOM 4475 O O . SER B 1 42 ? 5.066 28.938 -21.688 1 95.19 42 SER B O 1
ATOM 4477 N N . VAL B 1 43 ? 2.83 28.906 -21.719 1 96.06 43 VAL B N 1
ATOM 4478 C CA . VAL B 1 43 ? 2.719 29.375 -20.344 1 96.06 43 VAL B CA 1
ATOM 4479 C C . VAL B 1 43 ? 3.242 28.297 -19.406 1 96.06 43 VAL B C 1
ATOM 4481 O O . VAL B 1 43 ? 3.953 28.594 -18.438 1 96.06 43 VAL B O 1
ATOM 4484 N N . LEU B 1 44 ? 2.893 27.125 -19.688 1 96 44 LEU B N 1
ATOM 4485 C CA . LEU B 1 44 ? 3.348 26 -18.859 1 96 44 LEU B CA 1
ATOM 4486 C C . LEU B 1 44 ? 4.871 25.922 -18.844 1 96 44 LEU B C 1
ATOM 4488 O O . LEU B 1 44 ? 5.48 25.75 -17.781 1 96 44 LEU B O 1
ATOM 4492 N N . LEU B 1 45 ? 5.449 26.047 -19.984 1 95.38 45 LEU B N 1
ATOM 4493 C CA . LEU B 1 45 ? 6.902 25.953 -20.109 1 95.38 45 LEU B CA 1
ATOM 4494 C C . LEU B 1 45 ? 7.578 27.094 -19.359 1 95.38 45 LEU B C 1
ATOM 4496 O O . LEU B 1 45 ? 8.609 26.891 -18.719 1 95.38 45 LEU B O 1
ATOM 4500 N N . LYS B 1 46 ? 7 28.203 -19.484 1 95.31 46 LYS B N 1
ATOM 4501 C CA . LYS B 1 46 ? 7.531 29.344 -18.766 1 95.31 46 LYS B CA 1
ATOM 4502 C C . LYS B 1 46 ? 7.441 29.141 -17.25 1 95.31 46 LYS B C 1
ATOM 4504 O O . LYS B 1 46 ? 8.375 29.469 -16.516 1 95.31 46 LYS B O 1
ATOM 4509 N N . ASP B 1 47 ? 6.324 28.609 -16.844 1 95.06 47 ASP B N 1
ATOM 4510 C CA . ASP B 1 47 ? 6.117 28.359 -15.43 1 95.06 47 ASP B CA 1
ATOM 4511 C C . ASP B 1 47 ? 7.117 27.328 -14.906 1 95.06 47 ASP B C 1
ATOM 4513 O O . ASP B 1 47 ? 7.672 27.484 -13.82 1 95.06 47 ASP B O 1
ATOM 4517 N N . VAL B 1 48 ? 7.297 26.266 -15.602 1 95.19 48 VAL B N 1
ATOM 4518 C CA . VAL B 1 48 ? 8.227 25.219 -15.203 1 95.19 48 VAL B CA 1
ATOM 4519 C C . VAL B 1 48 ? 9.633 25.797 -15.062 1 95.19 48 VAL B C 1
ATOM 4521 O O . VAL B 1 48 ? 10.336 25.484 -14.094 1 95.19 48 VAL B O 1
ATOM 4524 N N . LYS B 1 49 ? 9.961 26.609 -16.031 1 93.94 49 LYS B N 1
ATOM 4525 C CA . LYS B 1 49 ? 11.281 27.234 -15.984 1 93.94 49 LYS B CA 1
ATOM 4526 C C . LYS B 1 49 ? 11.414 28.141 -14.766 1 93.94 49 LYS B C 1
ATOM 4528 O O . LYS B 1 49 ? 12.453 28.156 -14.102 1 93.94 49 LYS B O 1
ATOM 4533 N N . LEU B 1 50 ? 10.422 28.875 -14.523 1 92.19 50 LEU B N 1
ATOM 4534 C CA . LEU B 1 50 ? 10.438 29.797 -13.398 1 92.19 50 LEU B CA 1
ATOM 4535 C C . LEU B 1 50 ? 10.516 29.047 -12.078 1 92.19 50 LEU B C 1
ATOM 4537 O O . LEU B 1 50 ? 11.281 29.422 -11.188 1 92.19 50 LEU B O 1
ATOM 4541 N N . ILE B 1 51 ? 9.734 28.016 -11.914 1 91.88 51 ILE B N 1
ATOM 4542 C CA . ILE B 1 51 ? 9.727 27.219 -10.695 1 91.88 51 ILE B CA 1
ATOM 4543 C C . ILE B 1 51 ? 11.102 26.594 -10.477 1 91.88 51 ILE B C 1
ATOM 4545 O O . ILE B 1 51 ? 11.617 26.594 -9.359 1 91.88 51 ILE B O 1
ATOM 4549 N N . ASN B 1 52 ? 11.68 26.109 -11.5 1 92.88 52 ASN B N 1
ATOM 4550 C CA . ASN B 1 52 ? 12.977 25.453 -11.406 1 92.88 52 ASN B CA 1
ATOM 4551 C C . ASN B 1 52 ? 14.086 26.438 -11.086 1 92.88 52 ASN B C 1
ATOM 4553 O O . ASN B 1 52 ? 15.102 26.078 -10.492 1 92.88 52 ASN B O 1
ATOM 4557 N N . SER B 1 53 ? 13.852 27.656 -11.445 1 89.88 53 SER B N 1
ATOM 4558 C CA . SER B 1 53 ? 14.867 28.672 -11.188 1 89.88 53 SER B CA 1
ATOM 4559 C C . SER B 1 53 ? 14.742 29.234 -9.773 1 89.88 53 SER B C 1
ATOM 4561 O O . SER B 1 53 ? 15.734 29.656 -9.172 1 89.88 53 SER B O 1
ATOM 4563 N N . GLN B 1 54 ? 13.609 29.25 -9.234 1 84.69 54 GLN B N 1
ATOM 4564 C CA . GLN B 1 54 ? 13.352 29.906 -7.965 1 84.69 54 GLN B CA 1
ATOM 4565 C C . GLN B 1 54 ? 13.406 28.922 -6.801 1 84.69 54 GLN B C 1
ATOM 4567 O O . GLN B 1 54 ? 13.641 29.312 -5.656 1 84.69 54 GLN B O 1
ATOM 4572 N N . GLN B 1 55 ? 13.172 27.734 -7.086 1 80.94 55 GLN B N 1
ATOM 4573 C CA . GLN B 1 55 ? 13.07 26.75 -6.008 1 80.94 55 GLN B CA 1
ATOM 4574 C C . GLN B 1 55 ? 14.266 25.797 -6.012 1 80.94 55 GLN B C 1
ATOM 4576 O O . GLN B 1 55 ? 14.758 25.422 -7.074 1 80.94 55 GLN B O 1
ATOM 4581 N N . ASP B 1 56 ? 14.695 25.516 -4.852 1 81.69 56 ASP B N 1
ATOM 4582 C CA . ASP B 1 56 ? 15.812 24.578 -4.73 1 81.69 56 ASP B CA 1
ATOM 4583 C C . ASP B 1 56 ? 15.328 23.203 -4.238 1 81.69 56 ASP B C 1
ATOM 4585 O O . ASP B 1 56 ? 16.016 22.203 -4.402 1 81.69 56 ASP B O 1
ATOM 4589 N N . ALA B 1 57 ? 14.203 23.297 -3.658 1 85.69 57 ALA B N 1
ATOM 4590 C CA . ALA B 1 57 ? 13.734 22.062 -3.023 1 85.69 57 ALA B CA 1
ATOM 4591 C C . ALA B 1 57 ? 12.945 21.203 -4.008 1 85.69 57 ALA B C 1
ATOM 4593 O O . ALA B 1 57 ? 12.852 19.984 -3.838 1 85.69 57 ALA B O 1
ATOM 4594 N N . PHE B 1 58 ? 12.32 21.859 -4.98 1 88.5 58 PHE B N 1
ATOM 4595 C CA . PHE B 1 58 ? 11.484 21.188 -5.961 1 88.5 58 PHE B CA 1
ATOM 4596 C C . PHE B 1 58 ? 11.977 21.453 -7.379 1 88.5 58 PHE B C 1
ATOM 4598 O O . PHE B 1 58 ? 12.273 22.594 -7.727 1 88.5 58 PHE B O 1
ATOM 4605 N N . ARG B 1 59 ? 12.133 20.375 -8.125 1 93 59 ARG B N 1
ATOM 4606 C CA . ARG B 1 59 ? 12.516 20.531 -9.523 1 93 59 ARG B CA 1
ATOM 4607 C C . ARG B 1 59 ? 11.602 19.703 -10.43 1 93 59 ARG B C 1
ATOM 4609 O O . ARG B 1 59 ? 11.344 18.531 -10.164 1 93 59 ARG B O 1
ATOM 4616 N N . ILE B 1 60 ? 11.078 20.391 -11.367 1 95.06 60 ILE B N 1
ATOM 4617 C CA . ILE B 1 60 ? 10.219 19.719 -12.336 1 95.06 60 ILE B CA 1
ATOM 4618 C C . ILE B 1 60 ? 11.055 19.25 -13.531 1 95.06 60 ILE B C 1
ATOM 4620 O O . ILE B 1 60 ? 11.758 20.047 -14.156 1 95.06 60 ILE B O 1
ATOM 4624 N N . VAL B 1 61 ? 11.055 18.016 -13.789 1 93.88 61 VAL B N 1
ATOM 4625 C CA . VAL B 1 61 ? 11.82 17.469 -14.898 1 93.88 61 VAL B CA 1
ATOM 4626 C C . VAL B 1 61 ? 10.883 16.719 -15.852 1 93.88 61 VAL B C 1
ATOM 4628 O O . VAL B 1 61 ? 9.828 16.219 -15.43 1 93.88 61 VAL B O 1
ATOM 4631 N N . LYS B 1 62 ? 11.242 16.766 -17.031 1 87.56 62 LYS B N 1
ATOM 4632 C CA . LYS B 1 62 ? 10.508 16 -18.031 1 87.56 62 LYS B CA 1
ATOM 4633 C C . LYS B 1 62 ? 11.273 14.742 -18.422 1 87.56 62 LYS B C 1
ATOM 4635 O O . LYS B 1 62 ? 12.422 14.812 -18.859 1 87.56 62 LYS B O 1
ATOM 4640 N N . TYR B 1 63 ? 10.719 13.641 -18.062 1 80.44 63 TYR B N 1
ATOM 4641 C CA . TYR B 1 63 ? 11.32 12.352 -18.375 1 80.44 63 TYR B CA 1
ATOM 4642 C C . TYR B 1 63 ? 10.359 11.477 -19.156 1 80.44 63 TYR B C 1
ATOM 4644 O O . TYR B 1 63 ? 9.258 11.18 -18.688 1 80.44 63 TYR B O 1
ATOM 4652 N N . LYS B 1 64 ? 10.711 11.102 -20.281 1 72.5 64 LYS B N 1
ATOM 4653 C CA . LYS B 1 64 ? 9.938 10.219 -21.156 1 72.5 64 LYS B CA 1
ATOM 4654 C C . LYS B 1 64 ? 8.531 10.766 -21.375 1 72.5 64 LYS B C 1
ATOM 4656 O O . LYS B 1 64 ? 7.543 10.047 -21.219 1 72.5 64 LYS B O 1
ATOM 4661 N N . GLY B 1 65 ? 8.43 12.062 -21.594 1 75.19 65 GLY B N 1
ATOM 4662 C CA . GLY B 1 65 ? 7.188 12.711 -21.969 1 75.19 65 GLY B CA 1
ATOM 4663 C C . GLY B 1 65 ? 6.34 13.109 -20.781 1 75.19 65 GLY B C 1
ATOM 4664 O O . GLY B 1 65 ? 5.297 13.75 -20.938 1 75.19 65 GLY B O 1
ATOM 4665 N N . LEU B 1 66 ? 6.773 12.781 -19.625 1 84.25 66 LEU B N 1
ATOM 4666 C CA . LEU B 1 66 ? 6.008 13.102 -18.438 1 84.25 66 LEU B CA 1
ATOM 4667 C C . LEU B 1 66 ? 6.754 14.102 -17.562 1 84.25 66 LEU B C 1
ATOM 4669 O O . LEU B 1 66 ? 7.973 14.023 -17.406 1 84.25 66 LEU B O 1
ATOM 4673 N N . TYR B 1 67 ? 5.945 15.094 -17.188 1 90.94 67 TYR B N 1
ATOM 4674 C CA . TYR B 1 67 ? 6.504 15.992 -16.188 1 90.94 67 TYR B CA 1
ATOM 4675 C C . TYR B 1 67 ? 6.469 15.359 -14.797 1 90.94 67 TYR B C 1
ATOM 4677 O O . TYR B 1 67 ? 5.426 14.867 -14.359 1 90.94 67 TYR B O 1
ATOM 4685 N N . GLN B 1 68 ? 7.594 15.344 -14.18 1 91.94 68 GLN B N 1
ATOM 4686 C CA . GLN B 1 68 ? 7.707 14.766 -12.844 1 91.94 68 GLN B CA 1
ATOM 4687 C C . GLN B 1 68 ? 8.336 15.75 -11.867 1 91.94 68 GLN B C 1
ATOM 4689 O O . GLN B 1 68 ? 9.094 16.641 -12.273 1 91.94 68 GLN B O 1
ATOM 4694 N N . LEU B 1 69 ? 7.906 15.594 -10.648 1 92.75 69 LEU B N 1
ATOM 4695 C CA . LEU B 1 69 ? 8.445 16.453 -9.602 1 92.75 69 LEU B CA 1
ATOM 4696 C C . LEU B 1 69 ? 9.555 15.727 -8.828 1 92.75 69 LEU B C 1
ATOM 4698 O O . LEU B 1 69 ? 9.344 14.625 -8.312 1 92.75 69 LEU B O 1
ATOM 4702 N N . GLN B 1 70 ? 10.68 16.234 -8.891 1 90.81 70 GLN B N 1
ATOM 4703 C CA . GLN B 1 70 ? 11.773 15.742 -8.062 1 90.81 70 GLN B CA 1
ATOM 4704 C C . GLN B 1 70 ? 11.898 16.547 -6.777 1 90.81 70 GLN B C 1
ATOM 4706 O O . GLN B 1 70 ? 11.984 17.781 -6.816 1 90.81 70 GLN B O 1
ATOM 4711 N N . ILE B 1 71 ? 11.836 15.922 -5.695 1 87.38 71 ILE B N 1
ATOM 4712 C CA . ILE B 1 71 ? 11.891 16.578 -4.398 1 87.38 71 ILE B CA 1
ATOM 4713 C C . ILE B 1 71 ? 13.18 16.203 -3.676 1 87.38 71 ILE B C 1
ATOM 4715 O O . ILE B 1 71 ? 13.578 15.039 -3.668 1 87.38 71 ILE B O 1
ATOM 4719 N N . LYS B 1 72 ? 13.789 17.156 -3.148 1 84.75 72 LYS B N 1
ATOM 4720 C CA . LYS B 1 72 ? 15 16.906 -2.381 1 84.75 72 LYS B CA 1
ATOM 4721 C C . LYS B 1 72 ? 14.703 16.078 -1.135 1 84.75 72 LYS B C 1
ATOM 4723 O O . LYS B 1 72 ? 13.594 16.125 -0.601 1 84.75 72 LYS B O 1
ATOM 4728 N N . SER B 1 73 ? 15.742 15.453 -0.713 1 80.31 73 SER B N 1
ATOM 4729 C CA . SER B 1 73 ? 15.617 14.648 0.5 1 80.31 73 SER B CA 1
ATOM 4730 C C . SER B 1 73 ? 15.289 15.523 1.708 1 80.31 73 SER B C 1
ATOM 4732 O O . SER B 1 73 ? 15.773 16.656 1.81 1 80.31 73 SER B O 1
ATOM 4734 N N . HIS B 1 74 ? 14.477 15.203 2.562 1 81.19 74 HIS B N 1
ATOM 4735 C CA . HIS B 1 74 ? 14.164 15.836 3.84 1 81.19 74 HIS B CA 1
ATOM 4736 C C . HIS B 1 74 ? 13.234 17.031 3.652 1 81.19 74 HIS B C 1
ATOM 4738 O O . HIS B 1 74 ? 13.156 17.906 4.52 1 81.19 74 HIS B O 1
ATOM 4744 N N . VAL B 1 75 ? 12.719 17.094 2.408 1 85 75 VAL B N 1
ATOM 4745 C CA . VAL B 1 75 ? 11.797 18.203 2.141 1 85 75 VAL B CA 1
ATOM 4746 C C . VAL B 1 75 ? 10.367 17.672 2.07 1 85 75 VAL B C 1
ATOM 4748 O O . VAL B 1 75 ? 10.117 16.625 1.473 1 85 75 VAL B O 1
ATOM 4751 N N . SER B 1 76 ? 9.555 18.375 2.756 1 85.69 76 SER B N 1
ATOM 4752 C CA . SER B 1 76 ? 8.133 18.031 2.73 1 85.69 76 SER B CA 1
ATOM 4753 C C . SER B 1 76 ? 7.355 18.953 1.804 1 85.69 76 SER B C 1
ATOM 4755 O O . SER B 1 76 ? 7.871 19.984 1.368 1 85.69 76 SER B O 1
ATOM 4757 N N . ILE B 1 77 ? 6.152 18.656 1.583 1 85.38 77 ILE B N 1
ATOM 4758 C CA . ILE B 1 77 ? 5.285 19.469 0.746 1 85.38 77 ILE B CA 1
ATOM 4759 C C . ILE B 1 77 ? 5.023 20.812 1.431 1 85.38 77 ILE B C 1
ATOM 4761 O O . ILE B 1 77 ? 4.707 21.797 0.769 1 85.38 77 ILE B O 1
ATOM 4765 N N . ASN B 1 78 ? 5.199 20.812 2.686 1 87.12 78 ASN B N 1
ATOM 4766 C CA . ASN B 1 78 ? 5.02 22.062 3.43 1 87.12 78 ASN B CA 1
ATOM 4767 C C . ASN B 1 78 ? 5.941 23.156 2.91 1 87.12 78 ASN B C 1
ATOM 4769 O O . ASN B 1 78 ? 5.594 24.344 2.961 1 87.12 78 ASN B O 1
ATOM 4773 N N . ARG B 1 79 ? 7.031 22.781 2.426 1 88.06 79 ARG B N 1
ATOM 4774 C CA . ARG B 1 79 ? 8.008 23.734 1.907 1 88.06 79 ARG B CA 1
ATOM 4775 C C . ARG B 1 79 ? 7.445 24.516 0.719 1 88.06 79 ARG B C 1
ATOM 4777 O O . ARG B 1 79 ? 7.754 25.688 0.534 1 88.06 79 ARG B O 1
ATOM 4784 N N . LEU B 1 80 ? 6.68 23.828 -0.017 1 88.94 80 LEU B N 1
ATOM 4785 C CA . LEU B 1 80 ? 6.027 24.484 -1.149 1 88.94 80 LEU B CA 1
ATOM 4786 C C . LEU B 1 80 ? 5.176 25.656 -0.685 1 88.94 80 LEU B C 1
ATOM 4788 O O . LEU B 1 80 ? 5.273 26.75 -1.238 1 88.94 80 LEU B O 1
ATOM 4792 N N . TYR B 1 81 ? 4.422 25.391 0.293 1 90.69 81 TYR B N 1
ATOM 4793 C CA . TYR B 1 81 ? 3.516 26.422 0.794 1 90.69 81 TYR B CA 1
ATOM 4794 C C . TYR B 1 81 ? 4.281 27.516 1.521 1 90.69 81 TYR B C 1
ATOM 4796 O O . TYR B 1 81 ? 3.967 28.703 1.378 1 90.69 81 TYR B O 1
ATOM 4804 N N . ALA B 1 82 ? 5.25 27.094 2.252 1 89.19 82 ALA B N 1
ATOM 4805 C CA . ALA B 1 82 ? 6.09 28.078 2.936 1 89.19 82 ALA B CA 1
ATOM 4806 C C . ALA B 1 82 ? 6.754 29.016 1.936 1 89.19 82 ALA B C 1
ATOM 4808 O O . ALA B 1 82 ? 6.746 30.234 2.123 1 89.19 82 ALA B O 1
ATOM 4809 N N . ASP B 1 83 ? 7.289 28.516 0.917 1 88.75 83 ASP B N 1
ATOM 4810 C CA . ASP B 1 83 ? 7.953 29.297 -0.113 1 88.75 83 ASP B CA 1
ATOM 4811 C C . ASP B 1 83 ? 6.961 30.234 -0.81 1 88.75 83 ASP B C 1
ATOM 4813 O O . ASP B 1 83 ? 7.285 31.391 -1.104 1 88.75 83 ASP B O 1
ATOM 4817 N N . THR B 1 84 ? 5.828 29.672 -1.075 1 91.12 84 THR B N 1
ATOM 4818 C CA . THR B 1 84 ? 4.805 30.484 -1.736 1 91.12 84 THR B CA 1
ATOM 4819 C C . THR B 1 84 ? 4.406 31.672 -0.864 1 91.12 84 THR B C 1
ATOM 4821 O O . THR B 1 84 ? 4.27 32.781 -1.357 1 91.12 84 THR B O 1
ATOM 4824 N N . ILE B 1 85 ? 4.246 31.422 0.375 1 91.88 85 ILE B N 1
ATOM 4825 C CA . ILE B 1 85 ? 3.865 32.469 1.319 1 91.88 85 ILE B CA 1
ATOM 4826 C C . ILE B 1 85 ? 4.977 33.5 1.412 1 91.88 85 ILE B C 1
ATOM 4828 O O . ILE B 1 85 ? 4.711 34.719 1.394 1 91.88 85 ILE B O 1
ATOM 4832 N N . GLN B 1 86 ? 6.156 33.094 1.477 1 88.69 86 GLN B N 1
ATOM 4833 C CA . GLN B 1 86 ? 7.301 33.969 1.664 1 88.69 86 GLN B CA 1
ATOM 4834 C C . GLN B 1 86 ? 7.547 34.812 0.421 1 88.69 86 GLN B C 1
ATOM 4836 O O . GLN B 1 86 ? 7.977 35.969 0.524 1 88.69 86 GLN B O 1
ATOM 4841 N N . GLN B 1 87 ? 7.191 34.312 -0.699 1 88.38 87 GLN B N 1
ATOM 4842 C CA . GLN B 1 87 ? 7.566 35 -1.943 1 88.38 87 GLN B CA 1
ATOM 4843 C C . GLN B 1 87 ? 6.414 35.812 -2.496 1 88.38 87 GLN B C 1
ATOM 4845 O O . GLN B 1 87 ? 6.621 36.719 -3.326 1 88.38 87 GLN B O 1
ATOM 4850 N N . SER B 1 88 ? 5.258 35.562 -2.068 1 92.19 88 SER B N 1
ATOM 4851 C CA . SER B 1 88 ? 4.09 36.25 -2.607 1 92.19 88 SER B CA 1
ATOM 4852 C C . SER B 1 88 ? 3.924 37.625 -1.984 1 92.19 88 SER B C 1
ATOM 4854 O O . SER B 1 88 ? 3.887 37.781 -0.759 1 92.19 88 SER B O 1
ATOM 4856 N N . PRO B 1 89 ? 3.764 38.656 -2.83 1 93.94 89 PRO B N 1
ATOM 4857 C CA . PRO B 1 89 ? 3.566 40 -2.297 1 93.94 89 PRO B CA 1
ATOM 4858 C C . PRO B 1 89 ? 2.303 40.125 -1.447 1 93.94 89 PRO B C 1
ATOM 4860 O O . PRO B 1 89 ? 2.279 40.875 -0.471 1 93.94 89 PRO B O 1
ATOM 4863 N N . GLU B 1 90 ? 1.271 39.438 -1.85 1 94.88 90 GLU B N 1
ATOM 4864 C CA . GLU B 1 90 ? 0.02 39.469 -1.099 1 94.88 90 GLU B CA 1
ATOM 4865 C C . GLU B 1 90 ? 0.235 39.062 0.358 1 94.88 90 GLU B C 1
ATOM 4867 O O . GLU B 1 90 ? -0.238 39.75 1.271 1 94.88 90 GLU B O 1
ATOM 4872 N N . PHE B 1 91 ? 1.031 38.094 0.576 1 94.12 91 PHE B N 1
ATOM 4873 C CA . PHE B 1 91 ? 1.261 37.594 1.931 1 94.12 91 PHE B CA 1
ATOM 4874 C C . PHE B 1 91 ? 2.273 38.469 2.658 1 94.12 91 PHE B C 1
ATOM 4876 O O . PHE B 1 91 ? 2.189 38.656 3.875 1 94.12 91 PHE B O 1
ATOM 4883 N N . GLN B 1 92 ? 3.158 39 1.947 1 93.81 92 GLN B N 1
ATOM 4884 C CA . GLN B 1 92 ? 4.059 39.969 2.561 1 93.81 92 GLN B CA 1
ATOM 4885 C C . GLN B 1 92 ? 3.291 41.188 3.094 1 93.81 92 GLN B C 1
ATOM 4887 O O . GLN B 1 92 ? 3.625 41.719 4.152 1 93.81 92 GLN B O 1
ATOM 4892 N N . ILE B 1 93 ? 2.334 41.562 2.309 1 96.06 93 ILE B N 1
ATOM 4893 C CA . ILE B 1 93 ? 1.482 42.656 2.744 1 96.06 93 ILE B CA 1
ATOM 4894 C C . ILE B 1 93 ? 0.761 42.281 4.035 1 96.06 93 ILE B C 1
ATOM 4896 O O . ILE B 1 93 ? 0.709 43.062 4.98 1 96.06 93 ILE B O 1
ATOM 4900 N N . ILE B 1 94 ? 0.221 41.094 4.086 1 94.69 94 ILE B N 1
ATOM 4901 C CA . ILE B 1 94 ? -0.485 40.594 5.27 1 94.69 94 ILE B CA 1
ATOM 4902 C C . ILE B 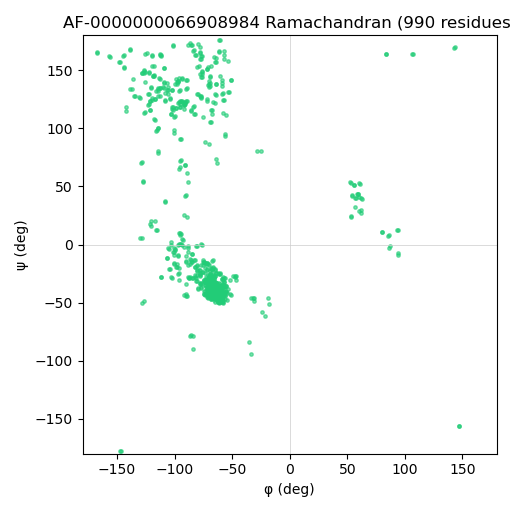1 94 ? 0.446 40.656 6.477 1 94.69 94 ILE B C 1
ATOM 4904 O O . ILE B 1 94 ? 0.036 41.031 7.57 1 94.69 94 ILE B O 1
ATOM 4908 N N . GLU B 1 95 ? 1.657 40.25 6.301 1 93.5 95 GLU B N 1
ATOM 4909 C CA . GLU B 1 95 ? 2.629 40.25 7.387 1 93.5 95 GLU B CA 1
ATOM 4910 C C . GLU B 1 95 ? 2.945 41.656 7.855 1 93.5 95 GLU B C 1
ATOM 4912 O O . GLU B 1 95 ? 3.025 41.906 9.062 1 93.5 95 GLU B O 1
ATOM 4917 N N . GLU B 1 96 ? 3.061 42.562 6.926 1 94.62 96 GLU B N 1
ATOM 4918 C CA . GLU B 1 96 ? 3.385 43.938 7.262 1 94.62 96 GLU B CA 1
ATOM 4919 C C . GLU B 1 96 ? 2.248 44.625 8.031 1 94.62 96 GLU B C 1
ATOM 4921 O O . GLU B 1 96 ? 2.482 45.5 8.859 1 94.62 96 GLU B O 1
ATOM 4926 N N . LEU B 1 97 ? 1.078 44.188 7.734 1 96.25 97 LEU B N 1
ATOM 4927 C CA . LEU B 1 97 ? -0.078 44.719 8.43 1 96.25 97 LEU B CA 1
ATOM 4928 C C . LEU B 1 97 ? -0.035 44.375 9.914 1 96.25 97 LEU B C 1
ATOM 4930 O O . LEU B 1 97 ? -0.641 45.094 10.742 1 96.25 97 LEU B O 1
ATOM 4934 N N . LEU B 1 98 ? 0.632 43.344 10.273 1 94.75 98 LEU B N 1
ATOM 4935 C CA . LEU B 1 98 ? 0.794 42.969 11.68 1 94.75 98 LEU B CA 1
ATOM 4936 C C . LEU B 1 98 ? 1.704 43.969 12.398 1 94.75 98 LEU B C 1
ATOM 4938 O O . LEU B 1 98 ? 1.433 44.344 13.531 1 94.75 98 LEU B O 1
ATOM 4942 N N . TYR B 1 99 ? 2.742 44.312 11.727 1 93.19 99 TYR B N 1
ATOM 4943 C CA . TYR B 1 99 ? 3.775 45.125 12.352 1 93.19 99 TYR B CA 1
ATOM 4944 C C . TYR B 1 99 ? 3.35 46.594 12.406 1 93.19 99 TYR B C 1
ATOM 4946 O O . TYR B 1 99 ? 3.824 47.344 13.258 1 93.19 99 TYR B O 1
ATOM 4954 N N . GLU B 1 100 ? 2.52 47 11.523 1 95.06 100 GLU B N 1
ATOM 4955 C CA . GLU B 1 100 ? 1.935 48.344 11.477 1 95.06 100 GLU B CA 1
ATOM 4956 C C . GLU B 1 100 ? 3.018 49.406 11.438 1 95.06 100 GLU B C 1
ATOM 4958 O O . GLU B 1 100 ? 2.951 50.406 12.18 1 95.06 100 GLU B O 1
ATOM 4963 N N . GLU B 1 101 ? 3.896 49.25 10.57 1 91.94 101 GLU B N 1
ATOM 4964 C CA . GLU B 1 101 ? 4.996 50.188 10.43 1 91.94 101 GLU B CA 1
ATOM 4965 C C . GLU B 1 101 ? 4.75 51.156 9.266 1 91.94 101 GLU B C 1
ATOM 4967 O O . GLU B 1 101 ? 5.469 52.156 9.102 1 91.94 101 GLU B O 1
ATOM 4972 N N . CYS B 1 102 ? 3.727 50.844 8.523 1 95.06 102 CYS B N 1
ATOM 4973 C CA . CYS B 1 102 ? 3.426 51.656 7.355 1 95.06 102 CYS B CA 1
ATOM 4974 C C . CYS B 1 102 ? 2.203 52.531 7.602 1 95.06 102 CYS B C 1
ATOM 4976 O O . CYS B 1 102 ? 1.129 52.031 7.934 1 95.06 102 CYS B O 1
ATOM 4978 N N . GLU B 1 103 ? 2.332 53.844 7.316 1 94.69 103 GLU B N 1
ATOM 4979 C CA . GLU B 1 103 ? 1.25 54.781 7.559 1 94.69 103 GLU B CA 1
ATOM 4980 C C . GLU B 1 103 ? 0.204 54.719 6.449 1 94.69 103 GLU B C 1
ATOM 4982 O O . GLU B 1 103 ? -0.969 55.031 6.68 1 94.69 103 GLU B O 1
ATOM 4987 N N . ASN B 1 104 ? 0.729 54.562 5.293 1 94.88 104 ASN B N 1
ATOM 4988 C CA . ASN B 1 104 ? -0.173 54.531 4.145 1 94.88 104 ASN B CA 1
ATOM 4989 C C . ASN B 1 104 ? 0.32 53.594 3.053 1 94.88 104 ASN B C 1
ATOM 4991 O O . ASN B 1 104 ? 1.306 52.875 3.24 1 94.88 104 ASN B O 1
ATOM 4995 N N . ILE B 1 105 ? -0.381 53.531 1.977 1 96 105 ILE B N 1
ATOM 4996 C CA . ILE B 1 105 ? -0.139 52.625 0.875 1 96 105 ILE B CA 1
ATOM 4997 C C . ILE B 1 105 ? 1.21 52.938 0.229 1 96 105 ILE B C 1
ATOM 4999 O O . ILE B 1 105 ? 1.916 52.031 -0.213 1 96 105 ILE B O 1
ATOM 5003 N N . ILE B 1 106 ? 1.514 54.188 0.221 1 95.44 106 ILE B N 1
ATOM 5004 C CA . ILE B 1 106 ? 2.76 54.594 -0.409 1 95.44 106 ILE B CA 1
ATOM 5005 C C . ILE B 1 106 ? 3.947 54.094 0.394 1 95.44 106 ILE B C 1
ATOM 5007 O O . ILE B 1 106 ? 4.922 53.594 -0.178 1 95.44 106 ILE B O 1
ATOM 5011 N N . ASP B 1 107 ? 3.832 54.188 1.634 1 96.44 107 ASP B N 1
ATOM 5012 C CA . ASP B 1 107 ? 4.883 53.656 2.508 1 96.44 107 ASP B CA 1
ATOM 5013 C C . ASP B 1 107 ? 5.047 52.156 2.338 1 96.44 107 ASP B C 1
ATOM 5015 O O . ASP B 1 107 ? 6.172 51.656 2.297 1 96.44 107 ASP B O 1
ATOM 5019 N N . LEU B 1 108 ? 3.93 51.531 2.281 1 97 108 LEU B N 1
ATOM 5020 C CA . LEU B 1 108 ? 3.93 50.094 2.129 1 97 108 LEU B CA 1
ATOM 5021 C C . LEU B 1 108 ? 4.547 49.688 0.795 1 97 108 LEU B C 1
ATOM 5023 O O . LEU B 1 108 ? 5.336 48.719 0.735 1 97 108 LEU B O 1
ATOM 5027 N N . SER B 1 109 ? 4.145 50.344 -0.237 1 97.06 109 SER B N 1
ATOM 5028 C CA . SER B 1 109 ? 4.672 50.031 -1.565 1 97.06 109 SER B CA 1
ATOM 5029 C C . SER B 1 109 ? 6.184 50.219 -1.614 1 97.06 109 SER B C 1
ATOM 5031 O O . SER B 1 109 ? 6.895 49.406 -2.229 1 97.06 109 SER B O 1
ATOM 5033 N N . LYS B 1 110 ? 6.691 51.25 -0.985 1 95.75 110 LYS B N 1
ATOM 5034 C CA . LYS B 1 110 ? 8.125 51.5 -0.938 1 95.75 110 LYS B CA 1
ATOM 5035 C C . LYS B 1 110 ? 8.852 50.406 -0.155 1 95.75 110 LYS B C 1
ATOM 5037 O O . LYS B 1 110 ? 9.906 49.938 -0.574 1 95.75 110 LYS B O 1
ATOM 5042 N N . LYS B 1 111 ? 8.305 50.062 0.861 1 94.81 111 LYS B N 1
ATOM 5043 C CA . LYS B 1 111 ? 8.922 49.062 1.734 1 94.81 111 LYS B CA 1
ATOM 5044 C C . LYS B 1 111 ? 9.039 47.719 1.031 1 94.81 111 LYS B C 1
ATOM 5046 O O . LYS B 1 111 ? 10.031 47 1.213 1 94.81 111 LYS B O 1
ATOM 5051 N N . LEU B 1 112 ? 8.016 47.375 0.32 1 95.38 112 LEU B N 1
ATOM 5052 C CA . LEU B 1 112 ? 7.969 46.062 -0.316 1 95.38 112 LEU B CA 1
ATOM 5053 C C . LEU B 1 112 ? 8.469 46.125 -1.754 1 95.38 112 LEU B C 1
ATOM 5055 O O . LEU B 1 112 ? 8.438 45.125 -2.48 1 95.38 112 LEU B O 1
ATOM 5059 N N . PHE B 1 113 ? 8.891 47.375 -2.219 1 95.12 113 PHE B N 1
ATOM 5060 C CA . PHE B 1 113 ? 9.414 47.594 -3.561 1 95.12 113 PHE B CA 1
ATOM 5061 C C . PHE B 1 113 ? 8.383 47.219 -4.617 1 95.12 113 PHE B C 1
ATOM 5063 O O . PHE B 1 113 ? 8.695 46.5 -5.562 1 95.12 113 PHE B O 1
ATOM 5070 N N . LEU B 1 114 ? 7.156 47.594 -4.324 1 95.38 114 LEU B N 1
ATOM 5071 C CA . LEU B 1 114 ? 6.047 47.406 -5.254 1 95.38 114 LEU B CA 1
ATOM 5072 C C . LEU B 1 114 ? 5.547 48.75 -5.777 1 95.38 114 LEU B C 1
ATOM 5074 O O . LEU B 1 114 ? 5.844 49.812 -5.203 1 95.38 114 LEU B O 1
ATOM 5078 N N . SER B 1 115 ? 4.801 48.688 -6.887 1 95.69 115 SER B N 1
ATOM 5079 C CA . SER B 1 115 ? 4.121 49.906 -7.344 1 95.69 115 SER B CA 1
ATOM 5080 C C . SER B 1 115 ? 2.891 50.219 -6.492 1 95.69 115 SER B C 1
ATOM 5082 O O . SER B 1 115 ? 2.23 49.281 -6.004 1 95.69 115 SER B O 1
ATOM 5084 N N . PRO B 1 116 ? 2.572 51.469 -6.355 1 95.56 116 PRO B N 1
ATOM 5085 C CA . PRO B 1 116 ? 1.383 51.812 -5.574 1 95.56 116 PRO B CA 1
ATOM 5086 C C . PRO B 1 116 ? 0.104 51.219 -6.137 1 95.56 116 PRO B C 1
ATOM 5088 O O . PRO B 1 116 ? -0.769 50.781 -5.375 1 95.56 116 PRO B O 1
ATOM 5091 N N . SER B 1 117 ? 0.024 51.156 -7.422 1 95.12 117 SER B N 1
ATOM 5092 C CA . SER B 1 117 ? -1.163 50.594 -8.055 1 95.12 117 SER B CA 1
ATOM 5093 C C . SER B 1 117 ? -1.306 49.094 -7.738 1 95.12 117 SER B C 1
ATOM 5095 O O . SER B 1 117 ? -2.4 48.625 -7.422 1 95.12 117 SER B O 1
ATOM 5097 N N . LYS B 1 118 ? -0.245 48.406 -7.812 1 94.38 118 LYS B N 1
ATOM 5098 C CA . LYS B 1 118 ? -0.25 46.969 -7.488 1 94.38 118 LYS B CA 1
ATOM 5099 C C . LYS B 1 118 ? -0.554 46.75 -6.012 1 94.38 118 LYS B C 1
ATOM 5101 O O . LYS B 1 118 ? -1.3 45.812 -5.66 1 94.38 118 LYS B O 1
ATOM 5106 N N . THR B 1 119 ? 0.018 47.562 -5.227 1 96.69 119 THR B N 1
ATOM 5107 C CA . THR B 1 119 ? -0.205 47.469 -3.787 1 96.69 119 THR B CA 1
ATOM 5108 C C . THR B 1 119 ? -1.676 47.719 -3.451 1 96.69 119 THR B C 1
ATOM 5110 O O . THR B 1 119 ? -2.248 47 -2.627 1 96.69 119 THR B O 1
ATOM 5113 N N . GLN B 1 120 ? -2.234 48.656 -4.105 1 96.25 120 GLN B N 1
ATOM 5114 C CA . GLN B 1 120 ? -3.645 48.969 -3.887 1 96.25 120 GLN B CA 1
ATOM 5115 C C . GLN B 1 120 ? -4.531 47.812 -4.324 1 96.25 120 GLN B C 1
ATOM 5117 O O . GLN B 1 120 ? -5.484 47.438 -3.629 1 96.25 120 GLN B O 1
ATOM 5122 N N . ARG B 1 121 ? -4.242 47.25 -5.398 1 95.12 121 ARG B N 1
ATOM 5123 C CA . ARG B 1 121 ? -5.008 46.125 -5.902 1 95.12 121 ARG B CA 1
ATOM 5124 C C . ARG B 1 121 ? -4.922 44.938 -4.945 1 95.12 121 ARG B C 1
ATOM 5126 O O . ARG B 1 121 ? -5.93 44.281 -4.676 1 95.12 121 ARG B O 1
ATOM 5133 N N . ASN B 1 122 ? -3.729 44.656 -4.484 1 95.5 122 ASN B N 1
ATOM 5134 C CA . ASN B 1 122 ? -3.529 43.562 -3.547 1 95.5 122 ASN B CA 1
ATOM 5135 C C . ASN B 1 122 ? -4.266 43.812 -2.232 1 95.5 122 ASN B C 1
ATOM 5137 O O . ASN B 1 122 ? -4.848 42.875 -1.661 1 95.5 122 ASN B O 1
ATOM 5141 N N . LEU B 1 123 ? -4.211 45 -1.765 1 96.31 123 LEU B N 1
ATOM 5142 C CA . LEU B 1 123 ? -4.898 45.344 -0.529 1 96.31 123 LEU B CA 1
ATOM 5143 C C . LEU B 1 123 ? -6.406 45.156 -0.673 1 96.31 123 LEU B C 1
ATOM 5145 O O . LEU B 1 123 ? -7.066 44.688 0.255 1 96.31 123 LEU B O 1
ATOM 5149 N N . LYS B 1 124 ? -6.914 45.5 -1.798 1 94.44 124 LYS B N 1
ATOM 5150 C CA . LYS B 1 124 ? -8.344 45.344 -2.045 1 94.44 124 LYS B CA 1
ATOM 5151 C C . LYS B 1 124 ? -8.719 43.875 -2.049 1 94.44 124 LYS B C 1
ATOM 5153 O O . LYS B 1 124 ? -9.781 43.5 -1.541 1 94.44 124 LYS B O 1
ATOM 5158 N N . LYS B 1 125 ? -7.918 43.094 -2.605 1 92.94 125 LYS B N 1
ATOM 5159 C CA . LYS B 1 125 ? -8.148 41.656 -2.615 1 92.94 125 LYS B CA 1
ATOM 5160 C C . LYS B 1 125 ? -8.141 41.094 -1.198 1 92.94 125 LYS B C 1
ATOM 5162 O O . LYS B 1 125 ? -8.992 40.25 -0.847 1 92.94 125 LYS B O 1
ATOM 5167 N N . ILE B 1 126 ? -7.148 41.531 -0.443 1 94 126 ILE B N 1
ATOM 5168 C CA . ILE B 1 126 ? -7.012 41.062 0.938 1 94 126 ILE B CA 1
ATOM 5169 C C . ILE B 1 126 ? -8.234 41.5 1.746 1 94 126 ILE B C 1
ATOM 5171 O O . ILE B 1 126 ? -8.773 40.719 2.529 1 94 126 ILE B O 1
ATOM 5175 N N . GLU B 1 127 ? -8.609 42.719 1.481 1 93.94 127 GLU B N 1
ATOM 5176 C CA . GLU B 1 127 ? -9.773 43.281 2.174 1 93.94 127 GLU B CA 1
ATOM 5177 C C . GLU B 1 127 ? -11.031 42.438 1.884 1 93.94 127 GLU B C 1
ATOM 5179 O O . GLU B 1 127 ? -11.836 42.188 2.781 1 93.94 127 GLU B O 1
ATOM 5184 N N . SER B 1 128 ? -11.18 42.062 0.703 1 90.62 128 SER B N 1
ATOM 5185 C CA . SER B 1 128 ? -12.344 41.281 0.296 1 90.62 128 SER B CA 1
ATOM 5186 C C . SER B 1 128 ? -12.406 39.938 1.033 1 90.62 128 SER B C 1
ATOM 5188 O O . SER B 1 128 ? -13.492 39.469 1.406 1 90.62 128 SER B O 1
ATOM 5190 N N . VAL B 1 129 ? -11.312 39.344 1.273 1 88.19 129 VAL B N 1
ATOM 5191 C CA . VAL B 1 129 ? -11.25 38.062 1.952 1 88.19 129 VAL B CA 1
ATOM 5192 C C . VAL B 1 129 ? -11.469 38.25 3.451 1 88.19 129 VAL B C 1
ATOM 5194 O O . VAL B 1 129 ? -12.141 37.438 4.098 1 88.19 129 VAL B O 1
ATOM 5197 N N . LEU B 1 130 ? -10.93 39.344 3.982 1 88.25 130 LEU B N 1
ATOM 5198 C CA . LEU B 1 130 ? -11 39.625 5.414 1 88.25 130 LEU B CA 1
ATOM 5199 C C . LEU B 1 130 ? -12.422 40 5.82 1 88.25 130 LEU B C 1
ATOM 5201 O O . LEU B 1 130 ? -12.844 39.719 6.945 1 88.25 130 LEU B O 1
ATOM 5205 N N . LEU B 1 131 ? -13.086 40.594 4.984 1 81.94 131 LEU B N 1
ATOM 5206 C CA . LEU B 1 131 ? -14.43 41.062 5.285 1 81.94 131 LEU B CA 1
ATOM 5207 C C . LEU B 1 131 ? -15.336 39.906 5.707 1 81.94 131 LEU B C 1
ATOM 5209 O O . LEU B 1 131 ? -16.219 40.094 6.555 1 81.94 131 LEU B O 1
ATOM 5213 N N . LYS B 1 132 ? -15.055 38.844 5.258 1 75.56 132 LYS B N 1
ATOM 5214 C CA . LYS B 1 132 ? -15.852 37.656 5.586 1 75.56 132 LYS B CA 1
ATOM 5215 C C . LYS B 1 132 ? -15.617 37.219 7.031 1 75.56 132 LYS B C 1
ATOM 5217 O O . LYS B 1 132 ? -16.453 36.531 7.617 1 75.56 132 LYS B O 1
ATOM 5222 N N . THR B 1 133 ? -14.539 37.719 7.648 1 74.88 133 THR B N 1
ATOM 5223 C CA . THR B 1 133 ? -14.172 37.281 8.992 1 74.88 133 THR B CA 1
ATOM 5224 C C . THR B 1 133 ? -14.5 38.375 10.016 1 74.88 133 THR B C 1
ATOM 5226 O O . THR B 1 133 ? -14.234 38.219 11.211 1 74.88 133 THR B O 1
ATOM 5229 N N . GLY B 1 134 ? -14.961 39.469 9.562 1 77.5 134 GLY B N 1
ATOM 5230 C CA . GLY B 1 134 ? -15.234 40.562 10.453 1 77.5 134 GLY B CA 1
ATOM 5231 C C . GLY B 1 134 ? -14.016 41.438 10.742 1 77.5 134 GLY B C 1
ATOM 5232 O O . GLY B 1 134 ? -14.031 42.25 11.641 1 77.5 134 GLY B O 1
ATOM 5233 N N . ILE B 1 135 ? -12.977 41.156 10.039 1 88.56 135 ILE B N 1
ATOM 5234 C CA . ILE B 1 135 ? -11.758 41.969 10.156 1 88.56 135 ILE B CA 1
ATOM 5235 C C . ILE B 1 135 ? -11.805 43.125 9.156 1 88.56 135 ILE B C 1
ATOM 5237 O O . ILE B 1 135 ? -12.211 42.938 8.008 1 88.56 135 ILE B O 1
ATOM 5241 N N . THR B 1 136 ? -11.469 44.25 9.633 1 92.5 136 THR B N 1
ATOM 5242 C CA . THR B 1 136 ? -11.477 45.406 8.758 1 92.5 136 THR B CA 1
ATOM 5243 C C . THR B 1 136 ? -10.055 45.906 8.539 1 92.5 136 THR B C 1
ATOM 5245 O O . THR B 1 136 ? -9.234 45.906 9.461 1 92.5 136 THR B O 1
ATOM 5248 N N . LEU B 1 137 ? -9.859 46.312 7.359 1 94.94 137 LEU B N 1
ATOM 5249 C CA . LEU B 1 137 ? -8.586 46.938 6.992 1 94.94 137 LEU B CA 1
ATOM 5250 C C . LEU B 1 137 ? -8.672 48.438 7.047 1 94.94 137 LEU B C 1
ATOM 5252 O O . LEU B 1 137 ? -9.523 49.062 6.398 1 94.94 137 LEU B O 1
ATOM 5256 N N . GLN B 1 138 ? -7.785 49.031 7.875 1 94.88 138 GLN B N 1
ATOM 5257 C CA . GLN B 1 138 ? -7.668 50.5 7.949 1 94.88 138 GLN B CA 1
ATOM 5258 C C . GLN B 1 138 ? -6.508 51 7.098 1 94.88 138 GLN B C 1
ATOM 5260 O O . GLN B 1 138 ? -5.414 50.438 7.129 1 94.88 138 GLN B O 1
ATOM 5265 N N . TYR B 1 139 ? -6.762 52 6.504 1 93.5 139 TYR B N 1
ATOM 5266 C CA . TYR B 1 139 ? -5.773 52.469 5.531 1 93.5 139 TYR B CA 1
ATOM 5267 C C . TYR B 1 139 ? -4.863 53.531 6.129 1 93.5 139 TYR B C 1
ATOM 5269 O O . TYR B 1 139 ? -3.797 53.812 5.582 1 93.5 139 TYR B O 1
ATOM 5277 N N . ARG B 1 140 ? -5.363 54.156 7.23 1 91.75 140 ARG B N 1
ATOM 5278 C CA . ARG B 1 140 ? -4.508 55.156 7.887 1 91.75 140 ARG B CA 1
ATOM 5279 C C . ARG B 1 140 ? -4.66 55.094 9.398 1 91.75 140 ARG B C 1
ATOM 5281 O O . ARG B 1 140 ? -5.668 55.531 9.953 1 91.75 140 ARG B O 1
ATOM 5288 N N . PRO B 1 141 ? -3.555 54.719 10.016 1 91.94 141 PRO B N 1
ATOM 5289 C CA . PRO B 1 141 ? -2.422 53.938 9.531 1 91.94 141 PRO B CA 1
ATOM 5290 C C . PRO B 1 141 ? -2.842 52.562 8.992 1 91.94 141 PRO B C 1
ATOM 5292 O O . PRO B 1 141 ? -3.939 52.094 9.297 1 91.94 141 PRO B O 1
ATOM 5295 N N . LEU B 1 142 ? -2.061 51.969 8.203 1 94.75 142 LEU B N 1
ATOM 5296 C CA . LEU B 1 142 ? -2.385 50.656 7.641 1 94.75 142 LEU B CA 1
ATOM 5297 C C . LEU B 1 142 ? -2.367 49.594 8.727 1 94.75 142 LEU B C 1
ATOM 5299 O O . LEU B 1 142 ? -1.31 49.281 9.273 1 94.75 142 LEU B O 1
ATOM 5303 N N . ARG B 1 143 ? -3.484 49 9 1 95.19 143 ARG B N 1
ATOM 5304 C CA . ARG B 1 143 ? -3.564 48.031 10.086 1 95.19 143 ARG B CA 1
ATOM 5305 C C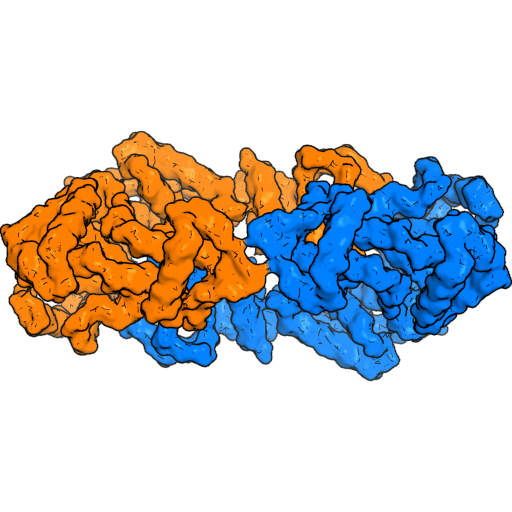 . ARG B 1 143 ? -4.867 47.25 10.023 1 95.19 143 ARG B C 1
ATOM 5307 O O . ARG B 1 143 ? -5.773 47.594 9.258 1 95.19 143 ARG B O 1
ATOM 5314 N N . LEU B 1 144 ? -4.918 46.188 10.734 1 95.19 144 LEU B N 1
ATOM 5315 C CA . LEU B 1 144 ? -6.117 45.375 10.828 1 95.19 144 LEU B CA 1
ATOM 5316 C C . LEU B 1 144 ? -6.859 45.625 12.141 1 95.19 144 LEU B C 1
ATOM 5318 O O . LEU B 1 144 ? -6.234 45.75 13.195 1 95.19 144 LEU B O 1
ATOM 5322 N N . GLU B 1 145 ? -8.125 45.812 12.055 1 94.12 145 GLU B N 1
ATOM 5323 C CA . GLU B 1 145 ? -8.977 46 13.227 1 94.12 145 GLU B CA 1
ATOM 5324 C C . GLU B 1 145 ? -10.141 45 13.219 1 94.12 145 GLU B C 1
ATOM 5326 O O . GLU B 1 145 ? -10.586 44.562 12.156 1 94.12 145 GLU B O 1
ATOM 5331 N N . GLY B 1 146 ? -10.547 44.625 14.352 1 90.12 146 GLY B N 1
ATOM 5332 C CA . GLY B 1 146 ? -11.625 43.656 14.523 1 90.12 146 GLY B CA 1
ATOM 5333 C C . GLY B 1 146 ? -11.453 42.781 15.75 1 90.12 146 GLY B C 1
ATOM 5334 O O . GLY B 1 146 ? -10.844 43.188 16.734 1 90.12 146 GLY B O 1
ATOM 5335 N N . ASN B 1 147 ? -12.07 41.625 15.695 1 87.88 147 ASN B N 1
ATOM 5336 C CA . ASN B 1 147 ? -11.945 40.719 16.828 1 87.88 147 ASN B CA 1
ATOM 5337 C C . ASN B 1 147 ? -10.516 40.219 16.984 1 87.88 147 ASN B C 1
ATOM 5339 O O . ASN B 1 147 ? -9.977 39.562 16.109 1 87.88 147 ASN B O 1
ATOM 5343 N N . GLU B 1 148 ? -9.938 40.438 18.125 1 92 148 GLU B N 1
ATOM 5344 C CA . GLU B 1 148 ? -8.523 40.156 18.344 1 92 148 GLU B CA 1
ATOM 5345 C C . GLU B 1 148 ? -8.258 38.656 18.344 1 92 148 GLU B C 1
ATOM 5347 O O . GLU B 1 148 ? -7.188 38.219 17.906 1 92 148 GLU B O 1
ATOM 5352 N N . SER B 1 149 ? -9.211 37.875 18.828 1 88.81 149 SER B N 1
ATOM 5353 C CA . SER B 1 149 ? -9.031 36.438 18.797 1 88.81 149 SER B CA 1
ATOM 5354 C C . SER B 1 149 ? -8.875 35.906 17.375 1 88.81 149 SER B C 1
ATOM 5356 O O . SER B 1 149 ? -8 35.062 17.109 1 88.81 149 SER B O 1
ATOM 5358 N N . VAL B 1 150 ? -9.656 36.438 16.5 1 88.38 150 VAL B N 1
ATOM 5359 C CA . VAL B 1 150 ? -9.664 36 15.109 1 88.38 150 VAL B CA 1
ATOM 5360 C C . VAL B 1 150 ? -8.406 36.5 14.406 1 88.38 150 VAL B C 1
ATOM 5362 O O . VAL B 1 150 ? -7.773 35.75 13.648 1 88.38 150 VAL B O 1
ATOM 5365 N N . ILE B 1 151 ? -8.055 37.719 14.641 1 92.88 151 ILE B N 1
ATOM 5366 C CA . ILE B 1 151 ? -6.871 38.312 14.008 1 92.88 151 ILE B CA 1
ATOM 5367 C C . ILE B 1 151 ? -5.625 37.531 14.438 1 92.88 151 ILE B C 1
ATOM 5369 O O . ILE B 1 151 ? -4.805 37.156 13.602 1 92.88 151 ILE B O 1
ATOM 5373 N N . ARG B 1 152 ? -5.523 37.281 15.719 1 94.12 152 ARG B N 1
ATOM 5374 C CA . ARG B 1 152 ? -4.355 36.594 16.25 1 94.12 152 ARG B CA 1
ATOM 5375 C C . ARG B 1 152 ? -4.301 35.156 15.758 1 94.12 152 ARG B C 1
ATOM 5377 O O . ARG B 1 152 ? -3.225 34.625 15.469 1 94.12 152 ARG B O 1
ATOM 5384 N N . HIS B 1 153 ? -5.426 34.594 15.68 1 91.75 153 HIS B N 1
ATOM 5385 C CA . HIS B 1 153 ? -5.473 33.219 15.172 1 91.75 153 HIS B CA 1
ATOM 5386 C C . HIS B 1 153 ? -5.09 33.156 13.695 1 91.75 153 HIS B C 1
ATOM 5388 O O . HIS B 1 153 ? -4.418 32.219 13.258 1 91.75 153 HIS B O 1
ATOM 5394 N N . MET B 1 154 ? -5.559 34.062 12.969 1 91.94 154 MET B N 1
ATOM 5395 C CA . MET B 1 154 ? -5.195 34.156 11.555 1 91.94 154 MET B CA 1
ATOM 5396 C C . MET B 1 154 ? -3.682 34.219 11.383 1 91.94 154 MET B C 1
ATOM 5398 O O . MET B 1 154 ? -3.113 33.5 10.562 1 91.94 154 MET B O 1
ATOM 5402 N N . TYR B 1 155 ? -3.072 35.062 12.141 1 92.94 155 TYR B N 1
ATOM 5403 C CA . TYR B 1 155 ? -1.625 35.219 12.047 1 92.94 155 TYR B CA 1
ATOM 5404 C C . TYR B 1 155 ? -0.917 33.938 12.531 1 92.94 155 TYR B C 1
ATOM 5406 O O . TYR B 1 155 ? 0.143 33.594 12.008 1 92.94 155 TYR B O 1
ATOM 5414 N N . TYR B 1 156 ? -1.532 33.281 13.516 1 91.5 156 TYR B N 1
ATOM 5415 C CA . TYR B 1 156 ? -0.974 32 13.938 1 91.5 156 TYR B CA 1
ATOM 5416 C C . TYR B 1 156 ? -0.951 31.016 12.773 1 91.5 156 TYR B C 1
ATOM 5418 O O . TYR B 1 156 ? 0.077 30.391 12.508 1 91.5 156 TYR B O 1
ATOM 5426 N N . ARG B 1 157 ? -2.023 30.906 12.117 1 89.19 157 ARG B N 1
ATOM 5427 C CA . ARG B 1 157 ? -2.117 30 10.977 1 89.19 157 ARG B CA 1
ATOM 5428 C C . ARG B 1 157 ? -1.138 30.406 9.883 1 89.19 157 ARG B C 1
ATOM 5430 O O . ARG B 1 157 ? -0.539 29.547 9.227 1 89.19 157 ARG B O 1
ATOM 5437 N N . TYR B 1 158 ? -1.028 31.656 9.742 1 91.62 158 TYR B N 1
ATOM 5438 C CA . TYR B 1 158 ? -0.108 32.219 8.75 1 91.62 158 TYR B CA 1
ATOM 5439 C C . TYR B 1 158 ? 1.332 31.828 9.078 1 91.62 158 TYR B C 1
ATOM 5441 O O . TYR B 1 158 ? 2.055 31.312 8.227 1 91.62 158 TYR B O 1
ATOM 5449 N N . PHE B 1 159 ? 1.712 32.031 10.281 1 89.56 159 PHE B N 1
ATOM 5450 C CA . PHE B 1 159 ? 3.105 31.828 10.664 1 89.56 159 PHE B CA 1
ATOM 5451 C C . PHE B 1 159 ? 3.441 30.344 10.727 1 89.56 159 PHE B C 1
ATOM 5453 O O . PHE B 1 159 ? 4.562 29.938 10.422 1 89.56 159 PHE B O 1
ATOM 5460 N N . ILE B 1 160 ? 2.502 29.562 11.086 1 85.38 160 ILE B N 1
ATOM 5461 C CA . ILE B 1 160 ? 2.734 28.125 11.141 1 85.38 160 ILE B CA 1
ATOM 5462 C C . ILE B 1 160 ? 3.031 27.594 9.734 1 85.38 160 ILE B C 1
ATOM 5464 O O . ILE B 1 160 ? 3.855 26.688 9.57 1 85.38 160 ILE B O 1
ATOM 5468 N N . GLU B 1 161 ? 2.371 28.062 8.781 1 88.31 161 GLU B N 1
ATOM 5469 C CA . GLU B 1 161 ? 2.584 27.625 7.406 1 88.31 161 GLU B CA 1
ATOM 5470 C C . GLU B 1 161 ? 3.832 28.25 6.805 1 88.31 161 GLU B C 1
ATOM 5472 O O . GLU B 1 161 ? 4.504 27.656 5.969 1 88.31 161 GLU B O 1
ATOM 5477 N N . LYS B 1 162 ? 4.059 29.406 7.199 1 88.12 162 LYS B N 1
ATOM 5478 C CA . LYS B 1 162 ? 5.223 30.109 6.676 1 88.12 162 LYS B CA 1
ATOM 5479 C C . LYS B 1 162 ? 6.52 29.453 7.145 1 88.12 162 LYS B C 1
ATOM 5481 O O . LYS B 1 162 ? 7.523 29.469 6.434 1 88.12 162 LYS B O 1
ATOM 5486 N N . SER B 1 163 ? 6.473 28.953 8.391 1 73.38 163 SER B N 1
ATOM 5487 C CA . SER B 1 163 ? 7.695 28.469 9.023 1 73.38 163 SER B CA 1
ATOM 5488 C C . SER B 1 163 ? 7.93 26.984 8.711 1 73.38 163 SER B C 1
ATOM 5490 O O . SER B 1 163 ? 7.121 26.141 9.078 1 73.38 163 SER B O 1
ATOM 5492 N N . ASP B 1 164 ? 8.094 26.547 7.559 1 58.78 164 ASP B N 1
ATOM 5493 C CA . ASP B 1 164 ? 8.414 25.125 7.453 1 58.78 164 ASP B CA 1
ATOM 5494 C C . ASP B 1 164 ? 9.594 24.75 8.352 1 58.78 164 ASP B C 1
ATOM 5496 O O . ASP B 1 164 ? 9.797 23.578 8.664 1 58.78 164 ASP B O 1
ATOM 5500 N N . ARG B 1 165 ? 10.594 25.797 8.594 1 52 165 ARG B N 1
ATOM 5501 C CA . ARG B 1 165 ? 11.836 25.531 9.32 1 52 165 ARG B CA 1
ATOM 5502 C C . ARG B 1 165 ? 11.797 26.141 10.719 1 52 165 ARG B C 1
ATOM 5504 O O . ARG B 1 165 ? 10.953 26.984 11.008 1 52 165 ARG B O 1
ATOM 5511 N N . LEU B 1 166 ? 12.25 25.5 11.695 1 46.81 166 LEU B N 1
ATOM 5512 C CA . LEU B 1 166 ? 12.422 25.953 13.07 1 46.81 166 LEU B CA 1
ATOM 5513 C C . LEU B 1 166 ? 12.773 27.438 13.109 1 46.81 166 LEU B C 1
ATOM 5515 O O . LEU B 1 166 ? 12.352 28.156 14.023 1 46.81 166 LEU B O 1
ATOM 5519 N N . ASP B 1 167 ? 13.586 27.984 12.414 1 47.47 167 ASP B N 1
ATOM 5520 C CA . ASP B 1 167 ? 14.227 29.266 12.625 1 47.47 167 ASP B CA 1
ATOM 5521 C C . ASP B 1 167 ? 13.258 30.422 12.328 1 47.47 167 ASP B C 1
ATOM 5523 O O . ASP B 1 167 ? 13.484 31.547 12.75 1 47.47 167 ASP B O 1
ATOM 5527 N N . SER B 1 168 ? 12.5 30.5 11.414 1 53.22 168 SER B N 1
ATOM 5528 C CA . SER B 1 168 ? 12.148 31.734 10.703 1 53.22 168 SER B CA 1
ATOM 5529 C C . SER B 1 168 ? 11.07 32.5 11.453 1 53.22 168 SER B C 1
ATOM 5531 O O . SER B 1 168 ? 10.625 33.562 10.984 1 53.22 168 SER B O 1
ATOM 5533 N N . LEU B 1 169 ? 10.414 31.969 12.383 1 58.81 169 LEU B N 1
ATOM 5534 C CA . LEU B 1 169 ? 9.227 32.719 12.773 1 58.81 169 LEU B CA 1
ATOM 5535 C C . LEU B 1 169 ? 9.602 34.094 13.336 1 58.81 169 LEU B C 1
ATOM 5537 O O . LEU B 1 169 ? 8.914 35.094 13.078 1 58.81 169 LEU B O 1
ATOM 5541 N N . TYR B 1 170 ? 10.82 34.062 14.031 1 65.31 170 TYR B N 1
ATOM 5542 C CA . TYR B 1 170 ? 11.117 35.25 14.82 1 65.31 170 TYR B CA 1
ATOM 5543 C C . TYR B 1 170 ? 12.008 36.219 14.047 1 65.31 170 TYR B C 1
ATOM 5545 O O . TYR B 1 170 ? 13.234 36.062 14.031 1 65.31 170 TYR B O 1
ATOM 5553 N N . ARG B 1 171 ? 11.492 36.719 13.023 1 60.78 171 ARG B N 1
ATOM 5554 C CA . ARG B 1 171 ? 12.219 37.594 12.102 1 60.78 171 ARG B CA 1
ATOM 5555 C C . ARG B 1 171 ? 13.422 38.219 12.789 1 60.78 171 ARG B C 1
ATOM 5557 O O . ARG B 1 171 ? 14.531 38.219 12.242 1 60.78 171 ARG B O 1
ATOM 5564 N N . ASP B 1 172 ? 13.242 39 13.844 1 66.62 172 ASP B N 1
ATOM 5565 C CA . ASP B 1 172 ? 14.289 39.875 14.359 1 66.62 172 ASP B CA 1
ATOM 5566 C C . ASP B 1 172 ? 14.688 39.469 15.781 1 66.62 172 ASP B C 1
ATOM 5568 O O . ASP B 1 172 ? 15.383 40.219 16.469 1 66.62 172 ASP B O 1
ATOM 5572 N N . LEU B 1 173 ? 14.367 38.25 16.094 1 81.25 173 LEU B N 1
ATOM 5573 C CA . LEU B 1 173 ? 14.672 37.906 17.484 1 81.25 173 LEU B CA 1
ATOM 5574 C C . LEU B 1 173 ? 15.992 37.156 17.578 1 81.25 173 LEU B C 1
ATOM 5576 O O . LEU B 1 173 ? 16.297 36.312 16.719 1 81.25 173 LEU B O 1
ATOM 5580 N N . LYS B 1 174 ? 16.734 37.531 18.562 1 85.5 174 LYS B N 1
ATOM 5581 C CA . LYS B 1 174 ? 17.969 36.812 18.875 1 85.5 174 LYS B CA 1
ATOM 5582 C C . LYS B 1 174 ? 17.672 35.531 19.656 1 85.5 174 LYS B C 1
ATOM 5584 O O . LYS B 1 174 ? 16.547 35.344 20.141 1 85.5 174 LYS B O 1
ATOM 5589 N N . GLU B 1 175 ? 18.641 34.781 19.844 1 81.38 175 GLU B N 1
ATOM 5590 C CA . GLU B 1 175 ? 18.469 33.469 20.469 1 81.38 175 GLU B CA 1
ATOM 5591 C C . GLU B 1 175 ? 18.016 33.594 21.922 1 81.38 175 GLU B C 1
ATOM 5593 O O . GLU B 1 175 ? 17.141 32.844 22.359 1 81.38 175 GLU B O 1
ATOM 5598 N N . PHE B 1 176 ? 18.688 34.469 22.578 1 82.81 176 PHE B N 1
ATOM 5599 C CA . PHE B 1 176 ? 18.359 34.594 24 1 82.81 176 PHE B CA 1
ATOM 5600 C C . PHE B 1 176 ? 16.953 35.156 24.172 1 82.81 176 PHE B C 1
ATOM 5602 O O . PHE B 1 176 ? 16.281 34.844 25.172 1 82.81 176 PHE B O 1
ATOM 5609 N N . GLN B 1 177 ? 16.422 35.906 23.266 1 87 177 GLN B N 1
ATOM 5610 C CA . GLN B 1 177 ? 15.055 36.438 23.312 1 87 177 GLN B CA 1
ATOM 5611 C C . GLN B 1 177 ? 14.031 35.344 23.016 1 87 177 GLN B C 1
ATOM 5613 O O . GLN B 1 177 ? 12.977 35.281 23.656 1 87 177 GLN B O 1
ATOM 5618 N N . ILE B 1 178 ? 14.398 34.531 22.078 1 86.38 178 ILE B N 1
ATOM 5619 C CA . ILE B 1 178 ? 13.547 33.375 21.766 1 86.38 178 ILE B CA 1
ATOM 5620 C C . ILE B 1 178 ? 13.477 32.438 22.984 1 86.38 178 ILE B C 1
ATOM 5622 O O . ILE B 1 178 ? 12.414 31.891 23.281 1 86.38 178 ILE B O 1
ATOM 5626 N N . LYS B 1 179 ? 14.523 32.312 23.609 1 86.5 179 LYS B N 1
ATOM 5627 C CA . LYS B 1 179 ? 14.586 31.484 24.812 1 86.5 179 LYS B CA 1
ATOM 5628 C C . LYS B 1 179 ? 13.664 32.031 25.891 1 86.5 179 LYS B C 1
ATOM 5630 O O . LYS B 1 179 ? 13.078 31.25 26.656 1 86.5 179 LYS B O 1
ATOM 5635 N N . ALA B 1 180 ? 13.602 33.281 25.984 1 91.12 180 ALA B N 1
ATOM 5636 C CA . ALA B 1 180 ? 12.719 33.906 26.969 1 91.12 180 ALA B CA 1
ATOM 5637 C C . ALA B 1 180 ? 11.266 33.531 26.734 1 91.12 180 ALA B C 1
ATOM 5639 O O . ALA B 1 180 ? 10.516 33.281 27.672 1 91.12 180 ALA B O 1
ATOM 5640 N N . ILE B 1 181 ? 10.891 33.531 25.5 1 89.81 181 ILE B N 1
ATOM 5641 C CA . ILE B 1 181 ? 9.531 33.125 25.156 1 89.81 181 ILE B CA 1
ATOM 5642 C C . ILE B 1 181 ? 9.32 31.656 25.422 1 89.81 181 ILE B C 1
ATOM 5644 O O . ILE B 1 181 ? 8.328 31.266 26.047 1 89.81 181 ILE B O 1
ATOM 5648 N N . THR B 1 182 ? 10.273 30.844 25.016 1 87.81 182 THR B N 1
ATOM 5649 C CA . THR B 1 182 ? 10.141 29.391 25.125 1 87.81 182 THR B CA 1
ATOM 5650 C C . THR B 1 182 ? 10.148 28.953 26.594 1 87.81 182 THR B C 1
ATOM 5652 O O . THR B 1 182 ? 9.391 28.062 26.984 1 87.81 182 THR B O 1
ATOM 5655 N N . GLU B 1 183 ? 10.977 29.578 27.344 1 90.5 183 GLU B N 1
ATOM 5656 C CA . GLU B 1 183 ? 11.039 29.25 28.766 1 90.5 183 GLU B CA 1
ATOM 5657 C C . GLU B 1 183 ? 9.75 29.641 29.484 1 90.5 183 GLU B C 1
ATOM 5659 O O . GLU B 1 183 ? 9.297 28.922 30.375 1 90.5 183 GLU B O 1
ATOM 5664 N N . LEU B 1 184 ? 9.258 30.719 29.125 1 94.31 184 LEU B N 1
ATOM 5665 C CA . LEU B 1 184 ? 7.988 31.141 29.719 1 94.31 184 LEU B CA 1
ATOM 5666 C C . LEU B 1 184 ? 6.879 30.141 29.391 1 94.31 184 LEU B C 1
ATOM 5668 O O . LEU B 1 184 ? 6.113 29.75 30.266 1 94.31 184 LEU B O 1
ATOM 5672 N N . VAL B 1 185 ? 6.805 29.797 28.172 1 92.25 185 VAL B N 1
ATOM 5673 C CA . VAL B 1 185 ? 5.789 28.844 27.719 1 92.25 185 VAL B CA 1
ATOM 5674 C C . VAL B 1 185 ? 5.957 27.516 28.453 1 92.25 185 VAL B C 1
ATOM 5676 O O . VAL B 1 185 ? 4.98 26.938 28.922 1 92.25 185 VAL B O 1
ATOM 5679 N N . ASN B 1 186 ? 7.152 27.062 28.531 1 89.44 186 ASN B N 1
ATOM 5680 C CA . ASN B 1 186 ? 7.422 25.781 29.203 1 89.44 186 ASN B CA 1
ATOM 5681 C C . ASN B 1 186 ? 6.98 25.812 30.656 1 89.44 186 ASN B C 1
ATOM 5683 O O . ASN B 1 186 ? 6.328 24.875 31.125 1 89.44 186 ASN B O 1
ATOM 5687 N N . GLN B 1 187 ? 7.363 26.828 31.297 1 93.38 187 GLN B N 1
ATOM 5688 C CA . GLN B 1 187 ? 7.012 26.938 32.719 1 93.38 187 GLN B CA 1
ATOM 5689 C C . GLN B 1 187 ? 5.504 27.094 32.875 1 93.38 187 GLN B C 1
ATOM 5691 O O . GLN B 1 187 ? 4.938 26.641 33.875 1 93.38 187 GLN B O 1
ATOM 5696 N N . PHE B 1 188 ? 4.938 27.844 32.031 1 94.12 188 PHE B N 1
ATOM 5697 C CA . PHE B 1 188 ? 3.494 28.031 32.094 1 94.12 188 PHE B CA 1
ATOM 5698 C C . PHE B 1 188 ? 2.764 26.703 31.953 1 94.12 188 PHE B C 1
ATOM 5700 O O . PHE B 1 188 ? 1.81 26.438 32.688 1 94.12 188 PHE B O 1
ATOM 5707 N N . ILE B 1 189 ? 3.176 25.875 31.062 1 91 189 ILE B N 1
ATOM 5708 C CA . ILE B 1 189 ? 2.582 24.562 30.844 1 91 189 ILE B CA 1
ATOM 5709 C C . ILE B 1 189 ? 2.795 23.688 32.062 1 91 189 ILE B C 1
ATOM 5711 O O . ILE B 1 189 ? 1.875 23 32.531 1 91 189 ILE B O 1
ATOM 5715 N N . GLN B 1 190 ? 3.938 23.766 32.594 1 89.88 190 GLN B N 1
ATOM 5716 C CA . GLN B 1 190 ? 4.293 22.922 33.719 1 89.88 190 GLN B CA 1
ATOM 5717 C C . GLN B 1 190 ? 3.488 23.312 34.969 1 89.88 190 GLN B C 1
ATOM 5719 O O . GLN B 1 190 ? 2.918 22.453 35.656 1 89.88 190 GLN B O 1
ATOM 5724 N N . VAL B 1 191 ? 3.453 24.578 35.219 1 91.75 191 VAL B N 1
ATOM 5725 C CA . VAL B 1 191 ? 2.828 25.078 36.469 1 91.75 191 VAL B CA 1
ATOM 5726 C C . VAL B 1 191 ? 1.324 24.812 36.406 1 91.75 191 VAL B C 1
ATOM 5728 O O . VAL B 1 191 ? 0.703 24.531 37.438 1 91.75 191 VAL B O 1
ATOM 5731 N N . ASN B 1 192 ? 0.747 24.891 35.25 1 91.62 192 ASN B N 1
ATOM 5732 C CA . ASN B 1 192 ? -0.699 24.75 35.094 1 91.62 192 ASN B CA 1
ATOM 5733 C C . ASN B 1 192 ? -1.079 23.344 34.625 1 91.62 192 ASN B C 1
ATOM 5735 O O . ASN B 1 192 ? -2.256 23.062 34.406 1 91.62 192 ASN B O 1
ATOM 5739 N N . LYS B 1 193 ? -0.109 22.453 34.344 1 87.38 193 LYS B N 1
ATOM 5740 C CA . LYS B 1 193 ? -0.315 21.062 33.938 1 87.38 193 LYS B CA 1
ATOM 5741 C C . LYS B 1 193 ? -1.14 21 32.656 1 87.38 193 LYS B C 1
ATOM 5743 O O . LYS B 1 193 ? -2.125 20.266 32.562 1 87.38 193 LYS B O 1
ATOM 5748 N N . LEU B 1 194 ? -0.763 21.859 31.781 1 86.94 194 LEU B N 1
ATOM 5749 C CA . LEU B 1 194 ? -1.43 21.859 30.484 1 86.94 194 LEU B CA 1
ATOM 5750 C C . LEU B 1 194 ? -0.925 20.719 29.609 1 86.94 194 LEU B C 1
ATOM 5752 O O . LEU B 1 194 ? 0.066 20.062 29.938 1 86.94 194 LEU B O 1
ATOM 5756 N N . GLU B 1 195 ? -1.731 20.453 28.609 1 76.69 195 GLU B N 1
ATOM 5757 C CA . GLU B 1 195 ? -1.276 19.469 27.641 1 76.69 195 GLU B CA 1
ATOM 5758 C C . GLU B 1 195 ? 0.111 19.812 27.109 1 76.69 195 GLU B C 1
ATOM 5760 O O . GLU B 1 195 ? 0.362 20.953 26.719 1 76.69 195 GLU B O 1
ATOM 5765 N N . ASP B 1 196 ? 0.916 18.75 27.156 1 75.62 196 ASP B N 1
ATOM 5766 C CA . ASP B 1 196 ? 2.312 18.984 26.797 1 75.62 196 ASP B CA 1
ATOM 5767 C C . ASP B 1 196 ? 2.691 18.234 25.516 1 75.62 196 ASP B C 1
ATOM 5769 O O . ASP B 1 196 ? 3.24 17.141 25.578 1 75.62 196 ASP B O 1
ATOM 5773 N N . ASN B 1 197 ? 2.35 18.781 24.422 1 72.19 197 ASN B N 1
ATOM 5774 C CA . ASN B 1 197 ? 2.797 18.25 23.125 1 72.19 197 ASN B CA 1
ATOM 5775 C C . ASN B 1 197 ? 3.486 19.328 22.297 1 72.19 197 ASN B C 1
ATOM 5777 O O . ASN B 1 197 ? 3.395 20.516 22.609 1 72.19 197 ASN B O 1
ATOM 5781 N N . TYR B 1 198 ? 4.145 18.953 21.359 1 72.06 198 TYR B N 1
ATOM 5782 C CA . TYR B 1 198 ? 4.969 19.859 20.547 1 72.06 198 TYR B CA 1
ATOM 5783 C C . TYR B 1 198 ? 4.125 20.953 19.906 1 72.06 198 TYR B C 1
ATOM 5785 O O . TYR B 1 198 ? 4.496 22.125 19.938 1 72.06 198 TYR B O 1
ATOM 5793 N N . ILE B 1 199 ? 3.025 20.641 19.391 1 75.12 199 ILE B N 1
ATOM 5794 C CA . ILE B 1 199 ? 2.199 21.594 18.672 1 75.12 199 ILE B CA 1
ATOM 5795 C C . ILE B 1 199 ? 1.594 22.609 19.641 1 75.12 199 ILE B C 1
ATOM 5797 O O . ILE B 1 199 ? 1.421 23.781 19.297 1 75.12 199 ILE B O 1
ATOM 5801 N N . SER B 1 200 ? 1.304 22.172 20.812 1 79.62 200 SER B N 1
ATOM 5802 C CA . SER B 1 200 ? 0.739 23.078 21.812 1 79.62 200 SER B CA 1
ATOM 5803 C C . SER B 1 200 ? 1.766 24.109 22.266 1 79.62 200 SER B C 1
ATOM 5805 O O . SER B 1 200 ? 1.43 25.266 22.469 1 79.62 200 SER B O 1
ATOM 5807 N N . ARG B 1 201 ? 2.945 23.641 22.359 1 81.44 201 ARG B N 1
ATOM 5808 C CA . ARG B 1 201 ? 4.02 24.562 22.734 1 81.44 201 ARG B CA 1
ATOM 5809 C C . ARG B 1 201 ? 4.262 25.594 21.641 1 81.44 201 ARG B C 1
ATOM 5811 O O . ARG B 1 201 ? 4.41 26.781 21.922 1 81.44 201 ARG B O 1
ATOM 5818 N N . LYS B 1 202 ? 4.301 25.047 20.5 1 81.12 202 LYS B N 1
ATOM 5819 C CA . LYS B 1 202 ? 4.512 25.938 19.359 1 81.12 202 LYS B CA 1
ATOM 5820 C C . LYS B 1 202 ? 3.379 26.938 19.234 1 81.12 202 LYS B C 1
ATOM 5822 O O . LYS B 1 202 ? 3.617 28.125 18.938 1 81.12 202 LYS B O 1
ATOM 5827 N N . ARG B 1 203 ? 2.268 26.5 19.469 1 86.62 203 ARG B N 1
ATOM 5828 C CA . ARG B 1 203 ? 1.101 27.375 19.375 1 86.62 203 ARG B CA 1
ATOM 5829 C C . ARG B 1 203 ? 1.162 28.484 20.422 1 86.62 203 ARG B C 1
ATOM 5831 O O . ARG B 1 203 ? 0.903 29.656 20.109 1 86.62 203 ARG B O 1
ATOM 5838 N N . LEU B 1 204 ? 1.503 28.141 21.594 1 90.25 204 LEU B N 1
ATOM 5839 C CA . LEU B 1 204 ? 1.595 29.141 22.672 1 90.25 204 LEU B CA 1
ATOM 5840 C C . LEU B 1 204 ? 2.709 30.141 22.375 1 90.25 204 LEU B C 1
ATOM 5842 O O . LEU B 1 204 ? 2.535 31.344 22.578 1 90.25 204 LEU B O 1
ATOM 5846 N N . GLY B 1 205 ? 3.781 29.594 21.938 1 88.5 205 GLY B N 1
ATOM 5847 C CA . GLY B 1 205 ? 4.898 30.469 21.609 1 88.5 205 GLY B CA 1
ATOM 5848 C C . GLY B 1 205 ? 4.578 31.469 20.5 1 88.5 205 GLY B C 1
ATOM 5849 O O . GLY B 1 205 ? 4.887 32.656 20.625 1 88.5 205 GLY B O 1
ATOM 5850 N N . TYR B 1 206 ? 3.994 31 19.453 1 89.38 206 TYR B N 1
ATOM 5851 C CA . TYR B 1 206 ? 3.639 31.844 18.328 1 89.38 206 TYR B CA 1
ATOM 5852 C C . TYR B 1 206 ? 2.576 32.875 18.719 1 89.38 206 TYR B C 1
ATOM 5854 O O . TYR B 1 206 ? 2.645 34.031 18.328 1 89.38 206 TYR B O 1
ATOM 5862 N N . ASN B 1 207 ? 1.667 32.406 19.453 1 93.06 207 ASN B N 1
ATOM 5863 C CA . ASN B 1 207 ? 0.616 33.344 19.891 1 93.06 207 ASN B CA 1
ATOM 5864 C C . ASN B 1 207 ? 1.166 34.438 20.781 1 93.06 207 ASN B C 1
ATOM 5866 O O . ASN B 1 207 ? 0.677 35.562 20.766 1 93.06 207 ASN B O 1
ATOM 5870 N N . MET B 1 208 ? 2.127 34.094 21.594 1 93.81 208 MET B N 1
ATOM 5871 C CA . MET B 1 208 ? 2.771 35.094 22.422 1 93.81 208 MET B CA 1
ATOM 5872 C C . MET B 1 208 ? 3.473 36.156 21.562 1 93.81 208 MET B C 1
ATOM 5874 O O . MET B 1 208 ? 3.367 37.344 21.844 1 93.81 208 MET B O 1
ATOM 5878 N N . TYR B 1 209 ? 4.141 35.656 20.641 1 92.06 209 TYR B N 1
ATOM 5879 C CA . TYR B 1 209 ? 4.852 36.531 19.734 1 92.06 209 TYR B CA 1
ATOM 5880 C C . TYR B 1 209 ? 3.879 37.469 19.016 1 92.06 209 TYR B C 1
ATOM 5882 O O . TYR B 1 209 ? 4.102 38.688 18.953 1 92.06 209 TYR B O 1
ATOM 5890 N N . ILE B 1 210 ? 2.854 36.969 18.5 1 95 210 ILE B N 1
ATOM 5891 C CA . ILE B 1 210 ? 1.841 37.719 17.781 1 95 210 ILE B CA 1
ATOM 5892 C C . ILE B 1 210 ? 1.196 38.75 18.719 1 95 210 ILE B C 1
ATOM 5894 O O . ILE B 1 210 ? 1.005 39.906 18.359 1 95 210 ILE B O 1
ATOM 5898 N N . SER B 1 211 ? 0.925 38.281 19.891 1 96.88 211 SER B N 1
ATOM 5899 C CA . SER B 1 211 ? 0.286 39.156 20.891 1 96.88 211 SER B CA 1
ATOM 5900 C C . SER B 1 211 ? 1.188 40.344 21.266 1 96.88 211 SER B C 1
ATOM 5902 O O . SER B 1 211 ? 0.708 41.438 21.484 1 96.88 211 SER B O 1
ATOM 5904 N N . LEU B 1 212 ? 2.475 40.094 21.344 1 95.38 212 LEU B N 1
ATOM 5905 C CA . LEU B 1 212 ? 3.414 41.156 21.672 1 95.38 212 LEU B CA 1
ATOM 5906 C C . LEU B 1 212 ? 3.369 42.25 20.609 1 95.38 212 LEU B C 1
ATOM 5908 O O . LEU B 1 212 ? 3.41 43.438 20.953 1 95.38 212 LEU B O 1
ATOM 5912 N N . TRP B 1 213 ? 3.24 41.875 19.406 1 94.62 213 TRP B N 1
ATOM 5913 C CA . TRP B 1 213 ? 3.143 42.875 18.328 1 94.62 213 TRP B CA 1
ATOM 5914 C C . TRP B 1 213 ? 1.825 43.625 18.422 1 94.62 213 TRP B C 1
ATOM 5916 O O . TRP B 1 213 ? 1.794 44.844 18.219 1 94.62 213 TRP B O 1
ATOM 5926 N N . ARG B 1 214 ? 0.772 42.938 18.656 1 97.06 214 ARG B N 1
ATOM 5927 C CA . ARG B 1 214 ? -0.538 43.562 18.75 1 97.06 214 ARG B CA 1
ATOM 5928 C C . ARG B 1 214 ? -0.592 44.531 19.938 1 97.06 214 ARG B C 1
ATOM 5930 O O . ARG B 1 214 ? -1.096 45.656 19.797 1 97.06 214 ARG B O 1
ATOM 5937 N N . ILE B 1 215 ? -0.034 44.125 21.031 1 96.94 215 ILE B N 1
ATOM 5938 C CA . ILE B 1 215 ? 0 44.969 22.234 1 96.94 215 ILE B CA 1
ATOM 5939 C C . ILE B 1 215 ? 0.847 46.219 21.969 1 96.94 215 ILE B C 1
ATOM 5941 O O . ILE B 1 215 ? 0.454 47.312 22.344 1 96.94 215 ILE B O 1
ATOM 5945 N N . LYS B 1 216 ? 1.939 46 21.391 1 95.75 216 LYS B N 1
ATOM 5946 C CA . LYS B 1 216 ? 2.814 47.094 21.047 1 95.75 216 LYS B CA 1
ATOM 5947 C C . LYS B 1 216 ? 2.066 48.156 20.219 1 95.75 216 LYS B C 1
ATOM 5949 O O . LYS B 1 216 ? 2.27 49.344 20.422 1 95.75 216 LYS B O 1
ATOM 5954 N N . ASN B 1 217 ? 1.234 47.719 19.375 1 95.56 217 ASN B N 1
ATOM 5955 C CA . ASN B 1 217 ? 0.542 48.594 18.438 1 95.56 217 ASN B CA 1
ATOM 5956 C C . ASN B 1 217 ? -0.801 49.062 19 1 95.56 217 ASN B C 1
ATOM 5958 O O . ASN B 1 217 ? -1.609 49.656 18.281 1 95.56 217 ASN B O 1
ATOM 5962 N N . GLY B 1 218 ? -1.083 48.688 20.219 1 94.31 218 GLY B N 1
ATOM 5963 C CA . GLY B 1 218 ? -2.234 49.25 20.906 1 94.31 218 GLY B CA 1
ATOM 5964 C C . GLY B 1 218 ? -3.48 48.406 20.781 1 94.31 218 GLY B C 1
ATOM 5965 O O . GLY B 1 218 ? -4.59 48.875 21.062 1 94.31 218 GLY B O 1
ATOM 5966 N N . HIS B 1 219 ? -3.344 47.188 20.312 1 96.44 219 HIS B N 1
ATOM 5967 C CA . HIS B 1 219 ? -4.477 46.281 20.188 1 96.44 219 HIS B CA 1
ATOM 5968 C C . HIS B 1 219 ? -4.5 45.281 21.344 1 96.44 219 HIS B C 1
ATOM 5970 O O . HIS B 1 219 ? -3.904 44.219 21.234 1 96.44 219 HIS B O 1
ATOM 5976 N N . TYR B 1 220 ? -5.242 45.562 22.359 1 96.06 220 TYR B N 1
ATOM 5977 C CA . TYR B 1 220 ? -5.273 44.719 23.562 1 96.06 220 TYR B CA 1
ATOM 5978 C C . TYR B 1 220 ? -6.441 43.75 23.516 1 96.06 220 TYR B C 1
ATOM 5980 O O . TYR B 1 220 ? -7.488 44.062 22.922 1 96.06 220 TYR B O 1
ATOM 5988 N N . TYR B 1 221 ? -6.129 42.625 24.016 1 95.06 221 TYR B N 1
ATOM 5989 C CA . TYR B 1 221 ? -7.234 41.688 24.25 1 95.06 221 TYR B CA 1
ATOM 5990 C C . TYR B 1 221 ? -8.125 42.188 25.391 1 95.06 221 TYR B C 1
ATOM 5992 O O . TYR B 1 221 ? -7.637 42.75 26.375 1 95.06 221 TYR B O 1
ATOM 6000 N N . PRO B 1 222 ? -9.406 42.062 25.234 1 90.75 222 PRO B N 1
ATOM 6001 C CA . PRO B 1 222 ? -10.289 42.562 26.297 1 90.75 222 PRO B CA 1
ATOM 6002 C C . PRO B 1 222 ? -9.992 41.938 27.656 1 90.75 222 PRO B C 1
ATOM 6004 O O . PRO B 1 222 ? -10.117 40.719 27.828 1 90.75 222 PRO B O 1
ATOM 6007 N N . THR B 1 223 ? -9.734 42.719 28.625 1 90.19 223 THR B N 1
ATOM 6008 C CA . THR B 1 223 ? -9.289 42.281 29.938 1 90.19 223 THR B CA 1
ATOM 6009 C C . THR B 1 223 ? -10.391 41.5 30.641 1 90.19 223 THR B C 1
ATOM 6011 O O . THR B 1 223 ? -10.102 40.562 31.406 1 90.19 223 THR B O 1
ATOM 6014 N N . LEU B 1 224 ? -11.586 41.844 30.375 1 85.94 224 LEU B N 1
ATOM 6015 C CA . LEU B 1 224 ? -12.727 41.188 31.031 1 85.94 224 LEU B CA 1
ATOM 6016 C C . LEU B 1 224 ? -12.82 39.719 30.641 1 85.94 224 LEU B C 1
ATOM 6018 O O . LEU B 1 224 ? -13.391 38.906 31.375 1 85.94 224 LEU B O 1
ATOM 6022 N N . GLU B 1 225 ? -12.227 39.438 29.547 1 86.81 225 GLU B N 1
ATOM 6023 C CA . GLU B 1 225 ? -12.305 38.062 29.062 1 86.81 225 GLU B CA 1
ATOM 6024 C C . GLU B 1 225 ? -11.156 37.219 29.594 1 86.81 225 GLU B C 1
ATOM 6026 O O . GLU B 1 225 ? -11.195 36 29.531 1 86.81 225 GLU B O 1
ATOM 6031 N N . LEU B 1 226 ? -10.172 37.844 30.125 1 89.94 226 LEU B N 1
ATOM 6032 C CA . LEU B 1 226 ? -8.984 37.156 30.641 1 89.94 226 LEU B CA 1
ATOM 6033 C C . LEU B 1 226 ? -9.148 36.812 32.125 1 89.94 226 LEU B C 1
ATOM 6035 O O . LEU B 1 226 ? -8.398 37.312 32.969 1 89.94 226 LEU B O 1
ATOM 6039 N N . ASP B 1 227 ? -10.031 35.906 32.438 1 83.19 227 ASP B N 1
ATOM 6040 C CA . ASP B 1 227 ? -10.422 35.719 33.844 1 83.19 227 ASP B CA 1
ATOM 6041 C C . ASP B 1 227 ? -10.141 34.281 34.312 1 83.19 227 ASP B C 1
ATOM 6043 O O . ASP B 1 227 ? -10.625 33.875 35.375 1 83.19 227 ASP B O 1
ATOM 6047 N N . SER B 1 228 ? -9.328 33.594 33.594 1 86.31 228 SER B N 1
ATOM 6048 C CA . SER B 1 228 ? -8.992 32.219 34.031 1 86.31 228 SER B CA 1
ATOM 6049 C C . SER B 1 228 ? -8.117 32.25 35.281 1 86.31 228 SER B C 1
ATOM 6051 O O . SER B 1 228 ? -7.352 33.188 35.5 1 86.31 228 SER B O 1
ATOM 6053 N N . ASP B 1 229 ? -8.227 31.141 36.094 1 85.19 229 ASP B N 1
ATOM 6054 C CA . ASP B 1 229 ? -7.5 31.062 37.344 1 85.19 229 ASP B CA 1
ATOM 6055 C C . ASP B 1 229 ? -6.125 30.438 37.156 1 85.19 229 ASP B C 1
ATOM 6057 O O . ASP B 1 229 ? -5.523 29.922 38.094 1 85.19 229 ASP B O 1
ATOM 6061 N N . LEU B 1 230 ? -5.617 30.5 36.031 1 90.44 230 LEU B N 1
ATOM 6062 C CA . LEU B 1 230 ? -4.305 29.922 35.75 1 90.44 230 LEU B CA 1
ATOM 6063 C C . LEU B 1 230 ? -3.203 30.75 36.406 1 90.44 230 LEU B C 1
ATOM 6065 O O . LEU B 1 230 ? -3.354 31.953 36.594 1 90.44 230 LEU B O 1
ATOM 6069 N N . MET B 1 231 ? -2.166 30.031 36.719 1 92.25 231 MET B N 1
ATOM 6070 C CA . MET B 1 231 ? -1.063 30.672 37.438 1 92.25 231 MET B CA 1
ATOM 6071 C C . MET B 1 231 ? -0.002 31.172 36.469 1 92.25 231 MET B C 1
ATOM 6073 O O . MET B 1 231 ? 0.271 30.516 35.438 1 92.25 231 MET B O 1
ATOM 6077 N N . LEU B 1 232 ? 0.544 32.281 36.781 1 94.25 232 LEU B N 1
ATOM 6078 C CA . LEU B 1 232 ? 1.671 32.781 36 1 94.25 232 LEU B CA 1
ATOM 6079 C C . LEU B 1 232 ? 2.965 32.062 36.406 1 94.25 232 LEU B C 1
ATOM 6081 O O . LEU B 1 232 ? 3.078 31.562 37.5 1 94.25 232 LEU B O 1
ATOM 6085 N N . PRO B 1 233 ? 3.898 32 35.5 1 94.5 233 PRO B N 1
ATOM 6086 C CA . PRO B 1 233 ? 5.191 31.406 35.812 1 94.5 233 PRO B CA 1
ATOM 6087 C C . PRO B 1 233 ? 5.926 32.156 36.938 1 94.5 233 PRO B C 1
ATOM 6089 O O . PRO B 1 233 ? 5.461 33.188 37.406 1 94.5 233 PRO B O 1
ATOM 6092 N N . GLU B 1 234 ? 7.09 31.578 37.312 1 93.94 234 GLU B N 1
ATOM 6093 C CA . GLU B 1 234 ? 7.895 32.125 38.375 1 93.94 234 GLU B CA 1
ATOM 6094 C C . GLU B 1 234 ? 8.438 33.531 38.031 1 93.94 234 GLU B C 1
ATOM 6096 O O . GLU B 1 234 ? 8.586 33.844 36.844 1 93.94 234 GLU B O 1
ATOM 6101 N N . ARG B 1 235 ? 8.844 34.281 39.094 1 94.25 235 ARG B N 1
ATOM 6102 C CA . ARG B 1 235 ? 9.227 35.688 38.938 1 94.25 235 ARG B CA 1
ATOM 6103 C C . ARG B 1 235 ? 10.469 35.844 38.062 1 94.25 235 ARG B C 1
ATOM 6105 O O . ARG B 1 235 ? 10.547 36.75 37.25 1 94.25 235 ARG B O 1
ATOM 6112 N N . GLN B 1 236 ? 11.328 34.875 38.188 1 94.12 236 GLN B N 1
ATOM 6113 C CA . GLN B 1 236 ? 12.57 34.969 37.438 1 94.12 236 GLN B CA 1
ATOM 6114 C C . GLN B 1 236 ? 12.305 34.844 35.938 1 94.12 236 GLN B C 1
ATOM 6116 O O . GLN B 1 236 ? 12.883 35.594 35.125 1 94.12 236 GLN B O 1
ATOM 6121 N N . ILE B 1 237 ? 11.469 33.969 35.594 1 94.44 237 ILE B N 1
ATOM 6122 C CA . ILE B 1 237 ? 11.133 33.75 34.188 1 94.44 237 ILE B CA 1
ATOM 6123 C C . ILE B 1 237 ? 10.312 34.906 33.625 1 94.44 237 ILE B C 1
ATOM 6125 O O . ILE B 1 237 ? 10.531 35.344 32.5 1 94.44 237 ILE B O 1
ATOM 6129 N N . LEU B 1 238 ? 9.445 35.438 34.438 1 95.81 238 LEU B N 1
ATOM 6130 C CA . LEU B 1 238 ? 8.625 36.594 34.031 1 95.81 238 LEU B CA 1
ATOM 6131 C C . LEU B 1 238 ? 9.484 37.812 33.812 1 95.81 238 LEU B C 1
ATOM 6133 O O . LEU B 1 238 ? 9.258 38.594 32.875 1 95.81 238 LEU B O 1
ATOM 6137 N N . ASP B 1 239 ? 10.43 37.969 34.688 1 95.38 239 ASP B N 1
ATOM 6138 C CA . ASP B 1 239 ? 11.305 39.125 34.594 1 95.38 239 ASP B CA 1
ATOM 6139 C C . ASP B 1 239 ? 12.141 39.062 33.312 1 95.38 239 ASP B C 1
ATOM 6141 O O . ASP B 1 239 ? 12.352 40.094 32.656 1 95.38 239 ASP B O 1
ATOM 6145 N N . ALA B 1 240 ? 12.578 37.875 33.031 1 94.81 240 ALA B N 1
ATOM 6146 C CA . ALA B 1 240 ? 13.336 37.688 31.781 1 94.81 240 ALA B CA 1
ATOM 6147 C C . ALA B 1 240 ? 12.469 38.031 30.562 1 94.81 240 ALA B C 1
ATOM 6149 O O . ALA B 1 240 ? 12.938 38.656 29.609 1 94.81 240 ALA B O 1
ATOM 6150 N N . PHE B 1 241 ? 11.305 37.656 30.609 1 95.94 241 PHE B N 1
ATOM 6151 C CA . PHE B 1 241 ? 10.359 37.906 29.516 1 95.94 241 PHE B CA 1
ATOM 6152 C C . PHE B 1 241 ? 10.023 39.406 29.422 1 95.94 241 PHE B C 1
ATOM 6154 O O . PHE B 1 241 ? 9.961 39.938 28.328 1 95.94 241 PHE B O 1
ATOM 6161 N N . LYS B 1 242 ? 9.859 40.031 30.5 1 96.5 242 LYS B N 1
ATOM 6162 C CA . LYS B 1 242 ? 9.586 41.438 30.547 1 96.5 242 LYS B CA 1
ATOM 6163 C C . LYS B 1 242 ? 10.75 42.25 29.969 1 96.5 242 LYS B C 1
ATOM 6165 O O . LYS B 1 242 ? 10.547 43.219 29.234 1 96.5 242 LYS B O 1
ATOM 6170 N N . ARG B 1 243 ? 11.898 41.781 30.328 1 95.5 243 ARG B N 1
ATOM 6171 C CA . ARG B 1 243 ? 13.086 42.469 29.812 1 95.5 243 ARG B CA 1
ATOM 6172 C C . ARG B 1 243 ? 13.172 42.312 28.297 1 95.5 243 ARG B C 1
ATOM 6174 O O . ARG B 1 243 ? 13.492 43.281 27.609 1 95.5 243 ARG B O 1
ATOM 6181 N N . MET B 1 244 ? 12.906 41.188 27.906 1 94.44 244 MET B N 1
ATOM 6182 C CA . MET B 1 244 ? 12.93 40.938 26.453 1 94.44 244 MET B CA 1
ATOM 6183 C C . MET B 1 244 ? 11.875 41.781 25.75 1 94.44 244 MET B C 1
ATOM 6185 O O . MET B 1 244 ? 12.156 42.406 24.734 1 94.44 244 MET B O 1
ATOM 6189 N N . ALA B 1 245 ? 10.656 41.812 26.266 1 95.69 245 ALA B N 1
ATOM 6190 C CA . ALA B 1 245 ? 9.57 42.594 25.672 1 95.69 245 ALA B CA 1
ATOM 6191 C C . ALA B 1 245 ? 9.906 44.062 25.625 1 95.69 245 ALA B C 1
ATOM 6193 O O . ALA B 1 245 ? 9.578 44.75 24.656 1 95.69 245 ALA B O 1
ATOM 6194 N N . LEU B 1 246 ? 10.531 44.531 26.641 1 95.88 246 LEU B N 1
ATOM 6195 C CA . LEU B 1 246 ? 10.922 45.938 26.703 1 95.88 246 LEU B CA 1
ATOM 6196 C C . LEU B 1 246 ? 12.016 46.219 25.688 1 95.88 246 LEU B C 1
ATOM 6198 O O . LEU B 1 246 ? 11.984 47.281 25.031 1 95.88 246 LEU B O 1
ATOM 6202 N N . GLU B 1 247 ? 12.922 45.375 25.625 1 93.56 247 GLU B N 1
ATOM 6203 C CA . GLU B 1 247 ? 14.055 45.562 24.734 1 93.56 247 GLU B CA 1
ATOM 6204 C C . GLU B 1 247 ? 13.625 45.531 23.266 1 93.56 247 GLU B C 1
ATOM 6206 O O . GLU B 1 247 ? 14.047 46.344 22.469 1 93.56 247 GLU B O 1
ATOM 6211 N N . VAL B 1 248 ? 12.859 44.562 22.922 1 91.31 248 VAL B N 1
ATOM 6212 C CA . VAL B 1 248 ? 12.57 44.281 21.516 1 91.31 248 VAL B CA 1
ATOM 6213 C C . VAL B 1 248 ? 11.32 45.062 21.078 1 91.31 248 VAL B C 1
ATOM 6215 O O . VAL B 1 248 ? 11.297 45.625 19.984 1 91.31 248 VAL B O 1
ATOM 6218 N N . PHE B 1 249 ? 10.297 45.094 21.906 1 92.88 249 PHE B N 1
ATOM 6219 C CA . PHE B 1 249 ? 9 45.656 21.5 1 92.88 249 PHE B CA 1
ATOM 6220 C C . PHE B 1 249 ? 8.758 47 22.141 1 92.88 249 PHE B C 1
ATOM 6222 O O . PHE B 1 249 ? 7.797 47.688 21.797 1 92.88 249 PHE B O 1
ATOM 6229 N N . ARG B 1 250 ? 9.555 47.375 23.094 1 93.88 250 ARG B N 1
ATOM 6230 C CA . ARG B 1 250 ? 9.422 48.625 23.812 1 93.88 250 ARG B CA 1
ATOM 6231 C C . ARG B 1 250 ? 8.086 48.688 24.547 1 93.88 250 ARG B C 1
ATOM 6233 O O . ARG B 1 250 ? 7.41 49.719 24.531 1 93.88 250 ARG B O 1
ATOM 6240 N N . VAL B 1 251 ? 7.777 47.562 25.078 1 95.12 251 VAL B N 1
ATOM 6241 C CA . VAL B 1 251 ? 6.531 47.438 25.828 1 95.12 251 VAL B CA 1
ATOM 6242 C C . VAL B 1 251 ? 6.836 47.031 27.281 1 95.12 251 VAL B C 1
ATOM 6244 O O . VAL B 1 251 ? 7.559 46.062 27.516 1 95.12 251 VAL B O 1
ATOM 6247 N N . LYS B 1 252 ? 6.359 47.812 28.172 1 95.62 252 LYS B N 1
ATOM 6248 C CA . LYS B 1 252 ? 6.414 47.438 29.562 1 95.62 252 LYS B CA 1
ATOM 6249 C C . LYS B 1 252 ? 5.242 46.531 29.938 1 95.62 252 LYS B C 1
ATOM 6251 O O . LYS B 1 252 ? 4.086 46.938 29.922 1 95.62 252 LYS B O 1
ATOM 6256 N N . LEU B 1 253 ? 5.598 45.375 30.344 1 95.06 253 LEU B N 1
ATOM 6257 C CA . LEU B 1 253 ? 4.551 44.375 30.547 1 95.06 253 LEU B CA 1
ATOM 6258 C C . LEU B 1 253 ? 4.117 44.344 32 1 95.06 253 LEU B C 1
ATOM 6260 O O . LEU B 1 253 ? 4.949 44.156 32.906 1 95.06 253 LEU B O 1
ATOM 6264 N N . SER B 1 254 ? 2.895 44.594 32.188 1 93.69 254 SER B N 1
ATOM 6265 C CA . SER B 1 254 ? 2.25 44.344 33.469 1 93.69 254 SER B CA 1
ATOM 6266 C C . SER B 1 254 ? 1.709 42.938 33.531 1 93.69 254 SER B C 1
ATOM 6268 O O . SER B 1 254 ? 1.756 42.188 32.562 1 93.69 254 SER B O 1
ATOM 6270 N N . SER B 1 255 ? 1.245 42.5 34.656 1 91.19 255 SER B N 1
ATOM 6271 C CA . SER B 1 255 ? 0.646 41.188 34.812 1 91.19 255 SER B CA 1
ATOM 6272 C C . SER B 1 255 ? -0.526 41 33.844 1 91.19 255 SER B C 1
ATOM 6274 O O . SER B 1 255 ? -0.714 39.906 33.281 1 91.19 255 SER B O 1
ATOM 6276 N N . ASP B 1 256 ? -1.209 42.062 33.656 1 92.62 256 ASP B N 1
ATOM 6277 C CA . ASP B 1 256 ? -2.363 42 32.781 1 92.62 256 ASP B CA 1
ATOM 6278 C C . ASP B 1 256 ? -1.928 41.812 31.328 1 92.62 256 ASP B C 1
ATOM 6280 O O . ASP B 1 256 ? -2.58 41.125 30.547 1 92.62 256 ASP B O 1
ATOM 6284 N N . LYS B 1 257 ? -0.904 42.438 31.016 1 95.38 257 LYS B N 1
ATOM 6285 C CA . LYS B 1 257 ? -0.408 42.344 29.656 1 95.38 257 LYS B CA 1
ATOM 6286 C C . LYS B 1 257 ? 0.193 40.969 29.375 1 95.38 257 LYS B C 1
ATOM 6288 O O . LYS B 1 257 ? 0.13 40.469 28.25 1 95.38 257 LYS B O 1
ATOM 6293 N N . ILE B 1 258 ? 0.742 40.438 30.406 1 95.81 258 ILE B N 1
ATOM 6294 C CA . ILE B 1 258 ? 1.265 39.094 30.25 1 95.81 258 ILE B CA 1
ATOM 6295 C C . ILE B 1 258 ? 0.111 38.094 30.031 1 95.81 258 ILE B C 1
ATOM 6297 O O . ILE B 1 258 ? 0.216 37.188 29.219 1 95.81 258 ILE B O 1
ATOM 6301 N N . LYS B 1 259 ? -0.95 38.281 30.75 1 95.25 259 LYS B N 1
ATOM 6302 C CA . LYS B 1 259 ? -2.143 37.469 30.516 1 95.25 259 LYS B CA 1
ATOM 6303 C C . LYS B 1 259 ? -2.672 37.656 29.094 1 95.25 259 LYS B C 1
ATOM 6305 O O . LYS B 1 259 ? -3.16 36.688 28.484 1 95.25 259 LYS B O 1
ATOM 6310 N N . ASP B 1 260 ? -2.541 38.906 28.641 1 97.06 260 ASP B N 1
ATOM 6311 C CA . ASP B 1 260 ? -2.922 39.188 27.266 1 97.06 260 ASP B CA 1
ATOM 6312 C C . ASP B 1 260 ? -2.072 38.406 26.266 1 97.06 260 ASP B C 1
ATOM 6314 O O . ASP B 1 260 ? -2.584 37.906 25.266 1 97.06 260 ASP B O 1
ATOM 6318 N N . CYS B 1 261 ? -0.821 38.25 26.562 1 96.75 261 CYS B N 1
ATOM 6319 C CA . CYS B 1 261 ? 0.073 37.469 25.719 1 96.75 261 CYS B CA 1
ATOM 6320 C C . CYS B 1 261 ? -0.336 36 25.703 1 96.75 261 CYS B C 1
ATOM 6322 O O . CYS B 1 261 ? -0.084 35.281 24.734 1 96.75 261 CYS B O 1
ATOM 6324 N N . LEU B 1 262 ? -0.953 35.625 26.766 1 95.94 262 LEU B N 1
ATOM 6325 C CA . LEU B 1 262 ? -1.396 34.219 26.938 1 95.94 262 LEU B CA 1
ATOM 6326 C C . LEU B 1 262 ? -2.912 34.125 26.828 1 95.94 262 LEU B C 1
ATOM 6328 O O . LEU B 1 262 ? -3.537 33.312 27.5 1 95.94 262 LEU B O 1
ATOM 6332 N N . TRP B 1 263 ? -3.471 34.906 25.969 1 94.69 263 TRP B N 1
ATOM 6333 C CA . TRP B 1 263 ? -4.918 35.062 25.859 1 94.69 263 TRP B CA 1
ATOM 6334 C C . TRP B 1 263 ? -5.598 33.75 25.578 1 94.69 263 TRP B C 1
ATOM 6336 O O . TRP B 1 263 ? -6.703 33.5 26.062 1 94.69 263 TRP B O 1
ATOM 6346 N N . LEU B 1 264 ? -4.988 32.875 24.828 1 92.31 264 LEU B N 1
ATOM 6347 C CA . LEU B 1 264 ? -5.562 31.594 24.469 1 92.31 264 LEU B CA 1
ATOM 6348 C C . LEU B 1 264 ? -5.965 30.812 25.703 1 92.31 264 LEU B C 1
ATOM 6350 O O . LEU B 1 264 ? -6.996 30.125 25.719 1 92.31 264 LEU B O 1
ATOM 6354 N N . SER B 1 265 ? -5.172 30.875 26.688 1 91.44 265 SER B N 1
ATOM 6355 C CA . SER B 1 265 ? -5.391 30.125 27.906 1 91.44 265 SER B CA 1
ATOM 6356 C C . SER B 1 265 ? -6.227 30.922 28.906 1 91.44 265 SER B C 1
ATOM 6358 O O . SER B 1 265 ? -7.188 30.391 29.484 1 91.44 265 SER B O 1
ATOM 6360 N N . TYR B 1 266 ? -5.93 32.156 29.078 1 91.5 266 TYR B N 1
ATOM 6361 C CA . TYR B 1 266 ? -6.57 32.969 30.125 1 91.5 266 TYR B CA 1
ATOM 6362 C C . TYR B 1 266 ? -7.992 33.344 29.734 1 91.5 266 TYR B C 1
ATOM 6364 O O . TYR B 1 266 ? -8.82 33.625 30.594 1 91.5 266 TYR B O 1
ATOM 6372 N N . ALA B 1 267 ? -8.266 33.344 28.453 1 88.31 267 ALA B N 1
ATOM 6373 C CA . ALA B 1 267 ? -9.633 33.625 28.016 1 88.31 267 ALA B CA 1
ATOM 6374 C C . ALA B 1 267 ? -10.414 32.312 27.844 1 88.31 267 ALA B C 1
ATOM 6376 O O . ALA B 1 267 ? -11.562 32.312 27.391 1 88.31 267 ALA B O 1
ATOM 6377 N N . ASP B 1 268 ? -9.75 31.172 28.094 1 86.94 268 ASP B N 1
ATOM 6378 C CA . ASP B 1 268 ? -10.336 29.844 27.969 1 86.94 268 ASP B CA 1
ATOM 6379 C C . ASP B 1 268 ? -10.812 29.578 26.547 1 86.94 268 ASP B C 1
ATOM 6381 O O . ASP B 1 268 ? -11.844 28.938 26.344 1 86.94 268 ASP B O 1
ATOM 6385 N N . VAL B 1 269 ? -10.156 30.203 25.703 1 86.69 269 VAL B N 1
ATOM 6386 C CA . VAL B 1 269 ? -10.422 29.906 24.297 1 86.69 269 VAL B CA 1
ATOM 6387 C C . VAL B 1 269 ? -9.977 28.469 23.984 1 86.69 269 VAL B C 1
ATOM 6389 O O . VAL B 1 269 ? -10.656 27.75 23.25 1 86.69 269 VAL B O 1
ATOM 6392 N N . VAL B 1 270 ? -8.898 28.156 24.594 1 87.69 270 VAL B N 1
ATOM 6393 C CA . VAL B 1 270 ? -8.406 26.797 24.531 1 87.69 270 VAL B CA 1
ATOM 6394 C C . VAL B 1 270 ? -8.297 26.219 25.953 1 87.69 270 VAL B C 1
ATOM 6396 O O . VAL B 1 270 ? -7.539 26.719 26.781 1 87.69 270 VAL B O 1
ATOM 6399 N N . VAL B 1 271 ? -9.07 25.25 26.141 1 87.12 271 VAL B N 1
ATOM 6400 C CA . VAL B 1 271 ? -9.023 24.531 27.422 1 87.12 271 VAL B CA 1
ATOM 6401 C C . VAL B 1 271 ? -8.086 23.328 27.297 1 87.12 271 VAL B C 1
ATOM 6403 O O . VAL B 1 271 ? -8.266 22.484 26.422 1 87.12 271 VAL B O 1
ATOM 6406 N N . ALA B 1 272 ? -7.086 23.297 28.188 1 83.75 272 ALA B N 1
ATOM 6407 C CA . ALA B 1 272 ? -6.059 22.266 28.016 1 83.75 272 ALA B CA 1
ATOM 6408 C C . ALA B 1 272 ? -5.82 21.516 29.328 1 83.75 272 ALA B C 1
ATOM 6410 O O . ALA B 1 272 ? -4.863 20.75 29.438 1 83.75 272 ALA B O 1
ATOM 6411 N N . SER B 1 273 ? -6.598 21.781 30.344 1 83.69 273 SER B N 1
ATOM 6412 C CA . SER B 1 273 ? -6.457 21.062 31.609 1 83.69 273 SER B CA 1
ATOM 6413 C C . SER B 1 273 ? -7.812 20.828 32.281 1 83.69 273 SER B C 1
ATOM 6415 O O . SER B 1 273 ? -8.789 21.516 31.953 1 83.69 273 SER B O 1
ATOM 6417 N N . LYS B 1 274 ? -7.754 19.922 33.188 1 82.31 274 LYS B N 1
ATOM 6418 C CA . LYS B 1 274 ? -8.984 19.609 33.906 1 82.31 274 LYS B CA 1
ATOM 6419 C C . LYS B 1 274 ? -9.398 20.781 34.781 1 82.31 274 LYS B C 1
ATOM 6421 O O . LYS B 1 274 ? -10.594 21.062 34.938 1 82.31 274 LYS B O 1
ATOM 6426 N N . THR B 1 275 ? -8.445 21.406 35.312 1 80.88 275 THR B N 1
ATOM 6427 C CA . THR B 1 275 ? -8.711 22.547 36.188 1 80.88 275 THR B CA 1
ATOM 6428 C C . THR B 1 275 ? -9.359 23.672 35.406 1 80.88 275 THR B C 1
ATOM 6430 O O . THR B 1 275 ? -10.312 24.297 35.875 1 80.88 275 THR B O 1
ATOM 6433 N N . GLN B 1 276 ? -8.852 23.875 34.312 1 86.19 276 GLN B N 1
ATOM 6434 C CA . GLN B 1 276 ? -9.414 24.906 33.469 1 86.19 276 GLN B CA 1
ATOM 6435 C C . GLN B 1 276 ? -10.844 24.562 33.062 1 86.19 276 GLN B C 1
ATOM 6437 O O . GLN B 1 276 ? -11.695 25.453 32.938 1 86.19 276 GLN B O 1
ATOM 6442 N N . LEU B 1 277 ? -11.008 23.328 32.812 1 88 277 LEU B N 1
ATOM 6443 C CA . LEU B 1 277 ? -12.336 22.891 32.406 1 88 277 LEU B CA 1
ATOM 6444 C C . LEU B 1 277 ? -13.359 23.141 33.5 1 88 277 LEU B C 1
ATOM 6446 O O . LEU B 1 277 ? -14.445 23.656 33.219 1 88 277 LEU B O 1
ATOM 6450 N N . ASN B 1 278 ? -13 22.781 34.656 1 86.19 278 ASN B N 1
ATOM 6451 C CA . ASN B 1 278 ? -13.898 22.969 35.781 1 86.19 278 ASN B CA 1
ATOM 6452 C C . ASN B 1 278 ? -14.25 24.438 36 1 86.19 278 ASN B C 1
ATOM 6454 O O . ASN B 1 278 ? -15.391 24.781 36.312 1 86.19 278 ASN B O 1
ATOM 6458 N N . SER B 1 279 ? -13.266 25.219 35.812 1 84.06 279 SER B N 1
ATOM 6459 C CA . SER B 1 279 ? -13.469 26.656 35.969 1 84.06 279 SER B CA 1
ATOM 6460 C C . SER B 1 279 ? -14.359 27.203 34.844 1 84.06 279 SER B C 1
ATOM 6462 O O . SER B 1 279 ? -15.242 28.016 35.094 1 84.06 279 SER B O 1
ATOM 6464 N N . ALA B 1 280 ? -14.062 26.766 33.688 1 85.5 280 ALA B N 1
ATOM 6465 C CA . ALA B 1 280 ? -14.828 27.234 32.531 1 85.5 280 ALA B CA 1
ATOM 6466 C C . ALA B 1 280 ? -16.281 26.812 32.625 1 85.5 280 ALA B C 1
ATOM 6468 O O . ALA B 1 280 ? -17.188 27.547 32.188 1 85.5 280 ALA B O 1
ATOM 6469 N N . LEU B 1 281 ? -16.531 25.656 33.125 1 88.25 281 LEU B N 1
ATOM 6470 C CA . LEU B 1 281 ? -17.891 25.109 33.219 1 88.25 281 LEU B CA 1
ATOM 6471 C C . LEU B 1 281 ? -18.703 25.875 34.25 1 88.25 281 LEU B C 1
ATOM 6473 O O . LEU B 1 281 ? -19.938 25.859 34.219 1 88.25 281 LEU B O 1
ATOM 6477 N N . ARG B 1 282 ? -18.109 26.516 35.156 1 83.56 282 ARG B N 1
ATOM 6478 C CA . ARG B 1 282 ? -18.797 27.234 36.219 1 83.56 282 ARG B CA 1
ATOM 6479 C C . ARG B 1 282 ? -19.172 28.641 35.781 1 83.56 282 ARG B C 1
ATOM 6481 O O . ARG B 1 282 ? -20.047 29.266 36.375 1 83.56 282 ARG B O 1
ATOM 6488 N N . ARG B 1 283 ? -18.547 28.938 34.688 1 78.5 283 ARG B N 1
ATOM 6489 C CA . ARG B 1 283 ? -18.812 30.281 34.219 1 78.5 283 ARG B CA 1
ATOM 6490 C C . ARG B 1 283 ? -20.188 30.375 33.562 1 78.5 283 ARG B C 1
ATOM 6492 O O . ARG B 1 283 ? -20.656 29.406 32.969 1 78.5 283 ARG B O 1
ATOM 6499 N N . GLU B 1 284 ? -20.766 31.562 33.75 1 67 284 GLU B N 1
ATOM 6500 C CA . GLU B 1 284 ? -22.094 31.797 33.188 1 67 284 GLU B CA 1
ATOM 6501 C C . GLU B 1 284 ? -22.016 32.375 31.781 1 67 284 GLU B C 1
ATOM 6503 O O . GLU B 1 284 ? -22.609 33.438 31.516 1 67 284 GLU B O 1
ATOM 6508 N N . ASP B 1 285 ? -21.156 31.922 30.875 1 71.81 285 ASP B N 1
ATOM 6509 C CA . ASP B 1 285 ? -21.016 32.5 29.547 1 71.81 285 ASP B CA 1
ATOM 6510 C C . ASP B 1 285 ? -21.406 31.516 28.469 1 71.81 285 ASP B C 1
ATOM 6512 O O . ASP B 1 285 ? -21.016 31.672 27.297 1 71.81 285 ASP B O 1
ATOM 6516 N N . GLY B 1 286 ? -22.047 30.391 28.812 1 80.06 286 GLY B N 1
ATOM 6517 C CA . GLY B 1 286 ? -22.562 29.438 27.828 1 80.06 286 GLY B CA 1
ATOM 6518 C C . GLY B 1 286 ? -21.594 28.312 27.531 1 80.06 286 GLY B C 1
ATOM 6519 O O . GLY B 1 286 ? -21.922 27.375 26.781 1 80.06 286 GLY B O 1
ATOM 6520 N N . TYR B 1 287 ? -20.422 28.438 28.031 1 84.44 287 TYR B N 1
ATOM 6521 C CA . TYR B 1 287 ? -19.438 27.391 27.781 1 84.44 287 TYR B CA 1
ATOM 6522 C C . TYR B 1 287 ? -20 26.016 28.125 1 84.44 287 TYR B C 1
ATOM 6524 O O . TYR B 1 287 ? -19.797 25.047 27.391 1 84.44 287 TYR B O 1
ATOM 6532 N N . ALA B 1 288 ? -20.656 26 29.219 1 89.31 288 ALA B N 1
ATOM 6533 C CA . ALA B 1 288 ? -21.219 24.734 29.688 1 89.31 288 ALA B CA 1
ATOM 6534 C C . ALA B 1 288 ? -22.203 24.156 28.672 1 89.31 288 ALA B C 1
ATOM 6536 O O . ALA B 1 288 ? -22.203 22.953 28.406 1 89.31 288 ALA B O 1
ATOM 6537 N N . SER B 1 289 ? -23 25.047 28.141 1 89.25 289 SER B N 1
ATOM 6538 C CA . SER B 1 289 ? -23.984 24.594 27.172 1 89.25 289 SER B CA 1
ATOM 6539 C C . SER B 1 289 ? -23.312 24 25.938 1 89.25 289 SER B C 1
ATOM 6541 O O . SER B 1 289 ? -23.688 22.922 25.469 1 89.25 289 SER B O 1
ATOM 6543 N N . TYR B 1 290 ? -22.312 24.641 25.453 1 89.19 290 TYR B N 1
ATOM 6544 C CA . TYR B 1 290 ? -21.594 24.156 24.281 1 89.19 290 TYR B CA 1
ATOM 6545 C C . TYR B 1 290 ? -20.844 22.875 24.609 1 89.19 290 TYR B C 1
ATOM 6547 O O . TYR B 1 290 ? -20.797 21.953 23.781 1 89.19 290 TYR B O 1
ATOM 6555 N N . TYR B 1 291 ? -20.344 22.828 25.781 1 91.81 291 TYR B N 1
ATOM 6556 C CA . TYR B 1 291 ? -19.609 21.641 26.203 1 91.81 291 TYR B CA 1
ATOM 6557 C C . TYR B 1 291 ? -20.516 20.422 26.188 1 91.81 291 TYR B C 1
ATOM 6559 O O . TYR B 1 291 ? -20.156 19.375 25.656 1 91.81 291 TYR B O 1
ATOM 6567 N N . TYR B 1 292 ? -21.641 20.547 26.766 1 93.44 292 TYR B N 1
ATOM 6568 C CA . TYR B 1 292 ? -22.531 19.406 26.875 1 93.44 292 TYR B CA 1
ATOM 6569 C C . TYR B 1 292 ? -23.094 19.016 25.5 1 93.44 292 TYR B C 1
ATOM 6571 O O . TYR B 1 292 ? -23.344 17.844 25.234 1 93.44 292 TYR B O 1
ATOM 6579 N N . ARG B 1 293 ? -23.234 19.984 24.641 1 93.69 293 ARG B N 1
ATOM 6580 C CA . ARG B 1 293 ? -23.625 19.672 23.266 1 93.69 293 ARG B CA 1
ATOM 6581 C C . ARG B 1 293 ? -22.562 18.844 22.562 1 93.69 293 ARG B C 1
ATOM 6583 O O . ARG B 1 293 ? -22.875 17.859 21.875 1 93.69 293 ARG B O 1
ATOM 6590 N N . HIS B 1 294 ? -21.375 19.281 22.75 1 94.75 294 HIS B N 1
ATOM 6591 C CA . HIS B 1 294 ? -20.281 18.547 22.125 1 94.75 294 HIS B CA 1
ATOM 6592 C C . HIS B 1 294 ? -20.109 17.172 22.75 1 94.75 294 HIS B C 1
ATOM 6594 O O . HIS B 1 294 ? -19.734 16.219 22.062 1 94.75 294 HIS B O 1
ATOM 6600 N N . LEU B 1 295 ? -20.375 17.094 24.031 1 95.81 295 LEU B N 1
ATOM 6601 C CA . LEU B 1 295 ? -20.344 15.789 24.688 1 95.81 295 LEU B CA 1
ATOM 6602 C C . LEU B 1 295 ? -21.375 14.844 24.094 1 95.81 295 LEU B C 1
ATOM 6604 O O . LEU B 1 295 ? -21.141 13.641 23.984 1 95.81 295 LEU B O 1
ATOM 6608 N N . GLU B 1 296 ? -22.469 15.406 23.75 1 96.31 296 GLU B N 1
ATOM 6609 C CA . GLU B 1 296 ? -23.5 14.609 23.094 1 96.31 296 GLU B CA 1
ATOM 6610 C C . GLU B 1 296 ? -23 14.062 21.75 1 96.31 296 GLU B C 1
ATOM 6612 O O . GLU B 1 296 ? -23.266 12.906 21.422 1 96.31 296 GLU B O 1
ATOM 6617 N N . LEU B 1 297 ? -22.344 14.867 21 1 96.5 297 LEU B N 1
ATOM 6618 C CA . LEU B 1 297 ? -21.766 14.422 19.734 1 96.5 297 LEU B CA 1
ATOM 6619 C C . LEU B 1 297 ? -20.766 13.289 19.969 1 96.5 297 LEU B C 1
ATOM 6621 O O . LEU B 1 297 ? -20.75 12.305 19.234 1 96.5 297 LEU B O 1
ATOM 6625 N N . VAL B 1 298 ? -19.984 13.453 21 1 97.12 298 VAL B N 1
ATOM 6626 C CA . VAL B 1 298 ? -18.969 12.453 21.328 1 97.12 298 VAL B CA 1
ATOM 6627 C C . VAL B 1 298 ? -19.641 11.148 21.75 1 97.12 298 VAL B C 1
ATOM 6629 O O . VAL B 1 298 ? -19.156 10.062 21.438 1 97.12 298 VAL B O 1
ATOM 6632 N N . GLU B 1 299 ? -20.719 11.281 22.469 1 96.5 299 GLU B N 1
ATOM 6633 C CA . GLU B 1 299 ? -21.484 10.094 22.859 1 96.5 299 GLU B CA 1
ATOM 6634 C C . GLU B 1 299 ? -22.047 9.375 21.641 1 96.5 299 GLU B C 1
ATOM 6636 O O . GLU B 1 299 ? -22.078 8.141 21.609 1 96.5 299 GLU B O 1
ATOM 6641 N N . GLU B 1 300 ? -22.484 10.117 20.719 1 96.06 300 GLU B N 1
ATOM 6642 C CA . GLU B 1 300 ? -22.953 9.508 19.484 1 96.06 300 GLU B CA 1
ATOM 6643 C C . GLU B 1 300 ? -21.812 8.797 18.766 1 96.06 300 GLU B C 1
ATOM 6645 O O . GLU B 1 300 ? -22 7.715 18.203 1 96.06 300 GLU B O 1
ATOM 6650 N N . PHE B 1 301 ? -20.641 9.383 18.734 1 96.69 301 PHE B N 1
ATOM 6651 C CA . PHE B 1 301 ? -19.469 8.781 18.125 1 96.69 301 PHE B CA 1
ATOM 6652 C C . PHE B 1 301 ? -19.062 7.512 18.859 1 96.69 301 PHE B C 1
ATOM 6654 O O . PHE B 1 301 ? -18.734 6.5 18.25 1 96.69 301 PHE B O 1
ATOM 6661 N N . ASP B 1 302 ? -19.125 7.641 20.109 1 95.69 302 ASP B N 1
ATOM 6662 C CA . ASP B 1 302 ? -18.812 6.492 20.953 1 95.69 302 ASP B CA 1
ATOM 6663 C C . ASP B 1 302 ? -19.75 5.32 20.641 1 95.69 302 ASP B C 1
ATOM 6665 O O . ASP B 1 302 ? -19.297 4.172 20.594 1 95.69 302 ASP B O 1
ATOM 6669 N N . SER B 1 303 ? -20.984 5.652 20.484 1 93.5 303 SER B N 1
ATOM 6670 C CA . SER B 1 303 ? -21.969 4.633 20.141 1 93.5 303 SER B CA 1
ATOM 6671 C C . SER B 1 303 ? -21.688 4.047 18.766 1 93.5 303 SER B C 1
ATOM 6673 O O . SER B 1 303 ? -21.922 2.855 18.531 1 93.5 303 SER B O 1
ATOM 6675 N N . LEU B 1 304 ? -21.266 4.887 17.906 1 93.12 304 LEU B N 1
ATOM 6676 C CA . LEU B 1 304 ? -20.953 4.457 16.547 1 93.12 304 LEU B CA 1
ATOM 6677 C C . LEU B 1 304 ? -19.781 3.475 16.531 1 93.12 304 LEU B C 1
ATOM 6679 O O . LEU B 1 304 ? -19.734 2.572 15.695 1 93.12 304 LEU B O 1
ATOM 6683 N N . LEU B 1 305 ? -18.812 3.607 17.422 1 92.62 305 LEU B N 1
ATOM 6684 C CA . LEU B 1 305 ? -17.625 2.764 17.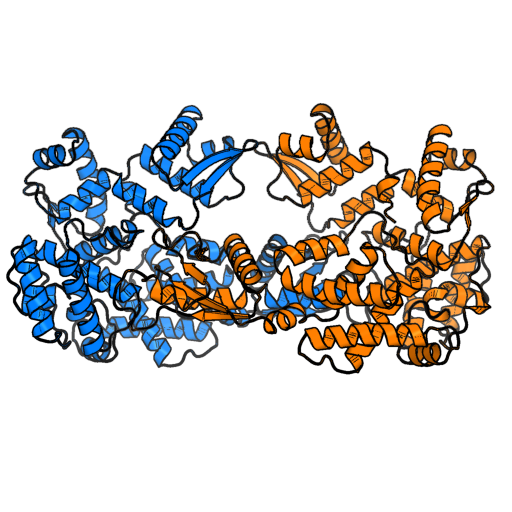516 1 92.62 305 LEU B CA 1
ATOM 6685 C C . LEU B 1 305 ? -17.969 1.419 18.156 1 92.62 305 LEU B C 1
ATOM 6687 O O . LEU B 1 305 ? -17.203 0.457 18.031 1 92.62 305 LEU B O 1
ATOM 6691 N N . ASN B 1 306 ? -19.047 1.342 18.797 1 86.62 306 ASN B N 1
ATOM 6692 C CA . ASN B 1 306 ? -19.438 0.153 19.547 1 86.62 306 ASN B CA 1
ATOM 6693 C C . ASN B 1 306 ? -18.344 -0.275 20.516 1 86.62 306 ASN B C 1
ATOM 6695 O O . ASN B 1 306 ? -18.016 -1.46 20.609 1 86.62 306 ASN B O 1
ATOM 6699 N N . PHE B 1 307 ? -17.594 0.624 20.859 1 86.56 307 PHE B N 1
ATOM 6700 C CA . PHE B 1 307 ? -16.516 0.514 21.844 1 86.56 307 PHE B CA 1
ATOM 6701 C C . PHE B 1 307 ? -16.531 1.703 22.797 1 86.56 307 PHE B C 1
ATOM 6703 O O . PHE B 1 307 ? -16.531 2.855 22.359 1 86.56 307 PHE B O 1
ATOM 6710 N N . SER B 1 308 ? -16.531 1.374 23.969 1 89.62 308 SER B N 1
ATOM 6711 C CA . SER B 1 308 ? -16.609 2.48 24.922 1 89.62 308 SER B CA 1
ATOM 6712 C C . SER B 1 308 ? -15.242 3.105 25.172 1 89.62 308 SER B C 1
ATOM 6714 O O . SER B 1 308 ? -14.336 2.453 25.703 1 89.62 308 SER B O 1
ATOM 6716 N N . LEU B 1 309 ? -14.961 4.27 24.797 1 91.38 309 LEU B N 1
ATOM 6717 C CA . LEU B 1 309 ? -13.711 5.004 24.953 1 91.38 309 LEU B CA 1
ATOM 6718 C C . LEU B 1 309 ? -13.453 5.316 26.422 1 91.38 309 LEU B C 1
ATOM 6720 O O . LEU B 1 309 ? -12.305 5.527 26.828 1 91.38 309 LEU B O 1
ATOM 6724 N N . GLY B 1 310 ? -14.367 5.195 27.297 1 92.44 310 GLY B N 1
ATOM 6725 C CA . GLY B 1 310 ? -14.25 5.629 28.672 1 92.44 310 GLY B CA 1
ATOM 6726 C C . GLY B 1 310 ? -14.562 7.098 28.875 1 92.44 310 GLY B C 1
ATOM 6727 O O . GLY B 1 310 ? -14.492 7.887 27.922 1 92.44 310 GLY B O 1
ATOM 6728 N N . ASN B 1 311 ? -14.797 7.539 30.047 1 92.06 311 ASN B N 1
ATOM 6729 C CA . ASN B 1 311 ? -15.258 8.891 30.344 1 92.06 311 ASN B CA 1
ATOM 6730 C C . ASN B 1 311 ? -14.156 9.922 30.141 1 92.06 311 ASN B C 1
ATOM 6732 O O . ASN B 1 311 ? -14.406 11.031 29.672 1 92.06 311 ASN B O 1
ATOM 6736 N N . ASP B 1 312 ? -12.992 9.578 30.453 1 90.75 312 ASP B N 1
ATOM 6737 C CA . ASP B 1 312 ? -11.875 10.508 30.312 1 90.75 312 ASP B CA 1
ATOM 6738 C C . ASP B 1 312 ? -11.609 10.844 28.859 1 90.75 312 ASP B C 1
ATOM 6740 O O . ASP B 1 312 ? -11.414 12.008 28.5 1 90.75 312 ASP B O 1
ATOM 6744 N N . LYS B 1 313 ? -11.648 9.805 28.109 1 91.94 313 LYS B N 1
ATOM 6745 C CA . LYS B 1 313 ? -11.398 10.008 26.688 1 91.94 313 LYS B CA 1
ATOM 6746 C C . LYS B 1 313 ? -12.539 10.773 26.031 1 91.94 313 LYS B C 1
ATOM 6748 O O . LYS B 1 313 ? -12.32 11.594 25.141 1 91.94 313 LYS B O 1
ATOM 6753 N N . LYS B 1 314 ? -13.734 10.555 26.438 1 94.75 314 LYS B N 1
ATOM 6754 C CA . LYS B 1 314 ? -14.883 11.281 25.922 1 94.75 314 LYS B CA 1
ATOM 6755 C C . LYS B 1 314 ? -14.797 12.766 26.266 1 94.75 314 LYS B C 1
ATOM 6757 O O . LYS B 1 314 ? -15.078 13.617 25.422 1 94.75 314 LYS B O 1
ATOM 6762 N N . GLN B 1 315 ? -14.398 12.984 27.438 1 92.75 315 GLN B N 1
ATOM 6763 C CA . GLN B 1 315 ? -14.242 14.367 27.859 1 92.75 315 GLN B CA 1
ATOM 6764 C C . GLN B 1 315 ? -13.141 15.062 27.062 1 92.75 315 GLN B C 1
ATOM 6766 O O . GLN B 1 315 ? -13.297 16.203 26.641 1 92.75 315 GLN B O 1
ATOM 6771 N N . GLU B 1 316 ? -12.117 14.367 26.891 1 90.19 316 GLU B N 1
ATOM 6772 C CA . GLU B 1 316 ? -11.008 14.914 26.125 1 90.19 316 GLU B CA 1
ATOM 6773 C C . GLU B 1 316 ? -11.438 15.266 24.703 1 90.19 316 GLU B C 1
ATOM 6775 O O . GLU B 1 316 ? -11.078 16.328 24.172 1 90.19 316 GLU B O 1
ATOM 6780 N N . LEU B 1 317 ? -12.195 14.375 24.125 1 92.75 317 LEU B N 1
ATOM 6781 C CA . LEU B 1 317 ? -12.688 14.594 22.766 1 92.75 317 LEU B CA 1
ATOM 6782 C C . LEU B 1 317 ? -13.602 15.812 22.703 1 92.75 317 LEU B C 1
ATOM 6784 O O . LEU B 1 317 ? -13.5 16.625 21.781 1 92.75 317 LEU B O 1
ATOM 6788 N N . ALA B 1 318 ? -14.422 15.914 23.656 1 94.38 318 ALA B N 1
ATOM 6789 C CA . ALA B 1 318 ? -15.344 17.047 23.703 1 94.38 318 ALA B CA 1
ATOM 6790 C C . ALA B 1 318 ? -14.586 18.359 23.828 1 94.38 318 ALA B C 1
ATOM 6792 O O . ALA B 1 318 ? -14.938 19.359 23.188 1 94.38 318 ALA B O 1
ATOM 6793 N N . ILE B 1 319 ? -13.578 18.344 24.594 1 91 319 ILE B N 1
ATOM 6794 C CA . ILE B 1 319 ? -12.773 19.531 24.812 1 91 319 ILE B CA 1
ATOM 6795 C C . ILE B 1 319 ? -12.062 19.922 23.531 1 91 319 ILE B C 1
ATOM 6797 O O . ILE B 1 319 ? -12.031 21.094 23.156 1 91 319 ILE B O 1
ATOM 6801 N N . VAL B 1 320 ? -11.508 18.969 22.859 1 89.5 320 VAL B N 1
ATOM 6802 C CA . VAL B 1 320 ? -10.766 19.219 21.641 1 89.5 320 VAL B CA 1
ATOM 6803 C C . VAL B 1 320 ? -11.695 19.797 20.578 1 89.5 320 VAL B C 1
ATOM 6805 O O . VAL B 1 320 ? -11.328 20.75 19.875 1 89.5 320 VAL B O 1
ATOM 6808 N N . LEU B 1 321 ? -12.867 19.25 20.5 1 91.06 321 LEU B N 1
ATOM 6809 C CA . LEU B 1 321 ? -13.844 19.766 19.531 1 91.06 321 LEU B CA 1
ATOM 6810 C C . LEU B 1 321 ? -14.258 21.188 19.891 1 91.06 321 LEU B C 1
ATOM 6812 O O . LEU B 1 321 ? -14.289 22.062 19.016 1 91.06 321 LEU B O 1
ATOM 6816 N N . MET B 1 322 ? -14.469 21.391 21.094 1 89.38 322 MET B N 1
ATOM 6817 C CA . MET B 1 322 ? -14.891 22.719 21.562 1 89.38 322 MET B CA 1
ATOM 6818 C C . MET B 1 322 ? -13.797 23.75 21.328 1 89.38 322 MET B C 1
ATOM 6820 O O . MET B 1 322 ? -14.07 24.875 20.922 1 89.38 322 MET B O 1
ATOM 6824 N N . ASN B 1 323 ? -12.578 23.344 21.609 1 86.69 323 ASN B N 1
ATOM 6825 C CA . ASN B 1 323 ? -11.445 24.234 21.406 1 86.69 323 ASN B CA 1
ATOM 6826 C C . ASN B 1 323 ? -11.336 24.703 19.953 1 86.69 323 ASN B C 1
ATOM 6828 O O . ASN B 1 323 ? -10.938 25.828 19.688 1 86.69 323 ASN B O 1
ATOM 6832 N N . GLU B 1 324 ? -11.688 23.891 19.094 1 82.19 324 GLU B N 1
ATOM 6833 C CA . GLU B 1 324 ? -11.578 24.203 17.672 1 82.19 324 GLU B CA 1
ATOM 6834 C C . GLU B 1 324 ? -12.648 25.203 17.25 1 82.19 324 GLU B C 1
ATOM 6836 O O . GLU B 1 324 ? -12.422 26.016 16.344 1 82.19 324 GLU B O 1
ATOM 6841 N N . HIS B 1 325 ? -13.656 25.219 17.953 1 77.25 325 HIS B N 1
ATOM 6842 C CA . HIS B 1 325 ? -14.758 26.078 17.547 1 77.25 325 HIS B CA 1
ATOM 6843 C C . HIS B 1 325 ? -14.695 27.422 18.281 1 77.25 325 HIS B C 1
ATOM 6845 O O . HIS B 1 325 ? -15.086 28.453 17.719 1 77.25 325 HIS B O 1
ATOM 6851 N N . ARG B 1 326 ? -14.219 27.375 19.375 1 81.44 326 ARG B N 1
ATOM 6852 C CA . ARG B 1 326 ? -14.25 28.562 20.203 1 81.44 326 ARG B CA 1
ATOM 6853 C C . ARG B 1 326 ? -13.375 29.672 19.625 1 81.44 326 ARG B C 1
ATOM 6855 O O . ARG B 1 326 ? -13.688 30.844 19.766 1 81.44 326 ARG B O 1
ATOM 6862 N N . ILE B 1 327 ? -12.469 29.234 18.906 1 77.94 327 ILE B N 1
ATOM 6863 C CA . ILE B 1 327 ? -11.523 30.188 18.344 1 77.94 327 ILE B CA 1
ATOM 6864 C C . ILE B 1 327 ? -12.211 31.031 17.281 1 77.94 327 ILE B C 1
ATOM 6866 O O . ILE B 1 327 ? -11.844 32.188 17.062 1 77.94 327 ILE B O 1
ATOM 6870 N N . TYR B 1 328 ? -13.211 30.484 16.656 1 73.81 328 TYR B N 1
ATOM 6871 C CA . TYR B 1 328 ? -13.828 31.141 15.508 1 73.81 328 TYR B CA 1
ATOM 6872 C C . TYR B 1 328 ? -15.148 31.781 15.891 1 73.81 328 TYR B C 1
ATOM 6874 O O . TYR B 1 328 ? -15.875 32.281 15.031 1 73.81 328 TYR B O 1
ATOM 6882 N N . GLU B 1 329 ? -15.508 31.719 17.062 1 67 329 GLU B N 1
ATOM 6883 C CA . GLU B 1 329 ? -16.734 32.375 17.484 1 67 329 GLU B CA 1
ATOM 6884 C C . GLU B 1 329 ? -16.688 33.875 17.203 1 67 329 GLU B C 1
ATOM 6886 O O . GLU B 1 329 ? -15.625 34.5 17.328 1 67 329 GLU B O 1
ATOM 6891 N N . PRO B 1 330 ? -17.781 34.5 16.672 1 60.75 330 PRO B N 1
ATOM 6892 C CA . PRO B 1 330 ? -19.125 33.875 16.688 1 60.75 330 PRO B CA 1
ATOM 6893 C C . PRO B 1 330 ? -19.484 33.25 15.352 1 60.75 330 PRO B C 1
ATOM 6895 O O . PRO B 1 330 ? -20.422 32.438 15.273 1 60.75 330 PRO B O 1
ATOM 6898 N N . ASP B 1 331 ? -18.812 33.562 14.352 1 61.22 331 ASP B N 1
ATOM 6899 C CA . ASP B 1 331 ? -19.281 33.25 13.008 1 61.22 331 ASP B CA 1
ATOM 6900 C C . ASP B 1 331 ? -18.781 31.875 12.562 1 61.22 331 ASP B C 1
ATOM 6902 O O . ASP B 1 331 ? -19.344 31.266 11.656 1 61.22 331 ASP B O 1
ATOM 6906 N N . GLY B 1 332 ? -17.922 31.297 13.273 1 61.72 332 GLY B N 1
ATOM 6907 C CA . GLY B 1 332 ? -17.469 29.922 13.023 1 61.72 332 GLY B CA 1
ATOM 6908 C C . GLY B 1 332 ? -16.797 29.766 11.68 1 61.72 332 GLY B C 1
ATOM 6909 O O . GLY B 1 332 ? -16.906 28.719 11.047 1 61.72 332 GLY B O 1
ATOM 6910 N N . GLN B 1 333 ? -16.156 30.656 11.07 1 72.94 333 GLN B N 1
ATOM 6911 C CA . GLN B 1 333 ? -15.539 30.484 9.766 1 72.94 333 GLN B CA 1
ATOM 6912 C C . GLN B 1 333 ? -14.086 30.016 9.914 1 72.94 333 GLN B C 1
ATOM 6914 O O . GLN B 1 333 ? -13.242 30.766 10.406 1 72.94 333 GLN B O 1
ATOM 6919 N N . LEU B 1 334 ? -13.852 28.828 9.406 1 81.12 334 LEU B N 1
ATOM 6920 C CA . LEU B 1 334 ? -12.508 28.266 9.477 1 81.12 334 LEU B CA 1
ATOM 6921 C C . LEU B 1 334 ? -11.555 29.047 8.57 1 81.12 334 LEU B C 1
ATOM 6923 O O . LEU B 1 334 ? -11.906 29.406 7.449 1 81.12 334 LEU B O 1
ATOM 6927 N N . ILE B 1 335 ? -10.375 29.328 9.102 1 84.44 335 ILE B N 1
ATOM 6928 C CA . ILE B 1 335 ? -9.367 30.078 8.359 1 84.44 335 ILE B CA 1
ATOM 6929 C C . ILE B 1 335 ? -8.305 29.109 7.812 1 84.44 335 ILE B C 1
ATOM 6931 O O . ILE B 1 335 ? -7.621 28.438 8.586 1 84.44 335 ILE B O 1
ATOM 6935 N N . ASP B 1 336 ? -8.25 29.047 6.531 1 86.88 336 ASP B N 1
ATOM 6936 C CA . ASP B 1 336 ? -7.184 28.328 5.848 1 86.88 336 ASP B CA 1
ATOM 6937 C C . ASP B 1 336 ? -6.297 29.281 5.051 1 86.88 336 ASP B C 1
ATOM 6939 O O . ASP B 1 336 ? -6.797 30.188 4.367 1 86.88 336 ASP B O 1
ATOM 6943 N N . ILE B 1 337 ? -5.047 29.078 5.219 1 91.94 337 ILE B N 1
ATOM 6944 C CA . ILE B 1 337 ? -4.141 29.953 4.488 1 91.94 337 ILE B CA 1
ATOM 6945 C C . ILE B 1 337 ? -3.906 29.406 3.084 1 91.94 337 ILE B C 1
ATOM 6947 O O . ILE B 1 337 ? -4.602 29.781 2.139 1 91.94 337 ILE B O 1
ATOM 6951 N N . LEU B 1 338 ? -3.062 28.391 2.99 1 92.88 338 LEU B N 1
ATOM 6952 C CA . LEU B 1 338 ? -2.836 27.797 1.676 1 92.88 338 LEU B CA 1
ATOM 6953 C C . LEU B 1 338 ? -3.025 26.281 1.723 1 92.88 338 LEU B C 1
ATOM 6955 O O . LEU B 1 338 ? -3.705 25.719 0.866 1 92.88 338 LEU B O 1
ATOM 6959 N N . PHE B 1 339 ? -2.416 25.641 2.635 1 89.19 339 PHE B N 1
ATOM 6960 C CA . PHE B 1 339 ? -2.365 24.188 2.705 1 89.19 339 PHE B CA 1
ATOM 6961 C C . PHE B 1 339 ? -3.592 23.641 3.426 1 89.19 339 PHE B C 1
ATOM 6963 O O . PHE B 1 339 ? -3.781 23.891 4.617 1 89.19 339 PHE B O 1
ATOM 6970 N N . ARG B 1 340 ? -4.418 22.875 2.691 1 88.06 340 ARG B N 1
ATOM 6971 C CA . ARG B 1 340 ? -5.598 22.25 3.281 1 88.06 340 ARG B CA 1
ATOM 6972 C C . ARG B 1 340 ? -5.297 20.828 3.709 1 88.06 340 ARG B C 1
ATOM 6974 O O . ARG B 1 340 ? -5.898 19.875 3.199 1 88.06 340 ARG B O 1
ATOM 6981 N N . GLN B 1 341 ? -4.582 20.719 4.695 1 84.75 341 GLN B N 1
ATOM 6982 C CA . GLN B 1 341 ? -4.004 19.438 5.117 1 84.75 341 GLN B CA 1
ATOM 6983 C C . GLN B 1 341 ? -5.082 18.469 5.586 1 84.75 341 GLN B C 1
ATOM 6985 O O . GLN B 1 341 ? -5.082 17.297 5.203 1 84.75 341 GLN B O 1
ATOM 6990 N N . ARG B 1 342 ? -6 18.969 6.422 1 87.19 342 ARG B N 1
ATOM 6991 C CA . ARG B 1 342 ? -7.02 18.109 7.008 1 87.19 342 ARG B CA 1
ATOM 6992 C C . ARG B 1 342 ? -7.977 17.578 5.941 1 87.19 342 ARG B C 1
ATOM 6994 O O . ARG B 1 342 ? -8.383 16.422 5.98 1 87.19 342 ARG B O 1
ATOM 7001 N N . ARG B 1 343 ? -8.289 18.469 5.039 1 88.44 343 ARG B N 1
ATOM 7002 C CA . ARG B 1 343 ? -9.164 18.047 3.955 1 88.44 343 ARG B CA 1
ATOM 7003 C C . ARG B 1 343 ? -8.484 17.016 3.07 1 88.44 343 ARG B C 1
ATOM 7005 O O . ARG B 1 343 ? -9.109 16.016 2.678 1 88.44 343 ARG B O 1
ATOM 7012 N N . ILE B 1 344 ? -7.273 17.25 2.777 1 86 344 ILE B N 1
ATOM 7013 C CA . ILE B 1 344 ? -6.504 16.312 1.96 1 86 344 ILE B CA 1
ATOM 7014 C C . ILE B 1 344 ? -6.406 14.969 2.67 1 86 344 ILE B C 1
ATOM 7016 O O . ILE B 1 344 ? -6.527 13.914 2.037 1 86 344 ILE B O 1
ATOM 7020 N N . PHE B 1 345 ? -6.227 15.016 3.91 1 89.19 345 PHE B N 1
ATOM 7021 C CA . PHE B 1 345 ? -6.176 13.812 4.727 1 89.19 345 PHE B CA 1
ATOM 7022 C C . PHE B 1 345 ? -7.461 13.008 4.582 1 89.19 345 PHE B C 1
ATOM 7024 O O . PHE B 1 345 ? -7.422 11.805 4.328 1 89.19 345 PHE B O 1
ATOM 7031 N N . LEU B 1 346 ? -8.523 13.695 4.742 1 91.69 346 LEU B N 1
ATOM 7032 C CA . LEU B 1 346 ? -9.82 13.016 4.715 1 91.69 346 LEU B CA 1
ATOM 7033 C C . LEU B 1 346 ? -10.133 12.516 3.311 1 91.69 346 LEU B C 1
ATOM 7035 O O . LEU B 1 346 ? -10.75 11.461 3.15 1 91.69 346 LEU B O 1
ATOM 7039 N N . ASP B 1 347 ? -9.734 13.25 2.354 1 89.25 347 ASP B N 1
ATOM 7040 C CA . ASP B 1 347 ? -9.93 12.812 0.976 1 89.25 347 ASP B CA 1
ATOM 7041 C C . ASP B 1 347 ? -9.164 11.516 0.702 1 89.25 347 ASP B C 1
ATOM 7043 O O . ASP B 1 347 ? -9.703 10.594 0.085 1 89.25 347 ASP B O 1
ATOM 7047 N N . LYS B 1 348 ? -8.008 11.5 1.149 1 85.12 348 LYS B N 1
ATOM 7048 C CA . LYS B 1 348 ? -7.191 10.305 0.962 1 85.12 348 LYS B CA 1
ATOM 7049 C C . LYS B 1 348 ? -7.719 9.141 1.793 1 85.12 348 LYS B C 1
ATOM 7051 O O . LYS B 1 348 ? -7.699 7.992 1.344 1 85.12 348 LYS B O 1
ATOM 7056 N N . LEU B 1 349 ? -8.117 9.453 2.949 1 86.81 349 LEU B N 1
ATOM 7057 C CA . LEU B 1 349 ? -8.688 8.43 3.82 1 86.81 349 LEU B CA 1
ATOM 7058 C C . LEU B 1 349 ? -9.945 7.828 3.197 1 86.81 349 LEU B C 1
ATOM 7060 O O . LEU B 1 349 ? -10.18 6.621 3.312 1 86.81 349 LEU B O 1
ATOM 7064 N N . SER B 1 350 ? -10.664 8.656 2.57 1 87.56 350 SER B N 1
ATOM 7065 C CA . SER B 1 350 ? -11.922 8.227 1.981 1 87.56 350 SER B CA 1
ATOM 7066 C C . SER B 1 350 ? -11.695 7.273 0.812 1 87.56 350 SER B C 1
ATOM 7068 O O . SER B 1 350 ? -12.586 6.508 0.441 1 87.56 350 SER B O 1
ATOM 7070 N N . GLU B 1 351 ? -10.547 7.336 0.309 1 77.12 351 GLU B N 1
ATOM 7071 C CA . GLU B 1 351 ? -10.219 6.414 -0.777 1 77.12 351 GLU B CA 1
ATOM 7072 C C . GLU B 1 351 ? -10.219 4.969 -0.294 1 77.12 351 GLU B C 1
ATOM 7074 O O . GLU B 1 351 ? -10.586 4.059 -1.042 1 77.12 351 GLU B O 1
ATOM 7079 N N . THR B 1 352 ? -9.859 4.742 0.938 1 75.06 352 THR B N 1
ATOM 7080 C CA . THR B 1 352 ? -9.742 3.385 1.463 1 75.06 352 THR B CA 1
ATOM 7081 C C . THR B 1 352 ? -10.82 3.121 2.51 1 75.06 352 THR B C 1
ATOM 7083 O O . THR B 1 352 ? -11.227 1.976 2.715 1 75.06 352 THR B O 1
ATOM 7086 N N . HIS B 1 353 ? -11.25 4.191 3.162 1 82.94 353 HIS B N 1
ATOM 7087 C CA . HIS B 1 353 ? -12.203 4.051 4.254 1 82.94 353 HIS B CA 1
ATOM 7088 C C . HIS B 1 353 ? -13.406 4.965 4.055 1 82.94 353 HIS B C 1
ATOM 7090 O O . HIS B 1 353 ? -13.781 5.711 4.961 1 82.94 353 HIS B O 1
ATOM 7096 N N . ASP B 1 354 ? -13.969 4.809 2.943 1 85 354 ASP B N 1
ATOM 7097 C CA . ASP B 1 354 ? -15.047 5.719 2.562 1 85 354 ASP B CA 1
ATOM 7098 C C . ASP B 1 354 ? -16.234 5.594 3.516 1 85 354 ASP B C 1
ATOM 7100 O O . ASP B 1 354 ? -16.766 6.602 3.982 1 85 354 ASP B O 1
ATOM 7104 N N . GLN B 1 355 ? -16.594 4.422 3.854 1 84.75 355 GLN B N 1
ATOM 7105 C CA . GLN B 1 355 ? -17.781 4.199 4.688 1 84.75 355 GLN B CA 1
ATOM 7106 C C . GLN B 1 355 ? -17.562 4.734 6.102 1 84.75 355 GLN B C 1
ATOM 7108 O O . GLN B 1 355 ? -18.469 5.285 6.711 1 84.75 355 GLN B O 1
ATOM 7113 N N . ALA B 1 356 ? -16.406 4.48 6.562 1 88.56 356 ALA B N 1
ATOM 7114 C CA . ALA B 1 356 ? -16.078 4.98 7.898 1 88.56 356 ALA B CA 1
ATOM 7115 C C . ALA B 1 356 ? -16.203 6.5 7.961 1 88.56 356 ALA B C 1
ATOM 7117 O O . ALA B 1 356 ? -16.781 7.047 8.891 1 88.56 356 ALA B O 1
ATOM 7118 N N . VAL B 1 357 ? -15.672 7.195 6.926 1 92.62 357 VAL B N 1
ATOM 7119 C CA . VAL B 1 357 ? -15.695 8.656 6.875 1 92.62 357 VAL B CA 1
ATOM 7120 C C . VAL B 1 357 ? -17.141 9.141 6.734 1 92.62 357 VAL B C 1
ATOM 7122 O O . VAL B 1 357 ? -17.531 10.102 7.398 1 92.62 357 VAL B O 1
ATOM 7125 N N . LYS B 1 358 ? -17.875 8.43 5.98 1 91.75 358 LYS B N 1
ATOM 7126 C CA . LYS B 1 358 ? -19.266 8.805 5.758 1 91.75 358 LYS B CA 1
ATOM 7127 C C . LYS B 1 358 ? -20.094 8.656 7.031 1 91.75 358 LYS B C 1
ATOM 7129 O O . LYS B 1 358 ? -20.953 9.492 7.328 1 91.75 358 LYS B O 1
ATOM 7134 N N . LYS B 1 359 ? -19.875 7.625 7.75 1 92.44 359 LYS B N 1
ATOM 7135 C CA . LYS B 1 359 ? -20.594 7.383 9 1 92.44 359 LYS B CA 1
ATOM 7136 C C . LYS B 1 359 ? -20.328 8.5 10.008 1 92.44 359 LYS B C 1
ATOM 7138 O O . LYS B 1 359 ? -21.25 8.992 10.648 1 92.44 359 LYS B O 1
ATOM 7143 N N . VAL B 1 360 ? -19.078 8.852 10.109 1 96.5 360 VAL B N 1
ATOM 7144 C CA . VAL B 1 360 ? -18.719 9.906 11.055 1 96.5 360 VAL B CA 1
ATOM 7145 C C . VAL B 1 360 ? -19.281 11.242 10.586 1 96.5 360 VAL B C 1
ATOM 7147 O O . VAL B 1 360 ? -19.781 12.039 11.391 1 96.5 360 VAL B O 1
ATOM 7150 N N . LYS B 1 361 ? -19.172 11.516 9.281 1 96.69 361 LYS B N 1
ATOM 7151 C CA . LYS B 1 361 ? -19.719 12.758 8.734 1 96.69 361 LYS B CA 1
ATOM 7152 C C . LYS B 1 361 ? -21.219 12.875 9 1 96.69 361 L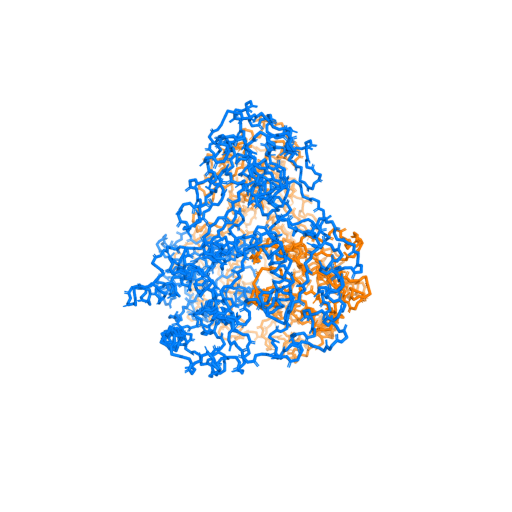YS B C 1
ATOM 7154 O O . LYS B 1 361 ? -21.719 13.961 9.273 1 96.69 361 LYS B O 1
ATOM 7159 N N . LYS B 1 362 ? -21.891 11.789 8.961 1 95.38 362 LYS B N 1
ATOM 7160 C CA . LYS B 1 362 ? -23.328 11.773 9.18 1 95.38 362 LYS B CA 1
ATOM 7161 C C . LYS B 1 362 ? -23.688 12.25 10.586 1 95.38 362 LYS B C 1
ATOM 7163 O O . LYS B 1 362 ? -24.609 13.031 10.766 1 95.38 362 LYS B O 1
ATOM 7168 N N . ILE B 1 363 ? -22.969 11.766 11.508 1 96.25 363 ILE B N 1
ATOM 7169 C CA . ILE B 1 363 ? -23.281 12.156 12.875 1 96.25 363 ILE B CA 1
ATOM 7170 C C . ILE B 1 363 ? -22.922 13.617 13.094 1 96.25 363 ILE B C 1
ATOM 7172 O O . ILE B 1 363 ? -23.609 14.328 13.836 1 96.25 363 ILE B O 1
ATOM 7176 N N . VAL B 1 364 ? -21.891 14.109 12.453 1 96.56 364 VAL B N 1
ATOM 7177 C CA . VAL B 1 364 ? -21.516 15.508 12.586 1 96.56 364 VAL B CA 1
ATOM 7178 C C . VAL B 1 364 ? -22.547 16.391 11.898 1 96.56 364 VAL B C 1
ATOM 7180 O O . VAL B 1 364 ? -22.906 17.453 12.414 1 96.56 364 VAL B O 1
ATOM 7183 N N . ASP B 1 365 ? -23 15.922 10.742 1 95.56 365 ASP B N 1
ATOM 7184 C CA . ASP B 1 365 ? -24.062 16.656 10.047 1 95.56 365 ASP B CA 1
ATOM 7185 C C . ASP B 1 365 ? -25.297 16.781 10.914 1 95.56 365 ASP B C 1
ATOM 7187 O O . ASP B 1 365 ? -25.922 17.844 10.961 1 95.56 365 ASP B O 1
ATOM 7191 N N . HIS B 1 366 ? -25.609 15.758 11.516 1 95.31 366 HIS B N 1
ATOM 7192 C CA . HIS B 1 366 ? -26.781 15.766 12.406 1 95.31 366 HIS B CA 1
ATOM 7193 C C . HIS B 1 366 ? -26.578 16.734 13.562 1 95.31 366 HIS B C 1
ATOM 7195 O O . HIS B 1 366 ? -27.5 17.484 13.914 1 95.31 366 HIS B O 1
ATOM 7201 N N . PHE B 1 367 ? -25.469 16.688 14.094 1 94.19 367 PHE B N 1
ATOM 7202 C CA . PHE B 1 367 ? -25.109 17.578 15.203 1 94.19 367 PHE B CA 1
ATOM 7203 C C . PHE B 1 367 ? -25.234 19.031 14.789 1 94.19 367 PHE B C 1
ATOM 7205 O O . PHE B 1 367 ? -25.859 19.828 15.492 1 94.19 367 PHE B O 1
ATOM 7212 N N . VAL B 1 368 ? -24.641 19.359 13.656 1 90.94 368 VAL B N 1
ATOM 7213 C CA . VAL B 1 368 ? -24.625 20.734 13.172 1 90.94 368 VAL B CA 1
ATOM 7214 C C . VAL B 1 368 ? -26.047 21.188 12.844 1 90.94 368 VAL B C 1
ATOM 7216 O O . VAL B 1 368 ? -26.422 22.328 13.109 1 90.94 368 VAL B O 1
ATOM 7219 N N . ARG B 1 369 ? -26.797 20.375 12.336 1 91.75 369 ARG B N 1
ATOM 7220 C CA . ARG B 1 369 ? -28.172 20.703 11.984 1 91.75 369 ARG B CA 1
ATOM 7221 C C . ARG B 1 369 ? -29.031 20.859 13.234 1 91.75 369 ARG B C 1
ATOM 7223 O O . ARG B 1 369 ? -29.828 21.797 13.328 1 91.75 369 ARG B O 1
ATOM 7230 N N . ARG B 1 370 ? -28.859 20.016 14.086 1 93.31 370 ARG B N 1
ATOM 7231 C CA . ARG B 1 370 ? -29.672 20 15.297 1 93.31 370 ARG B CA 1
ATOM 7232 C C . ARG B 1 370 ? -29.469 21.266 16.109 1 93.31 370 ARG B C 1
ATOM 7234 O O . ARG B 1 370 ? -30.438 21.875 16.578 1 93.31 370 ARG B O 1
ATOM 7241 N N . TYR B 1 371 ? -28.25 21.641 16.25 1 90.44 371 TYR B N 1
ATOM 7242 C CA . TYR B 1 371 ? -27.953 22.766 17.125 1 90.44 371 TYR B CA 1
ATOM 7243 C C . TYR B 1 371 ? -27.75 24.047 16.328 1 90.44 371 TYR B C 1
ATOM 7245 O O . TYR B 1 371 ? -27.547 25.125 16.906 1 90.44 371 TYR B O 1
ATOM 7253 N N . GLN B 1 372 ? -27.781 23.938 14.977 1 86.31 372 GLN B N 1
ATOM 7254 C CA . GLN B 1 372 ? -27.688 25.094 14.07 1 86.31 372 GLN B CA 1
ATOM 7255 C C . GLN B 1 372 ? -26.406 25.875 14.328 1 86.31 372 GLN B C 1
ATOM 7257 O O . GLN B 1 372 ? -26.438 27.094 14.469 1 86.31 372 GLN B O 1
ATOM 7262 N N . ILE B 1 373 ? -25.359 25.109 14.562 1 79.75 373 ILE B N 1
ATOM 7263 C CA . ILE B 1 373 ? -24.047 25.719 14.781 1 79.75 373 ILE B CA 1
ATOM 7264 C C . ILE B 1 373 ? -23.078 25.266 13.688 1 79.75 373 ILE B C 1
ATOM 7266 O O . ILE B 1 373 ? -23.234 24.172 13.133 1 79.75 373 ILE B O 1
ATOM 7270 N N . TYR B 1 374 ? -22.188 26.094 13.266 1 75.19 374 TYR B N 1
ATOM 7271 C CA . TYR B 1 374 ? -21.047 25.719 12.445 1 75.19 374 TYR B CA 1
ATOM 7272 C C . TYR B 1 374 ? -21.5 25.094 11.125 1 75.19 374 TYR B C 1
ATOM 7274 O O . TYR B 1 374 ? -21.062 24 10.758 1 75.19 374 TYR B O 1
ATOM 7282 N N . GLN B 1 375 ? -22.312 25.734 10.445 1 76.75 375 GLN B N 1
ATOM 7283 C CA . GLN B 1 375 ? -23.016 25.141 9.32 1 76.75 375 GLN B CA 1
ATOM 7284 C C . GLN B 1 375 ? -22.141 25.109 8.07 1 76.75 375 GLN B C 1
ATOM 7286 O O . GLN B 1 375 ? -22.453 24.422 7.098 1 76.75 375 GLN B O 1
ATOM 7291 N N . GLU B 1 376 ? -21 25.594 8.156 1 82.69 376 GLU B N 1
ATOM 7292 C CA . GLU B 1 376 ? -20.109 25.562 6.996 1 82.69 376 GLU B CA 1
ATOM 7293 C C . GLU B 1 376 ? -19.5 24.188 6.785 1 82.69 376 GLU B C 1
ATOM 7295 O O . GLU B 1 376 ? -19.141 23.5 7.75 1 82.69 376 GLU B O 1
ATOM 7300 N N . GLU B 1 377 ? -19.312 23.781 5.555 1 85.88 377 GLU B N 1
ATOM 7301 C CA . GLU B 1 377 ? -18.812 22.469 5.191 1 85.88 377 GLU B CA 1
ATOM 7302 C C . GLU B 1 377 ? -17.406 22.219 5.758 1 85.88 377 GLU B C 1
ATOM 7304 O O . GLU B 1 377 ? -17.094 21.094 6.16 1 85.88 377 GLU B O 1
ATOM 7309 N N . ASP B 1 378 ? -16.656 23.219 5.785 1 85.31 378 ASP B N 1
ATOM 7310 C CA . ASP B 1 378 ? -15.281 23.078 6.273 1 85.31 378 ASP B CA 1
ATOM 7311 C C . ASP B 1 378 ? -15.266 22.719 7.758 1 85.31 378 ASP B C 1
ATOM 7313 O O . ASP B 1 378 ? -14.383 21.984 8.219 1 85.31 378 ASP B O 1
ATOM 7317 N N . PHE B 1 379 ? -16.219 23.203 8.453 1 86.81 379 PHE B N 1
ATOM 7318 C CA . PHE B 1 379 ? -16.297 22.891 9.875 1 86.81 379 PHE B CA 1
ATOM 7319 C C . PHE B 1 379 ? -16.703 21.438 10.094 1 86.81 379 PHE B C 1
ATOM 7321 O O . PHE B 1 379 ? -16.172 20.766 10.984 1 86.81 379 PHE B O 1
ATOM 7328 N N . ILE B 1 380 ? -17.562 21.047 9.281 1 91.06 380 ILE B N 1
ATOM 7329 C CA . ILE B 1 380 ? -18.016 19.656 9.367 1 91.06 380 ILE B CA 1
ATOM 7330 C C . ILE B 1 380 ? -16.828 18.719 9.156 1 91.06 380 ILE B C 1
ATOM 7332 O O . ILE B 1 380 ? -16.594 17.812 9.945 1 91.06 380 ILE B O 1
ATOM 7336 N N . TRP B 1 381 ? -16.078 19 8.164 1 91.88 381 TRP B N 1
ATOM 7337 C CA . TRP B 1 381 ? -14.945 18.141 7.828 1 91.88 381 TRP B CA 1
ATOM 7338 C C . TRP B 1 381 ? -13.867 18.234 8.906 1 91.88 381 TRP B C 1
ATOM 7340 O O . TRP B 1 381 ? -13.18 17.234 9.172 1 91.88 381 TRP B O 1
ATOM 7350 N N . ASN B 1 382 ? -13.75 19.375 9.461 1 90.81 382 ASN B N 1
ATOM 7351 C CA . ASN B 1 382 ? -12.789 19.516 10.555 1 90.81 382 ASN B CA 1
ATOM 7352 C C . ASN B 1 382 ? -13.164 18.625 11.742 1 90.81 382 ASN B C 1
ATOM 7354 O O . ASN B 1 382 ? -12.289 18 12.352 1 90.81 382 ASN B O 1
ATOM 7358 N N . TYR B 1 383 ? -14.461 18.562 12.055 1 93.06 383 TYR B N 1
ATOM 7359 C CA . TYR B 1 383 ? -14.914 17.719 13.156 1 93.06 383 TYR B CA 1
ATOM 7360 C C . TYR B 1 383 ? -14.719 16.234 12.836 1 93.06 383 TYR B C 1
ATOM 7362 O O . TYR B 1 383 ? -14.312 15.461 13.695 1 93.06 383 TYR B O 1
ATOM 7370 N N . VAL B 1 384 ? -14.984 15.922 11.594 1 95.12 384 VAL B N 1
ATOM 7371 C CA . VAL B 1 384 ? -14.781 14.547 11.164 1 95.12 384 VAL B CA 1
ATOM 7372 C C . VAL B 1 384 ? -13.312 14.156 11.336 1 95.12 384 VAL B C 1
ATOM 7374 O O . VAL B 1 384 ? -13 13.086 11.859 1 95.12 384 VAL B O 1
ATOM 7377 N N . TYR B 1 385 ? -12.477 15.055 10.922 1 93.5 385 TYR B N 1
ATOM 7378 C CA . TYR B 1 385 ? -11.039 14.844 11.031 1 93.5 385 TYR B CA 1
ATOM 7379 C C . TYR B 1 385 ? -10.625 14.617 12.477 1 93.5 385 TYR B C 1
ATOM 7381 O O . TYR B 1 385 ? -9.891 13.672 12.781 1 93.5 385 TYR B O 1
ATOM 7389 N N . LEU B 1 386 ? -11.102 15.398 13.344 1 92.56 386 LEU B N 1
ATOM 7390 C CA . LEU B 1 386 ? -10.703 15.336 14.742 1 92.56 386 LEU B CA 1
ATOM 7391 C C . LEU B 1 386 ? -11.234 14.07 15.406 1 92.56 386 LEU B C 1
ATOM 7393 O O . LEU B 1 386 ? -10.508 13.406 16.156 1 92.56 386 LEU B O 1
ATOM 7397 N N . LEU B 1 387 ? -12.422 13.75 15.141 1 95 387 LEU B N 1
ATOM 7398 C CA . LEU B 1 387 ? -13.016 12.555 15.727 1 95 387 LEU B CA 1
ATOM 7399 C C . LEU B 1 387 ? -12.227 11.312 15.328 1 95 387 LEU B C 1
ATOM 7401 O O . LEU B 1 387 ? -11.906 10.477 16.172 1 95 387 LEU B O 1
ATOM 7405 N N . ILE B 1 388 ? -11.875 11.25 14.125 1 93.19 388 ILE B N 1
ATOM 7406 C CA . ILE B 1 388 ? -11.203 10.07 13.602 1 93.19 388 ILE B CA 1
ATOM 7407 C C . ILE B 1 388 ? -9.773 10.008 14.133 1 93.19 388 ILE B C 1
ATOM 7409 O O . ILE B 1 388 ? -9.32 8.961 14.609 1 93.19 388 ILE B O 1
ATOM 7413 N N . THR B 1 389 ? -9.078 11.117 14.156 1 91.5 389 THR B N 1
ATOM 7414 C CA . THR B 1 389 ? -7.648 11.109 14.461 1 91.5 389 THR B CA 1
ATOM 7415 C C . THR B 1 389 ? -7.418 11.062 15.969 1 91.5 389 THR B C 1
ATOM 7417 O O . THR B 1 389 ? -6.359 10.625 16.422 1 91.5 389 THR B O 1
ATOM 7420 N N . MET B 1 390 ? -8.422 11.43 16.75 1 91.81 390 MET B N 1
ATOM 7421 C CA . MET B 1 390 ? -8.258 11.422 18.203 1 91.81 390 MET B CA 1
ATOM 7422 C C . MET B 1 390 ? -8.367 10 18.75 1 91.81 390 MET B C 1
ATOM 7424 O O . MET B 1 390 ? -7.938 9.734 19.875 1 91.81 390 MET B O 1
ATOM 7428 N N . VAL B 1 391 ? -8.992 9.203 17.984 1 92.38 391 VAL B N 1
ATOM 7429 C CA . VAL B 1 391 ? -9.109 7.801 18.359 1 92.38 391 VAL B CA 1
ATOM 7430 C C . VAL B 1 391 ? -8.359 6.934 17.344 1 92.38 391 VAL B C 1
ATOM 7432 O O . VAL B 1 391 ? -8.938 6.504 16.344 1 92.38 391 VAL B O 1
ATOM 7435 N N . PRO B 1 392 ? -7.199 6.578 17.688 1 87.5 392 PRO B N 1
ATOM 7436 C CA . PRO B 1 392 ? -6.34 5.883 16.719 1 87.5 392 PRO B CA 1
ATOM 7437 C C . PRO B 1 392 ? -6.977 4.605 16.172 1 87.5 392 PRO B C 1
ATOM 7439 O O . PRO B 1 392 ? -6.773 4.258 15.008 1 87.5 392 PRO B O 1
ATOM 7442 N N . GLN B 1 393 ? -7.816 3.953 16.906 1 88.31 393 GLN B N 1
ATOM 7443 C CA . GLN B 1 393 ? -8.406 2.684 16.5 1 88.31 393 GLN B CA 1
ATOM 7444 C C . GLN B 1 393 ? -9.781 2.895 15.867 1 88.31 393 GLN B C 1
ATOM 7446 O O . GLN B 1 393 ? -10.5 1.931 15.609 1 88.31 393 GLN B O 1
ATOM 7451 N N . SER B 1 394 ? -10.078 4.113 15.633 1 91.62 394 SER B N 1
ATOM 7452 C CA . SER B 1 394 ? -11.43 4.445 15.203 1 91.62 394 SER B CA 1
ATOM 7453 C C . SER B 1 394 ? -11.797 3.705 13.914 1 91.62 394 SER B C 1
ATOM 7455 O O . SER B 1 394 ? -12.898 3.158 13.797 1 91.62 394 SER B O 1
ATOM 7457 N N . LEU B 1 395 ? -10.891 3.611 12.984 1 87.31 395 LEU B N 1
ATOM 7458 C CA . LEU B 1 395 ? -11.188 3.006 11.688 1 87.31 395 LEU B CA 1
ATOM 7459 C C . LEU B 1 395 ? -11.484 1.518 11.844 1 87.31 395 LEU B C 1
ATOM 7461 O O . LEU B 1 395 ? -12.43 1.003 11.234 1 87.31 395 LEU B O 1
ATOM 7465 N N . THR B 1 396 ? -10.68 0.885 12.617 1 85.56 396 THR B N 1
ATOM 7466 C CA . THR B 1 396 ? -10.883 -0.537 12.867 1 85.56 396 THR B CA 1
ATOM 7467 C C . THR B 1 396 ? -12.203 -0.772 13.594 1 85.56 396 THR B C 1
ATOM 7469 O O . THR B 1 396 ? -12.93 -1.714 13.273 1 85.56 396 THR B O 1
ATOM 7472 N N . LEU B 1 397 ? -12.484 0.076 14.5 1 88.5 397 LEU B N 1
ATOM 7473 C CA . LEU B 1 397 ? -13.703 -0.054 15.305 1 88.5 397 LEU B CA 1
ATOM 7474 C C . LEU B 1 397 ? -14.938 0.218 14.453 1 88.5 397 LEU B C 1
ATOM 7476 O O . LEU B 1 397 ? -15.945 -0.486 14.57 1 88.5 397 LEU B O 1
ATOM 7480 N N . LEU B 1 398 ? -14.836 1.185 13.648 1 89.44 398 LEU B N 1
ATOM 7481 C CA . LEU B 1 398 ? -15.953 1.51 12.766 1 89.44 398 LEU B CA 1
ATOM 7482 C C . LEU B 1 398 ? -16.203 0.382 11.773 1 89.44 398 LEU B C 1
ATOM 7484 O O . LEU B 1 398 ? -17.359 0.059 11.484 1 89.44 398 LEU B O 1
ATOM 7488 N N . ALA B 1 399 ? -15.164 -0.192 11.312 1 83.94 399 ALA B N 1
ATOM 7489 C CA . ALA B 1 399 ? -15.281 -1.287 10.359 1 83.94 399 ALA B CA 1
ATOM 7490 C C . ALA B 1 399 ? -15.883 -2.527 11.008 1 83.94 399 ALA B C 1
ATOM 7492 O O . ALA B 1 399 ? -16.625 -3.277 10.359 1 83.94 399 ALA B O 1
ATOM 7493 N N . SER B 1 400 ? -15.562 -2.713 12.227 1 84.38 400 SER B N 1
ATOM 7494 C CA . SER B 1 400 ? -16.031 -3.902 12.938 1 84.38 400 SER B CA 1
ATOM 7495 C C . SER B 1 400 ? -17.547 -3.881 13.117 1 84.38 400 SER B C 1
ATOM 7497 O O . SER B 1 400 ? -18.156 -4.918 13.367 1 84.38 400 SER B O 1
ATOM 7499 N N . CYS B 1 401 ? -18.109 -2.754 13.016 1 83.12 401 CYS B N 1
ATOM 7500 C CA . CYS B 1 401 ? -19.562 -2.615 13.203 1 83.12 401 CYS B CA 1
ATOM 7501 C C . CYS B 1 401 ? -20.297 -2.92 11.906 1 83.12 401 CYS B C 1
ATOM 7503 O O . CYS B 1 401 ? -21.531 -3.086 11.922 1 83.12 401 CYS B O 1
ATOM 7505 N N . ASP B 1 402 ? -19.625 -3.08 10.906 1 84 402 ASP B N 1
ATOM 7506 C CA . ASP B 1 402 ? -20.234 -3.416 9.625 1 84 402 ASP B CA 1
ATOM 7507 C C . ASP B 1 402 ? -20.625 -4.895 9.57 1 84 402 ASP B C 1
ATOM 7509 O O . ASP B 1 402 ? -20.172 -5.688 10.398 1 84 402 ASP B O 1
ATOM 7513 N N . ARG B 1 403 ? -21.516 -5.152 8.68 1 86.75 403 ARG B N 1
ATOM 7514 C CA . ARG B 1 403 ? -21.859 -6.555 8.461 1 86.75 403 ARG B CA 1
ATOM 7515 C C . ARG B 1 403 ? -20.625 -7.359 8.055 1 86.75 403 ARG B C 1
ATOM 7517 O O . ARG B 1 403 ? -19.844 -6.918 7.219 1 86.75 403 ARG B O 1
ATOM 7524 N N . PRO B 1 404 ? -20.422 -8.5 8.773 1 91.38 404 PRO B N 1
ATOM 7525 C CA . PRO B 1 404 ? -19.266 -9.32 8.398 1 91.38 404 PRO B CA 1
ATOM 7526 C C . PRO B 1 404 ? -19.375 -9.891 6.984 1 91.38 404 PRO B C 1
ATOM 7528 O O . PRO B 1 404 ? -20.406 -10.453 6.621 1 91.38 404 PRO B O 1
ATOM 7531 N N . LEU B 1 405 ? -18.406 -9.711 6.23 1 94.19 405 LEU B N 1
ATOM 7532 C CA . LEU B 1 405 ? -18.375 -10.203 4.855 1 94.19 405 LEU B CA 1
ATOM 7533 C C . LEU B 1 405 ? -17.625 -11.531 4.766 1 94.19 405 LEU B C 1
ATOM 7535 O O . LEU B 1 405 ? -16.641 -11.75 5.48 1 94.19 405 LEU B O 1
ATOM 7539 N N . LYS B 1 406 ? -18.156 -12.406 3.961 1 94.62 406 LYS B N 1
ATOM 7540 C CA . LYS B 1 406 ? -17.484 -13.664 3.648 1 94.62 406 LYS B CA 1
ATOM 7541 C C . LYS B 1 406 ? -16.781 -13.594 2.297 1 94.62 406 LYS B C 1
ATOM 7543 O O . LYS B 1 406 ? -17.438 -13.586 1.25 1 94.62 406 LYS B O 1
ATOM 7548 N N . LEU B 1 407 ? -15.484 -13.594 2.352 1 94 407 LEU B N 1
ATOM 7549 C CA . LEU B 1 407 ? -14.688 -13.523 1.128 1 94 407 LEU B CA 1
ATOM 7550 C C . LEU B 1 407 ? -14.094 -14.891 0.79 1 94 407 LEU B C 1
ATOM 7552 O O . LEU B 1 407 ? -13.422 -15.5 1.624 1 94 407 LEU B O 1
ATOM 7556 N N . LEU B 1 408 ? -14.336 -15.359 -0.408 1 90.75 408 LEU B N 1
ATOM 7557 C CA . LEU B 1 408 ? -13.742 -16.609 -0.862 1 90.75 408 LEU B CA 1
ATOM 7558 C C . LEU B 1 408 ? -12.422 -16.359 -1.582 1 90.75 408 LEU B C 1
ATOM 7560 O O . LEU B 1 408 ? -12.375 -15.586 -2.541 1 90.75 408 LEU B O 1
ATOM 7564 N N . LEU B 1 409 ? -11.359 -16.938 -1.052 1 89 409 LEU B N 1
ATOM 7565 C CA . LEU B 1 409 ? -10.055 -16.828 -1.684 1 89 409 LEU B CA 1
ATOM 7566 C C . LEU B 1 409 ? -9.703 -18.094 -2.449 1 89 409 LEU B C 1
ATOM 7568 O O . LEU B 1 409 ? -9.68 -19.188 -1.871 1 89 409 LEU B O 1
ATOM 7572 N N . LEU B 1 410 ? -9.539 -17.938 -3.721 1 80.5 410 LEU B N 1
ATOM 7573 C CA . LEU B 1 410 ? -9.141 -19.031 -4.59 1 80.5 410 LEU B CA 1
ATOM 7574 C C . LEU B 1 410 ? -7.793 -18.75 -5.242 1 80.5 410 LEU B C 1
ATOM 7576 O O . LEU B 1 410 ? -7.688 -17.859 -6.094 1 80.5 410 LEU B O 1
ATOM 7580 N N . SER B 1 411 ? -6.773 -19.453 -4.785 1 76.88 411 SER B N 1
ATOM 7581 C CA . SER B 1 411 ? -5.453 -19.297 -5.383 1 76.88 411 SER B CA 1
ATOM 7582 C C . SER B 1 411 ? -5.012 -20.562 -6.109 1 76.88 411 SER B C 1
ATOM 7584 O O . SER B 1 411 ? -5.215 -21.672 -5.613 1 76.88 411 SER B O 1
ATOM 7586 N N . GLU B 1 412 ? -4.598 -20.453 -7.367 1 66.56 412 GLU B N 1
ATOM 7587 C CA . GLU B 1 412 ? -4.145 -21.609 -8.156 1 66.56 412 GLU B CA 1
ATOM 7588 C C . GLU B 1 412 ? -2.627 -21.75 -8.078 1 66.56 412 GLU B C 1
ATOM 7590 O O . GLU B 1 412 ? -2.043 -22.547 -8.828 1 66.56 412 GLU B O 1
ATOM 7595 N N . LEU B 1 413 ? -2.002 -21.031 -7.266 1 62.75 413 LEU B N 1
ATOM 7596 C CA . LEU B 1 413 ? -0.544 -21.047 -7.301 1 62.75 413 LEU B CA 1
ATOM 7597 C C . LEU B 1 413 ? 0.004 -22.219 -6.488 1 62.75 413 LEU B C 1
ATOM 7599 O O . LEU B 1 413 ? 0.642 -23.109 -7.039 1 62.75 413 LEU B O 1
ATOM 7603 N N . SER B 1 414 ? 0.26 -22.109 -5.258 1 66.56 414 SER B N 1
ATOM 7604 C CA . SER B 1 414 ? 0.783 -23.156 -4.391 1 66.56 414 SER B CA 1
ATOM 7605 C C . SER B 1 414 ? -0.104 -23.344 -3.166 1 66.56 414 SER B C 1
ATOM 7607 O O . SER B 1 414 ? -0.832 -22.438 -2.768 1 66.56 414 SER B O 1
ATOM 7609 N N . PRO B 1 415 ? -0.204 -24.625 -2.898 1 63.47 415 PRO B N 1
ATOM 7610 C CA . PRO B 1 415 ? -1.013 -24.906 -1.708 1 63.47 415 PRO B CA 1
ATOM 7611 C C . PRO B 1 415 ? -0.626 -24.031 -0.518 1 63.47 415 PRO B C 1
ATOM 7613 O O . PRO B 1 415 ? -1.467 -23.734 0.337 1 63.47 415 PRO B O 1
ATOM 7616 N N . THR B 1 416 ? 0.501 -23.656 -0.532 1 66.75 416 THR B N 1
ATOM 7617 C CA . THR B 1 416 ? 0.993 -22.906 0.619 1 66.75 416 THR B CA 1
ATOM 7618 C C . THR B 1 416 ? 0.686 -21.422 0.469 1 66.75 416 THR B C 1
ATOM 7620 O O . THR B 1 416 ? 0.589 -20.703 1.462 1 66.75 416 THR B O 1
ATOM 7623 N N . GLU B 1 417 ? 0.399 -21.078 -0.649 1 77.31 417 GLU B N 1
ATOM 7624 C CA . GLU B 1 417 ? 0.302 -19.656 -0.954 1 77.31 417 GLU B CA 1
ATOM 7625 C C . GLU B 1 417 ? -1.056 -19.094 -0.542 1 77.31 417 GLU B C 1
ATOM 7627 O O . GLU B 1 417 ? -1.168 -17.906 -0.197 1 77.31 417 GLU B O 1
ATOM 7632 N N . GLU B 1 418 ? -1.954 -19.953 -0.528 1 78.81 418 GLU B N 1
ATOM 7633 C CA . GLU B 1 418 ? -3.309 -19.469 -0.266 1 78.81 418 GLU B CA 1
ATOM 7634 C C . GLU B 1 418 ? -3.434 -18.922 1.151 1 78.81 418 GLU B C 1
ATOM 7636 O O . GLU B 1 418 ? -4.016 -17.859 1.359 1 78.81 418 GLU B O 1
ATOM 7641 N N . PHE B 1 419 ? -2.859 -19.641 2.055 1 82.25 419 PHE B N 1
ATOM 7642 C CA . PHE B 1 419 ? -2.959 -19.219 3.445 1 82.25 419 PHE B CA 1
ATOM 7643 C C . PHE B 1 419 ? -2.074 -18.016 3.705 1 82.25 419 PHE B C 1
ATOM 7645 O O . PHE B 1 419 ? -2.412 -17.156 4.523 1 82.25 419 PHE B O 1
ATOM 7652 N N . PHE B 1 420 ? -1.046 -18.062 3.035 1 89 420 PHE B N 1
ATOM 7653 C CA . PHE B 1 420 ? -0.168 -16.891 3.145 1 89 420 PHE B CA 1
ATOM 7654 C C . PHE B 1 420 ? -0.861 -15.641 2.627 1 89 420 PHE B C 1
ATOM 7656 O O . PHE B 1 420 ? -0.84 -14.602 3.283 1 89 420 PHE B O 1
ATOM 7663 N N . LEU B 1 421 ? -1.504 -15.766 1.497 1 88.5 421 LEU B N 1
ATOM 7664 C CA . LEU B 1 421 ? -2.227 -14.648 0.899 1 88.5 421 LEU B CA 1
ATOM 7665 C C . LEU B 1 421 ? -3.395 -14.219 1.782 1 88.5 421 LEU B C 1
ATOM 7667 O O . LEU B 1 421 ? -3.656 -13.023 1.938 1 88.5 421 LEU B O 1
ATOM 7671 N N . GLY B 1 422 ? -4.07 -15.211 2.268 1 88.69 422 GLY B N 1
ATOM 7672 C CA . GLY B 1 422 ? -5.164 -14.906 3.176 1 88.69 422 GLY B CA 1
ATOM 7673 C C . GLY B 1 422 ? -4.727 -14.094 4.383 1 88.69 422 GLY B C 1
ATOM 7674 O O . GLY B 1 422 ? -5.395 -13.125 4.762 1 88.69 422 GLY B O 1
ATOM 7675 N N . SER B 1 423 ? -3.643 -14.492 4.887 1 88.56 423 SER B N 1
ATOM 7676 C CA . SER B 1 423 ? -3.105 -13.781 6.039 1 88.56 423 SER B CA 1
ATOM 7677 C C . SER B 1 423 ? -2.707 -12.359 5.676 1 88.56 423 SER B C 1
ATOM 7679 O O . SER B 1 423 ? -2.924 -11.43 6.457 1 88.56 423 SER B O 1
ATOM 7681 N N . GLN B 1 424 ? -2.141 -12.18 4.551 1 87.5 424 GLN B N 1
ATOM 7682 C CA . GLN B 1 424 ? -1.765 -10.852 4.086 1 87.5 424 GLN B CA 1
ATOM 7683 C C . GLN B 1 424 ? -2.994 -9.961 3.898 1 87.5 424 GLN B C 1
ATOM 7685 O O . GLN B 1 424 ? -2.967 -8.773 4.23 1 87.5 424 GLN B O 1
ATOM 7690 N N . ILE B 1 425 ? -4.008 -10.531 3.385 1 90.25 425 ILE B N 1
ATOM 7691 C CA . ILE B 1 425 ? -5.246 -9.797 3.148 1 90.25 425 ILE B CA 1
ATOM 7692 C C . ILE B 1 425 ? -5.855 -9.367 4.48 1 90.25 425 ILE B C 1
ATOM 7694 O O . ILE B 1 425 ? -6.25 -8.219 4.648 1 90.25 425 ILE B O 1
ATOM 7698 N N . GLU B 1 426 ? -5.852 -10.227 5.406 1 87.62 426 GLU B N 1
ATOM 7699 C CA . GLU B 1 426 ? -6.422 -9.945 6.719 1 87.62 426 GLU B CA 1
ATOM 7700 C C . GLU B 1 426 ? -5.629 -8.852 7.438 1 87.62 426 GLU B C 1
ATOM 7702 O O . GLU B 1 426 ? -6.199 -8.055 8.188 1 87.62 426 GLU B O 1
ATOM 7707 N N . ASN B 1 427 ? -4.438 -8.812 7.141 1 82.56 427 ASN B N 1
ATOM 7708 C CA . ASN B 1 427 ? -3.574 -7.863 7.836 1 82.56 427 ASN B CA 1
ATOM 7709 C C . ASN B 1 427 ? -3.578 -6.496 7.152 1 82.56 427 ASN B C 1
ATOM 7711 O O . ASN B 1 427 ? -3.389 -5.473 7.809 1 82.56 427 ASN B O 1
ATOM 7715 N N . GLN B 1 428 ? -3.791 -6.477 5.871 1 82 428 GLN B N 1
ATOM 7716 C CA . GLN B 1 428 ? -3.578 -5.238 5.129 1 82 428 GLN B CA 1
ATOM 7717 C C . GLN B 1 428 ? -4.906 -4.559 4.805 1 82 428 GLN B C 1
ATOM 7719 O O . GLN B 1 428 ? -4.945 -3.346 4.574 1 82 428 GLN B O 1
ATOM 7724 N N . ILE B 1 429 ? -5.895 -5.312 4.699 1 86 429 ILE B N 1
ATOM 7725 C CA . ILE B 1 429 ? -7.188 -4.758 4.316 1 86 429 ILE B CA 1
ATOM 7726 C C . ILE B 1 429 ? -8.023 -4.488 5.566 1 86 429 ILE B C 1
ATOM 7728 O O . ILE B 1 429 ? -8.133 -5.348 6.445 1 86 429 ILE B O 1
ATOM 7732 N N . TYR B 1 430 ? -8.547 -3.311 5.551 1 80.94 430 TYR B N 1
ATOM 7733 C CA . TYR B 1 430 ? -9.414 -2.941 6.668 1 80.94 430 TYR B CA 1
ATOM 7734 C C . TYR B 1 430 ? -10.859 -3.326 6.383 1 80.94 430 TYR B C 1
ATOM 7736 O O . TYR B 1 430 ? -11.336 -3.182 5.258 1 80.94 430 TYR B O 1
ATOM 7744 N N . GLY B 1 431 ? -11.453 -3.77 7.445 1 84.31 431 GLY B N 1
ATOM 7745 C CA . GLY B 1 431 ? -12.859 -4.113 7.32 1 84.31 431 GLY B CA 1
ATOM 7746 C C . GLY B 1 431 ? -13.258 -5.32 8.148 1 84.31 431 GLY B C 1
ATOM 7747 O O . GLY B 1 431 ? -12.414 -5.934 8.797 1 84.31 431 GLY B O 1
ATOM 7748 N N . ASN B 1 432 ? -14.508 -5.492 8.203 1 89.56 432 ASN B N 1
ATOM 7749 C CA . ASN B 1 432 ? -15.055 -6.652 8.898 1 89.56 432 ASN B CA 1
ATOM 7750 C C . ASN B 1 432 ? -15.328 -7.805 7.934 1 89.56 432 ASN B C 1
ATOM 7752 O O . ASN B 1 432 ? -16.438 -7.938 7.426 1 89.56 432 ASN B O 1
ATOM 7756 N N . PHE B 1 433 ? -14.336 -8.625 7.781 1 92.62 433 PHE B N 1
ATOM 7757 C CA . PHE B 1 433 ? -14.5 -9.734 6.848 1 92.62 433 PHE B CA 1
ATOM 7758 C C . PHE B 1 433 ? -13.711 -10.953 7.312 1 92.62 433 PHE B C 1
ATOM 7760 O O . PHE B 1 433 ? -12.836 -10.844 8.18 1 92.62 433 PHE B O 1
ATOM 7767 N N . GLU B 1 434 ? -14.148 -12.086 6.836 1 93.19 434 GLU B N 1
ATOM 7768 C CA . GLU B 1 434 ? -13.438 -13.344 7.02 1 93.19 434 GLU B CA 1
ATOM 7769 C C . GLU B 1 434 ? -13.07 -13.969 5.676 1 93.19 434 GLU B C 1
ATOM 7771 O O . GLU B 1 434 ? -13.867 -13.961 4.742 1 93.19 434 GLU B O 1
ATOM 7776 N N . VAL B 1 435 ? -11.836 -14.438 5.609 1 92.12 435 VAL B N 1
ATOM 7777 C CA . VAL B 1 435 ? -11.383 -15.094 4.387 1 92.12 435 VAL B CA 1
ATOM 7778 C C . VAL B 1 435 ? -11.664 -16.594 4.469 1 92.12 435 VAL B C 1
ATOM 7780 O O . VAL B 1 435 ? -11.266 -17.25 5.434 1 92.12 435 VAL B O 1
ATOM 7783 N N . HIS B 1 436 ? -12.383 -17.062 3.506 1 89.12 436 HIS B N 1
ATOM 7784 C CA . HIS B 1 436 ? -12.711 -18.484 3.42 1 89.12 436 HIS B CA 1
ATOM 7785 C C . HIS B 1 436 ? -11.969 -19.141 2.266 1 89.12 436 HIS B C 1
ATOM 7787 O O . HIS B 1 436 ? -11.609 -18.484 1.29 1 89.12 436 HIS B O 1
ATOM 7793 N N . TYR B 1 437 ? -11.742 -20.406 2.447 1 81.69 437 TYR B N 1
ATOM 7794 C CA . TYR B 1 437 ? -11.031 -21.203 1.451 1 81.69 437 TYR B CA 1
ATOM 7795 C C . TYR B 1 437 ? -11.922 -22.328 0.917 1 81.69 437 TYR B C 1
ATOM 7797 O O . TYR B 1 437 ? -12.898 -22.719 1.562 1 81.69 437 TYR B O 1
ATOM 7805 N N . VAL B 1 438 ? -11.703 -22.562 -0.343 1 68.44 438 VAL B N 1
ATOM 7806 C CA . VAL B 1 438 ? -12.539 -23.609 -0.929 1 68.44 438 VAL B CA 1
ATOM 7807 C C . VAL B 1 438 ? -12.383 -24.891 -0.135 1 68.44 438 VAL B C 1
ATOM 7809 O O . VAL B 1 438 ? -11.258 -25.359 0.08 1 68.44 438 VAL B O 1
ATOM 7812 N N . GLU B 1 439 ? -13.328 -25 0.824 1 56.31 439 GLU B N 1
ATOM 7813 C CA . GLU B 1 439 ? -13.352 -26.203 1.644 1 56.31 439 GLU B CA 1
ATOM 7814 C C . GLU B 1 439 ? -13.484 -27.453 0.778 1 56.31 439 GLU B C 1
ATOM 7816 O O . GLU B 1 439 ? -13.883 -27.375 -0.385 1 56.31 439 GLU B O 1
ATOM 7821 N N . LYS B 1 440 ? -13.234 -28.719 1.345 1 50.06 440 LYS B N 1
ATOM 7822 C CA . LYS B 1 440 ? -13.188 -30.141 1.058 1 50.06 440 LYS B CA 1
ATOM 7823 C C . LYS B 1 440 ? -14.195 -30.516 -0.025 1 50.06 440 LYS B C 1
ATOM 7825 O O . LYS B 1 440 ? -13.914 -31.375 -0.875 1 50.06 440 LYS B O 1
ATOM 7830 N N . LYS B 1 441 ? -15.477 -30.062 0.091 1 43.53 441 LYS B N 1
ATOM 7831 C CA . LYS B 1 441 ? -16.531 -30.75 -0.641 1 43.53 441 LYS B CA 1
ATOM 7832 C C . LYS B 1 441 ? -16.703 -30.172 -2.045 1 43.53 441 LYS B C 1
ATOM 7834 O O . LYS B 1 441 ? -17.75 -30.344 -2.674 1 43.53 441 LYS B O 1
ATOM 7839 N N . LEU B 1 442 ? -15.938 -29.219 -2.289 1 45.19 442 LEU B N 1
ATOM 7840 C CA . LEU B 1 442 ? -16.219 -28.719 -3.629 1 45.19 442 LEU B CA 1
ATOM 7841 C C . LEU B 1 442 ? -15.922 -29.781 -4.684 1 45.19 442 LEU B C 1
ATOM 7843 O O . LEU B 1 442 ? -14.758 -30.094 -4.941 1 45.19 442 LEU B O 1
ATOM 7847 N N . THR B 1 443 ? -16.688 -30.688 -4.684 1 38.03 443 THR B N 1
ATOM 7848 C CA . THR B 1 443 ? -16.641 -31.688 -5.75 1 38.03 443 THR B CA 1
ATOM 7849 C C . THR B 1 443 ? -16.219 -31.047 -7.07 1 38.03 443 THR B C 1
ATOM 7851 O O . THR B 1 443 ? -15.289 -31.516 -7.723 1 38.03 443 THR B O 1
ATOM 7854 N N . ASN B 1 444 ? -17.328 -30.641 -7.914 1 38.44 444 ASN B N 1
ATOM 7855 C CA . ASN B 1 444 ? -17.188 -30.281 -9.32 1 38.44 444 ASN B CA 1
ATOM 7856 C C . ASN B 1 444 ? -16.406 -28.984 -9.508 1 38.44 444 ASN B C 1
ATOM 7858 O O . ASN B 1 444 ? -16.625 -28.016 -8.773 1 38.44 444 ASN B O 1
ATOM 7862 N N . VAL B 1 445 ? -15.211 -29.047 -10.078 1 45.91 445 VAL B N 1
ATOM 7863 C CA . VAL B 1 445 ? -14.227 -28.094 -10.586 1 45.91 445 VAL B CA 1
ATOM 7864 C C . VAL B 1 445 ? -14.891 -26.734 -10.82 1 45.91 445 VAL B C 1
ATOM 7866 O O . VAL B 1 445 ? -14.219 -25.703 -10.812 1 45.91 445 VAL B O 1
ATOM 7869 N N . ASN B 1 446 ? -15.992 -26.719 -11.523 1 50.44 446 ASN B N 1
ATOM 7870 C CA . ASN B 1 446 ? -16.578 -25.438 -11.922 1 50.44 446 ASN B CA 1
ATOM 7871 C C . ASN B 1 446 ? -17.156 -24.688 -10.719 1 50.44 446 ASN B C 1
ATOM 7873 O O . ASN B 1 446 ? -18.016 -25.203 -10.016 1 50.44 446 ASN B O 1
ATOM 7877 N N . ILE B 1 447 ? -16.281 -23.891 -10.016 1 55.31 447 ILE B N 1
ATOM 7878 C CA . ILE B 1 447 ? -16.906 -23 -9.039 1 55.31 447 ILE B CA 1
ATOM 7879 C C . ILE B 1 447 ? -18.344 -22.719 -9.445 1 55.31 447 ILE B C 1
ATOM 7881 O O . ILE B 1 447 ? -18.594 -21.969 -10.398 1 55.31 447 ILE B O 1
ATOM 7885 N N . ASN B 1 448 ? -19.234 -23.672 -9.141 1 61.25 448 ASN B N 1
ATOM 7886 C CA . ASN B 1 448 ? -20.641 -23.531 -9.484 1 61.25 448 ASN B CA 1
ATOM 7887 C C . ASN B 1 448 ? -21.25 -22.281 -8.852 1 61.25 448 ASN B C 1
ATOM 7889 O O . ASN B 1 448 ? -20.781 -21.812 -7.816 1 61.25 448 ASN B O 1
ATOM 7893 N N . ARG B 1 449 ? -22.094 -21.641 -9.594 1 67 449 ARG B N 1
ATOM 7894 C CA . ARG B 1 449 ? -22.797 -20.422 -9.219 1 67 449 ARG B CA 1
ATOM 7895 C C . ARG B 1 449 ? -23.391 -20.531 -7.812 1 67 449 ARG B C 1
ATOM 7897 O O . ARG B 1 449 ? -23.344 -19.578 -7.035 1 67 449 ARG B O 1
ATOM 7904 N N . SER B 1 450 ? -23.672 -21.766 -7.434 1 72.56 450 SER B N 1
ATOM 7905 C CA . SER B 1 450 ? -24.328 -21.969 -6.148 1 72.56 450 SER B CA 1
ATOM 7906 C C . SER B 1 450 ? -23.344 -21.844 -4.992 1 72.56 450 SER B C 1
ATOM 7908 O O . SER B 1 450 ? -23.703 -21.344 -3.922 1 72.56 450 SER B O 1
ATOM 7910 N N . GLU B 1 451 ? -22.172 -22.25 -5.27 1 76.31 451 GLU B N 1
ATOM 7911 C CA . GLU B 1 451 ? -21.156 -22.156 -4.223 1 76.31 451 GLU B CA 1
ATOM 7912 C C . GLU B 1 451 ? -20.703 -20.703 -4.023 1 76.31 451 GLU B C 1
ATOM 7914 O O . GLU B 1 451 ? -20.438 -20.281 -2.896 1 76.31 451 GLU B O 1
ATOM 7919 N N . LEU B 1 452 ? -20.75 -20 -5.086 1 82.62 452 LEU B N 1
ATOM 7920 C CA . LEU B 1 452 ? -20.312 -18.609 -5.043 1 82.62 452 LEU B CA 1
ATOM 7921 C C . LEU B 1 452 ? -21.297 -17.75 -4.258 1 82.62 452 LEU B C 1
ATOM 7923 O O . LEU B 1 452 ? -20.906 -16.75 -3.652 1 82.62 452 LEU B O 1
ATOM 7927 N N . GLU B 1 453 ? -22.516 -18.172 -4.234 1 84.81 453 GLU B N 1
ATOM 7928 C CA . GLU B 1 453 ? -23.562 -17.375 -3.588 1 84.81 453 GLU B CA 1
ATOM 7929 C C . GLU B 1 453 ? -23.406 -17.391 -2.07 1 84.81 453 GLU B C 1
ATOM 7931 O O . GLU B 1 453 ? -23.953 -16.531 -1.38 1 84.81 453 GLU B O 1
ATOM 7936 N N . LYS B 1 454 ? -22.641 -18.328 -1.605 1 87.44 454 LYS B N 1
ATOM 7937 C CA . LYS B 1 454 ? -22.422 -18.422 -0.166 1 87.44 454 LYS B CA 1
ATOM 7938 C C . LYS B 1 454 ? -21.469 -17.328 0.316 1 87.44 454 LYS B C 1
ATOM 7940 O O . LYS B 1 454 ? -21.391 -17.062 1.516 1 87.44 454 LYS B O 1
ATOM 7945 N N . TYR B 1 455 ? -20.859 -16.797 -0.618 1 92.06 455 TYR B N 1
ATOM 7946 C CA . TYR B 1 455 ? -19.859 -15.781 -0.291 1 92.06 455 TYR B CA 1
ATOM 7947 C C . TYR B 1 455 ? -20.234 -14.43 -0.888 1 92.06 455 TYR B C 1
ATOM 7949 O O . TYR B 1 455 ? -21.016 -14.359 -1.842 1 92.06 455 TYR B O 1
ATOM 7957 N N . ASP B 1 456 ? -19.766 -13.438 -0.27 1 93.88 456 ASP B N 1
ATOM 7958 C CA . ASP B 1 456 ? -20.125 -12.094 -0.704 1 93.88 456 ASP B CA 1
ATOM 7959 C C . ASP B 1 456 ? -19.25 -11.648 -1.88 1 93.88 456 ASP B C 1
ATOM 7961 O O . ASP B 1 456 ? -19.656 -10.805 -2.676 1 93.88 456 ASP B O 1
ATOM 7965 N N . ALA B 1 457 ? -18.031 -12.188 -1.96 1 94.06 457 ALA B N 1
ATOM 7966 C CA . ALA B 1 457 ? -17.125 -11.828 -3.043 1 94.06 457 ALA B CA 1
ATOM 7967 C C . ALA B 1 457 ? -16.094 -12.922 -3.271 1 94.06 457 ALA B C 1
ATOM 7969 O O . ALA B 1 457 ? -15.867 -13.766 -2.404 1 94.06 457 ALA B O 1
ATOM 7970 N N . LEU B 1 458 ? -15.516 -12.82 -4.441 1 92.25 458 LEU B N 1
ATOM 7971 C CA . LEU B 1 458 ? -14.492 -13.773 -4.832 1 92.25 458 LEU B CA 1
ATOM 7972 C C . LEU B 1 458 ? -13.148 -13.078 -5.043 1 92.25 458 LEU B C 1
ATOM 7974 O O . LEU B 1 458 ? -13.078 -12.062 -5.738 1 92.25 458 LEU B O 1
ATOM 7978 N N . ILE B 1 459 ? -12.156 -13.57 -4.344 1 90.88 459 ILE B N 1
ATOM 7979 C CA . ILE B 1 459 ? -10.773 -13.164 -4.578 1 90.88 459 ILE B CA 1
ATOM 7980 C C . ILE B 1 459 ? -10 -14.305 -5.234 1 90.88 459 ILE B C 1
ATOM 7982 O O . ILE B 1 459 ? -9.961 -15.422 -4.703 1 90.88 459 ILE B O 1
ATOM 7986 N N . THR B 1 460 ? -9.422 -14.008 -6.379 1 87.44 460 THR B N 1
ATOM 7987 C CA . THR B 1 460 ? -8.742 -15.094 -7.07 1 87.44 460 THR B CA 1
ATOM 7988 C C . THR B 1 460 ? -7.477 -14.594 -7.762 1 87.44 460 THR B C 1
ATOM 7990 O O . THR B 1 460 ? -7.359 -13.406 -8.062 1 87.44 460 THR B O 1
ATOM 7993 N N . SER B 1 461 ? -6.578 -15.469 -7.891 1 82.19 461 SER B N 1
ATOM 7994 C CA . SER B 1 461 ? -5.355 -15.148 -8.625 1 82.19 461 SER B CA 1
ATOM 7995 C C . SER B 1 461 ? -5.441 -15.617 -10.07 1 82.19 461 SER B C 1
ATOM 7997 O O . SER B 1 461 ? -4.516 -15.406 -10.852 1 82.19 461 SER B O 1
ATOM 7999 N N . SER B 1 462 ? -6.555 -16.219 -10.453 1 80.19 462 SER B N 1
ATOM 8000 C CA . SER B 1 462 ? -6.762 -16.734 -11.805 1 80.19 462 SER B CA 1
ATOM 8001 C C . SER B 1 462 ? -7.957 -16.062 -12.469 1 80.19 462 SER B C 1
ATOM 8003 O O . SER B 1 462 ? -8.773 -15.43 -11.805 1 80.19 462 SER B O 1
ATOM 8005 N N . SER B 1 463 ? -7.922 -16.25 -13.75 1 80.38 463 SER B N 1
ATOM 8006 C CA . SER B 1 463 ? -9.055 -15.688 -14.484 1 80.38 463 SER B CA 1
ATOM 8007 C C . SER B 1 463 ? -10.328 -16.469 -14.203 1 80.38 463 SER B C 1
ATOM 8009 O O . SER B 1 463 ? -10.297 -17.703 -14.062 1 80.38 463 SER B O 1
ATOM 8011 N N . VAL B 1 464 ? -11.352 -15.758 -14.023 1 76.88 464 VAL B N 1
ATOM 8012 C CA . VAL B 1 464 ? -12.648 -16.375 -13.789 1 76.88 464 VAL B CA 1
ATOM 8013 C C . VAL B 1 464 ? -13.688 -15.789 -14.742 1 76.88 464 VAL B C 1
ATOM 8015 O O . VAL B 1 464 ? -14.688 -15.219 -14.312 1 76.88 464 VAL B O 1
ATOM 8018 N N . GLU B 1 465 ? -13.562 -16.109 -15.883 1 68.81 465 GLU B N 1
ATOM 8019 C CA . GLU B 1 465 ? -14.438 -15.539 -16.891 1 68.81 465 GLU B CA 1
ATOM 8020 C C . GLU B 1 465 ? -15.844 -16.125 -16.797 1 68.81 465 GLU B C 1
ATOM 8022 O O . GLU B 1 465 ? -16.812 -15.523 -17.281 1 68.81 465 GLU B O 1
ATOM 8027 N N . GLU B 1 466 ? -15.93 -17.25 -16.078 1 71.44 466 GLU B N 1
ATOM 8028 C CA . GLU B 1 466 ? -17.219 -17.922 -15.938 1 71.44 466 GLU B CA 1
ATOM 8029 C C . GLU B 1 466 ? -18.062 -17.25 -14.859 1 71.44 466 GLU B C 1
ATOM 8031 O O . GLU B 1 466 ? -19.281 -17.453 -14.797 1 71.44 466 GLU B O 1
ATOM 8036 N N . VAL B 1 467 ? -17.438 -16.516 -14.047 1 78.06 467 VAL B N 1
ATOM 8037 C CA . VAL B 1 467 ? -18.156 -15.805 -12.984 1 78.06 467 VAL B CA 1
ATOM 8038 C C . VAL B 1 467 ? -18.859 -14.586 -13.57 1 78.06 467 VAL B C 1
ATOM 8040 O O . VAL B 1 467 ? -18.266 -13.828 -14.336 1 78.06 467 VAL B O 1
ATOM 8043 N N . PRO B 1 468 ? -20.109 -14.523 -13.273 1 80.62 468 PRO B N 1
ATOM 8044 C CA . PRO B 1 468 ? -20.844 -13.359 -13.781 1 80.62 468 PRO B CA 1
ATOM 8045 C C . PRO B 1 468 ? -20.156 -12.039 -13.453 1 80.62 468 PRO B C 1
ATOM 8047 O O . PRO B 1 468 ? -19.594 -11.883 -12.367 1 80.62 468 PRO B O 1
ATOM 8050 N N . GLU B 1 469 ? -20.203 -11.141 -14.375 1 80.44 469 GLU B N 1
ATOM 8051 C CA . GLU B 1 469 ? -19.547 -9.844 -14.242 1 80.44 469 GLU B CA 1
ATOM 8052 C C . GLU B 1 469 ? -20.094 -9.062 -13.047 1 80.44 469 GLU B C 1
ATOM 8054 O O . GLU B 1 469 ? -19.375 -8.266 -12.445 1 80.44 469 GLU B O 1
ATOM 8059 N N . GLU B 1 470 ? -21.297 -9.391 -12.703 1 84.88 470 GLU B N 1
ATOM 8060 C CA . GLU B 1 470 ? -21.953 -8.656 -11.625 1 84.88 470 GLU B CA 1
ATOM 8061 C C . GLU B 1 470 ? -21.5 -9.148 -10.258 1 84.88 470 GLU B C 1
ATOM 8063 O O . GLU B 1 470 ? -21.656 -8.445 -9.258 1 84.88 470 GLU B O 1
ATOM 8068 N N . TYR B 1 471 ? -21.016 -10.359 -10.273 1 89.38 471 TYR B N 1
ATOM 8069 C CA . TYR B 1 471 ? -20.547 -10.891 -9 1 89.38 471 TYR B CA 1
ATOM 8070 C C . TYR B 1 471 ? -19.25 -10.211 -8.57 1 89.38 471 TYR B C 1
ATOM 8072 O O . TYR B 1 471 ? -18.297 -10.141 -9.344 1 89.38 471 TYR B O 1
ATOM 8080 N N . PRO B 1 472 ? -19.234 -9.625 -7.406 1 92.06 472 PRO B N 1
ATOM 8081 C CA . PRO B 1 472 ? -18.031 -8.93 -6.953 1 92.06 472 PRO B CA 1
ATOM 8082 C C . PRO B 1 472 ? -16.781 -9.828 -6.961 1 92.06 472 PRO B C 1
ATOM 8084 O O . PRO B 1 472 ? -16.734 -10.812 -6.219 1 92.06 472 PRO B O 1
ATOM 8087 N N . THR B 1 473 ? -15.906 -9.523 -7.824 1 91.31 473 THR B N 1
ATOM 8088 C CA . THR B 1 473 ? -14.703 -10.336 -7.984 1 91.31 473 THR B CA 1
ATOM 8089 C C . THR B 1 473 ? -13.469 -9.453 -8.141 1 91.31 473 THR B C 1
ATOM 8091 O O . THR B 1 473 ? -13.516 -8.43 -8.828 1 91.31 473 THR B O 1
ATOM 8094 N N . VAL B 1 474 ? -12.453 -9.836 -7.398 1 91.44 474 VAL B N 1
ATOM 8095 C CA . VAL B 1 474 ? -11.172 -9.156 -7.582 1 91.44 474 VAL B CA 1
ATOM 8096 C C . VAL B 1 474 ? -10.102 -10.18 -7.965 1 91.44 474 VAL B C 1
ATOM 8098 O O . VAL B 1 474 ? -9.93 -11.195 -7.285 1 91.44 474 VAL B O 1
ATOM 8101 N N . VAL B 1 475 ? -9.5 -9.922 -9.062 1 89.75 475 VAL B N 1
ATOM 8102 C CA . VAL B 1 475 ? -8.367 -10.742 -9.484 1 89.75 475 VAL B CA 1
ATOM 8103 C C . VAL B 1 475 ? -7.07 -10.141 -8.961 1 89.75 475 VAL B C 1
ATOM 8105 O O . VAL B 1 475 ? -6.762 -8.977 -9.234 1 89.75 475 VAL B O 1
ATOM 8108 N N . ILE B 1 476 ? -6.34 -10.93 -8.195 1 88.31 476 ILE B N 1
ATOM 8109 C CA . ILE B 1 476 ? -5.133 -10.406 -7.57 1 88.31 476 ILE B CA 1
ATOM 8110 C C . ILE B 1 476 ? -3.902 -11.078 -8.172 1 88.31 476 ILE B C 1
ATOM 8112 O O . ILE B 1 476 ? -4.012 -12.133 -8.805 1 88.31 476 ILE B O 1
ATOM 8116 N N . ASP B 1 477 ? -2.787 -10.469 -7.934 1 84 477 ASP B N 1
ATOM 8117 C CA . ASP B 1 477 ? -1.496 -11.031 -8.328 1 84 477 ASP B CA 1
ATOM 8118 C C . ASP B 1 477 ? -1.012 -12.055 -7.305 1 84 477 ASP B C 1
ATOM 8120 O O . ASP B 1 477 ? -1.552 -12.148 -6.203 1 84 477 ASP B O 1
ATOM 8124 N N . PRO B 1 478 ? -0.07 -12.82 -7.773 1 77.5 478 PRO B N 1
ATOM 8125 C CA . PRO B 1 478 ? 0.46 -13.812 -6.836 1 77.5 478 PRO B CA 1
ATOM 8126 C C . PRO B 1 478 ? 1.005 -13.18 -5.555 1 77.5 478 PRO B C 1
ATOM 8128 O O . PRO B 1 478 ? 1.002 -13.82 -4.5 1 77.5 478 PRO B O 1
ATOM 8131 N N . PHE B 1 479 ? 1.497 -12.07 -5.688 1 80.5 479 PHE B N 1
ATOM 8132 C CA . PHE B 1 479 ? 1.857 -11.242 -4.543 1 80.5 479 PHE B CA 1
ATOM 8133 C C . PHE B 1 479 ? 0.919 -10.047 -4.418 1 80.5 479 PHE B C 1
ATOM 8135 O O . PHE B 1 479 ? 0.51 -9.469 -5.426 1 80.5 479 PHE B O 1
ATOM 8142 N N . LEU B 1 480 ? 0.546 -9.891 -3.209 1 85.38 480 LEU B N 1
ATOM 8143 C CA . LEU B 1 480 ? -0.383 -8.781 -3.006 1 85.38 480 LEU B CA 1
ATOM 8144 C C . LEU B 1 480 ? 0.308 -7.441 -3.232 1 85.38 480 LEU B C 1
ATOM 8146 O O . LEU B 1 480 ? 0.942 -6.902 -2.32 1 85.38 480 LEU B O 1
ATOM 8150 N N . THR B 1 481 ? 0.018 -6.84 -4.34 1 81.19 481 THR B N 1
ATOM 8151 C CA . THR B 1 481 ? 0.587 -5.535 -4.664 1 81.19 481 THR B CA 1
ATOM 8152 C C . THR B 1 481 ? -0.241 -4.414 -4.047 1 81.19 481 THR B C 1
ATOM 8154 O O . THR B 1 481 ? -1.342 -4.652 -3.547 1 81.19 481 THR B O 1
ATOM 8157 N N . ASN B 1 482 ? 0.272 -3.18 -4.117 1 76 482 ASN B N 1
ATOM 8158 C CA . ASN B 1 482 ? -0.469 -2.023 -3.625 1 76 482 ASN B CA 1
ATOM 8159 C C . ASN B 1 482 ? -1.773 -1.826 -4.391 1 76 482 ASN B C 1
ATOM 8161 O O . ASN B 1 482 ? -2.777 -1.399 -3.818 1 76 482 ASN B O 1
ATOM 8165 N N . GLN B 1 483 ? -1.692 -2.117 -5.602 1 78.94 483 GLN B N 1
ATOM 8166 C CA . GLN B 1 483 ? -2.898 -2.006 -6.414 1 78.94 483 GLN B CA 1
ATOM 8167 C C . GLN B 1 483 ? -3.945 -3.033 -5.988 1 78.94 483 GLN B C 1
ATOM 8169 O O . GLN B 1 483 ? -5.141 -2.729 -5.949 1 78.94 483 GLN B O 1
ATOM 8174 N N . ASP B 1 484 ? -3.447 -4.238 -5.734 1 87.5 484 ASP B N 1
ATOM 8175 C CA . ASP B 1 484 ? -4.359 -5.27 -5.25 1 87.5 484 ASP B CA 1
ATOM 8176 C C . ASP B 1 484 ? -5.02 -4.844 -3.939 1 87.5 484 ASP B C 1
ATOM 8178 O O . ASP B 1 484 ? -6.227 -5.02 -3.76 1 87.5 484 ASP B O 1
ATOM 8182 N N . VAL B 1 485 ? -4.188 -4.344 -3.115 1 85.56 485 VAL B N 1
ATOM 8183 C CA . VAL B 1 485 ? -4.676 -3.92 -1.808 1 85.56 485 VAL B CA 1
ATOM 8184 C C . VAL B 1 485 ? -5.742 -2.84 -1.979 1 85.56 485 VAL B C 1
ATOM 8186 O O . VAL B 1 485 ? -6.777 -2.865 -1.308 1 85.56 485 VAL B O 1
ATOM 8189 N N . TYR B 1 486 ? -5.484 -1.953 -2.836 1 82.44 486 TYR B N 1
ATOM 8190 C CA . TYR B 1 486 ? -6.441 -0.886 -3.104 1 82.44 486 TYR B CA 1
ATOM 8191 C C . TYR B 1 486 ? -7.758 -1.451 -3.623 1 82.44 486 TYR B C 1
ATOM 8193 O O . TYR B 1 486 ? -8.836 -1.07 -3.152 1 82.44 486 TYR B O 1
ATOM 8201 N N . GLN B 1 487 ? -7.672 -2.307 -4.617 1 87.69 487 GLN B N 1
ATOM 8202 C CA . GLN B 1 487 ? -8.875 -2.889 -5.207 1 87.69 487 GLN B CA 1
ATOM 8203 C C . GLN B 1 487 ? -9.648 -3.707 -4.184 1 87.69 487 GLN B C 1
ATOM 8205 O O . GLN B 1 487 ? -10.883 -3.668 -4.156 1 87.69 487 GLN B O 1
ATOM 8210 N N . LEU B 1 488 ? -8.93 -4.465 -3.43 1 91.44 488 LEU B N 1
ATOM 8211 C CA . LEU B 1 488 ? -9.562 -5.273 -2.393 1 91.44 488 LEU B CA 1
ATOM 8212 C C . LEU B 1 488 ? -10.242 -4.387 -1.355 1 91.44 488 LEU B C 1
ATOM 8214 O O . LEU B 1 488 ? -11.359 -4.684 -0.916 1 91.44 488 LEU B O 1
ATOM 8218 N N . GLN B 1 489 ? -9.523 -3.33 -0.969 1 87.25 489 GLN B N 1
ATOM 8219 C CA . GLN B 1 489 ? -10.102 -2.398 -0.005 1 87.25 489 GLN B CA 1
ATOM 8220 C C . GLN B 1 489 ? -11.383 -1.768 -0.546 1 87.25 489 GLN B C 1
ATOM 8222 O O . GLN B 1 489 ? -12.359 -1.607 0.188 1 87.25 489 GLN B O 1
ATOM 8227 N N . GLN B 1 490 ? -11.328 -1.359 -1.804 1 85.75 490 GLN B N 1
ATOM 8228 C CA . GLN B 1 490 ? -12.516 -0.789 -2.436 1 85.75 490 GLN B CA 1
ATOM 8229 C C . GLN B 1 490 ? -13.664 -1.793 -2.457 1 85.75 490 GLN B C 1
ATOM 8231 O O . GLN B 1 490 ? -14.82 -1.427 -2.225 1 85.75 490 GLN B O 1
ATOM 8236 N N . LEU B 1 491 ? -13.32 -3.008 -2.781 1 90.94 491 LEU B N 1
ATOM 8237 C CA . LEU B 1 491 ? -14.328 -4.062 -2.814 1 90.94 491 LEU B CA 1
ATOM 8238 C C . LEU B 1 491 ? -14.984 -4.23 -1.449 1 90.94 491 LEU B C 1
ATOM 8240 O O . LEU B 1 491 ? -16.219 -4.254 -1.347 1 90.94 491 LEU B O 1
ATOM 8244 N N . VAL B 1 492 ? -14.203 -4.312 -0.416 1 89.62 492 VAL B N 1
ATOM 8245 C CA . VAL B 1 492 ? -14.703 -4.527 0.938 1 89.62 492 VAL B CA 1
ATOM 8246 C C . VAL B 1 492 ? -15.539 -3.322 1.377 1 89.62 492 VAL B C 1
ATOM 8248 O O . VAL B 1 492 ? -16.609 -3.484 1.975 1 89.62 492 VAL B O 1
ATOM 8251 N N . SER B 1 493 ? -15.055 -2.139 1.032 1 83.75 493 SER B N 1
ATOM 8252 C CA . SER B 1 493 ? -15.773 -0.924 1.399 1 83.75 493 SER B CA 1
ATOM 8253 C C . SER B 1 493 ? -17.125 -0.847 0.695 1 83.75 493 SER B C 1
ATOM 8255 O O . SER B 1 493 ? -18.125 -0.441 1.296 1 83.75 493 SER B O 1
ATOM 8257 N N . LYS B 1 494 ? -17.125 -1.194 -0.526 1 86.06 494 LYS B N 1
ATOM 8258 C CA . LYS B 1 494 ? -18.359 -1.154 -1.312 1 86.06 494 LYS B CA 1
ATOM 8259 C C . LYS B 1 494 ? -19.375 -2.162 -0.79 1 86.06 494 LYS B C 1
ATOM 8261 O O . LYS B 1 494 ? -20.578 -1.877 -0.754 1 86.06 494 LYS B O 1
ATOM 8266 N N . LEU B 1 495 ? -18.906 -3.293 -0.432 1 89.5 495 LEU B N 1
ATOM 8267 C CA . LEU B 1 495 ? -19.797 -4.359 0.02 1 89.5 495 LEU B CA 1
ATOM 8268 C C . LEU B 1 495 ? -20.312 -4.074 1.426 1 89.5 495 LEU B C 1
ATOM 8270 O O . LEU B 1 495 ? -21.391 -4.547 1.801 1 89.5 495 LEU B O 1
ATOM 8274 N N . ALA B 1 496 ? -19.5 -3.393 2.203 1 83.5 496 ALA B N 1
ATOM 8275 C CA . ALA B 1 496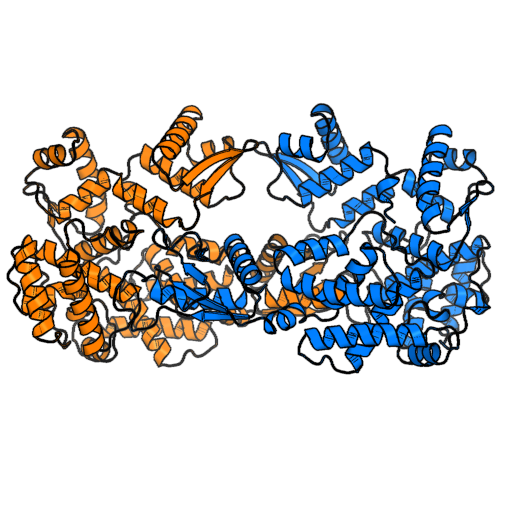 ? -19.906 -3.068 3.568 1 83.5 496 ALA B CA 1
ATOM 8276 C C . ALA B 1 496 ? -20.984 -1.994 3.58 1 83.5 496 ALA B C 1
ATOM 8278 O O . ALA B 1 496 ? -21.703 -1.837 4.57 1 83.5 496 ALA B O 1
ATOM 8279 N N . GLY B 1 497 ? -21.094 -1.019 2.617 1 74.06 497 GLY B N 1
ATOM 8280 C CA . GLY B 1 497 ? -22.078 0.043 2.557 1 74.06 497 GLY B CA 1
ATOM 8281 C C . GLY B 1 497 ? -23.391 -0.395 1.919 1 74.06 497 GLY B C 1
ATOM 8282 O O . GLY B 1 497 ? -24.469 -0.029 2.389 1 74.06 497 GLY B O 1
#

Nearest PDB structures (foldseek):
  5way-assembly1_A  TM=7.096E-01  e=2.777E-22  Streptococcus pneumoniae
  5way-assembly1_B  TM=7.039E-01  e=9.844E-20  Streptococcus pneumoniae
  4r6i-assembly1_A  TM=4.794E-01  e=5.185E-16  Bacillus anthracis str. 'Ames Ancestor'
  4r6i-assembly1_B  TM=5.385E-01  e=1.010E-12  Bacillus anthracis str. 'Ames Ancestor'
  9atx-assembly1_A  TM=5.533E-01  e=5.415E-08  Bacillus anthracis str. Ames

Foldseek 3Di:
DEQLQLFDLLLNLLLVLVVVQVVPAVFDALVVSCVVSVDDSVSVVVSLVVCCVQDDQWHWDADPRGTHIDGDPPDDCLVSQLSSLVPTVLNVLVVVQLLLPAQALVRVCVVSVHDSVVSVVSVVSVQVVCVLQQWHFDGGSTHIDGQPLQSLVLVLQSLVSNPPDPPPSPPPDDPLLLVLLLVQLVQQCVQQVFDDDDVVSSSLSSLLVSLLSCVLVPNFDDLVLQAFPGDGGDPVSVVSNQVSSCVPSVDRDDPSSVSRSRVCQRSPLADGDPSRVVVQCPDPPCLVVQLVLLLVLLVVLCVLLVHHPDDVLSSVLSRVLSSQQSSSPPVRDDDHYHDPPLVVVLVVVCLQQVVLLVVSLVSLCVSCVVVVGNNDPSSSSVSSSSSPVSDVCSSQSNQQPFDEFEEEEEEPPDPVLRVVVQVVLVVLAHHRYHYDYDDDPPPDPLCDPVVLVVGQEYEYCDDDPVDDPPRHYDHAHSDHDPVNRSSVSVSRNVSRD/DEQLQLFDLLLNLLLVLVVVQVVPAVFDALVVSCVVSVDDSVSVVVSLVVCQVQDDQWHWDADPRGTHIDGDPPDDCLVSQLSSLVPTVLNVLLVVQLLLPAQALVRVCVVSVHDSVVSVVSVVSVQVVCVVQQWHFDGGSTHIDGQPLQSLVLVLQSLVSNPPDPPPSPPPDDDLLLVLLLVQLVQQCVQQVFDDDDVVSSSLSSLLVSLLSCVLVPNFDDLVLQAFPGDGGDPVSVVSNQVSSCVPSVDRDDPSSVSRSRVCQRSPLADGDPSRVVVQCPDPPCLVVQLVLLLVLLVVLCVLLVHHPDDVLSSVLSRVLSSQQSSSPPQRDDDHYHDPPLVVVLVVVCLLQVVLLVVSLVSLCVSCVVVVGNNDPSSSSVSSSSSPVSDVCSSQSNQQPFDEFEEEEEEPPDPVLRVVVQVVLVVLAHHRYHYDYPDDPPPDPLCDPVVLVVGQEYEYCDDDPVDDPPRHYDHAHSDHDPVNNSSVSVSRNVSRD

Radius of gyration: 35.39 Å; Cα contacts (8 Å, |Δi|>4): 1391; chains: 2; bounding box: 56×108×82 Å

Solvent-accessible surface area (backbone atoms only — not comparable to full-atom values): 53745 Å² total; per-residue (Å²): 85,62,51,56,75,52,48,53,70,66,59,43,50,53,52,49,51,53,52,51,26,63,75,33,73,87,32,41,22,68,66,57,49,32,63,76,66,69,50,53,71,69,54,49,54,50,48,51,53,49,47,44,71,73,36,87,55,46,38,72,43,75,56,78,70,20,39,26,61,44,67,43,88,47,56,26,75,48,47,57,53,12,49,50,43,71,68,32,66,57,46,48,49,58,54,45,34,57,71,47,81,31,54,34,64,60,50,42,11,60,75,69,72,47,52,55,68,58,45,51,52,44,49,51,43,48,42,60,62,32,50,78,72,59,38,41,77,40,62,77,54,28,31,73,45,60,58,58,62,50,54,50,47,50,50,42,55,46,46,58,45,47,30,44,53,90,70,60,73,53,81,87,59,51,68,71,51,49,44,29,49,49,51,40,50,51,40,32,33,60,76,56,55,34,65,72,45,71,56,54,50,50,48,52,42,49,41,28,55,53,33,50,43,32,45,60,72,69,51,70,63,65,66,86,50,52,68,48,88,71,62,77,55,57,68,71,49,50,50,48,34,36,51,42,37,33,70,75,58,68,34,84,64,49,74,66,51,50,44,44,31,40,36,53,52,26,45,55,38,43,60,53,31,71,67,52,42,57,55,47,50,70,40,93,77,53,50,39,58,54,46,55,52,36,38,49,52,41,50,53,51,34,58,59,34,76,45,84,74,50,69,68,54,42,50,51,51,20,42,55,55,46,31,65,44,48,50,30,58,91,78,45,61,59,81,39,54,77,76,60,58,68,60,52,31,50,54,57,45,36,67,58,38,39,55,56,52,49,56,48,41,48,55,47,52,50,49,27,61,73,68,70,41,56,79,47,69,68,51,46,50,50,50,40,50,48,59,47,27,63,33,60,59,40,64,61,32,38,25,59,68,36,65,74,39,41,32,36,48,48,56,80,78,42,86,37,41,43,56,23,49,49,50,50,46,65,64,70,41,72,61,29,66,45,81,39,59,78,59,80,76,64,71,68,84,59,84,45,74,74,64,53,66,77,30,70,31,41,37,24,42,47,35,42,78,85,52,57,87,83,53,53,65,46,58,35,58,95,42,84,42,71,66,40,50,51,52,50,20,42,50,48,40,60,72,54,104,85,62,52,57,75,52,49,51,71,66,60,44,48,52,52,49,51,51,52,52,26,64,73,32,72,90,31,43,24,67,66,57,48,31,64,78,66,70,50,52,70,70,55,49,53,50,48,52,52,50,46,44,70,74,37,86,55,46,38,72,43,76,55,76,72,19,39,25,61,44,66,43,87,47,54,25,73,48,47,56,52,11,50,49,43,71,68,33,64,58,47,47,50,58,54,46,35,58,69,48,80,31,54,33,64,63,51,43,11,59,73,69,72,46,52,54,68,58,45,51,53,44,49,52,44,47,42,62,62,33,50,78,73,57,37,42,74,39,62,77,53,27,32,74,46,59,58,59,64,49,54,51,47,51,51,41,55,46,48,58,45,47,30,42,52,90,71,59,73,53,80,88,58,51,69,72,51,49,45,30,48,51,50,39,49,52,41,31,32,60,77,55,54,36,66,72,45,70,58,52,50,51,48,52,43,48,41,28,55,53,33,49,44,31,44,59,73,70,52,70,63,65,66,87,53,52,68,49,88,72,63,77,57,59,68,70,51,48,49,49,34,36,48,40,36,33,70,75,59,68,33,85,66,47,73,67,50,50,44,43,30,41,36,53,53,26,46,54,36,41,62,54,31,70,68,52,44,58,54,46,50,68,39,92,78,54,51,40,59,53,46,53,53,37,38,50,53,42,51,50,50,34,58,61,32,75,44,84,73,51,70,68,52,42,51,51,51,22,41,55,55,47,31,64,45,49,50,31,60,88,76,43,61,59,82,40,54,77,77,60,58,67,60,51,31,50,54,57,43,35,66,58,38,40,57,54,51,49,55,48,42,48,57,46,51,49,50,26,61,73,68,70,42,56,80,50,68,68,50,46,51,51,51,39,48,48,60,46,28,63,32,60,57,39,65,63,32,37,26,57,67,36,64,75,39,41,33,34,46,47,58,80,78,45,87,38,40,44,55,23,48,48,48,51,46,64,64,70,43,72,62,30,64,46,82,39,60,79,57,78,76,66,70,71,82,61,83,43,72,72,65,52,66,76,28,69,31,40,38,24,44,46,38,41,78,84,52,57,86,82,52,52,66,46,57,34,57,94,43,85,42,73,66,41,48,49,53,50,19,42,51,48,40,60,72,53,104